Protein AF-0000000078801294 (afdb_homodimer)

Structure (mmCIF, N/CA/C/O backbone):
data_AF-0000000078801294-model_v1
#
loop_
_entity.id
_entity.type
_entity.pdbx_description
1 polymer 'glutathione synthase'
#
loop_
_atom_site.group_PDB
_atom_site.id
_atom_site.type_symbol
_atom_site.label_atom_id
_atom_site.label_alt_id
_atom_site.label_comp_id
_atom_site.label_asym_id
_atom_site.label_entity_id
_atom_site.label_seq_id
_atom_site.pdbx_PDB_ins_code
_atom_site.Cartn_x
_atom_site.Cartn_y
_atom_site.Cartn_z
_atom_site.occupancy
_atom_site.B_iso_or_equiv
_atom_site.auth_seq_id
_atom_site.auth_comp_id
_atom_site.auth_asym_id
_atom_site.auth_atom_id
_atom_site.pdbx_PDB_model_num
ATOM 1 N N . MET A 1 1 ? -29.953 -10.711 14.594 1 30 1 MET A N 1
ATOM 2 C CA . MET A 1 1 ? -28.641 -11.023 15.164 1 30 1 MET A CA 1
ATOM 3 C C . MET A 1 1 ? -27.594 -11.141 14.07 1 30 1 MET A C 1
ATOM 5 O O . MET A 1 1 ? -27.688 -12.016 13.203 1 30 1 MET A O 1
ATOM 9 N N . HIS A 1 2 ? -27.125 -10.156 13.336 1 40.5 2 HIS A N 1
ATOM 10 C CA . HIS A 1 2 ? -26.219 -9.992 12.211 1 40.5 2 HIS A CA 1
ATOM 11 C C . HIS A 1 2 ? -25.031 -10.945 12.312 1 40.5 2 HIS A C 1
ATOM 13 O O . HIS A 1 2 ? -24.422 -11.07 13.375 1 40.5 2 HIS A O 1
ATOM 19 N N . ASN A 1 3 ? -25.016 -12 11.586 1 50.31 3 ASN A N 1
ATOM 20 C CA . ASN A 1 3 ? -24.141 -13.156 11.484 1 50.31 3 ASN A CA 1
ATOM 21 C C . ASN A 1 3 ? -22.672 -12.758 11.57 1 50.31 3 ASN A C 1
ATOM 23 O O . ASN A 1 3 ? -22.156 -12.055 10.703 1 50.31 3 ASN A O 1
ATOM 27 N N . ASP A 1 4 ? -22.047 -12.984 12.781 1 72.75 4 ASP A N 1
ATOM 28 C CA . ASP A 1 4 ? -20.781 -12.703 13.445 1 72.75 4 ASP A CA 1
ATOM 29 C C . ASP A 1 4 ? -19.594 -13.047 12.547 1 72.75 4 ASP A C 1
ATOM 31 O O . ASP A 1 4 ? -18.672 -12.25 12.398 1 72.75 4 ASP A O 1
ATOM 35 N N . LYS A 1 5 ? -19.938 -14.109 11.703 1 74.38 5 LYS A N 1
ATOM 36 C CA . LYS A 1 5 ? -18.766 -14.539 10.945 1 74.38 5 LYS A CA 1
ATOM 37 C C . LYS A 1 5 ? -18.516 -13.641 9.742 1 74.38 5 LYS A C 1
ATOM 39 O O . LYS A 1 5 ? -17.375 -13.312 9.422 1 74.38 5 LYS A O 1
ATOM 44 N N . PHE A 1 6 ? -19.641 -13.133 9.148 1 78.81 6 PHE A N 1
ATOM 45 C CA . PHE A 1 6 ? -19.516 -12.297 7.965 1 78.81 6 PHE A CA 1
ATOM 46 C C . PHE A 1 6 ? -19 -10.906 8.336 1 78.81 6 PHE A C 1
ATOM 48 O O . PHE A 1 6 ? -18.25 -10.297 7.574 1 78.81 6 PHE A O 1
ATOM 55 N N . THR A 1 7 ? -19.406 -10.492 9.508 1 87.62 7 THR A N 1
ATOM 56 C CA . THR A 1 7 ? -18.906 -9.203 9.961 1 87.62 7 THR A CA 1
ATOM 57 C C . THR A 1 7 ? -17.406 -9.258 10.195 1 87.62 7 THR A C 1
ATOM 59 O O . THR A 1 7 ? -16.688 -8.328 9.836 1 87.62 7 THR A O 1
ATOM 62 N N . VAL A 1 8 ? -17.047 -10.398 10.742 1 91.44 8 VAL A N 1
ATOM 63 C CA . VAL A 1 8 ? -15.617 -10.562 11.008 1 91.44 8 VAL A CA 1
ATOM 64 C C . VAL A 1 8 ? -14.844 -10.57 9.688 1 91.44 8 VAL A C 1
ATOM 66 O O . VAL A 1 8 ? -13.797 -9.938 9.57 1 91.44 8 VAL A O 1
ATOM 69 N N . LYS A 1 9 ? -15.375 -11.266 8.711 1 92.38 9 LYS A N 1
ATOM 70 C CA . LYS A 1 9 ? -14.742 -11.336 7.398 1 92.38 9 LYS A CA 1
ATOM 71 C C . LYS A 1 9 ? -14.688 -9.953 6.746 1 92.38 9 LYS A C 1
ATOM 73 O O . LYS A 1 9 ? -13.68 -9.594 6.133 1 92.38 9 LYS A O 1
ATOM 78 N N . ALA A 1 10 ? -15.805 -9.234 6.844 1 94.88 10 ALA A N 1
ATOM 79 C CA . ALA A 1 10 ? -15.867 -7.898 6.266 1 94.88 10 ALA A CA 1
ATOM 80 C C . ALA A 1 10 ? -14.859 -6.965 6.93 1 94.88 10 ALA A C 1
ATOM 82 O O . ALA A 1 10 ? -14.211 -6.164 6.254 1 94.88 10 ALA A O 1
ATOM 83 N N . VAL A 1 11 ? -14.719 -7.09 8.227 1 96.44 11 VAL A N 1
ATOM 84 C CA . VAL A 1 11 ? -13.773 -6.27 8.984 1 96.44 11 VAL A CA 1
ATOM 85 C C . VAL A 1 11 ? -12.344 -6.621 8.586 1 96.44 11 VAL A C 1
ATOM 87 O O . VAL A 1 11 ? -11.516 -5.734 8.383 1 96.44 11 VAL A O 1
ATOM 90 N N . ASN A 1 12 ? -12.086 -7.902 8.461 1 95.38 12 ASN A N 1
ATOM 91 C CA . ASN A 1 12 ? -10.766 -8.32 8 1 95.38 12 ASN A CA 1
ATOM 92 C C . ASN A 1 12 ? -10.445 -7.758 6.621 1 95.38 12 ASN A C 1
ATOM 94 O O . ASN A 1 12 ? -9.32 -7.312 6.379 1 95.38 12 ASN A O 1
ATOM 98 N N . ASP A 1 13 ? -11.414 -7.82 5.773 1 95.94 13 ASP A N 1
ATOM 99 C CA . ASP A 1 13 ? -11.242 -7.285 4.426 1 95.94 13 ASP A CA 1
ATOM 100 C C . ASP A 1 13 ? -10.961 -5.785 4.469 1 95.94 13 ASP A C 1
ATOM 102 O O . ASP A 1 13 ? -10.086 -5.297 3.744 1 95.94 13 ASP A O 1
ATOM 106 N N . ALA A 1 14 ? -11.656 -5.055 5.289 1 97.81 14 ALA A N 1
ATOM 107 C CA . ALA A 1 14 ? -11.461 -3.615 5.438 1 97.81 14 ALA A CA 1
ATOM 108 C C . ALA A 1 14 ? -10.062 -3.303 5.949 1 97.81 14 ALA A C 1
ATOM 110 O O . ALA A 1 14 ? -9.406 -2.381 5.457 1 97.81 14 ALA A O 1
ATOM 111 N N . VAL A 1 15 ? -9.609 -4.043 6.93 1 97.88 15 VAL A N 1
ATOM 112 C CA . VAL A 1 15 ? -8.289 -3.869 7.52 1 97.88 15 VAL A CA 1
ATOM 113 C C . VAL A 1 15 ? -7.215 -4.137 6.465 1 97.88 15 VAL A C 1
ATOM 115 O O . VAL A 1 15 ? -6.27 -3.359 6.324 1 97.88 15 VAL A O 1
ATOM 118 N N . GLU A 1 16 ? -7.375 -5.203 5.742 1 97.69 16 GLU A N 1
ATOM 119 C CA . GLU A 1 16 ? -6.41 -5.547 4.699 1 97.69 16 GLU A CA 1
ATOM 120 C C . GLU A 1 16 ? -6.406 -4.508 3.586 1 97.69 16 GLU A C 1
ATOM 122 O O . GLU A 1 16 ? -5.359 -4.215 3.006 1 97.69 16 GLU A O 1
ATOM 127 N N . TRP A 1 17 ? -7.578 -3.99 3.268 1 98.19 17 TRP A N 1
ATOM 128 C CA . TRP A 1 17 ? -7.652 -2.91 2.291 1 98.19 17 TRP A CA 1
ATOM 129 C C . TRP A 1 17 ? -6.852 -1.699 2.756 1 98.19 17 TRP A C 1
ATOM 131 O O . TRP A 1 17 ? -6.074 -1.13 1.986 1 98.19 17 TRP A O 1
ATOM 141 N N . ALA A 1 18 ? -7.074 -1.311 4.008 1 98.56 18 ALA A N 1
ATOM 142 C CA . ALA A 1 18 ? -6.371 -0.16 4.57 1 98.56 18 ALA A CA 1
ATOM 143 C C . ALA A 1 18 ? -4.859 -0.342 4.473 1 98.56 18 ALA A C 1
ATOM 145 O O . ALA A 1 18 ? -4.145 0.566 4.039 1 98.56 18 ALA A O 1
ATOM 146 N N . MET A 1 19 ? -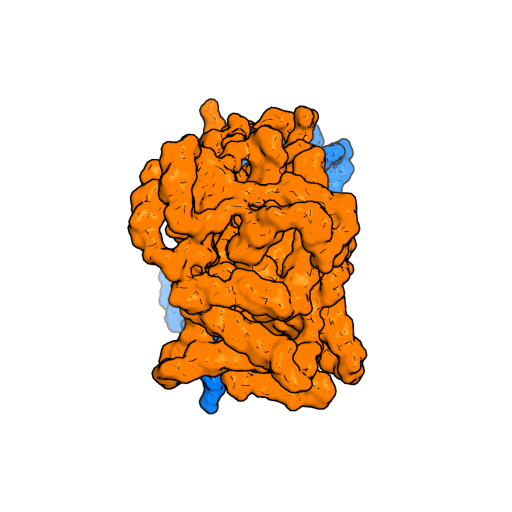4.406 -1.474 4.777 1 98.31 19 MET A N 1
ATOM 147 C CA . MET A 1 19 ? -2.973 -1.743 4.777 1 98.31 19 MET A CA 1
ATOM 148 C C . MET A 1 19 ? -2.436 -1.822 3.354 1 98.31 19 MET A C 1
ATOM 150 O O . MET A 1 19 ? -1.342 -1.329 3.068 1 98.31 19 MET A O 1
ATOM 154 N N . THR A 1 20 ? -3.217 -2.418 2.455 1 98.38 20 THR A N 1
ATOM 155 C CA . THR A 1 20 ? -2.826 -2.498 1.052 1 98.38 20 THR A CA 1
ATOM 156 C C . THR A 1 20 ? -2.637 -1.104 0.462 1 98.38 20 THR A C 1
ATOM 158 O O . THR A 1 20 ? -1.811 -0.908 -0.431 1 98.38 20 THR A O 1
ATOM 161 N N . HIS A 1 21 ? -3.332 -0.123 1.012 1 98.5 21 HIS A N 1
ATOM 162 C CA . HIS A 1 21 ? -3.309 1.232 0.474 1 98.5 21 HIS A CA 1
ATOM 163 C C . HIS A 1 21 ? -2.488 2.164 1.362 1 98.5 21 HIS A C 1
ATOM 165 O O . HIS A 1 21 ? -2.666 3.383 1.32 1 98.5 21 HIS A O 1
ATOM 171 N N . ALA A 1 22 ? -1.707 1.639 2.248 1 98.19 22 ALA A N 1
ATOM 172 C CA . ALA A 1 22 ? -0.732 2.338 3.082 1 98.19 22 ALA A CA 1
ATOM 173 C C . ALA A 1 22 ? -1.427 3.246 4.094 1 98.19 22 ALA A C 1
ATOM 175 O O . ALA A 1 22 ? -0.875 4.273 4.496 1 98.19 22 ALA A O 1
ATOM 176 N N . MET A 1 23 ? -2.709 3.014 4.371 1 98.06 23 MET A N 1
ATOM 177 C CA . MET A 1 23 ? -3.371 3.658 5.504 1 98.06 23 MET A CA 1
ATOM 178 C C . MET A 1 23 ? -2.973 2.994 6.816 1 98.06 23 MET A C 1
ATOM 180 O O . MET A 1 23 ? -3.787 2.314 7.445 1 98.06 23 MET A O 1
ATOM 184 N N . MET A 1 24 ? -1.66 3.264 7.18 1 96.88 24 MET A N 1
ATOM 185 C CA . MET A 1 24 ? -1.006 2.521 8.25 1 96.88 24 MET A CA 1
ATOM 186 C C . MET A 1 24 ? -0.087 3.434 9.062 1 96.88 24 MET A C 1
ATOM 188 O O . MET A 1 24 ? 0.239 4.539 8.625 1 96.88 24 MET A O 1
ATOM 192 N N . LEU A 1 25 ? 0.269 2.92 10.188 1 96.5 25 LEU A N 1
ATOM 193 C CA . LEU A 1 25 ? 1.293 3.518 11.039 1 96.5 25 LEU A CA 1
ATOM 194 C C . LEU A 1 25 ? 2.393 2.51 11.359 1 96.5 25 LEU A C 1
ATOM 196 O O . LEU A 1 25 ? 2.117 1.321 11.539 1 96.5 25 LEU A O 1
ATOM 200 N N . LYS A 1 26 ? 3.582 2.984 11.398 1 95.5 26 LYS A N 1
ATOM 201 C CA . LYS A 1 26 ? 4.727 2.131 11.695 1 95.5 26 LYS A CA 1
ATOM 202 C C . LYS A 1 26 ? 4.684 1.633 13.133 1 95.5 26 LYS A C 1
ATOM 204 O O . LYS A 1 26 ? 4.414 2.404 14.055 1 95.5 26 LYS A O 1
ATOM 209 N N . ASP A 1 27 ? 4.887 0.278 13.32 1 94.62 27 ASP A N 1
ATOM 210 C CA . ASP A 1 27 ? 4.992 -0.327 14.648 1 94.62 27 ASP A CA 1
ATOM 211 C C . ASP A 1 27 ? 6.453 -0.532 15.039 1 94.62 27 ASP A C 1
ATOM 213 O O . ASP A 1 27 ? 6.797 -0.475 16.219 1 94.62 27 ASP A O 1
ATOM 217 N N . SER A 1 28 ? 7.246 -0.891 14.109 1 94.38 28 SER A N 1
ATOM 218 C CA . SER A 1 28 ? 8.68 -1.135 14.219 1 94.38 28 SER A CA 1
ATOM 219 C C . SER A 1 28 ? 9.414 -0.708 12.953 1 94.38 28 SER A C 1
ATOM 221 O O . SER A 1 28 ? 8.789 -0.244 11.992 1 94.38 28 SER A O 1
ATOM 223 N N . PRO A 1 29 ? 10.703 -0.841 12.938 1 93.44 29 PRO A N 1
ATOM 224 C CA . PRO A 1 29 ? 11.43 -0.473 11.719 1 93.44 29 PRO A CA 1
ATOM 225 C C . PRO A 1 29 ? 11.016 -1.303 10.508 1 93.44 29 PRO A C 1
ATOM 227 O O . PRO A 1 29 ? 11.352 -0.958 9.375 1 93.44 29 PRO A O 1
ATOM 230 N N . PHE A 1 30 ? 10.266 -2.414 10.75 1 95.5 30 PHE A N 1
ATOM 231 C CA . PHE A 1 30 ? 10.008 -3.279 9.602 1 95.5 30 PHE A CA 1
ATOM 232 C C . PHE A 1 30 ? 8.555 -3.732 9.586 1 95.5 30 PHE A C 1
ATOM 234 O O . PHE A 1 30 ? 8.18 -4.621 8.812 1 95.5 30 PHE A O 1
ATOM 241 N N . SER A 1 31 ? 7.699 -3.162 10.438 1 97 31 SER A N 1
ATOM 242 C CA . SER A 1 31 ? 6.305 -3.594 10.508 1 97 31 SER A CA 1
ATOM 243 C C . SER A 1 31 ? 5.367 -2.406 10.695 1 97 31 SER A C 1
ATOM 245 O O . SER A 1 31 ? 5.801 -1.321 11.086 1 97 31 SER A O 1
ATOM 247 N N . ALA A 1 32 ? 4.133 -2.574 10.359 1 97.62 32 ALA A N 1
ATOM 248 C CA . ALA A 1 32 ? 3.111 -1.533 10.453 1 97.62 32 ALA A CA 1
ATOM 249 C C . ALA A 1 32 ? 1.744 -2.133 10.766 1 97.62 32 ALA A C 1
ATOM 251 O O . ALA A 1 32 ? 1.537 -3.34 10.617 1 97.62 32 ALA A O 1
ATOM 252 N N . SER A 1 33 ? 0.862 -1.364 11.305 1 97.38 33 SER A N 1
ATOM 253 C CA . SER A 1 33 ? -0.536 -1.701 11.555 1 97.38 33 SER A CA 1
ATOM 254 C C . SER A 1 33 ? -1.474 -0.7 10.891 1 97.38 33 SER A C 1
ATOM 256 O O . SER A 1 33 ? -1.103 0.455 10.672 1 97.38 33 SER A O 1
ATOM 258 N N . HIS A 1 34 ? -2.67 -1.177 10.586 1 97.19 34 HIS A N 1
ATOM 259 C CA . HIS A 1 34 ? -3.627 -0.266 9.969 1 97.19 34 HIS A CA 1
ATOM 260 C C . HIS A 1 34 ? -3.984 0.879 10.914 1 97.19 34 HIS A C 1
ATOM 262 O O . HIS A 1 34 ? -3.99 0.704 12.133 1 97.19 34 HIS A O 1
ATOM 268 N N . ALA A 1 35 ? -4.234 2.07 10.391 1 96.94 35 ALA A N 1
ATOM 269 C CA . ALA A 1 35 ? -4.809 3.158 11.18 1 96.94 35 ALA A CA 1
ATOM 270 C C . ALA A 1 35 ? -6.246 2.842 11.594 1 96.94 35 ALA A C 1
ATOM 272 O O . ALA A 1 35 ? -6.969 2.154 10.867 1 96.94 35 ALA A O 1
ATOM 273 N N . ALA A 1 36 ? -6.637 3.299 12.75 1 97 36 ALA A N 1
ATOM 274 C CA . ALA A 1 36 ? -8.023 3.107 13.18 1 97 36 ALA A CA 1
ATOM 275 C C . ALA A 1 36 ? -8.984 3.879 12.289 1 97 36 ALA A C 1
ATOM 277 O O . ALA A 1 36 ? -8.68 4.992 11.852 1 97 36 ALA A O 1
ATOM 278 N N . PHE A 1 37 ? -10.172 3.311 11.969 1 97.81 37 PHE A N 1
ATOM 279 C CA . PHE A 1 37 ? -11.148 3.957 11.109 1 97.81 37 PHE A CA 1
ATOM 280 C C . PHE A 1 37 ? -12.57 3.549 11.5 1 97.81 37 PHE A C 1
ATOM 282 O O . PHE A 1 37 ? -12.758 2.594 12.258 1 97.81 37 PHE A O 1
ATOM 289 N N . VAL A 1 38 ? -13.539 4.324 11.094 1 96.94 38 VAL A N 1
ATOM 290 C CA . VAL A 1 38 ? -14.938 3.912 11.18 1 96.94 38 VAL A CA 1
ATOM 291 C C . VAL A 1 38 ? -15.383 3.311 9.852 1 96.94 38 VAL A C 1
ATOM 293 O O . VAL A 1 38 ? -14.867 3.672 8.789 1 96.94 38 VAL A O 1
ATOM 296 N N . ALA A 1 39 ? -16.406 2.467 9.938 1 96.25 39 ALA A N 1
ATOM 297 C CA . ALA A 1 39 ? -16.781 1.672 8.773 1 96.25 39 ALA A CA 1
ATOM 298 C C . ALA A 1 39 ? -17.672 2.473 7.832 1 96.25 39 ALA A C 1
ATOM 300 O O . ALA A 1 39 ? -17.875 2.094 6.676 1 96.25 39 ALA A O 1
ATOM 301 N N . THR A 1 40 ? -18.297 3.51 8.297 1 95.94 40 THR A N 1
ATOM 302 C CA . THR A 1 40 ? -19.203 4.316 7.488 1 95.94 40 THR A CA 1
ATOM 303 C C . THR A 1 40 ? -18.922 5.805 7.684 1 95.94 40 THR A C 1
ATOM 305 O O . THR A 1 40 ? -18.422 6.215 8.734 1 95.94 40 THR A O 1
ATOM 308 N N . PRO A 1 41 ? -19.203 6.664 6.695 1 95.81 41 PRO A N 1
ATOM 309 C CA . PRO A 1 41 ? -18.859 8.086 6.75 1 95.81 41 PRO A CA 1
ATOM 310 C C . PRO A 1 41 ? -19.797 8.883 7.664 1 95.81 41 PRO A C 1
ATOM 312 O O . PRO A 1 41 ? -20.906 8.445 7.953 1 95.81 41 PRO A O 1
ATOM 315 N N . THR A 1 42 ? -19.312 9.969 8.141 1 93.75 42 THR A N 1
ATOM 316 C CA . THR A 1 42 ? -20.125 10.961 8.844 1 93.75 42 THR A CA 1
ATOM 317 C C . THR A 1 42 ? -20.906 11.82 7.848 1 93.75 42 THR A C 1
ATOM 319 O O . THR A 1 42 ? -20.375 12.211 6.805 1 93.75 42 THR A O 1
ATOM 322 N N . GLN A 1 43 ? -22.156 12.055 8.203 1 92.88 43 GLN A N 1
ATOM 323 C CA . GLN A 1 43 ? -23 12.828 7.312 1 92.88 43 GLN A CA 1
ATOM 324 C C . GLN A 1 43 ? -22.938 14.32 7.641 1 92.88 43 GLN A C 1
ATOM 326 O O . GLN A 1 43 ? -22.812 14.695 8.805 1 92.88 43 GLN A O 1
ATOM 331 N N . ILE A 1 44 ? -23 15.141 6.652 1 92.94 44 ILE A N 1
ATOM 332 C CA . ILE A 1 44 ? -23.031 16.594 6.777 1 92.94 44 ILE A CA 1
ATOM 333 C C . ILE A 1 44 ? -23.969 17.188 5.727 1 92.94 44 ILE A C 1
ATOM 335 O O . ILE A 1 44 ? -24.078 16.656 4.621 1 92.94 44 ILE A O 1
ATOM 339 N N . SER A 1 45 ? -24.672 18.25 6.062 1 92.25 45 SER A N 1
ATOM 340 C CA . SER A 1 45 ? -25.547 18.891 5.078 1 92.25 45 SER A CA 1
ATOM 341 C C . SER A 1 45 ? -24.734 19.594 4 1 92.25 45 SER A C 1
ATOM 343 O O . SER A 1 45 ? -23.609 20.031 4.25 1 92.25 45 SER A O 1
ATOM 345 N N . ALA A 1 46 ? -25.297 19.734 2.832 1 94 46 ALA A N 1
ATOM 346 C CA . ALA A 1 46 ? -24.625 20.406 1.722 1 94 46 ALA A CA 1
ATOM 347 C C . ALA A 1 46 ? -24.266 21.844 2.096 1 94 46 ALA A C 1
ATOM 349 O O . ALA A 1 46 ? -23.203 22.344 1.741 1 94 46 ALA A O 1
ATOM 350 N N . GLN A 1 47 ? -25.188 22.484 2.811 1 94.88 47 GLN A N 1
ATOM 351 C CA . GLN A 1 47 ? -24.984 23.875 3.197 1 94.88 47 GLN A CA 1
ATOM 352 C C . GLN A 1 47 ? -23.797 24.016 4.156 1 94.88 47 GLN A C 1
ATOM 354 O O . GLN A 1 47 ? -22.953 24.891 3.984 1 94.88 47 GLN A O 1
ATOM 359 N N . ARG A 1 48 ? -23.766 23.203 5.152 1 94.94 48 ARG A N 1
ATOM 360 C CA . ARG A 1 48 ? -22.703 23.266 6.148 1 94.94 48 ARG A CA 1
ATOM 361 C C . ARG A 1 48 ? -21.359 22.891 5.543 1 94.94 48 ARG A C 1
ATOM 363 O O . ARG A 1 48 ? -20.328 23.484 5.859 1 94.94 48 ARG A O 1
ATOM 370 N N . TYR A 1 49 ? -21.359 21.922 4.633 1 95.62 49 TYR A N 1
ATOM 371 C CA . TYR A 1 49 ? -20.125 21.562 3.936 1 95.62 49 TYR A CA 1
ATOM 372 C C . TYR A 1 49 ? -19.641 22.719 3.066 1 95.62 49 TYR A C 1
ATOM 374 O O . TYR A 1 49 ? -18.453 23.016 3.027 1 95.62 49 TYR A O 1
ATOM 382 N N . GLN A 1 50 ? -20.594 23.312 2.379 1 95.69 50 GLN A N 1
ATOM 383 C CA . GLN A 1 50 ? -20.234 24.438 1.519 1 95.69 50 GLN A CA 1
ATOM 384 C C . GLN A 1 50 ? -19.609 25.578 2.324 1 95.69 50 GLN A C 1
ATOM 386 O O . GLN A 1 50 ? -18.688 26.25 1.857 1 95.69 50 GLN A O 1
ATOM 391 N N . THR A 1 51 ? -20.109 25.812 3.521 1 96.31 51 THR A N 1
ATOM 392 C CA . THR A 1 51 ? -19.531 26.828 4.398 1 96.31 51 THR A CA 1
ATOM 393 C C . THR A 1 51 ? -18.047 26.531 4.672 1 96.31 51 THR A C 1
ATOM 395 O O . THR A 1 51 ? -17.219 27.438 4.641 1 96.31 51 THR A O 1
ATOM 398 N N . LEU A 1 52 ? -17.734 25.297 4.914 1 97.19 52 LEU A N 1
ATOM 399 C CA . LEU A 1 52 ? -16.375 24.875 5.203 1 97.19 52 LEU A CA 1
ATOM 400 C C . LEU A 1 52 ? -15.461 25.141 4.004 1 97.19 52 LEU A C 1
ATOM 402 O O . LEU A 1 52 ? -14.391 25.734 4.156 1 97.19 52 LEU A O 1
ATOM 406 N N . ILE A 1 53 ? -15.891 24.75 2.797 1 96 53 ILE A N 1
ATOM 407 C CA . ILE A 1 53 ? -15.039 24.812 1.614 1 96 53 ILE A CA 1
ATOM 408 C C . ILE A 1 53 ? -14.906 26.25 1.143 1 96 53 ILE A C 1
ATOM 410 O O . ILE A 1 53 ? -13.914 26.625 0.52 1 96 53 ILE A O 1
ATOM 414 N N . ASP A 1 54 ? -15.891 27.062 1.493 1 95.75 54 ASP A N 1
ATOM 415 C CA . ASP A 1 54 ? -15.844 28.469 1.109 1 95.75 54 ASP A CA 1
ATOM 416 C C . ASP A 1 54 ? -14.945 29.266 2.055 1 95.75 54 ASP A C 1
ATOM 418 O O . ASP A 1 54 ? -14.266 30.203 1.632 1 95.75 54 ASP A O 1
ATOM 422 N N . THR A 1 55 ? -14.953 28.938 3.273 1 97.38 55 THR A N 1
ATOM 423 C CA . THR A 1 55 ? -14.305 29.781 4.273 1 97.38 55 THR A CA 1
ATOM 424 C C . THR A 1 55 ? -12.844 29.375 4.457 1 97.38 55 THR A C 1
ATOM 426 O O . THR A 1 55 ? -11.992 30.219 4.758 1 97.38 55 THR A O 1
ATOM 429 N N . ALA A 1 56 ? -12.531 28.078 4.301 1 97.69 56 ALA A N 1
ATOM 430 C CA . ALA A 1 56 ? -11.188 27.594 4.582 1 97.69 56 ALA A CA 1
ATOM 431 C C . ALA A 1 56 ? -10.148 28.312 3.717 1 97.69 56 ALA A C 1
ATOM 433 O O . ALA A 1 56 ? -9.117 28.75 4.215 1 97.69 56 ALA A O 1
ATOM 434 N N . PRO A 1 57 ? -10.414 28.469 2.404 1 97.38 57 PRO A N 1
ATOM 435 C CA . PRO A 1 57 ? -9.461 29.219 1.582 1 97.38 57 PRO A CA 1
ATOM 436 C C . PRO A 1 57 ? -9.273 30.656 2.047 1 97.38 57 PRO A C 1
ATOM 438 O O . PRO A 1 57 ? -8.172 31.203 1.958 1 97.38 57 PRO A O 1
ATOM 441 N N . LEU A 1 58 ? -10.344 31.281 2.523 1 97.81 58 LEU A N 1
ATOM 442 C CA . LEU A 1 58 ? -10.258 32.625 3.037 1 97.81 58 LEU A CA 1
ATOM 443 C C . LEU A 1 58 ? -9.414 32.688 4.305 1 97.81 58 LEU A C 1
ATOM 445 O O . LEU A 1 58 ? -8.656 33.625 4.516 1 97.81 58 LEU A O 1
ATOM 449 N N . LEU A 1 59 ? -9.594 31.703 5.117 1 98.19 59 LEU A N 1
ATOM 450 C CA . LEU A 1 59 ? -8.742 31.594 6.297 1 98.19 59 LEU A CA 1
ATOM 451 C C . LEU A 1 59 ? -7.273 31.484 5.902 1 98.19 59 LEU A C 1
ATOM 453 O O . LEU A 1 59 ? -6.406 32.094 6.531 1 98.19 59 LEU A O 1
ATOM 457 N N . GLY A 1 60 ? -7.016 30.641 4.871 1 97.31 60 GLY A N 1
ATOM 458 C CA . GLY A 1 60 ? -5.656 30.531 4.371 1 97.31 60 GLY A CA 1
ATOM 459 C C . GLY A 1 60 ? -5.086 31.859 3.891 1 97.31 60 GLY A C 1
ATOM 460 O O . GLY A 1 60 ? -3.945 32.188 4.211 1 97.31 60 GLY A O 1
ATOM 461 N N . LYS A 1 61 ? -5.883 32.562 3.172 1 97.06 61 LYS A N 1
ATOM 462 C CA . LYS A 1 61 ? -5.496 33.875 2.691 1 97.06 61 LYS A CA 1
ATOM 463 C C . LYS A 1 61 ? -5.172 34.812 3.855 1 97.06 61 LYS A C 1
ATOM 465 O O . LYS A 1 61 ? -4.148 35.5 3.84 1 97.06 61 LYS A O 1
ATOM 470 N N . MET A 1 62 ? -6.008 34.781 4.84 1 98.06 62 MET A N 1
ATOM 471 C CA . MET A 1 62 ? -5.852 35.625 6.008 1 98.06 62 MET A CA 1
ATOM 472 C C . MET A 1 62 ? -4.594 35.281 6.789 1 98.06 62 MET A C 1
ATOM 474 O O . MET A 1 62 ? -3.797 36.156 7.137 1 98.06 62 MET A O 1
ATOM 478 N N . VAL A 1 63 ? -4.387 34.031 7.035 1 98 63 VAL A N 1
ATOM 479 C CA . VAL A 1 63 ? -3.256 33.562 7.84 1 98 63 VAL A CA 1
ATOM 480 C C . VAL A 1 63 ? -1.951 33.844 7.098 1 98 63 VAL A C 1
ATOM 482 O O . VAL A 1 63 ? -0.939 34.188 7.719 1 98 63 VAL A O 1
ATOM 485 N N . ASP A 1 64 ? -1.98 33.656 5.793 1 97.81 64 ASP A N 1
ATOM 486 C CA . ASP A 1 64 ? -0.797 34 5.016 1 97.81 64 ASP A CA 1
ATOM 487 C C . ASP A 1 64 ? -0.455 35.5 5.172 1 97.81 64 ASP A C 1
ATOM 489 O O . ASP A 1 64 ? 0.705 35.844 5.398 1 97.81 64 ASP A O 1
ATOM 493 N N . ALA A 1 65 ? -1.455 36.344 5.07 1 98.06 65 ALA A N 1
ATOM 494 C CA . ALA A 1 65 ? -1.249 37.781 5.223 1 98.06 65 ALA A CA 1
ATOM 495 C C . ALA A 1 65 ? -0.729 38.125 6.617 1 98.06 65 ALA A C 1
ATOM 497 O O . ALA A 1 65 ? 0.189 38.938 6.77 1 98.06 65 ALA A O 1
ATOM 498 N N . VAL A 1 66 ? -1.311 37.5 7.602 1 98.31 66 VAL A N 1
ATOM 499 C CA . VAL A 1 66 ? -0.887 37.719 8.984 1 98.31 66 VAL A CA 1
ATOM 500 C C . VAL A 1 66 ? 0.573 37.281 9.141 1 98.31 66 VAL A C 1
ATOM 502 O O . VAL A 1 66 ? 1.363 38 9.766 1 98.31 66 VAL A O 1
ATOM 505 N N . SER A 1 67 ? 0.958 36.156 8.555 1 98.06 67 SER A N 1
ATOM 506 C CA . SER A 1 67 ? 2.297 35.594 8.703 1 98.06 67 SER A CA 1
ATOM 507 C C . SER A 1 67 ? 3.352 36.531 8.094 1 98.06 67 SER A C 1
ATOM 509 O O . SER A 1 67 ? 4.516 36.5 8.5 1 98.06 67 SER A O 1
ATOM 511 N N . GLU A 1 68 ? 2.934 37.344 7.18 1 96.81 68 GLU A N 1
ATOM 512 C CA . GLU A 1 68 ? 3.873 38.219 6.488 1 96.81 68 GLU A CA 1
ATOM 513 C C . GLU A 1 68 ? 3.85 39.656 7.07 1 96.81 68 GLU A C 1
ATOM 515 O O . GLU A 1 68 ? 4.598 40.5 6.625 1 96.81 68 GLU A O 1
ATOM 520 N N . ASP A 1 69 ? 2.949 39.906 8.016 1 97.69 69 ASP A N 1
ATOM 521 C CA . ASP A 1 69 ? 2.955 41.156 8.781 1 97.69 69 ASP A CA 1
ATOM 522 C C . ASP A 1 69 ? 3.865 41.031 10 1 97.69 69 ASP A C 1
ATOM 524 O O . ASP A 1 69 ? 3.395 40.781 11.109 1 97.69 69 ASP A O 1
ATOM 528 N N . ALA A 1 70 ? 5.129 41.344 9.773 1 97.12 70 ALA A N 1
ATOM 529 C CA . ALA A 1 70 ? 6.164 41.094 10.773 1 97.12 70 ALA A CA 1
ATOM 530 C C . ALA A 1 70 ? 5.879 41.875 12.062 1 97.12 70 ALA A C 1
ATOM 532 O O . ALA A 1 70 ? 6.062 41.344 13.164 1 97.12 70 ALA A O 1
ATOM 533 N N . LEU A 1 71 ? 5.434 43.062 11.922 1 97.44 71 LEU A N 1
ATOM 534 C CA . LEU A 1 71 ? 5.164 43.875 13.102 1 97.44 71 LEU A CA 1
ATOM 535 C C . LEU A 1 71 ? 4.004 43.312 13.906 1 97.44 71 LEU A C 1
ATOM 537 O O . LEU A 1 71 ? 4.066 43.25 15.141 1 97.44 71 LEU A O 1
ATOM 541 N N . PHE A 1 72 ? 2.994 42.969 13.258 1 97.62 72 PHE A N 1
ATOM 542 C CA . PHE A 1 72 ? 1.854 42.375 13.938 1 97.62 72 PHE A CA 1
ATOM 543 C C . PHE A 1 72 ? 2.277 41.125 14.711 1 97.62 72 PHE A C 1
ATOM 545 O O . PHE A 1 72 ? 1.893 40.969 15.867 1 97.62 72 PHE A O 1
ATOM 552 N N . ILE A 1 73 ? 3.039 40.219 14.055 1 97.81 73 ILE A N 1
ATOM 553 C CA . ILE A 1 73 ? 3.467 38.969 14.672 1 97.81 73 ILE A CA 1
ATOM 554 C C . ILE A 1 73 ? 4.289 39.25 15.922 1 97.81 73 ILE A C 1
ATOM 556 O O . ILE A 1 73 ? 4.07 38.656 16.969 1 97.81 73 ILE A O 1
ATOM 560 N N . GLN A 1 74 ? 5.219 40.188 15.797 1 97.19 74 GLN A N 1
ATOM 561 C CA . GLN A 1 74 ? 6.062 40.531 16.938 1 97.19 74 GLN A CA 1
ATOM 562 C C . GLN A 1 74 ? 5.227 41 18.125 1 97.19 74 GLN A C 1
ATOM 564 O O . GLN A 1 74 ? 5.43 40.562 19.25 1 97.19 74 GLN A O 1
ATOM 569 N N . GLN A 1 75 ? 4.27 41.812 17.812 1 96.44 75 GLN A N 1
ATOM 570 C CA . GLN A 1 75 ? 3.424 42.375 18.859 1 96.44 75 GLN A CA 1
ATOM 571 C C . GLN A 1 75 ? 2.496 41.312 19.453 1 96.44 75 GLN A C 1
ATOM 573 O O . GLN A 1 75 ? 2.285 41.281 20.672 1 96.44 75 GLN A O 1
ATOM 578 N N . ALA A 1 76 ? 1.963 40.531 18.625 1 94.88 76 ALA A N 1
ATOM 579 C CA . ALA A 1 76 ? 0.99 39.531 19.031 1 94.88 76 ALA A CA 1
ATOM 580 C C . ALA A 1 76 ? 1.632 38.469 19.922 1 94.88 76 ALA A C 1
ATOM 582 O O . ALA A 1 76 ? 0.997 37.969 20.859 1 94.88 76 ALA A O 1
ATOM 583 N N . ILE A 1 77 ? 2.92 38.156 19.688 1 95.38 77 ILE A N 1
ATOM 584 C CA . ILE A 1 77 ? 3.523 36.969 20.312 1 95.38 77 ILE A CA 1
ATOM 585 C C . ILE A 1 77 ? 4.371 37.406 21.516 1 95.38 77 ILE A C 1
ATOM 587 O O . ILE A 1 77 ? 4.633 36.594 22.406 1 95.38 77 ILE A O 1
ATOM 591 N N . LYS A 1 78 ? 4.766 38.562 21.594 1 94.75 78 LYS A N 1
ATOM 592 C CA . LYS A 1 78 ? 5.672 39.094 22.609 1 94.75 78 LYS A CA 1
ATOM 593 C C . LYS A 1 78 ? 5.191 38.719 24.016 1 94.75 78 LYS A C 1
ATOM 595 O O . LYS A 1 78 ? 5.988 38.312 24.859 1 94.75 78 LYS A O 1
ATOM 600 N N . PRO A 1 79 ? 3.91 38.812 24.266 1 91.06 79 PRO A N 1
ATOM 601 C CA . PRO A 1 79 ? 3.445 38.5 25.625 1 91.06 79 PRO A CA 1
ATOM 602 C C . PRO A 1 79 ? 3.67 37.031 26.016 1 91.06 79 PRO A C 1
ATOM 604 O O . PRO A 1 79 ? 3.633 36.688 27.203 1 91.06 79 PRO A O 1
ATOM 607 N N . LEU A 1 80 ? 3.867 36.156 25.078 1 88.75 80 LEU A N 1
ATOM 608 C CA . LEU A 1 80 ? 4.043 34.719 25.359 1 88.75 80 LEU A CA 1
ATOM 609 C C . LEU A 1 80 ? 5.477 34.438 25.781 1 88.75 80 LEU A C 1
ATOM 611 O O . LEU A 1 80 ? 5.758 33.375 26.344 1 88.75 80 LEU A O 1
ATOM 615 N N . VAL A 1 81 ? 6.379 35.219 25.453 1 88.12 81 VAL A N 1
ATOM 616 C CA . VAL A 1 81 ? 7.812 34.969 25.531 1 88.12 81 VAL A CA 1
ATOM 617 C C . VAL A 1 81 ? 8.203 34.688 26.984 1 88.12 81 VAL A C 1
ATOM 619 O O . VAL A 1 81 ? 9.078 33.875 27.266 1 88.12 81 VAL A O 1
ATOM 622 N N . SER A 1 82 ? 7.594 35.375 27.875 1 82.81 82 SER A N 1
ATOM 623 C CA . SER A 1 82 ? 7.98 35.25 29.266 1 82.81 82 SER A CA 1
ATOM 624 C C . SER A 1 82 ? 7.594 33.875 29.812 1 82.81 82 SER A C 1
ATOM 626 O O . SER A 1 82 ? 8.25 33.344 30.719 1 82.81 82 SER A O 1
ATOM 628 N N . GLY A 1 83 ? 6.707 33.219 29.234 1 77.56 83 GLY A N 1
ATOM 629 C CA . GLY A 1 83 ? 6.207 31.984 29.812 1 77.56 83 GLY A CA 1
ATOM 630 C C . GLY A 1 83 ? 6.391 30.781 28.906 1 77.56 83 GLY A C 1
ATOM 631 O O . GLY A 1 83 ? 6.121 29.656 29.312 1 77.56 83 GLY A O 1
ATOM 632 N N . ASP A 1 84 ? 6.934 30.953 27.781 1 85.88 84 ASP A N 1
ATOM 633 C CA . ASP A 1 84 ? 7.027 29.859 26.828 1 85.88 84 ASP A CA 1
ATOM 634 C C . ASP A 1 84 ? 8.359 29.891 26.078 1 85.88 84 ASP A C 1
ATOM 636 O O . ASP A 1 84 ? 8.539 30.703 25.172 1 85.88 84 ASP A O 1
ATOM 640 N N . THR A 1 85 ? 9.242 28.953 26.375 1 85.94 85 THR A N 1
ATOM 641 C CA . THR A 1 85 ? 10.602 28.922 25.828 1 85.94 85 THR A CA 1
ATOM 642 C C . THR A 1 85 ? 10.578 28.719 24.312 1 85.94 85 THR A C 1
ATOM 644 O O . THR A 1 85 ? 11.422 29.266 23.594 1 85.94 85 THR A O 1
ATOM 647 N N . PHE A 1 86 ? 9.719 27.969 23.906 1 90.69 86 PHE A N 1
ATOM 648 C CA . PHE A 1 86 ? 9.656 27.672 22.484 1 90.69 86 PHE A CA 1
ATOM 649 C C . PHE A 1 86 ? 9.227 28.922 21.703 1 90.69 86 PHE A C 1
ATOM 651 O O . PHE A 1 86 ? 9.836 29.266 20.688 1 90.69 86 PHE A O 1
ATOM 658 N N . PHE A 1 87 ? 8.172 29.547 22.141 1 91.94 87 PHE A N 1
ATOM 659 C CA . PHE A 1 87 ? 7.688 30.734 21.469 1 91.94 87 PHE A CA 1
ATOM 660 C C . PHE A 1 87 ? 8.711 31.859 21.547 1 91.94 87 PHE A C 1
ATOM 662 O O . PHE A 1 87 ? 8.836 32.656 20.625 1 91.94 87 PHE A O 1
ATOM 669 N N . SER A 1 88 ? 9.422 31.828 22.641 1 92.75 88 SER A N 1
ATOM 670 C CA . SER A 1 88 ? 10.516 32.781 22.734 1 92.75 88 SER A CA 1
ATOM 671 C C . SER A 1 88 ? 11.539 32.562 21.625 1 92.75 88 SER A C 1
ATOM 673 O O . SER A 1 88 ? 11.984 33.531 20.984 1 92.75 88 SER A O 1
ATOM 675 N N . ALA A 1 89 ? 11.875 31.359 21.453 1 93.06 89 ALA A N 1
ATOM 676 C CA . ALA A 1 89 ? 12.844 31.016 20.406 1 93.06 89 ALA A CA 1
ATOM 677 C C . ALA A 1 89 ? 12.305 31.328 19.016 1 93.06 89 ALA A C 1
ATOM 679 O O . ALA A 1 89 ? 13.023 31.859 18.172 1 93.06 89 ALA A O 1
ATOM 680 N N . LEU A 1 90 ? 11.062 31.016 18.797 1 95.19 90 LEU A N 1
ATOM 681 C CA . LEU A 1 90 ? 10.438 31.266 17.516 1 95.19 90 LEU A CA 1
ATOM 682 C C . LEU A 1 90 ? 10.398 32.781 17.219 1 95.19 90 LEU A C 1
ATOM 684 O O . LEU A 1 90 ? 10.672 33.188 16.094 1 95.19 90 LEU A O 1
ATOM 688 N N . LEU A 1 91 ? 10.055 33.5 18.219 1 96.06 91 LEU A N 1
ATOM 689 C CA . LEU A 1 91 ? 9.961 34.969 18.031 1 96.06 91 LEU A CA 1
ATOM 690 C C . LEU A 1 91 ? 11.336 35.562 17.734 1 96.06 91 LEU A C 1
ATOM 692 O O . LEU A 1 91 ? 11.461 36.469 16.922 1 96.06 91 LEU A O 1
ATOM 696 N N . THR A 1 92 ? 12.305 35.031 18.406 1 95.06 92 THR A N 1
ATOM 697 C CA . THR A 1 92 ? 13.672 35.469 18.156 1 95.06 92 THR A CA 1
ATOM 698 C C . THR A 1 92 ? 14.078 35.188 16.719 1 95.06 92 THR A C 1
ATOM 700 O O . THR A 1 92 ? 14.672 36.031 16.047 1 95.06 92 THR A O 1
ATOM 703 N N . MET A 1 93 ? 13.828 34 16.25 1 95.56 93 MET A N 1
ATOM 704 C CA . MET A 1 93 ? 14.109 33.656 14.859 1 95.56 93 MET A CA 1
ATOM 705 C C . MET A 1 93 ? 13.375 34.594 13.906 1 95.56 93 MET A C 1
ATOM 707 O O . MET A 1 93 ? 13.961 35.062 12.93 1 95.56 93 MET A O 1
ATOM 711 N N . HIS A 1 94 ? 12.125 34.812 14.242 1 96.94 94 HIS A N 1
ATOM 712 C CA . HIS A 1 94 ? 11.305 35.688 13.414 1 96.94 94 HIS A CA 1
ATOM 713 C C . HIS A 1 94 ? 11.922 37.094 13.312 1 96.94 94 HIS A C 1
ATOM 715 O O . HIS A 1 94 ? 11.953 37.688 12.227 1 96.94 94 HIS A O 1
ATOM 721 N N . GLN A 1 95 ? 12.375 37.562 14.383 1 95.94 95 GLN A N 1
ATOM 722 C CA . GLN A 1 95 ? 13.016 38.875 14.43 1 95.94 95 GLN A CA 1
ATOM 723 C C . GLN A 1 95 ? 14.266 38.906 13.555 1 95.94 95 GLN A C 1
ATOM 725 O O . GLN A 1 95 ? 14.469 39.844 12.781 1 95.94 95 GLN A O 1
ATOM 730 N N . LYS A 1 96 ? 15.008 37.906 13.688 1 94.69 96 LYS A N 1
ATOM 731 C CA . LYS A 1 96 ? 16.25 37.812 12.938 1 94.69 96 LYS A CA 1
ATOM 732 C C . LYS A 1 96 ? 15.984 37.719 11.438 1 94.69 96 LYS A C 1
ATOM 734 O O . LYS A 1 96 ? 16.75 38.219 10.625 1 94.69 96 LYS A O 1
ATOM 739 N N . ILE A 1 97 ? 14.938 37.094 11.086 1 95.38 97 ILE A N 1
ATOM 740 C CA . ILE A 1 97 ? 14.617 36.875 9.68 1 95.38 97 ILE A CA 1
ATOM 741 C C . ILE A 1 97 ? 14.047 38.156 9.062 1 95.38 97 ILE A C 1
ATOM 743 O O . ILE A 1 97 ? 14.414 38.531 7.949 1 95.38 97 ILE A O 1
ATOM 747 N N . HIS A 1 98 ? 13.211 38.875 9.805 1 95.38 98 HIS A N 1
ATOM 748 C CA . HIS A 1 98 ? 12.383 39.906 9.172 1 95.38 98 HIS A CA 1
ATOM 749 C C . HIS A 1 98 ? 12.914 41.312 9.461 1 95.38 98 HIS A C 1
ATOM 751 O O . HIS A 1 98 ? 12.531 42.281 8.797 1 95.38 98 HIS A O 1
ATOM 757 N N . PHE A 1 99 ? 13.727 41.469 10.375 1 93.5 99 PHE A N 1
ATOM 758 C CA . PHE A 1 99 ? 14.18 42.781 10.742 1 93.5 99 PHE A CA 1
ATOM 759 C C . PHE A 1 99 ? 15.688 42.906 10.594 1 93.5 99 PHE A C 1
ATOM 761 O O . PHE A 1 99 ? 16.297 43.875 11.102 1 93.5 99 PHE A O 1
ATOM 768 N N . SER A 1 100 ? 16.219 42 9.969 1 89.12 100 SER A N 1
ATOM 769 C CA . SER A 1 100 ? 17.625 42.094 9.602 1 89.12 100 SER A CA 1
ATOM 770 C C . SER A 1 100 ? 17.797 42.875 8.289 1 89.12 100 SER A C 1
ATOM 772 O O . SER A 1 100 ? 16.812 43.188 7.617 1 89.12 100 SER A O 1
ATOM 774 N N . GLU A 1 101 ? 19.047 43.156 7.941 1 88.06 101 GLU A N 1
ATOM 775 C CA . GLU A 1 101 ? 19.359 43.938 6.734 1 88.06 101 GLU A CA 1
ATOM 776 C C . GLU A 1 101 ? 19.172 43.062 5.484 1 88.06 101 GLU A C 1
ATOM 778 O O . GLU A 1 101 ? 18.953 43.594 4.391 1 88.06 101 GLU A O 1
ATOM 783 N N . SER A 1 102 ? 19.234 41.906 5.68 1 87.44 102 SER A N 1
ATOM 784 C CA . SER A 1 102 ? 19.094 41 4.547 1 87.44 102 SER A CA 1
ATOM 785 C C . SER A 1 102 ? 17.609 40.75 4.211 1 87.44 102 SER A C 1
ATOM 787 O O . SER A 1 102 ? 16.797 40.562 5.105 1 87.44 102 SER A O 1
ATOM 789 N N . PRO A 1 103 ? 17.312 40.875 2.975 1 90.25 103 PRO A N 1
ATOM 790 C CA . PRO A 1 103 ? 15.922 40.625 2.592 1 90.25 103 PRO A CA 1
ATOM 791 C C . PRO A 1 103 ? 15.5 39.188 2.807 1 90.25 103 PRO A C 1
ATOM 793 O O . PRO A 1 103 ? 16.328 38.281 2.74 1 90.25 103 PRO A O 1
ATOM 796 N N . VAL A 1 104 ? 14.242 39 3.094 1 92.25 104 VAL A N 1
ATOM 797 C CA . VAL A 1 104 ? 13.656 37.656 3.154 1 92.25 104 VAL A CA 1
ATOM 798 C C . VAL A 1 104 ? 13.555 37.094 1.747 1 92.25 104 VAL A C 1
ATOM 800 O O . VAL A 1 104 ? 12.977 37.719 0.853 1 92.25 104 VAL A O 1
ATOM 803 N N . ARG A 1 105 ? 14.031 35.906 1.475 1 95.31 105 ARG A N 1
ATOM 804 C CA . ARG A 1 105 ? 14.195 35.438 0.108 1 95.31 105 ARG A CA 1
ATOM 805 C C . ARG A 1 105 ? 13.227 34.281 -0.186 1 95.31 105 ARG A C 1
ATOM 807 O O . ARG A 1 105 ? 12.883 34.031 -1.344 1 95.31 105 ARG A O 1
ATOM 814 N N . ARG A 1 106 ? 12.828 33.594 0.869 1 97.19 106 ARG A N 1
ATOM 815 C CA . ARG A 1 106 ? 11.945 32.469 0.655 1 97.19 106 ARG A CA 1
ATOM 816 C C . ARG A 1 106 ? 10.594 32.906 0.105 1 97.19 106 ARG A C 1
ATOM 818 O O . ARG A 1 106 ? 10.172 34.031 0.329 1 97.19 106 ARG A O 1
ATOM 825 N N . VAL A 1 107 ? 9.953 32.062 -0.693 1 98.12 107 VAL A N 1
ATOM 826 C CA . VAL A 1 107 ? 8.547 32.188 -1.074 1 98.12 107 VAL A CA 1
ATOM 827 C C . VAL A 1 107 ? 7.664 31.391 -0.121 1 98.12 107 VAL A C 1
ATOM 829 O O . VAL A 1 107 ? 7.766 30.172 -0.054 1 98.12 107 VAL A O 1
ATOM 832 N N . PRO A 1 108 ? 6.848 32.125 0.652 1 98.31 108 PRO A N 1
ATOM 833 C CA . PRO A 1 108 ? 6.035 31.375 1.623 1 98.31 108 PRO A CA 1
ATOM 834 C C . PRO A 1 108 ? 4.984 30.484 0.96 1 98.31 108 PRO A C 1
ATOM 836 O O . PRO A 1 108 ? 4.133 30.984 0.215 1 98.31 108 PRO A O 1
ATOM 839 N N . MET A 1 109 ? 5.105 29.266 1.095 1 98.62 109 MET A N 1
ATOM 840 C CA . MET A 1 109 ? 4.09 28.297 0.716 1 98.62 109 MET A CA 1
ATOM 841 C C . MET A 1 109 ? 3.293 27.828 1.935 1 98.62 109 MET A C 1
ATOM 843 O O . MET A 1 109 ? 3.803 27.078 2.771 1 98.62 109 MET A O 1
ATOM 847 N N . LEU A 1 110 ? 2.07 28.281 2.051 1 98.44 110 LEU A N 1
ATOM 848 C CA . LEU A 1 110 ? 1.243 27.922 3.201 1 98.44 110 LEU A CA 1
ATOM 849 C C . LEU A 1 110 ? 0.414 26.688 2.914 1 98.44 110 LEU A C 1
ATOM 851 O O . LEU A 1 110 ? -0.479 26.703 2.064 1 98.44 110 LEU A O 1
ATOM 855 N N . ILE A 1 111 ? 0.771 25.594 3.488 1 98.12 111 ILE A N 1
ATOM 856 C CA . ILE A 1 111 ? -0.077 24.422 3.6 1 98.12 111 ILE A CA 1
ATOM 857 C C . ILE A 1 111 ? -0.766 24.406 4.961 1 98.12 111 ILE A C 1
ATOM 859 O O . ILE A 1 111 ? -0.112 24.234 5.992 1 98.12 111 ILE A O 1
ATOM 863 N N . MET A 1 112 ? -2.01 24.562 4.922 1 97.69 112 MET A N 1
ATOM 864 C CA . MET A 1 112 ? -2.695 24.719 6.203 1 97.69 112 MET A CA 1
ATOM 865 C C . MET A 1 112 ? -3.891 23.781 6.305 1 97.69 112 MET A C 1
ATOM 867 O O . MET A 1 112 ? -4.617 23.578 5.328 1 97.69 112 MET A O 1
ATOM 871 N N . ARG A 1 113 ? -3.975 23.156 7.398 1 97.75 113 ARG A N 1
ATOM 872 C CA . ARG A 1 113 ? -5.188 22.422 7.77 1 97.75 113 ARG A CA 1
ATOM 873 C C . ARG A 1 113 ? -6.008 23.219 8.781 1 97.75 113 ARG A C 1
ATOM 875 O O . ARG A 1 113 ? -5.535 23.5 9.883 1 97.75 113 ARG A O 1
ATOM 882 N N . SER A 1 114 ? -7.168 23.609 8.438 1 97.75 114 SER A N 1
ATOM 883 C CA . SER A 1 114 ? -8.109 24.25 9.344 1 97.75 114 SER A CA 1
ATOM 884 C C . SER A 1 114 ? -9.086 23.234 9.93 1 97.75 114 SER A C 1
ATOM 886 O O . SER A 1 114 ? -9.891 22.656 9.203 1 97.75 114 SER A O 1
ATOM 888 N N . ASP A 1 115 ? -8.977 23.109 11.195 1 95.38 115 ASP A N 1
ATOM 889 C CA . ASP A 1 115 ? -9.836 22.125 11.859 1 95.38 115 ASP A CA 1
ATOM 890 C C . ASP A 1 115 ? -11.117 22.781 12.375 1 95.38 115 ASP A C 1
ATOM 892 O O . ASP A 1 115 ? -11.07 23.797 13.078 1 95.38 115 ASP A O 1
ATOM 896 N N . PHE A 1 116 ? -12.219 22.156 12.016 1 96.38 116 PHE A N 1
ATOM 897 C CA . PHE A 1 116 ? -13.531 22.656 12.406 1 96.38 116 PHE A CA 1
ATOM 898 C C . PHE A 1 116 ? -14.289 21.594 13.203 1 96.38 116 PHE A C 1
ATOM 900 O O . PHE A 1 116 ? -14.008 20.406 13.086 1 96.38 116 PHE A O 1
ATOM 907 N N . MET A 1 117 ? -15.156 22.062 13.961 1 93.31 117 MET A N 1
ATOM 908 C CA . MET A 1 117 ? -16.219 21.234 14.5 1 93.31 117 MET A CA 1
ATOM 909 C C . MET A 1 117 ? -17.594 21.797 14.148 1 93.31 117 MET A C 1
ATOM 911 O O . MET A 1 117 ? -17.766 23.016 14.078 1 93.31 117 MET A O 1
ATOM 915 N N . ASP A 1 118 ? -18.453 20.922 13.922 1 92.44 118 ASP A N 1
ATOM 916 C CA . ASP A 1 118 ? -19.781 21.328 13.469 1 92.44 118 ASP A CA 1
ATOM 917 C C . ASP A 1 118 ? -20.734 21.484 14.648 1 92.44 118 ASP A C 1
ATOM 919 O O . ASP A 1 118 ? -21.406 20.547 15.055 1 92.44 118 ASP A O 1
ATOM 923 N N . ASP A 1 119 ? -20.891 22.703 15.125 1 91.62 119 ASP A N 1
ATOM 924 C CA . ASP A 1 119 ? -21.797 23 16.219 1 91.62 119 ASP A CA 1
ATOM 925 C C . ASP A 1 119 ? -23.266 22.844 15.789 1 91.62 119 ASP A C 1
ATOM 927 O O . ASP A 1 119 ? -23.641 23.312 14.711 1 91.62 119 ASP A O 1
ATOM 931 N N . ALA A 1 120 ? -24.047 22.281 16.641 1 89.12 120 ALA A N 1
ATOM 932 C CA . ALA A 1 120 ? -25.422 21.953 16.312 1 89.12 120 ALA A CA 1
ATOM 933 C C . ALA A 1 120 ? -26.234 23.219 16.016 1 89.12 120 ALA A C 1
ATOM 935 O O . ALA A 1 120 ? -27.125 23.219 15.172 1 89.12 120 ALA A O 1
ATOM 936 N N . VAL A 1 121 ? -25.938 24.25 16.656 1 88.25 121 VAL A N 1
ATOM 937 C CA . VAL A 1 121 ? -26.734 25.469 16.562 1 88.25 121 VAL A CA 1
ATOM 938 C C . VAL A 1 121 ? -26.016 26.5 15.703 1 88.25 121 VAL A C 1
ATOM 940 O O . VAL A 1 121 ? -26.578 27.031 14.75 1 88.25 121 VAL A O 1
ATOM 943 N N . LEU A 1 122 ? -24.75 26.688 15.938 1 89.44 122 LEU A N 1
ATOM 944 C CA . LEU A 1 122 ? -24 27.797 15.336 1 89.44 122 LEU A CA 1
ATOM 945 C C . LEU A 1 122 ? -23.406 27.375 14 1 89.44 122 LEU A C 1
ATOM 947 O O . LEU A 1 122 ? -22.969 28.234 13.211 1 89.44 122 LEU A O 1
ATOM 951 N N . GLY A 1 123 ? -23.391 26.062 13.703 1 92.5 123 GLY A N 1
ATOM 952 C CA . GLY A 1 123 ? -22.719 25.578 12.508 1 92.5 123 GLY A CA 1
ATOM 953 C C . GLY A 1 123 ? -21.219 25.375 12.719 1 92.5 123 GLY A C 1
ATOM 954 O O . GLY A 1 123 ? -20.75 25.312 13.852 1 92.5 123 GLY A O 1
ATOM 955 N N . PRO A 1 124 ? -20.516 25.219 11.609 1 95.69 124 PRO A N 1
ATOM 956 C CA . PRO A 1 124 ? -19.078 24.953 11.719 1 95.69 124 PRO A CA 1
ATOM 957 C C . PRO A 1 124 ? -18.312 26.094 12.375 1 95.69 124 PRO A C 1
ATOM 959 O O . PRO A 1 124 ? -18.531 27.266 12.047 1 95.69 124 PRO A O 1
ATOM 962 N N . LYS A 1 125 ? -17.469 25.734 13.289 1 96.06 125 LYS A N 1
ATOM 963 C CA . LYS A 1 125 ? -16.594 26.703 13.961 1 96.06 125 LYS A CA 1
ATOM 964 C C . LYS A 1 125 ? -15.148 26.203 13.953 1 96.06 125 LYS A C 1
ATOM 966 O O . LYS A 1 125 ? -14.891 25.016 14.148 1 96.06 125 LYS A O 1
ATOM 971 N N . LEU A 1 126 ? -14.258 27.109 13.727 1 96 126 LEU A N 1
ATOM 972 C CA . LEU A 1 126 ? -12.828 26.828 13.711 1 96 126 LEU A CA 1
ATOM 973 C C . LEU A 1 126 ? -12.32 26.516 15.117 1 96 126 LEU A C 1
ATOM 975 O O . LEU A 1 126 ? -12.562 27.297 16.047 1 96 126 LEU A O 1
ATOM 979 N N . ILE A 1 127 ? -11.648 25.453 15.227 1 90.5 127 ILE A N 1
ATOM 980 C CA . ILE A 1 127 ? -11.094 25.109 16.531 1 90.5 127 ILE A CA 1
ATOM 981 C C . ILE A 1 127 ? -9.602 25.422 16.547 1 90.5 127 ILE A C 1
ATOM 983 O O . ILE A 1 127 ? -9.047 25.797 17.594 1 90.5 127 ILE A O 1
ATOM 987 N N . GLU A 1 128 ? -8.945 25.219 15.383 1 91.44 128 GLU A N 1
ATOM 988 C CA . GLU A 1 128 ? -7.516 25.516 15.359 1 91.44 128 GLU A CA 1
ATOM 989 C C . GLU A 1 128 ? -6.977 25.531 13.93 1 91.44 128 GLU A C 1
ATOM 991 O O . GLU A 1 128 ? -7.535 24.891 13.039 1 91.44 128 GLU A O 1
ATOM 996 N N . PHE A 1 129 ? -5.875 26.281 13.805 1 94.62 129 PHE A N 1
ATOM 997 C CA . PHE A 1 129 ? -5.062 26.266 12.594 1 94.62 129 PHE A CA 1
ATOM 998 C C . PHE A 1 129 ? -3.863 25.344 12.758 1 94.62 129 PHE A C 1
ATOM 1000 O O . PHE A 1 129 ? -3.273 25.266 13.836 1 94.62 129 PHE A O 1
ATOM 1007 N N . ASN A 1 130 ? -3.553 24.656 11.68 1 94.69 130 ASN A N 1
ATOM 1008 C CA . ASN A 1 130 ? -2.291 23.922 11.617 1 94.69 130 ASN A CA 1
ATOM 1009 C C . ASN A 1 130 ? -1.498 24.281 10.367 1 94.69 130 ASN A C 1
ATOM 1011 O O . ASN A 1 130 ? -1.831 23.844 9.266 1 94.69 130 ASN A O 1
ATOM 1015 N N . ALA A 1 131 ? -0.42 25.031 10.562 1 96.75 131 ALA A N 1
ATOM 1016 C CA . ALA A 1 131 ? 0.347 25.484 9.406 1 96.75 131 ALA A CA 1
ATOM 1017 C C . ALA A 1 131 ? 1.726 24.828 9.375 1 96.75 131 ALA A C 1
ATOM 1019 O O . ALA A 1 131 ? 2.523 25.094 8.469 1 96.75 131 ALA A O 1
ATOM 1020 N N . ILE A 1 132 ? 2.055 24.047 10.312 1 96.81 132 ILE A N 1
ATOM 1021 C CA . ILE A 1 132 ? 3.295 23.281 10.336 1 96.81 132 ILE A CA 1
ATOM 1022 C C . ILE A 1 132 ? 2.986 21.812 10.609 1 96.81 132 ILE A C 1
ATOM 1024 O O . ILE A 1 132 ? 2.123 21.5 11.43 1 96.81 132 ILE A O 1
ATOM 1028 N N . ALA A 1 133 ? 3.648 20.969 9.891 1 94.06 133 ALA A N 1
ATOM 1029 C CA . ALA A 1 133 ? 3.482 19.516 10.008 1 94.06 133 ALA A CA 1
ATOM 1030 C C . ALA A 1 133 ? 2.027 19.109 9.789 1 94.06 133 ALA A C 1
ATOM 1032 O O . ALA A 1 133 ? 1.521 18.203 10.461 1 94.06 133 ALA A O 1
ATOM 1033 N N . ALA A 1 134 ? 1.333 19.953 9 1 92.19 134 ALA A N 1
ATOM 1034 C CA . ALA A 1 134 ? -0.032 19.578 8.633 1 92.19 134 ALA A CA 1
ATOM 1035 C C . ALA A 1 134 ? -0.047 18.328 7.758 1 92.19 134 ALA A C 1
ATOM 1037 O O . ALA A 1 134 ? 0.076 18.422 6.535 1 92.19 134 ALA A O 1
ATOM 1038 N N . GLY A 1 135 ? -0.187 17.219 8.398 1 92.69 135 GLY A N 1
ATOM 1039 C CA . GLY A 1 135 ? -0.059 15.953 7.688 1 92.69 135 GLY A CA 1
ATOM 1040 C C . GLY A 1 135 ? -1.348 15.148 7.66 1 92.69 135 GLY A C 1
ATOM 1041 O O . GLY A 1 135 ? -2.434 15.703 7.84 1 92.69 135 GLY A O 1
ATOM 1042 N N . MET A 1 136 ? -1.28 13.984 7.207 1 94.62 136 MET A N 1
ATOM 1043 C CA . MET A 1 136 ? -2.291 12.93 7.219 1 94.62 136 MET A CA 1
ATOM 1044 C C . MET A 1 136 ? -3.363 13.195 6.164 1 94.62 136 MET A C 1
ATOM 1046 O O . MET A 1 136 ? -4.398 12.523 6.145 1 94.62 136 MET A O 1
ATOM 1050 N N . TRP A 1 137 ? -3.121 14.18 5.332 1 95.88 137 TRP A N 1
ATOM 1051 C CA . TRP A 1 137 ? -4.121 14.438 4.301 1 95.88 137 TRP A CA 1
ATOM 1052 C C . TRP A 1 137 ? -4.285 13.227 3.389 1 95.88 137 TRP A C 1
ATOM 1054 O O . TRP A 1 137 ? -5.402 12.906 2.963 1 95.88 137 TRP A O 1
ATOM 1064 N N . PRO A 1 138 ? -3.18 12.406 3.104 1 98.06 138 PRO A N 1
ATOM 1065 C CA . PRO A 1 138 ? -3.404 11.188 2.318 1 98.06 138 PRO A CA 1
ATOM 1066 C C . PRO A 1 138 ? -4.371 10.219 2.994 1 98.06 138 PRO A C 1
ATOM 1068 O O . PRO A 1 138 ? -5.141 9.531 2.316 1 98.06 138 PRO A O 1
ATOM 1071 N N . PHE A 1 139 ? -4.363 10.18 4.297 1 98.06 139 PHE A N 1
ATOM 1072 C CA . PHE A 1 139 ? -5.254 9.289 5.02 1 98.06 139 PHE A CA 1
ATOM 1073 C C . PHE A 1 139 ? -6.699 9.75 4.906 1 98.06 139 PHE A C 1
ATOM 1075 O O . PHE A 1 139 ? -7.629 8.945 4.992 1 98.06 139 PHE A O 1
ATOM 1082 N N . GLY A 1 140 ? -6.902 11.086 4.754 1 98.31 140 GLY A N 1
ATOM 1083 C CA . GLY A 1 140 ? -8.25 11.547 4.457 1 98.31 140 GLY A CA 1
ATOM 1084 C C . GLY A 1 140 ? -8.812 10.969 3.176 1 98.31 140 GLY A C 1
ATOM 1085 O O . GLY A 1 140 ? -9.945 10.477 3.154 1 98.31 140 GLY A O 1
ATOM 1086 N N . GLN A 1 141 ? -8.008 11.039 2.146 1 98.62 141 GLN A N 1
ATOM 1087 C CA . GLN A 1 141 ? -8.422 10.453 0.874 1 98.62 141 GLN A CA 1
ATOM 1088 C C . GLN A 1 141 ? -8.617 8.945 1.001 1 98.62 141 GLN A C 1
ATOM 1090 O O . GLN A 1 141 ? -9.57 8.391 0.451 1 98.62 141 GLN A O 1
ATOM 1095 N N . ARG A 1 142 ? -7.73 8.266 1.687 1 98.69 142 ARG A N 1
ATOM 1096 C CA . ARG A 1 142 ? -7.824 6.82 1.824 1 98.69 142 ARG A CA 1
ATOM 1097 C C . ARG A 1 142 ? -9.086 6.418 2.582 1 98.69 142 ARG A C 1
ATOM 1099 O O . ARG A 1 142 ? -9.719 5.414 2.256 1 98.69 142 ARG A O 1
ATOM 1106 N N . ALA A 1 143 ? -9.414 7.188 3.617 1 98.56 143 ALA A N 1
ATOM 1107 C CA . ALA A 1 143 ? -10.656 6.91 4.34 1 98.56 143 ALA A CA 1
ATOM 1108 C C . ALA A 1 143 ? -11.867 7.012 3.418 1 98.56 143 ALA A C 1
ATOM 1110 O O . ALA A 1 143 ? -12.758 6.164 3.463 1 98.56 143 ALA A O 1
ATOM 1111 N N . HIS A 1 144 ? -11.883 8.055 2.604 1 98.44 144 HIS A N 1
ATOM 1112 C CA . HIS A 1 144 ? -12.945 8.219 1.613 1 98.44 144 HIS A CA 1
ATOM 1113 C C . HIS A 1 144 ? -13 7.023 0.667 1 98.44 144 HIS A C 1
ATOM 1115 O O . HIS A 1 144 ? -14.078 6.48 0.415 1 98.44 144 HIS A O 1
ATOM 1121 N N . GLU A 1 145 ? -11.859 6.602 0.192 1 98.19 145 GLU A N 1
ATOM 1122 C CA . GLU A 1 145 ? -11.773 5.48 -0.742 1 98.19 145 GLU A CA 1
ATOM 1123 C C . GLU A 1 145 ? -12.18 4.172 -0.07 1 98.19 145 GLU A C 1
ATOM 1125 O O . GLU A 1 145 ? -12.797 3.312 -0.696 1 98.19 145 GLU A O 1
ATOM 1130 N N . LEU A 1 146 ? -11.773 4.004 1.15 1 98.38 146 LEU A N 1
ATOM 1131 C CA . LEU A 1 146 ? -12.172 2.82 1.9 1 98.38 146 LEU A CA 1
ATOM 1132 C C . LEU A 1 146 ? -13.695 2.74 2.021 1 98.38 146 LEU A C 1
ATOM 1134 O O . LEU A 1 146 ? -14.281 1.676 1.818 1 98.38 146 LEU A O 1
ATOM 1138 N N . HIS A 1 147 ? -14.312 3.846 2.396 1 97.31 147 HIS A N 1
ATOM 1139 C CA . HIS A 1 147 ? -15.766 3.85 2.525 1 97.31 147 HIS A CA 1
ATOM 1140 C C . HIS A 1 147 ? -16.438 3.523 1.195 1 97.31 147 HIS A C 1
ATOM 1142 O O . HIS A 1 147 ? -17.438 2.799 1.16 1 97.31 147 HIS A O 1
ATOM 1148 N N . HIS A 1 148 ? -15.898 4.098 0.148 1 95.81 148 HIS A N 1
ATOM 1149 C CA . HIS A 1 148 ? -16.406 3.75 -1.175 1 95.81 148 HIS A CA 1
ATOM 1150 C C . HIS A 1 148 ? -16.281 2.252 -1.433 1 95.81 148 HIS A C 1
ATOM 1152 O O . HIS A 1 148 ? -17.234 1.623 -1.913 1 95.81 148 HIS A O 1
ATOM 1158 N N . TYR A 1 149 ? -15.195 1.688 -1.069 1 96.5 149 TYR A N 1
ATOM 1159 C CA . TYR A 1 149 ? -14.945 0.261 -1.242 1 96.5 149 TYR A CA 1
ATOM 1160 C C . TYR A 1 149 ? -15.93 -0.567 -0.43 1 96.5 149 TYR A C 1
ATOM 1162 O O . TYR A 1 149 ? -16.516 -1.528 -0.94 1 96.5 149 TYR A O 1
ATOM 1170 N N . LEU A 1 150 ? -16.109 -0.226 0.779 1 95.31 150 LEU A N 1
ATOM 1171 C CA . LEU A 1 150 ? -16.969 -0.998 1.676 1 95.31 150 LEU A CA 1
ATOM 1172 C C . LEU A 1 150 ? -18.422 -0.92 1.237 1 95.31 150 LEU A C 1
ATOM 1174 O O . LEU A 1 150 ? -19.156 -1.897 1.362 1 95.31 150 LEU A O 1
ATOM 1178 N N . GLN A 1 151 ? -18.828 0.263 0.713 1 92.88 151 GLN A N 1
ATOM 1179 C CA . GLN A 1 151 ? -20.188 0.412 0.208 1 92.88 151 GLN A CA 1
ATOM 1180 C C . GLN A 1 151 ? -20.438 -0.527 -0.967 1 92.88 151 GLN A C 1
ATOM 1182 O O . GLN A 1 151 ? -21.547 -1.025 -1.14 1 92.88 151 GLN A O 1
ATOM 1187 N N . ASN A 1 152 ? -19.406 -0.743 -1.722 1 90.38 152 ASN A N 1
ATOM 1188 C CA . ASN A 1 152 ? -19.547 -1.568 -2.916 1 90.38 152 ASN A CA 1
ATOM 1189 C C . ASN A 1 152 ? -19.359 -3.049 -2.6 1 90.38 152 ASN A C 1
ATOM 1191 O O . ASN A 1 152 ? -20.078 -3.898 -3.135 1 90.38 152 ASN A O 1
ATOM 1195 N N . GLN A 1 153 ? -18.438 -3.377 -1.747 1 91.44 153 GLN A N 1
ATOM 1196 C CA . GLN A 1 153 ? -18.016 -4.758 -1.525 1 91.44 153 GLN A CA 1
ATOM 1197 C C . GLN A 1 153 ? -18.844 -5.414 -0.428 1 91.44 153 GLN A C 1
ATOM 1199 O O . GLN A 1 153 ? -19.078 -6.625 -0.458 1 91.44 153 GLN A O 1
ATOM 1204 N N . TRP A 1 154 ? -19.25 -4.543 0.573 1 92.31 154 TRP A N 1
ATOM 1205 C CA . TRP A 1 154 ? -19.922 -5.098 1.745 1 92.31 154 TRP A CA 1
ATOM 1206 C C . TRP A 1 154 ? -21.141 -4.27 2.119 1 92.31 154 TRP A C 1
ATOM 1208 O O . TRP A 1 154 ? -21.312 -3.896 3.283 1 92.31 154 TRP A O 1
ATOM 1218 N N . PRO A 1 155 ? -22.062 -4.094 1.182 1 88.38 155 PRO A N 1
ATOM 1219 C CA . PRO A 1 155 ? -23.203 -3.227 1.472 1 88.38 155 PRO A CA 1
ATOM 1220 C C . PRO A 1 155 ? -24.094 -3.773 2.586 1 88.38 155 PRO A C 1
ATOM 1222 O O . PRO A 1 155 ? -24.531 -3.016 3.453 1 88.38 155 PRO A O 1
ATOM 1225 N N . THR A 1 156 ? -24.328 -5.066 2.654 1 88.5 156 THR A N 1
ATOM 1226 C CA . THR A 1 156 ? -25.234 -5.66 3.633 1 88.5 156 THR A CA 1
ATOM 1227 C C . THR A 1 156 ? -24.656 -5.555 5.039 1 88.5 156 THR A C 1
ATOM 1229 O O . THR A 1 156 ? -25.391 -5.402 6.012 1 88.5 156 THR A O 1
ATOM 1232 N N . THR A 1 157 ? -23.344 -5.562 5.086 1 90.75 157 THR A N 1
ATOM 1233 C CA . THR A 1 157 ? -22.688 -5.57 6.391 1 90.75 157 THR A CA 1
ATOM 1234 C C . THR A 1 157 ? -22.656 -4.168 6.984 1 90.75 157 THR A C 1
ATOM 1236 O O . THR A 1 157 ? -22.891 -3.986 8.18 1 90.75 157 THR A O 1
ATOM 1239 N N . PHE A 1 158 ? -22.375 -3.182 6.117 1 91 158 PHE A N 1
ATOM 1240 C CA . PHE A 1 158 ? -22.016 -1.897 6.703 1 91 158 PHE A CA 1
ATOM 1241 C C . PHE A 1 158 ? -23.141 -0.884 6.527 1 91 158 PHE A C 1
ATOM 1243 O O . PHE A 1 158 ? -23.172 0.138 7.219 1 91 158 PHE A O 1
ATOM 1250 N N . THR A 1 159 ? -24.188 -1.127 5.746 1 86.88 159 THR A N 1
ATOM 1251 C CA . THR A 1 159 ? -25.297 -0.206 5.516 1 86.88 159 THR A CA 1
ATOM 1252 C C . THR A 1 159 ? -26.047 0.07 6.812 1 86.88 159 THR A C 1
ATOM 1254 O O . THR A 1 159 ? -26.469 1.202 7.066 1 86.88 159 THR A O 1
ATOM 1257 N N . PRO A 1 160 ? -26.203 -0.953 7.676 1 87.69 160 PRO A N 1
ATOM 1258 C CA . PRO A 1 160 ? -26.922 -0.688 8.93 1 87.69 160 PRO A CA 1
ATOM 1259 C C . PRO A 1 160 ? -26.203 0.327 9.812 1 87.69 160 PRO A C 1
ATOM 1261 O O . PRO A 1 160 ? -26.812 0.892 10.727 1 87.69 160 PRO A O 1
ATOM 1264 N N . TRP A 1 161 ? -24.984 0.512 9.508 1 89.12 161 TRP A N 1
ATOM 1265 C CA . TRP A 1 161 ? -24.203 1.431 10.32 1 89.12 161 TRP A CA 1
ATOM 1266 C C . TRP A 1 161 ? -24.203 2.832 9.719 1 89.12 161 TRP A C 1
ATOM 1268 O O . TRP A 1 161 ? -23.594 3.75 10.266 1 89.12 161 TRP A O 1
ATOM 1278 N N . GLN A 1 162 ? -24.938 2.805 8.578 1 84.56 162 GLN A N 1
ATOM 1279 C CA . GLN A 1 162 ? -25.031 4.09 7.895 1 84.56 162 GLN A CA 1
ATOM 1280 C C . GLN A 1 162 ? -26.297 4.84 8.32 1 84.56 162 GLN A C 1
ATOM 1282 O O . GLN A 1 162 ? -27.328 4.227 8.57 1 84.56 162 GLN A O 1
ATOM 1287 N N . GLY A 1 163 ? -26.297 6.055 8.812 1 74.19 163 GLY A N 1
ATOM 1288 C CA . GLY A 1 163 ? -27.453 6.871 9.117 1 74.19 163 GLY A CA 1
ATOM 1289 C C . GLY A 1 163 ? -28.547 6.77 8.07 1 74.19 163 GLY A C 1
ATOM 1290 O O . GLY A 1 163 ? -28.391 6.059 7.07 1 74.19 163 GLY A O 1
ATOM 1291 N N . GLU A 1 164 ? -29.703 7.23 8.305 1 67.88 164 GLU A N 1
ATOM 1292 C CA . GLU A 1 164 ? -30.875 7.195 7.426 1 67.88 164 GLU A CA 1
ATOM 1293 C C . GLU A 1 164 ? -30.547 7.816 6.07 1 67.88 164 GLU A C 1
ATOM 1295 O O . GLU A 1 164 ? -29.922 8.875 5.996 1 67.88 164 GLU A O 1
ATOM 1300 N N . GLY A 1 165 ? -30.844 7.086 5.016 1 64.69 165 GLY A N 1
ATOM 1301 C CA . GLY A 1 165 ? -30.734 7.559 3.646 1 64.69 165 GLY A CA 1
ATOM 1302 C C . GLY A 1 165 ? -29.438 7.148 2.98 1 64.69 165 GLY A C 1
ATOM 1303 O O . GLY A 1 165 ? -28.484 6.758 3.656 1 64.69 165 GLY A O 1
ATOM 1304 N N . ALA A 1 166 ? -29.5 7.066 1.725 1 61.75 166 ALA A N 1
ATOM 1305 C CA . ALA A 1 166 ? -28.297 6.762 0.951 1 61.75 166 ALA A CA 1
ATOM 1306 C C . ALA A 1 166 ? -27.281 7.891 1.057 1 61.75 166 ALA A C 1
ATOM 1308 O O . ALA A 1 166 ? -27.609 9.062 0.85 1 61.75 166 ALA A O 1
ATOM 1309 N N . ALA A 1 167 ? -26.125 7.641 1.633 1 77.56 167 ALA A N 1
ATOM 1310 C CA . ALA A 1 167 ? -25.109 8.664 1.842 1 77.56 167 ALA A CA 1
ATOM 1311 C C . ALA A 1 167 ? -24.172 8.758 0.636 1 77.56 167 ALA A C 1
ATOM 1313 O O . ALA A 1 167 ? -23.516 7.789 0.279 1 77.56 167 ALA A O 1
ATOM 1314 N N . THR A 1 168 ? -24.375 9.875 -0.21 1 91 168 THR A N 1
ATOM 1315 C CA . THR A 1 168 ? -23.422 10.141 -1.271 1 91 168 THR A CA 1
ATOM 1316 C C . THR A 1 168 ? -22.094 10.641 -0.687 1 91 168 THR A C 1
ATOM 1318 O O . THR A 1 168 ? -22.047 11.703 -0.064 1 91 168 THR A O 1
ATOM 1321 N N . LEU A 1 169 ? -21.062 9.898 -0.896 1 96.19 169 LEU A N 1
ATOM 1322 C CA . LEU A 1 169 ? -19.75 10.258 -0.354 1 96.19 169 LEU A CA 1
ATOM 1323 C C . LEU A 1 169 ? -19.25 11.562 -0.969 1 96.19 169 LEU A C 1
ATOM 1325 O O . LEU A 1 169 ? -19.422 11.797 -2.168 1 96.19 169 LEU A O 1
ATOM 1329 N N . ILE A 1 170 ? -18.719 12.422 -0.206 1 97.19 170 ILE A N 1
ATOM 1330 C CA . ILE A 1 170 ? -18.047 13.633 -0.693 1 97.19 170 ILE A CA 1
ATOM 1331 C C . ILE A 1 170 ? -16.641 13.289 -1.137 1 97.19 170 ILE A C 1
ATOM 1333 O O . ILE A 1 170 ? -15.82 12.812 -0.339 1 97.19 170 ILE A O 1
ATOM 1337 N N . GLU A 1 171 ? -16.375 13.562 -2.365 1 97.19 171 GLU A N 1
ATOM 1338 C CA . GLU A 1 171 ? -15.102 13.18 -2.965 1 97.19 171 GLU A CA 1
ATOM 1339 C C . GLU A 1 171 ? -13.93 13.836 -2.238 1 97.19 171 GLU A C 1
ATOM 1341 O O . GLU A 1 171 ? -14.031 14.992 -1.816 1 97.19 171 GLU A O 1
ATOM 1346 N N . ASN A 1 172 ? -12.859 13.148 -2.094 1 98.06 172 ASN A N 1
ATOM 1347 C CA . ASN A 1 172 ? -11.625 13.633 -1.483 1 98.06 172 ASN A CA 1
ATOM 1348 C C . ASN A 1 172 ? -10.398 13.234 -2.305 1 98.06 172 ASN A C 1
ATOM 1350 O O . ASN A 1 172 ? -9.938 12.094 -2.227 1 98.06 172 ASN A O 1
ATOM 1354 N N . LYS A 1 173 ? -9.82 14.125 -3.039 1 97.31 173 LYS A N 1
ATOM 1355 C CA . LYS A 1 173 ? -8.625 13.914 -3.85 1 97.31 173 LYS A CA 1
ATOM 1356 C C . LYS A 1 173 ? -7.434 14.68 -3.279 1 97.31 173 LYS A C 1
ATOM 1358 O O . LYS A 1 173 ? -6.75 15.406 -4.004 1 97.31 173 LYS A O 1
ATOM 1363 N N . ALA A 1 174 ? -7.27 14.484 -2 1 97.69 174 ALA A N 1
ATOM 1364 C CA . ALA A 1 174 ? -6.305 15.289 -1.251 1 97.69 174 ALA A CA 1
ATOM 1365 C C . ALA A 1 174 ? -4.883 15.047 -1.75 1 97.69 174 ALA A C 1
ATOM 1367 O O . ALA A 1 174 ? -4.09 15.984 -1.865 1 97.69 174 ALA A O 1
ATOM 1368 N N . ILE A 1 175 ? -4.473 13.797 -2.049 1 97.88 175 ILE A N 1
ATOM 1369 C CA . ILE A 1 175 ? -3.117 13.453 -2.461 1 97.88 175 ILE A CA 1
ATOM 1370 C C . ILE A 1 175 ? -2.779 14.172 -3.768 1 97.88 175 ILE A C 1
ATOM 1372 O O . ILE A 1 175 ? -1.743 14.828 -3.871 1 97.88 175 ILE A O 1
ATOM 1376 N N . GLU A 1 176 ? -3.65 14.133 -4.711 1 96.81 176 GLU A N 1
ATOM 1377 C CA . GLU A 1 176 ? -3.436 14.758 -6.012 1 96.81 176 GLU A CA 1
ATOM 1378 C C . GLU A 1 176 ? -3.426 16.281 -5.902 1 96.81 176 GLU A C 1
ATOM 1380 O O . GLU A 1 176 ? -2.58 16.938 -6.508 1 96.81 176 GLU A O 1
ATOM 1385 N N . GLN A 1 177 ? -4.383 16.812 -5.133 1 96.62 177 GLN A N 1
ATOM 1386 C CA . GLN A 1 177 ? -4.523 18.266 -5.047 1 96.62 177 GLN A CA 1
ATOM 1387 C C . GLN A 1 177 ? -3.348 18.891 -4.305 1 96.62 177 GLN A C 1
ATOM 1389 O O . GLN A 1 177 ? -2.789 19.906 -4.75 1 96.62 177 GLN A O 1
ATOM 1394 N N . LEU A 1 178 ? -3.037 18.328 -3.213 1 95.62 178 LEU A N 1
ATOM 1395 C CA . LEU A 1 178 ? -1.895 18.859 -2.475 1 95.62 178 LEU A CA 1
ATOM 1396 C C . LEU A 1 178 ? -0.6 18.641 -3.254 1 95.62 178 LEU A C 1
ATOM 1398 O O . LEU A 1 178 ? 0.267 19.516 -3.279 1 95.62 178 LEU A O 1
ATOM 1402 N N . GLY A 1 179 ? -0.431 17.422 -3.861 1 96.62 179 GLY A N 1
ATOM 1403 C CA . GLY A 1 179 ? 0.715 17.172 -4.723 1 96.62 179 GLY A CA 1
ATOM 1404 C C . GLY A 1 179 ? 0.853 18.188 -5.84 1 96.62 179 GLY A C 1
ATOM 1405 O O . GLY A 1 179 ? 1.96 18.641 -6.145 1 96.62 179 GLY A O 1
ATOM 1406 N N . GLU A 1 180 ? -0.261 18.562 -6.395 1 96.69 180 GLU A N 1
ATOM 1407 C CA . GLU A 1 180 ? -0.265 19.562 -7.461 1 96.69 180 GLU A CA 1
ATOM 1408 C C . GLU A 1 180 ? 0.221 20.906 -6.949 1 96.69 180 GLU A C 1
ATOM 1410 O O . GLU A 1 180 ? 1.036 21.562 -7.602 1 96.69 180 GLU A O 1
ATOM 1415 N N . GLY A 1 181 ? -0.319 21.312 -5.816 1 97.56 181 GLY A N 1
ATOM 1416 C CA . GLY A 1 181 ? 0.093 22.578 -5.238 1 97.56 181 GLY A CA 1
ATOM 1417 C C . GLY A 1 181 ? 1.579 22.641 -4.941 1 97.56 181 GLY A C 1
ATOM 1418 O O . GLY A 1 181 ? 2.258 23.594 -5.344 1 97.56 181 GLY A O 1
ATOM 1419 N N . ILE A 1 182 ? 2.119 21.625 -4.355 1 98.19 182 ILE A N 1
ATOM 1420 C CA . ILE A 1 182 ? 3.533 21.578 -3.994 1 98.19 182 ILE A CA 1
ATOM 1421 C C . ILE A 1 182 ? 4.387 21.531 -5.258 1 98.19 182 ILE A C 1
ATOM 1423 O O . ILE A 1 182 ? 5.434 22.172 -5.34 1 98.19 182 ILE A O 1
ATOM 1427 N N . ALA A 1 183 ? 3.934 20.719 -6.234 1 98.44 183 ALA A N 1
ATOM 1428 C CA . ALA A 1 183 ? 4.672 20.594 -7.488 1 98.44 183 ALA A CA 1
ATOM 1429 C C . ALA A 1 183 ? 4.77 21.938 -8.203 1 98.44 183 ALA A C 1
ATOM 1431 O O . ALA A 1 183 ? 5.84 22.312 -8.695 1 98.44 183 ALA A O 1
ATOM 1432 N N . LYS A 1 184 ? 3.648 22.672 -8.266 1 98.06 184 LYS A N 1
ATOM 1433 C CA . LYS A 1 184 ? 3.646 23.984 -8.906 1 98.06 184 LYS A CA 1
ATOM 1434 C C . LYS A 1 184 ? 4.637 24.922 -8.234 1 98.06 184 LYS A C 1
ATOM 1436 O O . LYS A 1 184 ? 5.391 25.625 -8.906 1 98.06 184 LYS A O 1
ATOM 1441 N N . ALA A 1 185 ? 4.602 24.906 -6.914 1 98.5 185 ALA A N 1
ATOM 1442 C CA . ALA A 1 185 ? 5.543 25.734 -6.168 1 98.5 185 ALA A CA 1
ATOM 1443 C C . ALA A 1 185 ? 6.984 25.328 -6.457 1 98.5 185 ALA A C 1
ATOM 1445 O O . ALA A 1 185 ? 7.848 26.188 -6.664 1 98.5 185 ALA A O 1
ATOM 1446 N N . THR A 1 186 ? 7.242 24.047 -6.492 1 98.62 186 THR A N 1
ATOM 1447 C CA . THR A 1 186 ? 8.578 23.5 -6.699 1 98.62 186 THR A CA 1
ATOM 1448 C C . THR A 1 186 ? 9.094 23.859 -8.094 1 98.62 186 THR A C 1
ATOM 1450 O O . THR A 1 186 ? 10.234 24.312 -8.234 1 98.62 186 THR A O 1
ATOM 1453 N N . PHE A 1 187 ? 8.305 23.719 -9.094 1 97.88 187 PHE A N 1
ATOM 1454 C CA . PHE A 1 187 ? 8.695 24 -10.469 1 97.88 187 PHE A CA 1
ATOM 1455 C C . PHE A 1 187 ? 8.891 25.5 -10.688 1 97.88 187 PHE A C 1
ATOM 1457 O O . PHE A 1 187 ? 9.758 25.906 -11.453 1 97.88 187 PHE A O 1
ATOM 1464 N N . GLN A 1 188 ? 8.07 26.297 -10.055 1 96.94 188 GLN A N 1
ATOM 1465 C CA . GLN A 1 188 ? 8.234 27.75 -10.172 1 96.94 188 GLN A CA 1
ATOM 1466 C C . GLN A 1 188 ? 9.617 28.188 -9.703 1 96.94 188 GLN A C 1
ATOM 1468 O O . GLN A 1 188 ? 10.281 28.984 -10.375 1 96.94 188 GLN A O 1
ATOM 1473 N N . ILE A 1 189 ? 9.984 27.656 -8.547 1 97.62 189 ILE A N 1
ATOM 1474 C CA . ILE A 1 189 ? 11.297 28.016 -8.016 1 97.62 189 ILE A CA 1
ATOM 1475 C C . ILE A 1 189 ? 12.391 27.484 -8.945 1 97.62 189 ILE A C 1
ATOM 1477 O O . ILE A 1 189 ? 13.344 28.188 -9.266 1 97.62 189 ILE A O 1
ATOM 1481 N N . LYS A 1 190 ? 12.234 26.234 -9.352 1 97.69 190 LYS A N 1
ATOM 1482 C CA . LYS A 1 190 ? 13.219 25.609 -10.227 1 97.69 190 LYS A CA 1
ATOM 1483 C C . LYS A 1 190 ? 13.43 26.438 -11.492 1 97.69 190 LYS A C 1
ATOM 1485 O O . LYS A 1 190 ? 14.562 26.625 -11.938 1 97.69 190 LYS A O 1
ATOM 1490 N N . GLN A 1 191 ? 12.438 26.938 -12.078 1 96.19 191 GLN A N 1
ATOM 1491 C CA . GLN A 1 191 ? 12.469 27.656 -13.352 1 96.19 191 GLN A CA 1
ATOM 1492 C C . GLN A 1 191 ? 13.188 29 -13.203 1 96.19 191 GLN A C 1
ATOM 1494 O O . GLN A 1 191 ? 13.758 29.516 -14.172 1 96.19 191 GLN A O 1
ATOM 1499 N N . GLU A 1 192 ? 13.219 29.484 -12.016 1 96.38 192 GLU A N 1
ATOM 1500 C CA . GLU A 1 192 ? 13.883 30.766 -11.766 1 96.38 192 GLU A CA 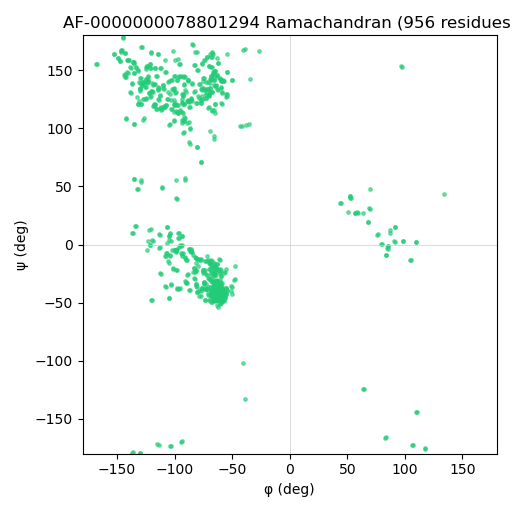1
ATOM 1501 C C . GLU A 1 192 ? 15.398 30.641 -11.945 1 96.38 192 GLU A C 1
ATOM 1503 O O . GLU A 1 192 ? 16.078 31.625 -12.242 1 96.38 192 GLU A O 1
ATOM 1508 N N . PHE A 1 193 ? 15.969 29.484 -11.758 1 95.38 193 PHE A N 1
ATOM 1509 C CA . PHE A 1 193 ? 17.422 29.312 -11.742 1 95.38 193 PHE A CA 1
ATOM 1510 C C . PHE A 1 193 ? 17.906 28.656 -13.031 1 95.38 193 PHE A C 1
ATOM 1512 O O . PHE A 1 193 ? 19.109 28.516 -13.25 1 95.38 193 PHE A O 1
ATOM 1519 N N . ASN A 1 194 ? 17.219 28.406 -14.062 1 87.06 194 ASN A N 1
ATOM 1520 C CA . ASN A 1 194 ? 17.609 27.766 -15.312 1 87.06 194 ASN A CA 1
ATOM 1521 C C . ASN A 1 194 ? 18.484 26.531 -15.062 1 87.06 194 ASN A C 1
ATOM 1523 O O . ASN A 1 194 ? 19.562 26.406 -15.656 1 87.06 194 ASN A O 1
ATOM 1527 N N . ASP A 1 195 ? 18.297 25.781 -14.094 1 85.81 195 ASP A N 1
ATOM 1528 C CA . ASP A 1 195 ? 18.938 24.547 -13.68 1 85.81 195 ASP A CA 1
ATOM 1529 C C . ASP A 1 195 ? 18.281 23.328 -14.32 1 85.81 195 ASP A C 1
ATOM 1531 O O . ASP A 1 195 ? 17.047 23.188 -14.281 1 85.81 195 ASP A O 1
ATOM 1535 N N . SER A 1 196 ? 19.094 22.484 -15.07 1 88.12 196 SER A N 1
ATOM 1536 C CA . SER A 1 196 ? 18.578 21.359 -15.844 1 88.12 196 SER A CA 1
ATOM 1537 C C . SER A 1 196 ? 18.438 20.109 -14.984 1 88.12 196 SER A C 1
ATOM 1539 O O . SER A 1 196 ? 17.922 19.094 -15.438 1 88.12 196 SER A O 1
ATOM 1541 N N . THR A 1 197 ? 18.891 20.203 -13.75 1 90.62 197 THR A N 1
ATOM 1542 C CA . THR A 1 197 ? 18.734 19.078 -12.852 1 90.62 197 THR A CA 1
ATOM 1543 C C . THR A 1 197 ? 17.281 18.938 -12.391 1 90.62 197 THR A C 1
ATOM 1545 O O . THR A 1 197 ? 16.5 19.875 -12.547 1 90.62 197 THR A O 1
ATOM 1548 N N . PRO A 1 198 ? 16.859 17.812 -11.945 1 93.12 198 PRO A N 1
ATOM 1549 C CA . PRO A 1 198 ? 15.484 17.641 -11.5 1 93.12 198 PRO A CA 1
ATOM 1550 C C . PRO A 1 198 ? 15.109 18.578 -10.352 1 93.12 198 PRO A C 1
ATOM 1552 O O . PRO A 1 198 ? 15.945 18.859 -9.484 1 93.12 198 PRO A O 1
ATOM 1555 N N . ALA A 1 199 ? 13.844 19.094 -10.398 1 97.94 199 ALA A N 1
ATOM 1556 C CA . ALA A 1 199 ? 13.328 19.828 -9.242 1 97.94 199 ALA A CA 1
ATOM 1557 C C . ALA A 1 199 ? 13.359 18.969 -7.984 1 97.94 199 ALA A C 1
ATOM 1559 O O . ALA A 1 199 ? 13.094 17.766 -8.047 1 97.94 199 ALA A O 1
ATOM 1560 N N . THR A 1 200 ? 13.711 19.578 -6.863 1 98.31 200 THR A N 1
ATOM 1561 C CA . THR A 1 200 ? 13.938 18.781 -5.664 1 98.31 200 THR A CA 1
ATOM 1562 C C . THR A 1 200 ? 13.078 19.281 -4.508 1 98.31 200 THR A C 1
ATOM 1564 O O . THR A 1 200 ? 13.055 20.484 -4.215 1 98.31 200 THR A O 1
ATOM 1567 N N . PHE A 1 201 ? 12.32 18.406 -3.936 1 98.69 201 PHE A N 1
ATOM 1568 C CA . PHE A 1 201 ? 11.5 18.594 -2.752 1 98.69 201 PHE A CA 1
ATOM 1569 C C . PHE A 1 201 ? 12.164 18.016 -1.518 1 98.69 201 PHE A C 1
ATOM 1571 O O . PHE A 1 201 ? 12.5 16.828 -1.494 1 98.69 201 PHE A O 1
ATOM 1578 N N . LEU A 1 202 ? 12.367 18.812 -0.457 1 98.69 202 LEU A N 1
ATOM 1579 C CA . LEU A 1 202 ? 12.953 18.359 0.802 1 98.69 202 LEU A CA 1
ATOM 1580 C C . LEU A 1 202 ? 11.906 18.328 1.911 1 98.69 202 LEU A C 1
ATOM 1582 O O . LEU A 1 202 ? 11.297 19.359 2.227 1 98.69 202 LEU A O 1
ATOM 1586 N N . MET A 1 203 ? 11.695 17.188 2.436 1 98.38 203 MET A N 1
ATOM 1587 C CA . MET A 1 203 ? 10.859 17.062 3.631 1 98.38 203 MET A CA 1
ATOM 1588 C C . MET A 1 203 ? 11.727 16.922 4.879 1 98.38 203 MET A C 1
ATOM 1590 O O . MET A 1 203 ? 12.523 15.992 4.992 1 98.38 203 MET A O 1
ATOM 1594 N N . VAL A 1 204 ? 11.578 17.844 5.805 1 98.19 204 VAL A N 1
ATOM 1595 C CA . VAL A 1 204 ? 12.273 17.75 7.086 1 98.19 204 VAL A CA 1
ATOM 1596 C C . VAL A 1 204 ? 11.438 16.922 8.07 1 98.19 204 VAL A C 1
ATOM 1598 O O . VAL A 1 204 ? 10.32 17.312 8.414 1 98.19 204 VAL A O 1
ATOM 1601 N N . VAL A 1 205 ? 12.023 15.828 8.492 1 96.88 205 VAL A N 1
ATOM 1602 C CA . VAL A 1 205 ? 11.234 14.859 9.234 1 96.88 205 VAL A CA 1
ATOM 1603 C C . VAL A 1 205 ? 11.836 14.656 10.625 1 96.88 205 VAL A C 1
ATOM 1605 O O . VAL A 1 205 ? 12.961 15.094 10.883 1 96.88 205 VAL A O 1
ATOM 1608 N N . GLN A 1 206 ? 11.062 14.055 11.5 1 94.25 206 GLN A N 1
ATOM 1609 C CA . GLN A 1 206 ? 11.578 13.633 12.797 1 94.25 206 GLN A CA 1
ATOM 1610 C C . GLN A 1 206 ? 12.352 12.328 12.688 1 94.25 206 GLN A C 1
ATOM 1612 O O . GLN A 1 206 ? 12.102 11.531 11.773 1 94.25 206 GLN A O 1
ATOM 1617 N N . ALA A 1 207 ? 13.383 11.922 13.461 1 86.06 207 ALA A N 1
ATOM 1618 C CA . ALA A 1 207 ? 14.211 10.719 13.414 1 86.06 207 ALA A CA 1
ATOM 1619 C C . ALA A 1 207 ? 13.375 9.461 13.656 1 86.06 207 ALA A C 1
ATOM 1621 O O . ALA A 1 207 ? 13.609 8.43 13.031 1 86.06 207 ALA A O 1
ATOM 1622 N N . ASN A 1 208 ? 12.352 9.359 14.398 1 84.38 208 ASN A N 1
ATOM 1623 C CA . ASN A 1 208 ? 11.578 8.164 14.734 1 84.38 208 ASN A CA 1
ATOM 1624 C C . ASN A 1 208 ? 10.086 8.383 14.5 1 84.38 208 ASN A C 1
ATOM 1626 O O . ASN A 1 208 ? 9.266 8.07 15.359 1 84.38 208 ASN A O 1
ATOM 1630 N N . GLU A 1 209 ? 10 8.742 13.273 1 88.19 209 GLU A N 1
ATOM 1631 C CA . GLU A 1 209 ? 8.617 9.023 12.898 1 88.19 209 GLU A CA 1
ATOM 1632 C C . GLU A 1 209 ? 7.832 7.738 12.664 1 88.19 209 GLU A C 1
ATOM 1634 O O . GLU A 1 209 ? 8.336 6.801 12.039 1 88.19 209 GLU A O 1
ATOM 1639 N N . ASP A 1 210 ? 6.664 7.66 13.195 1 90.31 210 ASP A N 1
ATOM 1640 C CA . ASP A 1 210 ? 5.832 6.48 12.977 1 90.31 210 ASP A CA 1
ATOM 1641 C C . ASP A 1 210 ? 4.812 6.727 11.867 1 90.31 210 ASP A C 1
ATOM 1643 O O . ASP A 1 210 ? 4.266 5.777 11.305 1 90.31 210 ASP A O 1
ATOM 1647 N N . ASN A 1 211 ? 4.508 7.973 11.602 1 92.44 211 ASN A N 1
ATOM 1648 C CA . ASN A 1 211 ? 3.566 8.305 10.539 1 92.44 211 ASN A CA 1
ATOM 1649 C C . ASN A 1 211 ? 4.281 8.516 9.211 1 92.44 211 ASN A C 1
ATOM 1651 O O . ASN A 1 211 ? 4.09 9.547 8.555 1 92.44 211 ASN A O 1
ATOM 1655 N N . VAL A 1 212 ? 5.012 7.551 8.797 1 96.69 212 VAL A N 1
ATOM 1656 C CA . VAL A 1 212 ? 5.855 7.703 7.613 1 96.69 212 VAL A CA 1
ATOM 1657 C C . VAL A 1 212 ? 5.023 7.469 6.355 1 96.69 212 VAL A C 1
ATOM 1659 O O . VAL A 1 212 ? 5.363 7.969 5.277 1 96.69 212 VAL A O 1
ATOM 1662 N N . PHE A 1 213 ? 3.936 6.75 6.43 1 97.62 213 PHE A N 1
ATOM 1663 C CA . PHE A 1 213 ? 3.238 6.293 5.234 1 97.62 213 PHE A CA 1
ATOM 1664 C C . PHE A 1 213 ? 2.453 7.43 4.594 1 97.62 213 PHE A C 1
ATOM 1666 O O . PHE A 1 213 ? 2.363 7.52 3.367 1 97.62 213 PHE A O 1
ATOM 1673 N N . ASP A 1 214 ? 1.829 8.336 5.422 1 96.88 214 ASP A N 1
ATOM 1674 C CA . ASP A 1 214 ? 1.206 9.492 4.789 1 96.88 214 ASP A CA 1
ATOM 1675 C C . ASP A 1 214 ? 2.246 10.352 4.078 1 96.88 214 ASP A C 1
ATOM 1677 O O . ASP A 1 214 ? 1.96 10.945 3.031 1 96.88 214 ASP A O 1
ATOM 1681 N N . GLN A 1 215 ? 3.455 10.398 4.617 1 97.56 215 GLN A N 1
ATOM 1682 C CA . GLN A 1 215 ? 4.551 11.141 4 1 97.56 215 GLN A CA 1
ATOM 1683 C C . GLN A 1 215 ? 4.977 10.5 2.682 1 97.56 215 GLN A C 1
ATOM 1685 O O . GLN A 1 215 ? 5.16 11.188 1.679 1 97.56 215 GLN A O 1
ATOM 1690 N N . HIS A 1 216 ? 5.07 9.188 2.693 1 97.94 216 HIS A N 1
ATOM 1691 C CA . HIS A 1 216 ? 5.488 8.477 1.487 1 97.94 216 HIS A CA 1
ATOM 1692 C C . HIS A 1 216 ? 4.441 8.602 0.385 1 97.94 216 HIS A C 1
ATOM 1694 O O . HIS A 1 216 ? 4.785 8.672 -0.797 1 97.94 216 HIS A O 1
ATOM 1700 N N . LEU A 1 217 ? 3.188 8.562 0.744 1 98.31 217 LEU A N 1
ATOM 1701 C CA . LEU A 1 217 ? 2.135 8.742 -0.25 1 98.31 217 LEU A CA 1
ATOM 1702 C C . LEU A 1 217 ? 2.26 10.094 -0.937 1 98.31 217 LEU A C 1
ATOM 1704 O O . LEU A 1 217 ? 2.041 10.211 -2.146 1 98.31 217 LEU A O 1
ATOM 1708 N N . LEU A 1 218 ? 2.619 11.117 -0.172 1 97.88 218 LEU A N 1
ATOM 1709 C CA . LEU A 1 218 ? 2.877 12.422 -0.763 1 97.88 218 LEU A CA 1
ATOM 1710 C C . LEU A 1 218 ? 4.082 12.367 -1.699 1 97.88 218 LEU A C 1
ATOM 1712 O O . LEU A 1 218 ? 4.02 12.875 -2.822 1 97.88 218 LEU A O 1
ATOM 1716 N N . GLU A 1 219 ? 5.141 11.789 -1.254 1 97.94 219 GLU A N 1
ATOM 1717 C CA . GLU A 1 219 ? 6.363 11.703 -2.049 1 97.94 219 GLU A CA 1
ATOM 1718 C C . GLU A 1 219 ? 6.113 10.984 -3.371 1 97.94 219 GLU A C 1
ATOM 1720 O O . GLU A 1 219 ? 6.633 11.391 -4.41 1 97.94 219 GLU A O 1
ATOM 1725 N N . LEU A 1 220 ? 5.34 9.922 -3.262 1 97 220 LEU A N 1
ATOM 1726 C CA . LEU A 1 220 ? 5.031 9.172 -4.473 1 97 220 LEU A CA 1
ATOM 1727 C C . LEU A 1 220 ? 4.32 10.055 -5.492 1 97 220 LEU A C 1
ATOM 1729 O O . LEU A 1 220 ? 4.602 9.977 -6.691 1 97 220 LEU A O 1
ATOM 1733 N N . GLU A 1 221 ? 3.393 10.844 -5.039 1 97.94 221 GLU A N 1
ATOM 1734 C CA . GLU A 1 221 ? 2.668 11.742 -5.926 1 97.94 221 GLU A CA 1
ATOM 1735 C C . GLU A 1 221 ? 3.609 12.766 -6.566 1 97.94 221 GLU A C 1
ATOM 1737 O O . GLU A 1 221 ? 3.492 13.062 -7.754 1 97.94 221 GLU A O 1
ATOM 1742 N N . LEU A 1 222 ? 4.535 13.281 -5.789 1 98.19 222 LEU A N 1
ATOM 1743 C CA . LEU A 1 222 ? 5.492 14.25 -6.305 1 98.19 222 LEU A CA 1
ATOM 1744 C C . LEU A 1 222 ? 6.449 13.602 -7.297 1 98.19 222 LEU A C 1
ATOM 1746 O O . LEU A 1 222 ? 6.777 14.188 -8.328 1 98.19 222 LEU A O 1
ATOM 1750 N N . GLN A 1 223 ? 6.887 12.406 -6.988 1 96.75 223 GLN A N 1
ATOM 1751 C CA . GLN A 1 223 ? 7.777 11.672 -7.883 1 96.75 223 GLN A CA 1
ATOM 1752 C C . GLN A 1 223 ? 7.094 11.375 -9.219 1 96.75 223 GLN A C 1
ATOM 1754 O O . GLN A 1 223 ? 7.723 11.461 -10.273 1 96.75 223 GLN A O 1
ATOM 1759 N N . ARG A 1 224 ? 5.848 11.016 -9.148 1 95.56 224 ARG A N 1
ATOM 1760 C CA . ARG A 1 224 ? 5.07 10.797 -10.359 1 95.56 224 ARG A CA 1
ATOM 1761 C C . ARG A 1 224 ? 5.07 12.039 -11.242 1 95.56 224 ARG A C 1
ATOM 1763 O O . ARG A 1 224 ? 4.953 11.938 -12.469 1 95.56 224 ARG A O 1
ATOM 1770 N N . ARG A 1 225 ? 5.285 13.133 -10.617 1 96.62 225 ARG A N 1
ATOM 1771 C CA . ARG A 1 225 ? 5.266 14.406 -11.344 1 96.62 225 ARG A CA 1
ATOM 1772 C C . ARG A 1 225 ? 6.68 14.836 -11.734 1 96.62 225 ARG A C 1
ATOM 1774 O O . ARG A 1 225 ? 6.879 15.938 -12.242 1 96.62 225 ARG A O 1
ATOM 1781 N N . GLY A 1 226 ? 7.625 14 -11.477 1 95.31 226 GLY A N 1
ATOM 1782 C CA . GLY A 1 226 ? 8.984 14.227 -11.93 1 95.31 226 GLY A CA 1
ATOM 1783 C C . GLY A 1 226 ? 9.836 14.977 -10.922 1 95.31 226 GLY A C 1
ATOM 1784 O O . GLY A 1 226 ? 10.906 15.492 -11.258 1 95.31 226 GLY A O 1
ATOM 1785 N N . ILE A 1 227 ? 9.398 15.062 -9.68 1 97.81 227 ILE A N 1
ATOM 1786 C CA . ILE A 1 227 ? 10.125 15.789 -8.648 1 97.81 227 ILE A CA 1
ATOM 1787 C C . ILE A 1 227 ? 10.93 14.812 -7.793 1 97.81 227 ILE A C 1
ATOM 1789 O O . ILE A 1 227 ? 10.406 13.781 -7.367 1 97.81 227 ILE A O 1
ATOM 1793 N N . ARG A 1 228 ? 12.188 15.094 -7.59 1 96.56 228 ARG A N 1
ATOM 1794 C CA . ARG A 1 228 ? 12.992 14.32 -6.656 1 96.56 228 ARG A CA 1
ATOM 1795 C C . ARG A 1 228 ? 12.617 14.641 -5.211 1 96.56 228 ARG A C 1
ATOM 1797 O O . ARG A 1 228 ? 12.477 15.805 -4.844 1 96.56 228 ARG A O 1
ATOM 1804 N N . THR A 1 229 ? 12.445 13.664 -4.402 1 97.75 229 THR A N 1
ATOM 1805 C CA . THR A 1 229 ? 12.086 13.875 -3.006 1 97.75 229 THR A CA 1
ATOM 1806 C C . THR A 1 229 ? 13.203 13.422 -2.08 1 97.75 229 THR A C 1
ATOM 1808 O O . THR A 1 229 ? 13.82 12.375 -2.311 1 97.75 229 THR A O 1
ATOM 1811 N N . ILE A 1 230 ? 13.523 14.32 -1.086 1 96.88 230 ILE A N 1
ATOM 1812 C CA . ILE A 1 230 ? 14.57 14.055 -0.103 1 96.88 230 ILE A CA 1
ATOM 1813 C C . ILE A 1 230 ? 14 14.188 1.307 1 96.88 230 ILE A C 1
ATOM 1815 O O . ILE A 1 230 ? 13.227 15.109 1.585 1 96.88 230 ILE A O 1
ATOM 1819 N N . ARG A 1 231 ? 14.32 13.258 2.184 1 96.31 231 ARG A N 1
ATOM 1820 C CA . ARG A 1 231 ? 13.945 13.312 3.592 1 96.31 231 ARG A CA 1
ATOM 1821 C C . ARG A 1 231 ? 15.172 13.469 4.484 1 96.31 231 ARG A C 1
ATOM 1823 O O . ARG A 1 231 ? 16.109 12.68 4.398 1 96.31 231 ARG A O 1
ATOM 1830 N N . ARG A 1 232 ? 15.188 14.508 5.316 1 96.25 232 ARG A N 1
ATOM 1831 C CA . ARG A 1 232 ? 16.281 14.734 6.254 1 96.25 232 ARG A CA 1
ATOM 1832 C C . ARG A 1 232 ? 15.766 15.234 7.598 1 96.25 232 ARG A C 1
ATOM 1834 O O . ARG A 1 232 ? 14.727 15.898 7.656 1 96.25 232 ARG A O 1
ATOM 1841 N N . THR A 1 233 ? 16.422 14.883 8.68 1 94.94 233 THR A N 1
ATOM 1842 C CA . THR A 1 233 ? 16.203 15.523 9.969 1 94.94 233 THR A CA 1
ATOM 1843 C C . THR A 1 233 ? 16.953 16.844 10.062 1 94.94 233 THR A C 1
ATOM 1845 O O . THR A 1 233 ? 17.844 17.109 9.25 1 94.94 233 THR A O 1
ATOM 1848 N N . PHE A 1 234 ? 16.594 17.641 11.062 1 96 234 PHE A N 1
ATOM 1849 C CA . PHE A 1 234 ? 17.344 18.875 11.289 1 96 234 PHE A CA 1
ATOM 1850 C C . PHE A 1 234 ? 18.812 18.562 11.555 1 96 234 PHE A C 1
ATOM 1852 O O . PHE A 1 234 ? 19.703 19.266 11.07 1 96 234 PHE A O 1
ATOM 1859 N N . SER A 1 235 ? 19.031 17.531 12.266 1 93 235 SER A N 1
ATOM 1860 C CA . SER A 1 235 ? 20.406 17.125 12.594 1 93 235 SER A CA 1
ATOM 1861 C C . SER A 1 235 ? 21.188 16.781 11.336 1 93 235 SER A C 1
ATOM 1863 O O . SER A 1 235 ? 22.375 17.094 11.234 1 93 235 SER A O 1
ATOM 1865 N N . GLU A 1 236 ? 20.594 16.141 10.406 1 92.69 236 GLU A N 1
ATOM 1866 C CA . GLU A 1 236 ? 21.25 15.742 9.164 1 92.69 236 GLU A CA 1
ATOM 1867 C C . GLU A 1 236 ? 21.5 16.938 8.266 1 92.69 236 GLU A C 1
ATOM 1869 O O . GLU A 1 236 ? 22.391 16.906 7.41 1 92.69 236 GLU A O 1
ATOM 1874 N N . LEU A 1 237 ? 20.688 17.953 8.414 1 96.12 237 LEU A N 1
ATOM 1875 C CA . LEU A 1 237 ? 20.828 19.156 7.598 1 96.12 237 LEU A CA 1
ATOM 1876 C C . LEU A 1 237 ? 21.891 20.078 8.172 1 96.12 237 LEU A C 1
ATOM 1878 O O . LEU A 1 237 ? 22.547 20.828 7.426 1 96.12 237 LEU A O 1
ATOM 1882 N N . TYR A 1 238 ? 22.016 19.984 9.461 1 95.12 238 TYR A N 1
ATOM 1883 C CA . TYR A 1 238 ? 22.984 20.859 10.133 1 95.12 238 TYR A CA 1
ATOM 1884 C C . TYR A 1 238 ? 24.391 20.625 9.594 1 95.12 238 TYR A C 1
ATOM 1886 O O . TYR A 1 238 ? 24.891 19.484 9.602 1 95.12 238 TYR A O 1
ATOM 1894 N N . GLY A 1 239 ? 24.984 21.625 9.102 1 94.31 239 GLY A N 1
ATOM 1895 C CA . GLY A 1 239 ? 26.359 21.547 8.602 1 94.31 239 GLY A CA 1
ATOM 1896 C C . GLY A 1 239 ? 26.422 21.062 7.164 1 94.31 239 GLY A C 1
ATOM 1897 O O . GLY A 1 239 ? 27.516 21.016 6.574 1 94.31 239 GLY A O 1
ATOM 1898 N N . ASN A 1 240 ? 25.328 20.75 6.562 1 96.38 240 ASN A N 1
ATOM 1899 C CA . ASN A 1 240 ? 25.359 20.172 5.23 1 96.38 240 ASN A CA 1
ATOM 1900 C C . ASN A 1 240 ? 24.625 21.047 4.211 1 96.38 240 ASN A C 1
ATOM 1902 O O . ASN A 1 240 ? 24.484 20.656 3.051 1 96.38 240 ASN A O 1
ATOM 1906 N N . LEU A 1 241 ? 24.156 22.188 4.645 1 98.06 241 LEU A N 1
ATOM 1907 C CA . LEU A 1 241 ? 23.531 23.156 3.758 1 98.06 241 LEU A CA 1
ATOM 1908 C C . LEU A 1 241 ? 24.484 24.281 3.402 1 98.06 241 LEU A C 1
ATOM 1910 O O . LEU A 1 241 ? 25.344 24.656 4.215 1 98.06 241 LEU A O 1
ATOM 1914 N N . SER A 1 242 ? 24.359 24.75 2.197 1 98.31 242 SER A N 1
ATOM 1915 C CA . SER A 1 242 ? 25.203 25.859 1.78 1 98.31 242 SER A CA 1
ATOM 1916 C C . SER A 1 242 ? 24.484 26.781 0.802 1 98.31 242 SER A C 1
ATOM 1918 O O . SER A 1 242 ? 23.406 26.438 0.311 1 98.31 242 SER A O 1
ATOM 1920 N N . THR A 1 243 ? 25.016 27.969 0.573 1 97.94 243 THR A N 1
ATOM 1921 C CA . THR A 1 243 ? 24.438 28.984 -0.306 1 97.94 243 THR A CA 1
ATOM 1922 C C . THR A 1 243 ? 25.078 28.922 -1.688 1 97.94 243 THR A C 1
ATOM 1924 O O . THR A 1 243 ? 26.297 29.047 -1.813 1 97.94 243 THR A O 1
ATOM 1927 N N . GLY A 1 244 ? 24.266 28.688 -2.684 1 96.56 244 GLY A N 1
ATOM 1928 C CA . GLY A 1 244 ? 24.734 28.75 -4.059 1 96.56 244 GLY A CA 1
ATOM 1929 C C . GLY A 1 244 ? 24.5 30.109 -4.699 1 96.56 244 GLY A C 1
ATOM 1930 O O . GLY A 1 244 ? 24.203 31.094 -4.008 1 96.56 244 GLY A O 1
ATOM 1931 N N . ASP A 1 245 ? 24.719 30.188 -6.027 1 95.38 245 ASP A N 1
ATOM 1932 C CA . ASP A 1 245 ? 24.484 31.422 -6.773 1 95.38 245 ASP A CA 1
ATOM 1933 C C . ASP A 1 245 ? 23.031 31.891 -6.621 1 95.38 245 ASP A C 1
ATOM 1935 O O . ASP A 1 245 ? 22.109 31.062 -6.617 1 95.38 245 ASP A O 1
ATOM 1939 N N . ASN A 1 246 ? 22.891 33.281 -6.492 1 95.5 246 ASN A N 1
ATOM 1940 C CA . ASN A 1 246 ? 21.562 33.875 -6.395 1 95.5 246 ASN A CA 1
ATOM 1941 C C . ASN A 1 246 ? 20.781 33.344 -5.203 1 95.5 246 ASN A C 1
ATOM 1943 O O . ASN A 1 246 ? 19.562 33.125 -5.297 1 95.5 246 ASN A O 1
ATOM 1947 N N . HIS A 1 247 ? 21.5 32.906 -4.129 1 96.94 247 HIS A N 1
ATOM 1948 C CA . HIS A 1 247 ? 20.953 32.469 -2.85 1 96.94 247 HIS A CA 1
ATOM 1949 C C . HIS A 1 247 ? 20.219 31.141 -2.994 1 96.94 247 HIS A C 1
ATOM 1951 O O . HIS A 1 247 ? 19.172 30.938 -2.355 1 96.94 247 HIS A O 1
ATOM 1957 N N . ARG A 1 248 ? 20.734 30.391 -3.947 1 97.19 248 ARG A N 1
ATOM 1958 C CA . ARG A 1 248 ? 20.219 29.031 -4.082 1 97.19 248 ARG A CA 1
ATOM 1959 C C . ARG A 1 248 ? 20.562 28.188 -2.857 1 97.19 248 ARG A C 1
ATOM 1961 O O . ARG A 1 248 ? 21.672 28.297 -2.316 1 97.19 248 ARG A O 1
ATOM 1968 N N . LEU A 1 249 ? 19.578 27.391 -2.383 1 98.12 249 LEU A N 1
ATOM 1969 C CA . LEU A 1 249 ? 19.875 26.469 -1.288 1 98.12 249 LEU A CA 1
ATOM 1970 C C . LEU A 1 249 ? 20.453 25.156 -1.814 1 98.12 249 LEU A C 1
ATOM 1972 O O . LEU A 1 249 ? 19.859 24.516 -2.672 1 98.12 249 LEU A O 1
ATOM 1976 N N . LEU A 1 250 ? 21.578 24.797 -1.326 1 98.25 250 LEU A N 1
ATOM 1977 C CA . LEU A 1 250 ? 22.25 23.578 -1.764 1 98.25 250 LEU A CA 1
ATOM 1978 C C . LEU A 1 250 ? 22.391 22.594 -0.61 1 98.25 250 LEU A C 1
ATOM 1980 O O . LEU A 1 250 ? 22.656 22.984 0.527 1 98.25 250 LEU A O 1
ATOM 1984 N N . LEU A 1 251 ? 22.172 21.391 -0.864 1 97.69 251 LEU A N 1
ATOM 1985 C CA . LEU A 1 251 ? 22.391 20.312 0.082 1 97.69 251 LEU A CA 1
ATOM 1986 C C . LEU A 1 251 ? 23.531 19.406 -0.379 1 97.69 251 LEU A C 1
ATOM 1988 O O . LEU A 1 251 ? 23.531 18.938 -1.52 1 97.69 251 LEU A O 1
ATOM 1992 N N . GLU A 1 252 ? 24.438 19.203 0.5 1 96 252 GLU A N 1
ATOM 1993 C CA . GLU A 1 252 ? 25.609 18.391 0.176 1 96 252 GLU A CA 1
ATOM 1994 C C . GLU A 1 252 ? 25.203 17.016 -0.357 1 96 252 GLU A C 1
ATOM 1996 O O . GLU A 1 252 ? 24.359 16.344 0.228 1 96 252 GLU A O 1
ATOM 2001 N N . GLY A 1 253 ? 25.781 16.656 -1.491 1 90.44 253 GLY A N 1
ATOM 2002 C CA . GLY A 1 253 ? 25.547 15.344 -2.062 1 90.44 253 GLY A CA 1
ATOM 2003 C C . GLY A 1 253 ? 24.281 15.281 -2.893 1 90.44 253 GLY A C 1
ATOM 2004 O O . GLY A 1 253 ? 24.047 14.297 -3.598 1 90.44 253 GLY A O 1
ATOM 2005 N N . ILE A 1 254 ? 23.453 16.266 -2.883 1 93 254 ILE A N 1
ATOM 2006 C CA . ILE A 1 254 ? 22.172 16.266 -3.58 1 93 254 ILE A CA 1
ATOM 2007 C C . ILE A 1 254 ? 22.141 17.406 -4.609 1 93 254 ILE A C 1
ATOM 2009 O O . ILE A 1 254 ? 21.844 17.172 -5.781 1 93 254 ILE A O 1
ATOM 2013 N N . GLY A 1 255 ? 22.531 18.547 -4.191 1 95.5 255 GLY A N 1
ATOM 2014 C CA . GLY A 1 255 ? 22.453 19.719 -5.055 1 95.5 255 GLY A CA 1
ATOM 2015 C C . GLY A 1 255 ? 21.391 20.719 -4.605 1 95.5 255 GLY A C 1
ATOM 2016 O O . GLY A 1 255 ? 21.219 20.953 -3.41 1 95.5 255 GLY A O 1
ATOM 2017 N N . SER A 1 256 ? 20.75 21.344 -5.543 1 97.44 256 SER A N 1
ATOM 2018 C CA . SER A 1 256 ? 19.828 22.438 -5.25 1 97.44 256 SER A CA 1
ATOM 2019 C C . SER A 1 256 ? 18.531 21.906 -4.664 1 97.44 256 SER A C 1
ATOM 2021 O O . SER A 1 256 ? 18.062 20.844 -5.051 1 97.44 256 SER A O 1
ATOM 2023 N N . ILE A 1 257 ? 17.984 22.609 -3.76 1 98.31 257 ILE A N 1
ATOM 2024 C CA . ILE A 1 257 ? 16.672 22.375 -3.168 1 98.31 257 ILE A CA 1
ATOM 2025 C C . ILE A 1 257 ? 15.688 23.453 -3.623 1 98.31 257 ILE A C 1
ATOM 2027 O O . ILE A 1 257 ? 16 24.641 -3.58 1 98.31 257 ILE A O 1
ATOM 2031 N N . ASP A 1 258 ? 14.484 23.031 -4.039 1 98.69 258 ASP A N 1
ATOM 2032 C CA . ASP A 1 258 ? 13.531 23.984 -4.582 1 98.69 258 ASP A CA 1
ATOM 2033 C C . ASP A 1 258 ? 12.383 24.234 -3.604 1 98.69 258 ASP A C 1
ATOM 2035 O O . ASP A 1 258 ? 11.805 25.312 -3.572 1 98.69 258 ASP A O 1
ATOM 2039 N N . THR A 1 259 ? 11.992 23.25 -2.93 1 98.81 259 THR A N 1
ATOM 2040 C CA . THR A 1 259 ? 10.898 23.344 -1.974 1 98.81 259 THR A CA 1
ATOM 2041 C C . THR A 1 259 ? 11.227 22.609 -0.687 1 98.81 259 THR A C 1
ATOM 2043 O O . THR A 1 259 ? 11.844 21.531 -0.725 1 98.81 259 THR A O 1
ATOM 2046 N N . VAL A 1 260 ? 10.883 23.203 0.457 1 98.81 260 VAL A N 1
ATOM 2047 C CA . VAL A 1 260 ? 11.062 22.594 1.771 1 98.81 260 VAL A CA 1
ATOM 2048 C C . VAL A 1 260 ? 9.719 22.469 2.477 1 98.81 260 VAL A C 1
ATOM 2050 O O . VAL A 1 260 ? 8.93 23.422 2.498 1 98.81 260 VAL A O 1
ATOM 2053 N N . TYR A 1 261 ? 9.398 21.344 2.932 1 98.56 261 TYR A N 1
ATOM 2054 C CA . TYR A 1 261 ? 8.211 21.047 3.723 1 98.56 261 TYR A CA 1
ATOM 2055 C C . TYR A 1 261 ? 8.586 20.562 5.113 1 98.56 261 TYR A C 1
ATOM 2057 O O . TYR A 1 261 ? 9.258 19.531 5.258 1 98.56 261 TYR A O 1
ATOM 2065 N N . LEU A 1 262 ? 8.156 21.266 6.18 1 97.94 262 LEU A N 1
ATOM 2066 C CA . LEU A 1 262 ? 8.516 20.906 7.543 1 97.94 262 LEU A CA 1
ATOM 2067 C C . LEU A 1 262 ? 7.48 19.953 8.148 1 97.94 262 LEU A C 1
ATOM 2069 O O . LEU A 1 262 ? 6.379 20.391 8.5 1 97.94 262 LEU A O 1
ATOM 2073 N N . ARG A 1 263 ? 7.84 18.703 8.32 1 96.62 263 ARG A N 1
ATOM 2074 C CA . ARG A 1 263 ? 7.082 17.75 9.117 1 96.62 263 ARG A CA 1
ATOM 2075 C C . ARG A 1 263 ? 7.625 17.656 10.539 1 96.62 263 ARG A C 1
ATOM 2077 O O . ARG A 1 263 ? 7.102 16.906 11.359 1 96.62 263 ARG A O 1
ATOM 2084 N N . ALA A 1 264 ? 8.625 18.391 10.789 1 95.38 264 ALA A N 1
ATOM 2085 C CA . ALA A 1 264 ? 9.242 18.578 12.094 1 95.38 264 ALA A CA 1
ATOM 2086 C C . ALA A 1 264 ? 9.414 20.062 12.422 1 95.38 264 ALA A C 1
ATOM 2088 O O . ALA A 1 264 ? 9.094 20.922 11.602 1 95.38 264 ALA A O 1
ATOM 2089 N N . GLY A 1 265 ? 9.766 20.359 13.617 1 94 265 GLY A N 1
ATOM 2090 C CA . GLY A 1 265 ? 10.023 21.734 14.016 1 94 265 GLY A CA 1
ATOM 2091 C C . GLY A 1 265 ? 8.852 22.391 14.719 1 94 265 GLY A C 1
ATOM 2092 O O . GLY A 1 265 ? 8.914 23.562 15.094 1 94 265 GLY A O 1
ATOM 2093 N N . TYR A 1 266 ? 7.793 21.609 14.922 1 92.69 266 TYR A N 1
ATOM 2094 C CA . TYR A 1 266 ? 6.602 22.172 15.547 1 92.69 266 TYR A CA 1
ATOM 2095 C C . TYR A 1 266 ? 6.688 22.078 17.062 1 92.69 266 TYR A C 1
ATOM 2097 O O . TYR A 1 266 ? 5.84 22.625 17.781 1 92.69 266 TYR A O 1
ATOM 2105 N N . GLN A 1 267 ? 7.738 21.453 17.578 1 89.81 267 GLN A N 1
ATOM 2106 C CA . GLN A 1 267 ? 7.996 21.406 19.016 1 89.81 267 GLN A CA 1
ATOM 2107 C C . GLN A 1 267 ? 9.469 21.656 19.312 1 89.81 267 GLN A C 1
ATOM 2109 O O . GLN A 1 267 ? 10.336 21.406 18.469 1 89.81 267 GLN A O 1
ATOM 2114 N N . PHE A 1 268 ? 9.688 22.078 20.484 1 88.81 268 PHE A N 1
ATOM 2115 C CA . PHE A 1 268 ? 11.031 22.484 20.875 1 88.81 268 PHE A CA 1
ATOM 2116 C C . PHE A 1 268 ? 12 21.312 20.812 1 88.81 268 PHE A C 1
ATOM 2118 O O . PHE A 1 268 ? 13.164 21.484 20.453 1 88.81 268 PHE A O 1
ATOM 2125 N N . SER A 1 269 ? 11.516 20.141 21.109 1 88.19 269 SER A N 1
ATOM 2126 C CA . SER A 1 269 ? 12.367 18.953 21.172 1 88.19 269 SER A CA 1
ATOM 2127 C C . SER A 1 269 ? 12.906 18.578 19.797 1 88.19 269 SER A C 1
ATOM 2129 O O . SER A 1 269 ? 13.906 17.859 19.688 1 88.19 269 SER A O 1
ATOM 2131 N N . ASP A 1 270 ? 12.312 19.031 18.766 1 91 270 ASP A N 1
ATOM 2132 C CA . ASP A 1 270 ? 12.773 18.75 17.406 1 91 270 ASP A CA 1
ATOM 2133 C C . ASP A 1 270 ? 14.102 19.453 17.125 1 91 270 ASP A C 1
ATOM 2135 O O . ASP A 1 270 ? 14.797 19.125 16.172 1 91 270 ASP A O 1
ATOM 2139 N N . TYR A 1 271 ? 14.383 20.422 17.969 1 91.19 271 TYR A N 1
ATOM 2140 C CA . TYR A 1 271 ? 15.609 21.188 17.781 1 91.19 271 TYR A CA 1
ATOM 2141 C C . TYR A 1 271 ? 16.688 20.766 18.781 1 91.19 271 TYR A C 1
ATOM 2143 O O . TYR A 1 271 ? 17.766 21.359 18.828 1 91.19 271 TYR A O 1
ATOM 2151 N N . CYS A 1 272 ? 16.375 19.812 19.547 1 83.12 272 CYS A N 1
ATOM 2152 C CA . CYS A 1 272 ? 17.328 19.312 20.531 1 83.12 272 CYS A CA 1
ATOM 2153 C C . CYS A 1 272 ? 18 18.047 20.047 1 83.12 272 CYS A C 1
ATOM 2155 O O . CYS A 1 272 ? 17.359 17.188 19.422 1 83.12 272 CYS A O 1
ATOM 2157 N N . SER A 1 273 ? 19.266 18.078 19.953 1 73.81 273 SER A N 1
ATOM 2158 C CA . SER A 1 273 ? 19.984 16.859 19.562 1 73.81 273 SER A CA 1
ATOM 2159 C C . SER A 1 273 ? 20.953 16.406 20.641 1 73.81 273 SER A C 1
ATOM 2161 O O . SER A 1 273 ? 21.625 17.234 21.266 1 73.81 273 SER A O 1
ATOM 2163 N N . ASP A 1 274 ? 20.859 15.164 20.938 1 61.19 274 ASP A N 1
ATOM 2164 C CA . ASP A 1 274 ? 21.812 14.609 21.891 1 61.19 274 ASP A CA 1
ATOM 2165 C C . ASP A 1 274 ? 23.234 14.625 21.312 1 61.19 274 ASP A C 1
ATOM 2167 O O . ASP A 1 274 ? 24.203 14.539 22.047 1 61.19 274 ASP A O 1
ATOM 2171 N N . ASN A 1 275 ? 23.328 14.5 20.094 1 57.34 275 ASN A N 1
ATOM 2172 C CA . ASN A 1 275 ? 24.625 14.32 19.453 1 57.34 275 ASN A CA 1
ATOM 2173 C C . ASN A 1 275 ? 25.344 15.648 19.266 1 57.34 275 ASN A C 1
ATOM 2175 O O . ASN A 1 275 ? 26.5 15.68 18.844 1 57.34 275 ASN A O 1
ATOM 2179 N N . ILE A 1 276 ? 24.609 16.719 19.391 1 55.84 276 ILE A N 1
ATOM 2180 C CA . ILE A 1 276 ? 25.234 18.031 19.297 1 55.84 276 ILE A CA 1
ATOM 2181 C C . ILE A 1 276 ? 25.516 18.578 20.688 1 55.84 276 ILE A C 1
ATOM 2183 O O . ILE A 1 276 ? 24.641 18.547 21.562 1 55.84 276 ILE A O 1
ATOM 2187 N N . VAL A 1 277 ? 26.688 18.781 21.172 1 47.72 277 VAL A N 1
ATOM 2188 C CA . VAL A 1 277 ? 27.094 19.266 22.484 1 47.72 277 VAL A CA 1
ATOM 2189 C C . VAL A 1 277 ? 26.078 20.297 22.984 1 47.72 277 VAL A C 1
ATOM 2191 O O . VAL A 1 277 ? 25.562 21.094 22.219 1 47.72 277 VAL A O 1
ATOM 2194 N N . GLU A 1 278 ? 25.672 20.391 24.406 1 48.5 278 GLU A N 1
ATOM 2195 C CA . GLU A 1 278 ? 24.578 20.781 25.281 1 48.5 278 GLU A CA 1
ATOM 2196 C C . GLU A 1 278 ? 23.906 22.062 24.812 1 48.5 278 GLU A C 1
ATOM 2198 O O . GLU A 1 278 ? 22.703 22.094 24.578 1 48.5 278 GLU A O 1
ATOM 2203 N N . GLU A 1 279 ? 24.203 23.281 25.453 1 46.78 279 GLU A N 1
ATOM 2204 C CA . GLU A 1 279 ? 23.531 24.594 25.438 1 46.78 279 GLU A CA 1
ATOM 2205 C C . GLU A 1 279 ? 23.375 25.109 24 1 46.78 279 GLU A C 1
ATOM 2207 O O . GLU A 1 279 ? 22.359 25.734 23.672 1 46.78 279 GLU A O 1
ATOM 2212 N N . VAL A 1 280 ? 24.25 24.547 23.031 1 54.56 280 VAL A N 1
ATOM 2213 C CA . VAL A 1 280 ? 24.469 25.109 21.719 1 54.56 280 VAL A CA 1
ATOM 2214 C C . VAL A 1 280 ? 23.688 24.312 20.672 1 54.56 280 VAL A C 1
ATOM 2216 O O . VAL A 1 280 ? 23.547 24.75 19.531 1 54.56 280 VAL A O 1
ATOM 2219 N N . CYS A 1 281 ? 23.047 23.234 21.094 1 63.31 281 CYS A N 1
ATOM 2220 C CA . CYS A 1 281 ? 22.453 22.328 20.125 1 63.31 281 CYS A CA 1
ATOM 2221 C C . CYS A 1 281 ? 21.125 22.875 19.609 1 63.31 281 CYS A C 1
ATOM 2223 O O . CYS A 1 281 ? 20.891 22.906 18.391 1 63.31 281 CYS A O 1
ATOM 2225 N N . CYS A 1 282 ? 20.328 23.375 20.516 1 76.5 282 CYS A N 1
ATOM 2226 C CA . CYS A 1 282 ? 19.016 23.859 20.109 1 76.5 282 CYS A CA 1
ATOM 2227 C C . CYS A 1 282 ? 19.156 25.078 19.188 1 76.5 282 CYS A C 1
ATOM 2229 O O . CYS A 1 282 ? 18.484 25.156 18.156 1 76.5 282 CYS A O 1
ATOM 2231 N N . GLU A 1 283 ? 20.125 25.766 19.516 1 84.88 283 GLU A N 1
ATOM 2232 C CA . GLU A 1 283 ? 20.344 26.969 18.719 1 84.88 283 GLU A CA 1
ATOM 2233 C C . GLU A 1 283 ? 20.859 26.609 17.328 1 84.88 283 GLU A C 1
ATOM 2235 O O . GLU A 1 283 ? 20.469 27.234 16.328 1 84.88 283 GLU A O 1
ATOM 2240 N N . ALA A 1 284 ? 21.688 25.625 17.297 1 89.44 284 ALA A N 1
ATOM 2241 C CA . ALA A 1 284 ? 22.266 25.219 16.016 1 89.44 284 ALA A CA 1
ATOM 2242 C C . ALA A 1 284 ? 21.188 24.719 15.055 1 89.44 284 ALA A C 1
ATOM 2244 O O . ALA A 1 284 ? 21.172 25.078 13.875 1 89.44 284 ALA A O 1
ATOM 2245 N N . LEU A 1 285 ? 20.312 23.953 15.57 1 93.19 285 LEU A N 1
ATOM 2246 C CA . LEU A 1 285 ? 19.266 23.406 14.711 1 93.19 285 LEU A CA 1
ATOM 2247 C C . LEU A 1 285 ? 18.234 24.469 14.367 1 93.19 285 LEU A C 1
ATOM 2249 O O . LEU A 1 285 ? 17.672 24.453 13.266 1 93.19 285 LEU A O 1
ATOM 2253 N N . MET A 1 286 ? 18 25.359 15.219 1 94.25 286 MET A N 1
ATOM 2254 C CA . MET A 1 286 ? 17.125 26.484 14.914 1 94.25 286 MET A CA 1
ATOM 2255 C C . MET A 1 286 ? 17.75 27.375 13.836 1 94.25 286 MET A C 1
ATOM 2257 O O . MET A 1 286 ? 17.031 27.875 12.961 1 94.25 286 MET A O 1
ATOM 2261 N N . ASN A 1 287 ? 19.062 27.5 13.977 1 93.94 287 ASN A N 1
ATOM 2262 C CA . ASN A 1 287 ? 19.766 28.25 12.953 1 93.94 287 ASN A CA 1
ATOM 2263 C C . ASN A 1 287 ? 19.688 27.578 11.586 1 93.94 287 ASN A C 1
ATOM 2265 O O . ASN A 1 287 ? 19.641 28.25 10.555 1 93.94 287 ASN A O 1
ATOM 2269 N N . THR A 1 288 ? 19.672 26.266 11.641 1 96.25 288 THR A N 1
ATOM 2270 C CA . THR A 1 288 ? 19.5 25.516 10.398 1 96.25 288 THR A CA 1
ATOM 2271 C C . THR A 1 288 ? 18.156 25.844 9.742 1 96.25 288 THR A C 1
ATOM 2273 O O . THR A 1 288 ? 18.094 26.047 8.531 1 96.25 288 THR A O 1
ATOM 2276 N N . ARG A 1 289 ? 17.125 25.875 10.523 1 96.81 289 ARG A N 1
ATOM 2277 C CA . ARG A 1 289 ? 15.812 26.266 10.016 1 96.81 289 ARG A CA 1
ATOM 2278 C C . ARG A 1 289 ? 15.852 27.672 9.438 1 96.81 289 ARG A C 1
ATOM 2280 O O . ARG A 1 289 ? 15.352 27.922 8.336 1 96.81 289 ARG A O 1
ATOM 2287 N N . MET A 1 290 ? 16.438 28.625 10.164 1 95.31 290 MET A N 1
ATOM 2288 C CA . MET A 1 290 ? 16.531 30.016 9.727 1 95.31 290 MET A CA 1
ATOM 2289 C C . MET A 1 290 ? 17.328 30.125 8.43 1 95.31 290 MET A C 1
ATOM 2291 O O . MET A 1 290 ? 16.984 30.906 7.555 1 95.31 290 MET A O 1
ATOM 2295 N N . PHE A 1 291 ? 18.375 29.312 8.422 1 95.94 291 PHE A N 1
ATOM 2296 C CA . PHE A 1 291 ? 19.219 29.297 7.227 1 95.94 291 PHE A CA 1
ATOM 2297 C C . PHE A 1 291 ? 18.391 28.953 5.988 1 95.94 291 PHE A C 1
ATOM 2299 O O . PHE A 1 291 ? 18.516 29.625 4.957 1 95.94 291 PHE A O 1
ATOM 2306 N N . MET A 1 292 ? 17.578 28 6.074 1 97.56 292 MET A N 1
ATOM 2307 C CA . MET A 1 292 ? 16.734 27.609 4.945 1 97.56 292 MET A CA 1
ATOM 2308 C C . MET A 1 292 ? 15.797 28.734 4.547 1 97.56 292 MET A C 1
ATOM 2310 O O . MET A 1 292 ? 15.633 29.031 3.361 1 97.56 292 MET A O 1
ATOM 2314 N N . GLU A 1 293 ? 15.203 29.375 5.527 1 96.5 293 GLU A N 1
ATOM 2315 C CA . GLU A 1 293 ? 14.227 30.438 5.266 1 96.5 293 GLU A CA 1
ATOM 2316 C C . GLU A 1 293 ? 14.898 31.656 4.641 1 96.5 293 GLU A C 1
ATOM 2318 O O . GLU A 1 293 ? 14.219 32.531 4.098 1 96.5 293 GLU A O 1
ATOM 2323 N N . GLN A 1 294 ? 16.203 31.766 4.66 1 95.62 294 GLN A N 1
ATOM 2324 C CA . GLN A 1 294 ? 16.938 32.906 4.105 1 95.62 294 GLN A CA 1
ATOM 2325 C C . GLN A 1 294 ? 17.359 32.625 2.666 1 95.62 294 GLN A C 1
ATOM 2327 O O . GLN A 1 294 ? 18.078 33.406 2.057 1 95.62 294 GLN A O 1
ATOM 2332 N N . HIS A 1 295 ? 16.953 31.578 2.062 1 97.62 295 HIS A N 1
ATOM 2333 C CA . HIS A 1 295 ? 17.297 31.203 0.694 1 97.62 295 HIS A CA 1
ATOM 2334 C C . HIS A 1 295 ? 16.062 31.234 -0.205 1 97.62 295 HIS A C 1
ATOM 2336 O O . HIS A 1 295 ? 14.938 31.391 0.279 1 97.62 295 HIS A O 1
ATOM 2342 N N . ARG A 1 296 ? 16.312 31.234 -1.554 1 98 296 ARG A N 1
ATOM 2343 C CA . ARG A 1 296 ? 15.242 31.281 -2.537 1 98 296 ARG A CA 1
ATOM 2344 C C . ARG A 1 296 ? 14.625 29.906 -2.744 1 98 296 ARG A C 1
ATOM 2346 O O . ARG A 1 296 ? 14.953 29.203 -3.707 1 98 296 ARG A O 1
ATOM 2353 N N . ILE A 1 297 ? 13.734 29.562 -1.926 1 98.69 297 ILE A N 1
ATOM 2354 C CA . ILE A 1 297 ? 12.992 28.297 -1.951 1 98.69 297 ILE A CA 1
ATOM 2355 C C . ILE A 1 297 ? 11.516 28.562 -1.641 1 98.69 297 ILE A C 1
ATOM 2357 O O . ILE A 1 297 ? 11.18 29.578 -1.029 1 98.69 297 ILE A O 1
ATOM 2361 N N . ALA A 1 298 ? 10.609 27.688 -2.162 1 98.75 298 ALA A N 1
ATOM 2362 C CA . ALA A 1 298 ? 9.273 27.625 -1.584 1 98.75 298 ALA A CA 1
ATOM 2363 C C . ALA A 1 298 ? 9.281 26.875 -0.257 1 98.75 298 ALA A C 1
ATOM 2365 O O . ALA A 1 298 ? 9.781 25.75 -0.18 1 98.75 298 ALA A O 1
ATOM 2366 N N . MET A 1 299 ? 8.734 27.484 0.784 1 98.5 299 MET A N 1
ATOM 2367 C CA . MET A 1 299 ? 8.922 26.859 2.09 1 98.5 299 MET A CA 1
ATOM 2368 C C . MET A 1 299 ? 7.605 26.781 2.854 1 98.5 299 MET A C 1
ATOM 2370 O O . MET A 1 299 ? 6.91 27.797 2.996 1 98.5 299 MET A O 1
ATOM 2374 N N . ASN A 1 300 ? 7.242 25.625 3.312 1 97.62 300 ASN A N 1
ATOM 2375 C CA . ASN A 1 300 ? 6.234 25.375 4.34 1 97.62 300 ASN A CA 1
ATOM 2376 C C . ASN A 1 300 ? 6.84 24.703 5.57 1 97.62 300 ASN A C 1
ATOM 2378 O O . ASN A 1 300 ? 7.414 23.625 5.473 1 97.62 300 ASN A O 1
ATOM 2382 N N . ALA A 1 301 ? 6.73 25.281 6.57 1 95.81 301 ALA A N 1
ATOM 2383 C CA . ALA A 1 301 ? 6.168 26.406 7.312 1 95.81 301 ALA A CA 1
ATOM 2384 C C . ALA A 1 301 ? 7.246 27.438 7.652 1 95.81 301 ALA A C 1
ATOM 2386 O O . ALA A 1 301 ? 8.211 27.125 8.359 1 95.81 301 ALA A O 1
ATOM 2387 N N . THR A 1 302 ? 7.098 28.5 7.199 1 98 302 THR A N 1
ATOM 2388 C CA . THR A 1 302 ? 7.969 29.562 7.664 1 98 302 THR A CA 1
ATOM 2389 C C . THR A 1 302 ? 7.754 29.828 9.156 1 98 302 THR A C 1
ATOM 2391 O O . THR A 1 302 ? 6.738 29.422 9.719 1 98 302 THR A O 1
ATOM 2394 N N . VAL A 1 303 ? 8.727 30.453 9.773 1 97.56 303 VAL A N 1
ATOM 2395 C CA . VAL A 1 303 ? 8.562 30.844 11.18 1 97.56 303 VAL A CA 1
ATOM 2396 C C . VAL A 1 303 ? 7.34 31.734 11.336 1 97.56 303 VAL A C 1
ATOM 2398 O O . VAL A 1 303 ? 6.562 31.578 12.281 1 97.56 303 VAL A O 1
ATOM 2401 N N . GLY A 1 304 ? 7.141 32.625 10.391 1 97.88 304 GLY A N 1
ATOM 2402 C CA . GLY A 1 304 ? 5.965 33.469 10.391 1 97.88 304 GLY A CA 1
ATOM 2403 C C . GLY A 1 304 ? 4.664 32.719 10.336 1 97.88 304 GLY A C 1
ATOM 2404 O O . GLY A 1 304 ? 3.723 33 11.078 1 97.88 304 GLY A O 1
ATOM 2405 N N . GLN A 1 305 ? 4.605 31.75 9.445 1 98.12 305 GLN A N 1
ATOM 2406 C CA . GLN A 1 305 ? 3.402 30.938 9.305 1 98.12 305 GLN A CA 1
ATOM 2407 C C . GLN A 1 305 ? 3.102 30.172 10.586 1 98.12 305 GLN A C 1
ATOM 2409 O O . GLN A 1 305 ? 1.941 30.047 10.984 1 98.12 305 GLN A O 1
ATOM 2414 N N . GLN A 1 306 ? 4.125 29.594 11.211 1 97.12 306 GLN A N 1
ATOM 2415 C CA . GLN A 1 306 ? 3.943 28.859 12.453 1 97.12 306 GLN A CA 1
ATOM 2416 C C . GLN A 1 306 ? 3.412 29.766 13.562 1 97.12 306 GLN A C 1
ATOM 2418 O O . GLN A 1 306 ? 2.502 29.391 14.297 1 97.12 306 GLN A O 1
ATOM 2423 N N . LEU A 1 307 ? 3.936 30.938 13.68 1 97 307 LEU A N 1
ATOM 2424 C CA . LEU A 1 307 ? 3.482 31.891 14.688 1 97 307 LEU A CA 1
ATOM 2425 C C . LEU A 1 307 ? 2.076 32.375 14.367 1 97 307 LEU A C 1
ATOM 2427 O O . LEU A 1 307 ? 1.247 32.531 15.273 1 97 307 LEU A O 1
ATOM 2431 N N . ALA A 1 308 ? 1.793 32.594 13.109 1 97.62 308 ALA A N 1
ATOM 2432 C CA . ALA A 1 308 ? 0.505 33.125 12.672 1 97.62 308 ALA A CA 1
ATOM 2433 C C . ALA A 1 308 ? -0.62 32.156 12.938 1 97.62 308 ALA A C 1
ATOM 2435 O O . ALA A 1 308 ? -1.785 32.531 13.055 1 97.62 308 ALA A O 1
ATOM 2436 N N . SER A 1 309 ? -0.272 30.891 12.984 1 95.75 309 SER A N 1
ATOM 2437 C CA . SER A 1 309 ? -1.291 29.859 13.164 1 95.75 309 SER A CA 1
ATOM 2438 C C . SER A 1 309 ? -1.407 29.453 14.625 1 95.75 309 SER A C 1
ATOM 2440 O O . SER A 1 309 ? -2.055 28.453 14.945 1 95.75 309 SER A O 1
ATOM 2442 N N . SER A 1 310 ? -0.788 30.141 15.562 1 93.38 310 SER A N 1
ATOM 2443 C CA . SER A 1 310 ? -0.845 29.828 16.984 1 93.38 310 SER A CA 1
ATOM 2444 C C . SER A 1 310 ? -2.219 30.156 17.562 1 93.38 310 SER A C 1
ATOM 2446 O O . SER A 1 310 ? -2.977 30.938 16.984 1 93.38 310 SER A O 1
ATOM 2448 N N . LYS A 1 311 ? -2.488 29.578 18.688 1 91.25 311 LYS A N 1
ATOM 2449 C CA . LYS A 1 311 ? -3.75 29.812 19.375 1 91.25 311 LYS A CA 1
ATOM 2450 C C . LYS A 1 311 ? -3.867 31.281 19.797 1 91.25 311 LYS A C 1
ATOM 2452 O O . LYS A 1 311 ? -4.965 31.844 19.812 1 91.25 311 LYS A O 1
ATOM 2457 N N . ARG A 1 312 ? -2.768 31.859 20.172 1 92.19 312 ARG A N 1
ATOM 2458 C CA . ARG A 1 312 ? -2.76 33.25 20.562 1 92.19 312 ARG A CA 1
ATOM 2459 C C . ARG A 1 312 ? -3.217 34.156 19.406 1 92.19 312 ARG A C 1
ATOM 2461 O O . ARG A 1 312 ? -4.066 35.031 19.578 1 92.19 312 ARG A O 1
ATOM 2468 N N . VAL A 1 313 ? -2.633 33.938 18.281 1 95.19 313 VAL A N 1
ATOM 2469 C CA . VAL A 1 313 ? -3.004 34.75 17.109 1 95.19 313 VAL A CA 1
ATOM 2470 C C . VAL A 1 313 ? -4.457 34.469 16.734 1 95.19 313 VAL A C 1
ATOM 2472 O O . VAL A 1 313 ? -5.199 35.375 16.391 1 95.19 313 VAL A O 1
ATOM 2475 N N . GLN A 1 314 ? -4.832 33.219 16.812 1 95.38 314 GLN A N 1
ATOM 2476 C CA . GLN A 1 314 ? -6.227 32.875 16.547 1 95.38 314 GLN A CA 1
ATOM 2477 C C . GLN A 1 314 ? -7.164 33.656 17.469 1 95.38 314 GLN A C 1
ATOM 2479 O O . GLN A 1 314 ? -8.195 34.156 17.031 1 95.38 314 GLN A O 1
ATOM 2484 N N . MET A 1 315 ? -6.836 33.719 18.734 1 94.19 315 MET A N 1
ATOM 2485 C CA . MET A 1 315 ? -7.637 34.438 19.703 1 94.19 315 MET A CA 1
ATOM 2486 C C . MET A 1 315 ? -7.73 35.906 19.328 1 94.19 315 MET A C 1
ATOM 2488 O O . MET A 1 315 ? -8.812 36.5 19.359 1 94.19 315 MET A O 1
ATOM 2492 N N . LEU A 1 316 ? -6.609 36.469 18.938 1 95.19 316 LEU A N 1
ATOM 2493 C CA . LEU A 1 316 ? -6.594 37.875 18.562 1 95.19 316 LEU A CA 1
ATOM 2494 C C . LEU A 1 316 ? -7.457 38.125 17.328 1 95.19 316 LEU A C 1
ATOM 2496 O O . LEU A 1 316 ? -8.258 39.062 17.297 1 95.19 316 LEU A O 1
ATOM 2500 N N . LEU A 1 317 ? -7.328 37.281 16.328 1 96.56 317 LEU A N 1
ATOM 2501 C CA . LEU A 1 317 ? -8.102 37.406 15.102 1 96.56 317 LEU A CA 1
ATOM 2502 C C . LEU A 1 317 ? -9.594 37.25 15.375 1 96.56 317 LEU A C 1
ATOM 2504 O O . LEU A 1 317 ? -10.414 37.969 14.789 1 96.56 317 LEU A O 1
ATOM 2508 N N . SER A 1 318 ? -9.93 36.312 16.219 1 94.62 318 SER A N 1
ATOM 2509 C CA . SER A 1 318 ? -11.328 36.062 16.531 1 94.62 318 SER A CA 1
ATOM 2510 C C . SER A 1 318 ? -11.984 37.25 17.219 1 94.62 318 SER A C 1
ATOM 2512 O O . SER A 1 318 ? -13.195 37.438 17.109 1 94.62 318 SER A O 1
ATOM 2514 N N . SER A 1 319 ? -11.195 38.031 17.875 1 92.81 319 SER A N 1
ATOM 2515 C CA . SER A 1 319 ? -11.719 39.188 18.625 1 92.81 319 SER A CA 1
ATOM 2516 C C . SER A 1 319 ? -11.742 40.438 17.781 1 92.81 319 SER A C 1
ATOM 2518 O O . SER A 1 319 ? -12.352 41.438 18.156 1 92.81 319 SER A O 1
ATOM 2520 N N . MET A 1 320 ? -11.156 40.406 16.688 1 95.81 320 MET A N 1
ATOM 2521 C CA . MET A 1 320 ? -11.078 41.594 15.82 1 95.81 320 MET A CA 1
ATOM 2522 C C . MET A 1 320 ? -12.414 41.844 15.125 1 95.81 320 MET A C 1
ATOM 2524 O O . MET A 1 320 ? -13.102 40.906 14.734 1 95.81 320 MET A O 1
ATOM 2528 N N . PRO A 1 321 ? -12.766 43.125 15.023 1 96.06 321 PRO A N 1
ATOM 2529 C CA . PRO A 1 321 ? -13.922 43.438 14.172 1 96.06 321 PRO A CA 1
ATOM 2530 C C . PRO A 1 321 ? -13.648 43.156 12.695 1 96.06 321 PRO A C 1
ATOM 2532 O O . PRO A 1 321 ? -12.484 43.062 12.289 1 96.06 321 PRO A O 1
ATOM 2535 N N . VAL A 1 322 ? -14.68 43.094 11.938 1 97 322 VAL A N 1
ATOM 2536 C CA . VAL A 1 322 ? -14.625 42.781 10.516 1 97 322 VAL A CA 1
ATOM 2537 C C . VAL A 1 322 ? -13.688 43.75 9.805 1 97 322 VAL A C 1
ATOM 2539 O O . VAL A 1 322 ? -12.93 43.344 8.922 1 97 322 VAL A O 1
ATOM 2542 N N . SER A 1 323 ? -13.711 45 10.234 1 96.06 323 SER A N 1
ATOM 2543 C CA . SER A 1 323 ? -12.898 46.031 9.594 1 96.06 323 SER A CA 1
ATOM 2544 C C . SER A 1 323 ? -11.414 45.75 9.789 1 96.06 323 SER A C 1
ATOM 2546 O O . SER A 1 323 ? -10.609 45.969 8.875 1 96.06 323 SER A O 1
ATOM 2548 N N . GLU A 1 324 ? -11.062 45.281 10.914 1 96 324 GLU A N 1
ATOM 2549 C CA . GLU A 1 324 ? -9.664 44.969 11.195 1 96 324 GLU A CA 1
ATOM 2550 C C . GLU A 1 324 ? -9.219 43.688 10.492 1 96 324 GLU A C 1
ATOM 2552 O O . GLU A 1 324 ? -8.094 43.594 10.008 1 96 324 GLU A O 1
ATOM 2557 N N . LEU A 1 325 ? -10.102 42.75 10.461 1 96.5 325 LEU A N 1
ATOM 2558 C CA . LEU A 1 325 ? -9.797 41.531 9.758 1 96.5 325 LEU A CA 1
ATOM 2559 C C . LEU A 1 325 ? -9.523 41.781 8.281 1 96.5 325 LEU A C 1
ATOM 2561 O O . LEU A 1 325 ? -8.688 41.125 7.668 1 96.5 325 LEU A O 1
ATOM 2565 N N . SER A 1 326 ? -10.219 42.719 7.723 1 96.62 326 SER A N 1
ATOM 2566 C CA . SER A 1 326 ? -10.086 43.062 6.305 1 96.62 326 SER A CA 1
ATOM 2567 C C . SER A 1 326 ? -8.695 43.594 5.988 1 96.62 326 SER A C 1
ATOM 2569 O O . SER A 1 326 ? -8.266 43.594 4.836 1 96.62 326 SER A O 1
ATOM 2571 N N . SER A 1 327 ? -7.98 44.062 7 1 95.31 327 SER A N 1
ATOM 2572 C CA . SER A 1 327 ? -6.629 44.594 6.801 1 95.31 327 SER A CA 1
ATOM 2573 C C . SER A 1 327 ? -5.656 43.469 6.434 1 95.31 327 SER A C 1
ATOM 2575 O O . SER A 1 327 ? -4.559 43.75 5.945 1 95.31 327 SER A O 1
ATOM 2577 N N . PHE A 1 328 ? -6.109 42.281 6.66 1 96.94 328 PHE A N 1
ATOM 2578 C CA . PHE A 1 328 ? -5.258 41.125 6.344 1 96.94 328 PHE A CA 1
ATOM 2579 C C . PHE A 1 328 ? -5.629 40.531 4.988 1 96.94 328 PHE A C 1
ATOM 2581 O O . PHE A 1 328 ? -5.723 39.312 4.844 1 96.94 328 PHE A O 1
ATOM 2588 N N . GLY A 1 329 ? -5.934 41.312 4.031 1 93.75 329 GLY A N 1
ATOM 2589 C CA . GLY A 1 329 ? -6.078 40.938 2.641 1 93.75 329 GLY A CA 1
ATOM 2590 C C . GLY A 1 329 ? -7.48 40.438 2.299 1 93.75 329 GLY A C 1
ATOM 2591 O O . GLY A 1 329 ? -7.711 39.906 1.219 1 93.75 329 GLY A O 1
ATOM 2592 N N . LEU A 1 330 ? -8.445 40.625 3.17 1 96.88 330 LEU A N 1
ATOM 2593 C CA . LEU A 1 330 ? -9.82 40.188 2.93 1 96.88 330 LEU A CA 1
ATOM 2594 C C . LEU A 1 330 ? -10.695 41.375 2.549 1 96.88 330 LEU A C 1
ATOM 2596 O O . LEU A 1 330 ? -10.492 42.5 3.045 1 96.88 330 LEU A O 1
ATOM 2600 N N . THR A 1 331 ? -11.617 41.125 1.604 1 97.56 331 THR A N 1
ATOM 2601 C CA . THR A 1 331 ? -12.695 42.094 1.452 1 97.56 331 THR A CA 1
ATOM 2602 C C . THR A 1 331 ? -13.602 42.094 2.678 1 97.56 331 THR A C 1
ATOM 2604 O O . THR A 1 331 ? -13.531 41.188 3.504 1 97.56 331 THR A O 1
ATOM 2607 N N . ILE A 1 332 ? -14.398 43.094 2.773 1 97.69 332 ILE A N 1
ATOM 2608 C CA . ILE A 1 332 ? -15.32 43.156 3.898 1 97.69 332 ILE A CA 1
ATOM 2609 C C . ILE A 1 332 ? -16.234 41.938 3.908 1 97.69 332 ILE A C 1
ATOM 2611 O O . ILE A 1 332 ? -16.453 41.344 4.961 1 97.69 332 ILE A O 1
ATOM 2615 N N . THR A 1 333 ? -16.688 41.562 2.756 1 97.81 333 THR A N 1
ATOM 2616 C CA . THR A 1 333 ? -17.562 40.406 2.635 1 97.81 333 THR A CA 1
ATOM 2617 C C . THR A 1 333 ? -16.828 39.125 3.039 1 97.81 333 THR A C 1
ATOM 2619 O O . THR A 1 333 ? -17.391 38.281 3.736 1 97.81 333 THR A O 1
ATOM 2622 N N . GLU A 1 334 ? -15.633 39 2.598 1 97.62 334 GLU A N 1
ATOM 2623 C CA . GLU A 1 334 ? -14.812 37.844 2.965 1 97.62 334 GLU A CA 1
ATOM 2624 C C . GLU A 1 334 ? -14.555 37.812 4.469 1 97.62 334 GLU A C 1
ATOM 2626 O O . GLU A 1 334 ? -14.594 36.75 5.086 1 97.62 334 GLU A O 1
ATOM 2631 N N . ALA A 1 335 ? -14.258 38.969 5.027 1 98.06 335 ALA A N 1
ATOM 2632 C CA . ALA A 1 335 ? -14 39.062 6.461 1 98.06 335 ALA A CA 1
ATOM 2633 C C . ALA A 1 335 ? -15.219 38.656 7.273 1 98.06 335 ALA A C 1
ATOM 2635 O O . ALA A 1 335 ? -15.086 38.031 8.344 1 98.06 335 ALA A O 1
ATOM 2636 N N . GLU A 1 336 ? -16.344 39 6.766 1 97.56 336 GLU A N 1
ATOM 2637 C CA . GLU A 1 336 ? -17.578 38.594 7.422 1 97.56 336 GLU A CA 1
ATOM 2638 C C . GLU A 1 336 ? -17.719 37.062 7.41 1 97.56 336 GLU A C 1
ATOM 2640 O O . GLU A 1 336 ? -18.141 36.469 8.406 1 97.56 336 GLU A O 1
ATOM 2645 N N . GLN A 1 337 ? -17.438 36.531 6.285 1 96.94 337 GLN A N 1
ATOM 2646 C CA . GLN A 1 337 ? -17.5 35.062 6.168 1 96.94 337 GLN A CA 1
ATOM 2647 C C . GLN A 1 337 ? -16.516 34.406 7.133 1 96.94 337 GLN A C 1
ATOM 2649 O O . GLN A 1 337 ? -16.859 33.438 7.805 1 96.94 337 GLN A O 1
ATOM 2654 N N . VAL A 1 338 ? -15.305 34.906 7.195 1 97.75 338 VAL A N 1
ATOM 2655 C CA . VAL A 1 338 ? -14.273 34.406 8.086 1 97.75 338 VAL A CA 1
ATOM 2656 C C . VAL A 1 338 ? -14.727 34.531 9.539 1 97.75 338 VAL A C 1
ATOM 2658 O O . VAL A 1 338 ? -14.609 33.594 10.32 1 97.75 338 VAL A O 1
ATOM 2661 N N . LYS A 1 339 ? -15.266 35.656 9.883 1 96.38 339 LYS A N 1
ATOM 2662 C CA . LYS A 1 339 ? -15.719 35.938 11.242 1 96.38 339 LYS A CA 1
ATOM 2663 C C . LYS A 1 339 ? -16.797 34.938 11.672 1 96.38 339 LYS A C 1
ATOM 2665 O O . LYS A 1 339 ? -16.844 34.531 12.828 1 96.38 339 LYS A O 1
ATOM 2670 N N . SER A 1 340 ? -17.578 34.562 10.75 1 95.25 340 SER A N 1
ATOM 2671 C CA . SER A 1 340 ? -18.719 33.688 11.039 1 95.25 340 SER A CA 1
ATOM 2672 C C . SER A 1 340 ? -18.25 32.312 11.508 1 95.25 340 SER A C 1
ATOM 2674 O O . SER A 1 340 ? -19 31.609 12.172 1 95.25 340 SER A O 1
ATOM 2676 N N . VAL A 1 341 ? -17.031 31.906 11.18 1 97.12 341 VAL A N 1
ATOM 2677 C CA . VAL A 1 341 ? -16.594 30.562 11.539 1 97.12 341 VAL A CA 1
ATOM 2678 C C . VAL A 1 341 ? -15.578 30.625 12.68 1 97.12 341 VAL A C 1
ATOM 2680 O O . VAL A 1 341 ? -15.156 29.609 13.211 1 97.12 341 VAL A O 1
ATOM 2683 N N . LEU A 1 342 ? -15.18 31.828 13.016 1 96.19 342 LEU A N 1
ATOM 2684 C CA . LEU A 1 342 ? -14.273 31.969 14.148 1 96.19 342 LEU A CA 1
ATOM 2685 C C . LEU A 1 342 ? -15.023 31.828 15.469 1 96.19 342 LEU A C 1
ATOM 2687 O O . LEU A 1 342 ? -16.078 32.438 15.656 1 96.19 342 LEU A O 1
ATOM 2691 N N . GLY A 1 343 ? -14.633 30.969 16.266 1 90.56 343 GLY A N 1
ATOM 2692 C CA . GLY A 1 343 ? -15.227 30.812 17.578 1 90.56 343 GLY A CA 1
ATOM 2693 C C . GLY A 1 343 ? -14.938 31.984 18.5 1 90.56 343 GLY A C 1
ATOM 2694 O O . GLY A 1 343 ? -13.992 32.75 18.266 1 90.56 343 GLY A O 1
ATOM 2695 N N . GLU A 1 344 ? -15.734 32.031 19.469 1 91 344 GLU A N 1
ATOM 2696 C CA . GLU A 1 344 ? -15.508 33.062 20.484 1 91 344 GLU A CA 1
ATOM 2697 C C . GLU A 1 344 ? -14.367 32.688 21.422 1 91 344 GLU A C 1
ATOM 2699 O O . GLU A 1 344 ? -14.406 31.609 22.047 1 91 344 GLU A O 1
ATOM 2704 N N . MET A 1 345 ? -13.391 33.531 21.469 1 93.25 345 MET A N 1
ATOM 2705 C CA . MET A 1 345 ? -12.25 33.312 22.359 1 93.25 345 MET A CA 1
ATOM 2706 C C . MET A 1 345 ? -11.969 34.562 23.188 1 93.25 345 MET A C 1
ATOM 2708 O O . MET A 1 345 ? -12.117 35.688 22.703 1 93.25 345 MET A O 1
ATOM 2712 N N . LEU A 1 346 ? -11.578 34.312 24.422 1 92.69 346 LEU A N 1
ATOM 2713 C CA . LEU A 1 346 ? -11.258 35.406 25.344 1 92.69 346 LEU A CA 1
ATOM 2714 C C . LEU A 1 346 ? -9.875 35.219 25.953 1 92.69 346 LEU A C 1
ATOM 2716 O O . LEU A 1 346 ? -9.484 34.094 26.266 1 92.69 346 LEU A O 1
ATOM 2720 N N . PRO A 1 347 ? -9.172 36.281 26.047 1 92.69 347 PRO A N 1
ATOM 2721 C CA . PRO A 1 347 ? -7.898 36.188 26.766 1 92.69 347 PRO A CA 1
ATOM 2722 C C . PRO A 1 347 ? -8.086 35.938 28.266 1 92.69 347 PRO A C 1
ATOM 2724 O O . PRO A 1 347 ? -9.125 36.312 28.828 1 92.69 347 PRO A O 1
ATOM 2727 N N . VAL A 1 348 ? -7.152 35.344 28.812 1 92.94 348 VAL A N 1
ATOM 2728 C CA . VAL A 1 348 ? -7.137 35.219 30.266 1 92.94 348 VAL A CA 1
ATOM 2729 C C . VAL A 1 348 ? -6.5 36.469 30.891 1 92.94 348 VAL A C 1
ATOM 2731 O O . VAL A 1 348 ? -5.41 36.875 30.484 1 92.94 348 VAL A O 1
ATOM 2734 N N . THR A 1 349 ? -7.23 37.062 31.734 1 92.81 349 THR A N 1
ATOM 2735 C CA . THR A 1 349 ? -6.773 38.25 32.438 1 92.81 349 THR A CA 1
ATOM 2736 C C . THR A 1 349 ? -7.008 38.094 33.969 1 92.81 349 THR A C 1
ATOM 2738 O O . THR A 1 349 ? -7.496 37.062 34.406 1 92.81 349 THR A O 1
ATOM 2741 N N . ASP A 1 350 ? -6.625 39.125 34.625 1 92.25 350 ASP A N 1
ATOM 2742 C CA . ASP A 1 350 ? -6.824 39.125 36.094 1 92.25 350 ASP A CA 1
ATOM 2743 C C . ASP A 1 350 ? -8.312 39.125 36.438 1 92.25 350 ASP A C 1
ATOM 2745 O O . ASP A 1 350 ? -8.695 38.75 37.562 1 92.25 350 ASP A O 1
ATOM 2749 N N . GLN A 1 351 ? -9.117 39.438 35.531 1 93.62 351 GLN A N 1
ATOM 2750 C CA . GLN A 1 351 ? -10.555 39.5 35.781 1 93.62 351 GLN A CA 1
ATOM 2751 C C . GLN A 1 351 ? -11.234 38.188 35.406 1 93.62 351 GLN A C 1
ATOM 2753 O O . GLN A 1 351 ? -12.422 38 35.688 1 93.62 351 GLN A O 1
ATOM 2758 N N . SER A 1 352 ? -10.492 37.312 34.812 1 94.56 352 SER A N 1
ATOM 2759 C CA . SER A 1 352 ? -11.078 36.094 34.25 1 94.56 352 SER A CA 1
ATOM 2760 C C . SER A 1 352 ? -11.688 35.219 35.312 1 94.56 352 SER A C 1
ATOM 2762 O O . SER A 1 352 ? -12.695 34.531 35.094 1 94.56 352 SER A O 1
ATOM 2764 N N . VAL A 1 353 ? -11.086 35.188 36.5 1 92.81 353 VAL A N 1
ATOM 2765 C CA . VAL A 1 353 ? -11.617 34.375 37.594 1 92.81 353 VAL A CA 1
ATOM 2766 C C . VAL A 1 353 ? -13.008 34.875 37.969 1 92.81 353 VAL A C 1
ATOM 2768 O O . VAL A 1 353 ? -13.953 34.094 38.062 1 92.81 353 VAL A O 1
ATOM 2771 N N . SER A 1 354 ? -13.094 36.156 38.25 1 94.31 354 SER A N 1
ATOM 2772 C CA . SER A 1 354 ? -14.367 36.75 38.625 1 94.31 354 SER A CA 1
ATOM 2773 C C . SER A 1 354 ? -15.383 36.656 37.5 1 94.31 354 SER A C 1
ATOM 2775 O O . SER A 1 354 ? -16.562 36.406 37.719 1 94.31 354 SER A O 1
ATOM 2777 N N . TRP A 1 355 ? -14.945 36.906 36.344 1 94.44 355 TRP A N 1
ATOM 2778 C CA . TRP A 1 355 ? -15.805 36.812 35.156 1 94.44 355 TRP A CA 1
ATOM 2779 C C . TRP A 1 355 ? -16.359 35.406 35 1 94.44 355 TRP A C 1
ATOM 2781 O O . TRP A 1 355 ? -17.562 35.219 34.812 1 94.44 355 TRP A O 1
ATOM 2791 N N . PHE A 1 356 ? -15.5 34.438 35.062 1 94.5 356 PHE A N 1
ATOM 2792 C CA . PHE A 1 356 ? -15.875 33.062 34.844 1 94.5 356 PHE A CA 1
ATOM 2793 C C . PHE A 1 356 ? -16.859 32.594 35.938 1 94.5 356 PHE A C 1
ATOM 2795 O O . PHE A 1 356 ? -17.734 31.766 35.656 1 94.5 356 PHE A O 1
ATOM 2802 N N . ALA A 1 357 ? -16.719 33.125 37.094 1 93.12 357 ALA A N 1
ATOM 2803 C CA . ALA A 1 357 ? -17.625 32.781 38.188 1 93.12 357 ALA A CA 1
ATOM 2804 C C . ALA A 1 357 ? -19.062 33.125 37.875 1 93.12 357 ALA A C 1
ATOM 2806 O O . ALA A 1 357 ? -20 32.594 38.438 1 93.12 357 ALA A O 1
ATOM 2807 N N . THR A 1 358 ? -19.234 34.062 36.969 1 94.5 358 THR A N 1
ATOM 2808 C CA . THR A 1 358 ? -20.578 34.469 36.594 1 94.5 358 THR A CA 1
ATOM 2809 C C . THR A 1 358 ? -21.078 33.688 35.406 1 94.5 358 THR A C 1
ATOM 2811 O O . THR A 1 358 ? -22.219 33.844 34.969 1 94.5 358 THR A O 1
ATOM 2814 N N . GLN A 1 359 ? -20.281 32.906 34.781 1 92.75 359 GLN A N 1
ATOM 2815 C CA . GLN A 1 359 ? -20.625 32.156 33.594 1 92.75 359 GLN A CA 1
ATOM 2816 C C . GLN A 1 359 ? -20.969 30.703 33.938 1 92.75 359 GLN A C 1
ATOM 2818 O O . GLN A 1 359 ? -20.625 30.234 35.031 1 92.75 359 GLN A O 1
ATOM 2823 N N . SER A 1 360 ? -21.672 30.094 33.062 1 90.94 360 SER A N 1
ATOM 2824 C CA . SER A 1 360 ? -21.844 28.641 33.219 1 90.94 360 SER A CA 1
ATOM 2825 C C . SER A 1 360 ? -20.562 27.891 32.875 1 90.94 360 SER A C 1
ATOM 2827 O O . SER A 1 360 ? -20 28.078 31.797 1 90.94 360 SER A O 1
ATOM 2829 N N . GLU A 1 361 ? -20.141 27.062 33.719 1 87.19 361 GLU A N 1
ATOM 2830 C CA . GLU A 1 361 ? -18.875 26.328 33.562 1 87.19 361 GLU A CA 1
ATOM 2831 C C . GLU A 1 361 ? -18.906 25.438 32.344 1 87.19 361 GLU A C 1
ATOM 2833 O O . GLU A 1 361 ? -17.859 25.156 31.75 1 87.19 361 GLU A O 1
ATOM 2838 N N . GLN A 1 362 ? -20.078 25.109 31.875 1 86.69 362 GLN A N 1
ATOM 2839 C CA . GLN A 1 362 ? -20.219 24.172 30.766 1 86.69 362 GLN A CA 1
ATOM 2840 C C . GLN A 1 362 ? -20.094 24.875 29.422 1 86.69 362 GLN A C 1
ATOM 2842 O O . GLN A 1 362 ? -19.938 24.234 28.391 1 86.69 362 GLN A O 1
ATOM 2847 N N . ASP A 1 363 ? -19.984 26.156 29.5 1 89.44 363 ASP A N 1
ATOM 2848 C CA . ASP A 1 363 ? -20.047 26.906 28.25 1 89.44 363 ASP A CA 1
ATOM 2849 C C . ASP A 1 363 ? -18.656 27.25 27.75 1 89.44 363 ASP A C 1
ATOM 2851 O O . ASP A 1 363 ? -18.516 27.797 26.656 1 89.44 363 ASP A O 1
ATOM 2855 N N . TRP A 1 364 ? -17.688 26.906 28.531 1 90.56 364 TRP A N 1
ATOM 2856 C CA . TRP A 1 364 ? -16.359 27.375 28.172 1 90.56 364 TRP A CA 1
ATOM 2857 C C . TRP A 1 364 ? -15.328 26.25 28.297 1 90.56 364 TRP A C 1
ATOM 2859 O O . TRP A 1 364 ? -15.555 25.266 29 1 90.56 364 TRP A O 1
ATOM 2869 N N . VAL A 1 365 ? -14.289 26.406 27.562 1 89.44 365 VAL A N 1
ATOM 2870 C CA . VAL A 1 365 ? -13.109 25.547 27.656 1 89.44 365 VAL A CA 1
ATOM 2871 C C . VAL A 1 365 ? -11.852 26.406 27.781 1 89.44 365 VAL A C 1
ATOM 2873 O O . VAL A 1 365 ? -11.742 27.453 27.125 1 89.44 365 VAL A O 1
ATOM 2876 N N . LEU A 1 366 ? -10.992 26.047 28.75 1 90.94 366 LEU A N 1
ATOM 2877 C CA . LEU A 1 366 ? -9.703 26.719 28.906 1 90.94 366 LEU A CA 1
ATOM 2878 C C . LEU A 1 366 ? -8.609 25.984 28.141 1 90.94 366 LEU A C 1
ATOM 2880 O O . LEU A 1 366 ? -8.414 24.781 28.344 1 90.94 366 LEU A O 1
ATOM 2884 N N . LYS A 1 367 ? -7.934 26.672 27.172 1 87.31 367 LYS A N 1
ATOM 2885 C CA . LYS A 1 367 ? -6.938 26.047 26.312 1 87.31 367 LYS A CA 1
ATOM 2886 C C . LYS A 1 367 ? -5.594 26.75 26.406 1 87.31 367 LYS A C 1
ATOM 2888 O O . LYS A 1 367 ? -5.539 27.984 26.531 1 87.31 367 LYS A O 1
ATOM 2893 N N . ASN A 1 368 ? -4.523 26 26.422 1 83.81 368 ASN A N 1
ATOM 2894 C CA . ASN A 1 368 ? -3.203 26.609 26.328 1 83.81 368 ASN A CA 1
ATOM 2895 C C . ASN A 1 368 ? -2.6 26.422 24.938 1 83.81 368 ASN A C 1
ATOM 2897 O O . ASN A 1 368 ? -3.295 26.016 24 1 83.81 368 ASN A O 1
ATOM 2901 N N . GLN A 1 369 ? -1.326 26.797 24.688 1 72.5 369 GLN A N 1
ATOM 2902 C CA . GLN A 1 369 ? -0.716 26.859 23.359 1 72.5 369 GLN A CA 1
ATOM 2903 C C . GLN A 1 369 ? -0.302 25.484 22.875 1 72.5 369 GLN A C 1
ATOM 2905 O O . GLN A 1 369 ? -0.011 25.297 21.688 1 72.5 369 GLN A O 1
ATOM 2910 N N . GLY A 1 370 ? -0.29 24.562 23.75 1 66.88 370 GLY A N 1
ATOM 2911 C CA . GLY A 1 370 ? 0.195 23.234 23.391 1 66.88 370 GLY A CA 1
ATOM 2912 C C . GLY A 1 370 ? -0.709 22.5 22.422 1 66.88 370 GLY A C 1
ATOM 2913 O O . GLY A 1 370 ? -1.89 22.828 22.297 1 66.88 370 GLY A O 1
ATOM 2914 N N . GLU A 1 371 ? 0.08 21.75 21.5 1 58.44 371 GLU A N 1
ATOM 2915 C CA . GLU A 1 371 ? -0.639 20.891 20.562 1 58.44 371 GLU A CA 1
ATOM 2916 C C . GLU A 1 371 ? -0.888 19.5 21.141 1 58.44 371 GLU A C 1
ATOM 2918 O O . GLU A 1 371 ? -0.12 19.031 21.984 1 58.44 371 GLU A O 1
ATOM 2923 N N . GLY A 1 372 ? -2.053 18.859 20.922 1 55.41 372 GLY A N 1
ATOM 2924 C CA . GLY A 1 372 ? -2.309 17.484 21.344 1 55.41 372 GLY A CA 1
ATOM 2925 C C . GLY A 1 372 ? -3.25 17.406 22.531 1 55.41 372 GLY A C 1
ATOM 2926 O O . GLY A 1 372 ? -3.877 18.391 22.906 1 55.41 372 GLY A O 1
ATOM 2927 N N . GLY A 1 373 ? -3.422 16.141 23.094 1 55 373 GLY A N 1
ATOM 2928 C CA . GLY A 1 373 ? -4.262 15.836 24.25 1 55 373 GLY A CA 1
ATOM 2929 C C . GLY A 1 373 ? -3.719 16.406 25.547 1 55 373 GLY A C 1
ATOM 2930 O O . GLY A 1 373 ? -2.508 16.594 25.688 1 55 373 GLY A O 1
ATOM 2931 N N . GLY A 1 374 ? -4.488 17.031 26.391 1 58.47 374 GLY A N 1
ATOM 2932 C CA . GLY A 1 374 ? -4.121 17.469 27.734 1 58.47 374 GLY A CA 1
ATOM 2933 C C . GLY A 1 374 ? -3.992 18.969 27.875 1 58.47 374 GLY A C 1
ATOM 2934 O O . GLY A 1 374 ? -3.705 19.469 28.953 1 58.47 374 GLY A O 1
ATOM 2935 N N . HIS A 1 375 ? -4.285 19.578 26.766 1 71.12 375 HIS A N 1
ATOM 2936 C CA . HIS A 1 375 ? -4.086 21.016 26.797 1 71.12 375 HIS A CA 1
ATOM 2937 C C . HIS A 1 375 ? -5.414 21.766 26.922 1 71.12 375 HIS A C 1
ATOM 2939 O O . HIS A 1 375 ? -5.469 22.984 26.75 1 71.12 375 HIS A O 1
ATOM 2945 N N . CYS A 1 376 ? -6.426 21 27.156 1 79.75 376 CYS A N 1
ATOM 2946 C CA . CYS A 1 376 ? -7.746 21.578 27.344 1 79.75 376 CYS A CA 1
ATOM 2947 C C . CYS A 1 376 ? -8.305 21.25 28.719 1 79.75 376 CYS A C 1
ATOM 2949 O O . CYS A 1 376 ? -8.156 20.125 29.203 1 79.75 376 CYS A O 1
ATOM 2951 N N . ILE A 1 377 ? -8.805 22.219 29.391 1 85.06 377 ILE A N 1
ATOM 2952 C CA . ILE A 1 377 ? -9.453 22.062 30.688 1 85.06 377 ILE A CA 1
ATOM 2953 C C . ILE A 1 377 ? -10.938 22.406 30.562 1 85.06 377 ILE A C 1
ATOM 2955 O O . ILE A 1 377 ? -11.305 23.406 29.953 1 85.06 377 ILE A O 1
ATOM 2959 N N . PHE A 1 378 ? -11.758 21.547 31.172 1 85.62 378 PHE A N 1
ATOM 2960 C CA . PHE A 1 378 ? -13.195 21.688 30.969 1 85.62 378 PHE A CA 1
ATOM 2961 C C . PHE A 1 378 ? -13.922 21.812 32.312 1 85.62 378 PHE A C 1
ATOM 2963 O O . PHE A 1 378 ? -13.406 21.375 33.344 1 85.62 378 PHE A O 1
ATOM 2970 N N . GLY A 1 379 ? -15.094 22.5 32.281 1 85.69 379 GLY A N 1
ATOM 2971 C CA . GLY A 1 379 ? -16.062 22.469 33.375 1 85.69 379 GLY A CA 1
ATOM 2972 C C . GLY A 1 379 ? -15.523 23.047 34.656 1 85.69 379 GLY A C 1
ATOM 2973 O O . GLY A 1 379 ? -14.969 24.141 34.688 1 85.69 379 GLY A O 1
ATOM 2974 N N . GLN A 1 380 ? -15.633 22.141 35.688 1 87.62 380 GLN A N 1
ATOM 2975 C CA . GLN A 1 380 ? -15.352 22.562 37.031 1 87.62 380 GLN A CA 1
ATOM 2976 C C . GLN A 1 380 ? -13.852 22.766 37.25 1 87.62 380 GLN A C 1
ATOM 2978 O O . GLN A 1 380 ? -13.438 23.422 38.219 1 87.62 380 GLN A O 1
ATOM 2983 N N . ASP A 1 381 ? -13.148 22.281 36.375 1 90.69 381 ASP A N 1
ATOM 2984 C CA . ASP A 1 381 ? -11.703 22.328 36.531 1 90.69 381 ASP A CA 1
ATOM 2985 C C . ASP A 1 381 ? -11.141 23.656 36.062 1 90.69 381 ASP A C 1
ATOM 2987 O O . ASP A 1 381 ? -9.977 23.984 36.312 1 90.69 381 ASP A O 1
ATOM 2991 N N . ILE A 1 382 ? -11.961 24.453 35.438 1 93.12 382 ILE A N 1
ATOM 2992 C CA . ILE A 1 382 ? -11.484 25.703 34.844 1 93.12 382 ILE A CA 1
ATOM 2993 C C . ILE A 1 382 ? -11.203 26.719 35.938 1 93.12 382 ILE A C 1
ATOM 2995 O O . ILE A 1 382 ? -10.125 27.328 35.969 1 93.12 382 ILE A O 1
ATOM 2999 N N . ALA A 1 383 ? -12.102 26.891 36.844 1 92.69 383 ALA A N 1
ATOM 3000 C CA . ALA A 1 383 ? -11.992 27.938 37.875 1 92.69 383 ALA A CA 1
ATOM 3001 C C . ALA A 1 383 ? -10.758 27.719 38.75 1 92.69 383 ALA A C 1
ATOM 3003 O O . ALA A 1 383 ? -9.984 28.641 39 1 92.69 383 ALA A O 1
ATOM 3004 N N . PRO A 1 384 ? -10.562 26.484 39.219 1 93.81 384 PRO A N 1
ATOM 3005 C CA . PRO A 1 384 ? -9.344 26.25 40 1 93.81 384 PRO A CA 1
ATOM 3006 C C . PRO A 1 384 ? -8.07 26.562 39.188 1 93.81 384 PRO A C 1
ATOM 3008 O O . PRO A 1 384 ? -7.117 27.109 39.75 1 93.81 384 PRO A O 1
ATOM 3011 N N . LYS A 1 385 ? -8.062 26.234 37.969 1 93.25 385 LYS A N 1
ATOM 3012 C CA . LYS A 1 385 ? -6.883 26.516 37.156 1 93.25 385 LYS A CA 1
ATOM 3013 C C . LYS A 1 385 ? -6.664 28.016 36.969 1 93.25 385 LYS A C 1
ATOM 3015 O O . LYS A 1 385 ? -5.535 28.5 37.094 1 93.25 385 LYS A O 1
ATOM 3020 N N . LEU A 1 386 ? -7.734 28.703 36.688 1 94.19 386 LEU A N 1
ATOM 3021 C CA . LEU A 1 386 ? -7.641 30.156 36.531 1 94.19 386 LEU A CA 1
ATOM 3022 C C . LEU A 1 386 ? -7.113 30.812 37.781 1 94.19 386 LEU A C 1
ATOM 3024 O O . LEU A 1 386 ? -6.34 31.781 37.719 1 94.19 386 LEU A O 1
ATOM 3028 N N . SER A 1 387 ? -7.457 30.234 38.906 1 93.44 387 SER A N 1
ATOM 3029 C CA . SER A 1 387 ? -7.121 30.859 40.188 1 93.44 387 SER A CA 1
ATOM 3030 C C . SER A 1 387 ? -5.645 30.672 40.5 1 93.44 387 SER A C 1
ATOM 3032 O O . SER A 1 387 ? -5.074 31.438 41.281 1 93.44 387 SER A O 1
ATOM 3034 N N . VAL A 1 388 ? -5.074 29.688 39.906 1 93.12 388 VAL A N 1
ATOM 3035 C CA . VAL A 1 388 ? -3.697 29.375 40.281 1 93.12 388 VAL A CA 1
ATOM 3036 C C . VAL A 1 388 ? -2.746 29.875 39.188 1 93.12 388 VAL A C 1
ATOM 3038 O O . VAL A 1 388 ? -1.525 29.812 39.344 1 93.12 388 VAL A O 1
ATOM 3041 N N . LEU A 1 389 ? -3.314 30.297 38.062 1 90.94 389 LEU A N 1
ATOM 3042 C CA . LEU A 1 389 ? -2.455 30.766 37 1 90.94 389 LEU A CA 1
ATOM 3043 C C . LEU A 1 389 ? -1.697 32.031 37.406 1 90.94 389 LEU A C 1
ATOM 3045 O O . LEU A 1 389 ? -2.281 32.938 38 1 90.94 389 LEU A O 1
ATOM 3049 N N . ARG A 1 390 ? -0.239 31.969 37.375 1 83.31 390 ARG A N 1
ATOM 3050 C CA . ARG A 1 390 ? 0.567 33.156 37.625 1 83.31 390 ARG A CA 1
ATOM 3051 C C . ARG A 1 390 ? 0.344 34.188 36.5 1 83.31 390 ARG A C 1
ATOM 3053 O O . ARG A 1 390 ? 0.096 33.812 35.344 1 83.31 390 ARG A O 1
ATOM 3060 N N . THR A 1 391 ? 0.331 35.438 36.656 1 86.56 391 THR A N 1
ATOM 3061 C CA . THR A 1 391 ? 0.072 36.531 35.75 1 86.56 391 THR A CA 1
ATOM 3062 C C . THR A 1 391 ? 0.908 36.375 34.469 1 86.56 391 THR A C 1
ATOM 3064 O O . THR A 1 391 ? 0.438 36.656 33.375 1 86.56 391 THR A O 1
ATOM 3067 N N . GLU A 1 392 ? 2.025 35.938 34.531 1 84.62 392 GLU A N 1
ATOM 3068 C CA . GLU A 1 392 ? 2.93 35.781 33.406 1 84.62 392 GLU A CA 1
ATOM 3069 C C . GLU A 1 392 ? 2.455 34.656 32.469 1 84.62 392 GLU A C 1
ATOM 3071 O O . GLU A 1 392 ? 2.873 34.594 31.312 1 84.62 392 GLU A O 1
ATOM 3076 N N . ASP A 1 393 ? 1.568 33.875 33.031 1 87.38 393 ASP A N 1
ATOM 3077 C CA . ASP A 1 393 ? 1.108 32.719 32.25 1 87.38 393 ASP A CA 1
ATOM 3078 C C . ASP A 1 393 ? -0.238 33 31.594 1 87.38 393 ASP A C 1
ATOM 3080 O O . ASP A 1 393 ? -0.714 32.219 30.766 1 87.38 393 ASP A O 1
ATOM 3084 N N . PHE A 1 394 ? -0.79 34.156 31.906 1 88.38 394 PHE A N 1
ATOM 3085 C CA . PHE A 1 394 ? -2.131 34.469 31.422 1 88.38 394 PHE A CA 1
ATOM 3086 C C . PHE A 1 394 ? -2.184 34.406 29.906 1 88.38 394 PHE A C 1
ATOM 3088 O O . PHE A 1 394 ? -3.082 33.781 29.328 1 88.38 394 PHE A O 1
ATOM 3095 N N . HIS A 1 395 ? -1.159 34.844 29.297 1 86.5 395 HIS A N 1
ATOM 3096 C CA . HIS A 1 395 ? -1.184 35.031 27.844 1 86.5 395 HIS A CA 1
ATOM 3097 C C . HIS A 1 395 ? -1.042 33.688 27.125 1 86.5 395 HIS A C 1
ATOM 3099 O O . HIS A 1 395 ? -1.323 33.594 25.922 1 86.5 395 HIS A O 1
ATOM 3105 N N . ALA A 1 396 ? -0.672 32.719 27.875 1 86.06 396 ALA A N 1
ATOM 3106 C CA . ALA A 1 396 ? -0.522 31.391 27.281 1 86.06 396 ALA A CA 1
ATOM 3107 C C . ALA A 1 396 ? -1.852 30.641 27.281 1 86.06 396 ALA A C 1
ATOM 3109 O O . ALA A 1 396 ? -1.956 29.562 26.703 1 86.06 396 ALA A O 1
ATOM 3110 N N . TRP A 1 397 ? -2.834 31.25 27.891 1 88.69 397 TRP A N 1
ATOM 3111 C CA . TRP A 1 397 ? -4.129 30.594 28.016 1 88.69 397 TRP A CA 1
ATOM 3112 C C . TRP A 1 397 ? -5.23 31.438 27.359 1 88.69 397 TRP A C 1
ATOM 3114 O O . TRP A 1 397 ? -5.098 32.656 27.234 1 88.69 397 TRP A O 1
ATOM 3124 N N . SER A 1 398 ? -6.23 30.75 26.922 1 90.81 398 SER A N 1
ATOM 3125 C CA . SER A 1 398 ? -7.43 31.391 26.406 1 90.81 398 SER A CA 1
ATOM 3126 C C . SER A 1 398 ? -8.688 30.625 26.781 1 90.81 398 SER A C 1
ATOM 3128 O O . SER A 1 398 ? -8.641 29.406 26.969 1 90.81 398 SER A O 1
ATOM 3130 N N . LEU A 1 399 ? -9.703 31.375 26.984 1 91.5 399 LEU A N 1
ATOM 3131 C CA . LEU A 1 399 ? -11.023 30.781 27.109 1 91.5 399 LEU A CA 1
ATOM 3132 C C . LEU A 1 399 ? -11.734 30.734 25.766 1 91.5 399 LEU A C 1
ATOM 3134 O O . LEU A 1 399 ? -11.742 31.734 25.031 1 91.5 399 LEU A O 1
ATOM 3138 N N . MET A 1 400 ? -12.195 29.625 25.422 1 91.19 400 MET A N 1
ATOM 3139 C CA . MET A 1 400 ? -12.977 29.469 24.203 1 91.19 400 MET A CA 1
ATOM 3140 C C . MET A 1 400 ? -14.383 28.969 24.516 1 91.19 400 MET A C 1
ATOM 3142 O O . MET A 1 400 ? -14.562 28.125 25.391 1 91.19 400 MET A O 1
ATOM 3146 N N . ARG A 1 401 ? -15.328 29.578 23.828 1 90.5 401 ARG A N 1
ATOM 3147 C CA . ARG A 1 401 ? -16.703 29.094 23.984 1 90.5 401 ARG A CA 1
ATOM 3148 C C . ARG A 1 401 ? -16.812 27.625 23.594 1 90.5 401 ARG A C 1
ATOM 3150 O O . ARG A 1 401 ? -16.344 27.219 22.531 1 90.5 401 ARG A O 1
ATOM 3157 N N . ARG A 1 402 ? -17.422 26.938 24.484 1 88.94 402 ARG A N 1
ATOM 3158 C CA . ARG A 1 402 ? -17.578 25.516 24.219 1 88.94 402 ARG A CA 1
ATOM 3159 C C . ARG A 1 402 ? -18.594 25.266 23.109 1 88.94 402 ARG A C 1
ATOM 3161 O O . ARG A 1 402 ? -19.672 25.875 23.094 1 88.94 402 ARG A O 1
ATOM 3168 N N . LEU A 1 403 ? -18.266 24.422 22.188 1 88.69 403 LEU A N 1
ATOM 3169 C CA . LEU A 1 403 ? -19.141 24.078 21.062 1 88.69 403 LEU A CA 1
ATOM 3170 C C . LEU A 1 403 ? -20.125 22.969 21.453 1 88.69 403 LEU A C 1
ATOM 3172 O O . LEU A 1 403 ? -19.781 22.078 22.234 1 88.69 403 LEU A O 1
ATOM 3176 N N . GLN A 1 404 ? -21.312 23.188 21 1 88.44 404 GLN A N 1
ATOM 3177 C CA . GLN A 1 404 ? -22.312 22.141 21.188 1 88.44 404 GLN A CA 1
ATOM 3178 C C . GLN A 1 404 ? -22.25 21.125 20.047 1 88.44 404 GLN A C 1
ATOM 3180 O O . GLN A 1 404 ? -22.844 21.328 18.984 1 88.44 404 GLN A O 1
ATOM 3185 N N . LEU A 1 405 ? -21.609 20.109 20.391 1 87 405 LEU A N 1
ATOM 3186 C CA . LEU A 1 405 ? -21.406 19.109 19.359 1 87 405 LEU A CA 1
ATOM 3187 C C . LEU A 1 405 ? -22.531 18.078 19.359 1 87 405 LEU A C 1
ATOM 3189 O O . LEU A 1 405 ? -23.031 17.719 20.422 1 87 405 LEU A O 1
ATOM 3193 N N . GLN A 1 406 ? -23.031 17.812 18.234 1 82.94 406 GLN A N 1
ATOM 3194 C CA . GLN A 1 406 ? -24.047 16.781 18.109 1 82.94 406 GLN A CA 1
ATOM 3195 C C . GLN A 1 406 ? -23.438 15.477 17.594 1 82.94 406 GLN A C 1
ATOM 3197 O O . GLN A 1 406 ? -23 15.391 16.438 1 82.94 406 GLN A O 1
ATOM 3202 N N . PRO A 1 407 ? -23.484 14.539 18.453 1 88.75 407 PRO A N 1
ATOM 3203 C CA . PRO A 1 407 ? -22.984 13.242 17.984 1 88.75 407 PRO A CA 1
ATOM 3204 C C . PRO A 1 407 ? -23.812 12.688 16.828 1 88.75 407 PRO A C 1
ATOM 3206 O O . PRO A 1 407 ? -24.969 13.078 16.641 1 88.75 407 PRO A O 1
ATOM 3209 N N . ARG A 1 408 ? -23.125 11.82 16.078 1 87.75 408 ARG A N 1
ATOM 3210 C CA . ARG A 1 408 ? -23.844 11.07 15.047 1 87.75 408 ARG A CA 1
ATOM 3211 C C . ARG A 1 408 ? -25.094 10.422 15.609 1 87.75 408 ARG A C 1
ATOM 3213 O O . ARG A 1 408 ? -25.109 9.938 16.75 1 87.75 408 ARG A O 1
ATOM 3220 N N . THR A 1 409 ? -26.172 10.43 14.789 1 84.06 409 THR A N 1
ATOM 3221 C CA . THR A 1 409 ? -27.438 9.859 15.242 1 84.06 409 THR A CA 1
ATOM 3222 C C . THR A 1 409 ? -27.359 8.336 15.273 1 84.06 409 THR A C 1
ATOM 3224 O O . THR A 1 409 ? -28.031 7.695 16.094 1 84.06 409 THR A O 1
ATOM 3227 N N . THR A 1 410 ? -26.625 7.809 14.359 1 89.56 410 THR A N 1
ATOM 3228 C CA . THR A 1 410 ? -26.453 6.363 14.289 1 89.56 410 THR A CA 1
ATOM 3229 C C . THR A 1 410 ? -25.094 5.957 14.852 1 89.56 410 THR A C 1
ATOM 3231 O O . THR A 1 410 ? -24.078 6.59 14.562 1 89.56 410 THR A O 1
ATOM 3234 N N . PRO A 1 411 ? -25.188 4.895 15.703 1 93.25 411 PRO A N 1
ATOM 3235 C CA . PRO A 1 411 ? -23.891 4.43 16.203 1 93.25 411 PRO A CA 1
ATOM 3236 C C . PRO A 1 411 ? -22.906 4.098 15.094 1 93.25 411 PRO A C 1
ATOM 3238 O O . PRO A 1 411 ? -23.312 3.662 14.008 1 93.25 411 PRO A O 1
ATOM 3241 N N . ALA A 1 412 ? -21.656 4.316 15.406 1 94.25 412 ALA A N 1
ATOM 3242 C CA . ALA A 1 412 ? -20.609 4.031 14.438 1 94.25 412 ALA A CA 1
ATOM 3243 C C . ALA A 1 412 ? -19.844 2.758 14.797 1 94.25 412 ALA A C 1
ATOM 3245 O O . ALA A 1 412 ? -19.609 2.482 15.977 1 94.25 412 ALA A O 1
ATOM 3246 N N . LEU A 1 413 ? -19.516 1.969 13.805 1 96.06 413 LEU A N 1
ATOM 3247 C CA . LEU A 1 413 ? -18.625 0.822 13.984 1 96.06 413 LEU A CA 1
ATOM 3248 C C . LEU A 1 413 ? -17.188 1.211 13.727 1 96.06 413 LEU A C 1
ATOM 3250 O O . LEU A 1 413 ? -16.781 1.437 12.578 1 96.06 413 LEU A O 1
ATOM 3254 N N . ALA A 1 414 ? -16.422 1.303 14.797 1 95.94 414 ALA A N 1
ATOM 3255 C CA . ALA A 1 414 ? -15 1.625 14.688 1 95.94 414 ALA A CA 1
ATOM 3256 C C . ALA A 1 414 ? -14.156 0.357 14.648 1 95.94 414 ALA A C 1
ATOM 3258 O O . ALA A 1 414 ? -14.516 -0.66 15.242 1 95.94 414 ALA A O 1
ATOM 3259 N N . VAL A 1 415 ? -13.07 0.381 13.883 1 96.5 415 VAL A N 1
ATOM 3260 C CA . VAL A 1 415 ? -12.133 -0.73 13.789 1 96.5 415 VAL A CA 1
ATOM 3261 C C . VAL A 1 415 ? -10.75 -0.279 14.266 1 96.5 415 VAL A C 1
ATOM 3263 O O . VAL A 1 415 ? -10.18 0.664 13.719 1 96.5 415 VAL A O 1
ATOM 3266 N N . ARG A 1 416 ? -10.219 -0.903 15.312 1 95.19 416 ARG A N 1
ATOM 3267 C CA . ARG A 1 416 ? -8.906 -0.664 15.914 1 95.19 416 ARG A CA 1
ATOM 3268 C C . ARG A 1 416 ? -8.164 -1.976 16.141 1 95.19 416 ARG A C 1
ATOM 3270 O O . ARG A 1 416 ? -8.672 -2.869 16.828 1 95.19 416 ARG A O 1
ATOM 3277 N N . LYS A 1 417 ? -6.969 -2.119 15.539 1 93.69 417 LYS A N 1
ATOM 3278 C CA . LYS A 1 417 ? -6.168 -3.33 15.664 1 93.69 417 LYS A CA 1
ATOM 3279 C C . LYS A 1 417 ? -6.984 -4.57 15.32 1 93.69 417 LYS A C 1
ATOM 3281 O O . LYS A 1 417 ? -6.98 -5.551 16.062 1 93.69 417 LYS A O 1
ATOM 3286 N N . GLY A 1 418 ? -7.773 -4.406 14.312 1 93.69 418 GLY A N 1
ATOM 3287 C CA . GLY A 1 418 ? -8.539 -5.527 13.789 1 93.69 418 GLY A CA 1
ATOM 3288 C C . GLY A 1 418 ? -9.781 -5.828 14.602 1 93.69 418 GLY A C 1
ATOM 3289 O O . GLY A 1 418 ? -10.547 -6.734 14.266 1 93.69 418 GLY A O 1
ATOM 3290 N N . GLN A 1 419 ? -10.016 -5.062 15.633 1 95 419 GLN A N 1
ATOM 3291 C CA . GLN A 1 419 ? -11.172 -5.289 16.5 1 95 419 GLN A CA 1
ATOM 3292 C C . GLN A 1 419 ? -12.234 -4.211 16.297 1 95 419 GLN A C 1
ATOM 3294 O O . GLN A 1 419 ? -11.906 -3.057 16 1 95 419 GLN A O 1
ATOM 3299 N N . THR A 1 420 ? -13.477 -4.613 16.469 1 95.69 420 THR A N 1
ATOM 3300 C CA . THR A 1 420 ? -14.578 -3.672 16.281 1 95.69 420 THR A CA 1
ATOM 3301 C C . THR A 1 420 ? -15.016 -3.078 17.625 1 95.69 420 THR A C 1
ATOM 3303 O O . THR A 1 420 ? -14.922 -3.736 18.656 1 95.69 420 THR A O 1
ATOM 3306 N N . GLU A 1 421 ? -15.383 -1.85 17.562 1 94.19 421 GLU A N 1
ATOM 3307 C CA . GLU A 1 421 ? -15.945 -1.111 18.688 1 94.19 421 GLU A CA 1
ATOM 3308 C C . GLU A 1 421 ? -17.125 -0.253 18.266 1 94.19 421 GLU A C 1
ATOM 3310 O O . GLU A 1 421 ? -17.062 0.423 17.234 1 94.19 421 GLU A O 1
ATOM 3315 N N . ILE A 1 422 ? -18.172 -0.389 19.016 1 95.62 422 ILE A N 1
ATOM 3316 C CA . ILE A 1 422 ? -19.328 0.447 18.734 1 95.62 422 ILE A CA 1
ATOM 3317 C C . ILE A 1 422 ? -19.219 1.764 19.5 1 95.62 422 ILE A C 1
ATOM 3319 O O . ILE A 1 422 ? -19.047 1.768 20.719 1 95.62 422 ILE A O 1
ATOM 3323 N N . ILE A 1 423 ? -19.281 2.844 18.75 1 94.44 423 ILE A N 1
ATOM 3324 C CA . ILE A 1 423 ? -19.266 4.176 19.344 1 94.44 423 ILE A CA 1
ATOM 3325 C C . ILE A 1 423 ? -20.609 4.859 19.141 1 94.44 423 ILE A C 1
ATOM 3327 O O . ILE A 1 423 ? -20.984 5.164 18.016 1 94.44 423 ILE A O 1
ATOM 3331 N N . ASP A 1 424 ? -21.328 5.195 20.203 1 93.94 424 ASP A N 1
ATOM 3332 C CA . ASP A 1 424 ? -22.688 5.707 20.109 1 93.94 424 ASP A CA 1
ATOM 3333 C C . ASP A 1 424 ? -22.719 7.23 20.203 1 93.94 424 ASP A C 1
ATOM 3335 O O . ASP A 1 424 ? -23.766 7.852 20 1 93.94 424 ASP A O 1
ATOM 3339 N N . ASP A 1 425 ? -21.609 7.801 20.453 1 93.75 425 ASP A N 1
ATOM 3340 C CA . ASP A 1 425 ? -21.547 9.25 20.594 1 93.75 425 ASP A CA 1
ATOM 3341 C C . ASP A 1 425 ? -20.391 9.836 19.797 1 93.75 425 ASP A C 1
ATOM 3343 O O . ASP A 1 425 ? -19.625 10.641 20.312 1 93.75 425 ASP A O 1
ATOM 3347 N N . LEU A 1 426 ? -20.281 9.414 18.562 1 93.69 426 LEU A N 1
ATOM 3348 C CA . LEU A 1 426 ? -19.172 9.812 17.703 1 93.69 426 LEU A CA 1
ATOM 3349 C C . LEU A 1 426 ? -19.312 11.266 17.266 1 93.69 426 LEU A C 1
ATOM 3351 O O . LEU A 1 426 ? -20.375 11.664 16.781 1 93.69 426 LEU A O 1
ATOM 3355 N N . ILE A 1 427 ? -18.266 12.062 17.516 1 93.12 427 ILE A N 1
ATOM 3356 C CA . ILE A 1 427 ? -18.156 13.422 17 1 93.12 427 ILE A CA 1
ATOM 3357 C C . ILE A 1 427 ? -16.953 13.531 16.062 1 93.12 427 ILE A C 1
ATOM 3359 O O . ILE A 1 427 ? -15.969 12.797 16.234 1 93.12 427 ILE A O 1
ATOM 3363 N N . SER A 1 428 ? -17.031 14.438 15.109 1 94.31 428 SER A N 1
ATOM 3364 C CA . SER A 1 428 ? -15.992 14.5 14.086 1 94.31 428 SER A CA 1
ATOM 3365 C C . SER A 1 428 ? -15.336 15.875 14.055 1 94.31 428 SER A C 1
ATOM 3367 O O . SER A 1 428 ? -16.016 16.891 14.164 1 94.31 428 SER A O 1
ATOM 3369 N N . GLU A 1 429 ? -14.031 15.891 14.07 1 94.31 429 GLU A N 1
ATOM 3370 C CA . GLU A 1 429 ? -13.234 17.062 13.711 1 94.31 429 GLU A CA 1
ATOM 3371 C C . GLU A 1 429 ? -12.953 17.094 12.211 1 94.31 429 GLU A C 1
ATOM 3373 O O . GLU A 1 429 ? -12.383 16.156 11.656 1 94.31 429 GLU A O 1
ATOM 3378 N N . ILE A 1 430 ? -13.359 18.203 11.594 1 96.88 430 ILE A N 1
ATOM 3379 C CA . ILE A 1 430 ? -13.273 18.328 10.141 1 96.88 430 ILE A CA 1
ATOM 3380 C C . ILE A 1 430 ? -12.102 19.219 9.766 1 96.88 430 ILE A C 1
ATOM 3382 O O . ILE A 1 430 ? -12.18 20.453 9.906 1 96.88 430 ILE A O 1
ATOM 3386 N N . GLY A 1 431 ? -11.008 18.609 9.305 1 97.38 431 GLY A N 1
ATOM 3387 C CA . GLY A 1 431 ? -9.859 19.359 8.82 1 97.38 431 GLY A CA 1
ATOM 3388 C C . GLY A 1 431 ? -9.906 19.625 7.328 1 97.38 431 GLY A C 1
ATOM 3389 O O . GLY A 1 431 ? -9.984 18.703 6.527 1 97.38 431 GLY A O 1
ATOM 3390 N N . ILE A 1 432 ? -9.883 20.938 6.953 1 98.31 432 ILE A N 1
ATOM 3391 C CA . ILE A 1 432 ? -9.875 21.328 5.547 1 98.31 432 ILE A CA 1
ATOM 3392 C C . ILE A 1 432 ? -8.484 21.844 5.164 1 98.31 432 ILE A C 1
ATOM 3394 O O . ILE A 1 432 ? -7.957 22.75 5.793 1 98.31 432 ILE A O 1
ATOM 3398 N N . PHE A 1 433 ? -7.914 21.219 4.102 1 98.31 433 PHE A N 1
ATOM 3399 C CA . PHE A 1 433 ? -6.582 21.594 3.652 1 98.31 433 PHE A CA 1
ATOM 3400 C C . PHE A 1 433 ? -6.66 22.672 2.572 1 98.31 433 PHE A C 1
ATOM 3402 O O . PHE A 1 433 ? -7.512 22.594 1.685 1 98.31 433 PHE A O 1
ATOM 3409 N N . THR A 1 434 ? -5.781 23.641 2.688 1 98 434 THR A N 1
ATOM 3410 C CA . THR A 1 434 ? -5.609 24.672 1.658 1 98 434 THR A CA 1
ATOM 3411 C C . THR A 1 434 ? -4.129 24.906 1.374 1 98 434 THR A C 1
ATOM 3413 O O . THR A 1 434 ? -3.285 24.703 2.248 1 98 434 THR A O 1
ATOM 3416 N N . VAL A 1 435 ? -3.842 25.234 0.173 1 98 435 VAL A N 1
ATOM 3417 C CA . VAL A 1 435 ? -2.469 25.531 -0.221 1 98 435 VAL A CA 1
ATOM 3418 C C . VAL A 1 435 ? -2.41 26.906 -0.908 1 98 435 VAL A C 1
ATOM 3420 O O . VAL A 1 435 ? -3.16 27.156 -1.853 1 98 435 VAL A O 1
ATOM 3423 N N . HIS A 1 436 ? -1.581 27.781 -0.417 1 97.81 436 HIS A N 1
ATOM 3424 C CA . HIS A 1 436 ? -1.329 29.094 -0.974 1 97.81 436 HIS A CA 1
ATOM 3425 C C . HIS A 1 436 ? 0.161 29.328 -1.201 1 97.81 436 HIS A C 1
ATOM 3427 O O . HIS A 1 436 ? 0.991 28.875 -0.412 1 97.81 436 HIS A O 1
ATOM 3433 N N . LEU A 1 437 ? 0.512 29.938 -2.264 1 98.19 437 LEU A N 1
ATOM 3434 C CA . LEU A 1 437 ? 1.873 30.375 -2.553 1 98.19 437 LEU A CA 1
ATOM 3435 C C . LEU A 1 437 ? 1.943 31.891 -2.65 1 98.19 437 LEU A C 1
ATOM 3437 O O . LEU A 1 437 ? 1.305 32.5 -3.516 1 98.19 437 LEU A O 1
ATOM 3441 N N . ALA A 1 438 ? 2.689 32.469 -1.748 1 96.88 438 ALA A N 1
ATOM 3442 C CA . ALA A 1 438 ? 2.805 33.938 -1.69 1 96.88 438 ALA A CA 1
ATOM 3443 C C . ALA A 1 438 ? 1.43 34.594 -1.644 1 96.88 438 ALA A C 1
ATOM 3445 O O . ALA A 1 438 ? 1.147 35.5 -2.416 1 96.88 438 ALA A O 1
ATOM 3446 N N . GLY A 1 439 ? 0.599 33.969 -0.851 1 95.38 439 GLY A N 1
ATOM 3447 C CA . GLY A 1 439 ? -0.704 34.562 -0.572 1 95.38 439 GLY A CA 1
ATOM 3448 C C . GLY A 1 439 ? -1.745 34.219 -1.623 1 95.38 439 GLY A C 1
ATOM 3449 O O . GLY A 1 439 ? -2.924 34.562 -1.462 1 95.38 439 GLY A O 1
ATOM 3450 N N . LYS A 1 440 ? -1.414 33.562 -2.637 1 96.88 440 LYS A N 1
ATOM 3451 C CA . LYS A 1 440 ? -2.344 33.219 -3.709 1 96.88 440 LYS A CA 1
ATOM 3452 C C . LYS A 1 440 ? -2.648 31.734 -3.711 1 96.88 440 LYS A C 1
ATOM 3454 O O . LYS A 1 440 ? -1.753 30.906 -3.506 1 96.88 440 LYS A O 1
ATOM 3459 N N . PRO A 1 441 ? -3.928 31.438 -3.9 1 96.94 441 PRO A N 1
ATOM 3460 C CA . PRO A 1 441 ? -4.246 30.016 -4.016 1 96.94 441 PRO A CA 1
ATOM 3461 C C . PRO A 1 441 ? -3.527 29.344 -5.184 1 96.94 441 PRO A C 1
ATOM 3463 O O . PRO A 1 441 ? -3.408 29.938 -6.262 1 96.94 441 PRO A O 1
ATOM 3466 N N . ILE A 1 442 ? -3.043 28.125 -5.023 1 96.06 442 ILE A N 1
ATOM 3467 C CA . ILE A 1 442 ? -2.254 27.516 -6.094 1 96.06 442 ILE A CA 1
ATOM 3468 C C . ILE A 1 442 ? -2.883 26.203 -6.52 1 96.06 442 ILE A C 1
ATOM 3470 O O . ILE A 1 442 ? -2.357 25.516 -7.398 1 96.06 442 ILE A O 1
ATOM 3474 N N . THR A 1 443 ? -4.02 25.828 -5.949 1 93.69 443 THR A N 1
ATOM 3475 C CA . THR A 1 443 ? -4.816 24.703 -6.445 1 93.69 443 THR A CA 1
ATOM 3476 C C . THR A 1 443 ? -6.098 25.203 -7.102 1 93.69 443 THR A C 1
ATOM 3478 O O . THR A 1 443 ? -6.48 26.359 -6.93 1 93.69 443 THR A O 1
ATOM 3481 N N . GLN A 1 444 ? -6.855 24.469 -8.031 1 85.31 444 GLN A N 1
ATOM 3482 C CA . GLN A 1 444 ? -8 24.875 -8.844 1 85.31 444 GLN A CA 1
ATOM 3483 C C . GLN A 1 444 ? -9.172 25.312 -7.961 1 85.31 444 GLN A C 1
ATOM 3485 O O . GLN A 1 444 ? -9.938 26.203 -8.344 1 85.31 444 GLN A O 1
ATOM 3490 N N . ASN A 1 445 ? -9.453 24.891 -6.82 1 88 445 ASN A N 1
ATOM 3491 C CA . ASN A 1 445 ? -10.562 25.172 -5.922 1 88 445 ASN A CA 1
ATOM 3492 C C . ASN A 1 445 ? -10.18 26.203 -4.859 1 88 445 ASN A C 1
ATOM 3494 O O . ASN A 1 445 ? -10.375 25.969 -3.668 1 88 445 ASN A O 1
ATOM 3498 N N . LYS A 1 446 ? -9.68 27.438 -5.344 1 93.81 446 LYS A N 1
ATOM 3499 C CA . LYS A 1 446 ? -9.32 28.562 -4.496 1 93.81 446 LYS A CA 1
ATOM 3500 C C . LYS A 1 446 ? -8.391 28.141 -3.369 1 93.81 446 LYS A C 1
ATOM 3502 O O . LYS A 1 446 ? -8.492 28.641 -2.246 1 93.81 446 LYS A O 1
ATOM 3507 N N . GLY A 1 447 ? -7.656 27.141 -3.625 1 95.5 447 GLY A N 1
ATOM 3508 C CA . GLY A 1 447 ? -6.672 26.719 -2.643 1 95.5 447 GLY A CA 1
ATOM 3509 C C . GLY A 1 447 ? -7.082 25.469 -1.889 1 95.5 447 GLY A C 1
ATOM 3510 O O . GLY A 1 447 ? -6.254 24.828 -1.229 1 95.5 447 GLY A O 1
ATOM 3511 N N . TYR A 1 448 ? -8.414 25.094 -2.018 1 96.94 448 TYR A N 1
ATOM 3512 C CA . TYR A 1 448 ? -8.875 23.875 -1.377 1 96.94 448 TYR A CA 1
ATOM 3513 C C . TYR A 1 448 ? -8.109 22.656 -1.893 1 96.94 448 TYR A C 1
ATOM 3515 O O . TYR A 1 448 ? -7.895 22.531 -3.098 1 96.94 448 TYR A O 1
ATOM 3523 N N . ALA A 1 449 ? -7.684 21.781 -0.962 1 97.38 449 ALA A N 1
ATOM 3524 C CA . ALA A 1 449 ? -6.859 20.656 -1.386 1 97.38 449 ALA A CA 1
ATOM 3525 C C . ALA A 1 449 ? -7.348 19.344 -0.758 1 97.38 449 ALA A C 1
ATOM 3527 O O . ALA A 1 449 ? -6.625 18.344 -0.737 1 97.38 449 ALA A O 1
ATOM 3528 N N . GLY A 1 450 ? -8.539 19.297 -0.227 1 97.5 450 GLY A N 1
ATOM 3529 C CA . GLY A 1 450 ? -9.07 18.062 0.349 1 97.5 450 GLY A CA 1
ATOM 3530 C C . GLY A 1 450 ? -9.344 18.172 1.837 1 97.5 450 GLY A C 1
ATOM 3531 O O . GLY A 1 450 ? -9.242 19.266 2.414 1 97.5 450 GLY A O 1
ATOM 3532 N N . TYR A 1 451 ? -9.758 17.047 2.49 1 98.25 451 TYR A N 1
ATOM 3533 C CA . TYR A 1 451 ? -10.133 17.094 3.898 1 98.25 451 TYR A CA 1
ATOM 3534 C C . TYR A 1 451 ? -9.625 15.867 4.648 1 98.25 451 TYR A C 1
ATOM 3536 O O . TYR A 1 451 ? -9.25 14.867 4.031 1 98.25 451 TYR A O 1
ATOM 3544 N N . LEU A 1 452 ? -9.516 16 5.898 1 97.94 452 LEU A N 1
ATOM 3545 C CA . LEU A 1 452 ? -9.219 14.953 6.871 1 97.94 452 LEU A CA 1
ATOM 3546 C C . LEU A 1 452 ? -10.227 14.969 8.016 1 97.94 452 LEU A C 1
ATOM 3548 O O . LEU A 1 452 ? -10.422 16 8.656 1 97.94 452 LEU A O 1
ATOM 3552 N N . ILE A 1 453 ? -10.891 13.844 8.164 1 97.31 453 ILE A N 1
ATOM 3553 C CA . ILE A 1 453 ? -11.844 13.758 9.273 1 97.31 453 ILE A CA 1
ATOM 3554 C C . ILE A 1 453 ? -11.281 12.852 10.359 1 97.31 453 ILE A C 1
ATOM 3556 O O . ILE A 1 453 ? -10.945 11.688 10.102 1 97.31 453 ILE A O 1
ATOM 3560 N N . ARG A 1 454 ? -11.125 13.383 11.492 1 96 454 ARG A N 1
ATOM 3561 C CA . ARG A 1 454 ? -10.758 12.633 12.688 1 96 454 ARG A CA 1
ATOM 3562 C C . ARG A 1 454 ? -11.906 12.586 13.688 1 96 454 ARG A C 1
ATOM 3564 O O . ARG A 1 454 ? -12.328 13.625 14.211 1 96 454 ARG A O 1
ATOM 3571 N N . SER A 1 455 ? -12.391 11.414 13.953 1 95.25 455 SER A N 1
ATOM 3572 C CA . SER A 1 455 ? -13.555 11.266 14.82 1 95.25 455 SER A CA 1
ATOM 3573 C C . SER A 1 455 ? -13.18 10.578 16.125 1 95.25 455 SER A C 1
ATOM 3575 O O . SER A 1 455 ? -12.164 9.891 16.203 1 95.25 455 SER A O 1
ATOM 3577 N N . LYS A 1 456 ? -13.945 10.914 17.109 1 92 456 LYS A N 1
ATOM 3578 C CA . LYS A 1 456 ? -13.758 10.312 18.438 1 92 456 LYS A CA 1
ATOM 3579 C C . LYS A 1 456 ? -15.07 10.297 19.219 1 92 456 LYS A C 1
ATOM 3581 O O . LYS A 1 456 ? -16.047 10.938 18.828 1 92 456 LYS A O 1
ATOM 3586 N N . SER A 1 457 ? -15.023 9.484 20.25 1 91.5 457 SER A N 1
ATOM 3587 C CA . SER A 1 457 ? -16.125 9.539 21.219 1 91.5 457 SER A CA 1
ATOM 3588 C C . SER A 1 457 ? -16.109 10.859 21.984 1 91.5 457 SER A C 1
ATOM 3590 O O . SER A 1 457 ? -15.039 11.398 22.297 1 91.5 457 SER A O 1
ATOM 3592 N N . THR A 1 458 ? -17.266 11.359 22.312 1 85.25 458 THR A N 1
ATOM 3593 C CA . THR A 1 458 ? -17.359 12.555 23.141 1 85.25 458 THR A CA 1
ATOM 3594 C C . THR A 1 458 ? -16.719 12.328 24.5 1 85.25 458 THR A C 1
ATOM 3596 O O . THR A 1 458 ? -16.359 13.281 25.188 1 85.25 458 THR A O 1
ATOM 3599 N N . ARG A 1 459 ? -16.594 11.133 24.891 1 80.31 459 ARG A N 1
ATOM 3600 C CA . ARG A 1 459 ? -16.062 10.766 26.203 1 80.31 459 ARG A CA 1
ATOM 3601 C C . ARG A 1 459 ? -14.547 10.781 26.203 1 80.31 459 ARG A C 1
ATOM 3603 O O . ARG A 1 459 ? -13.914 10.688 27.266 1 80.31 459 ARG A O 1
ATOM 3610 N N . THR A 1 460 ? -14 10.898 24.906 1 74.31 460 THR A N 1
ATOM 3611 C CA . THR A 1 460 ? -12.547 10.922 24.781 1 74.31 460 THR A CA 1
ATOM 3612 C C . THR A 1 460 ? -12.047 12.352 24.594 1 74.31 460 THR A C 1
ATOM 3614 O O . THR A 1 460 ? -12.656 13.133 23.859 1 74.31 460 THR A O 1
ATOM 3617 N N . THR A 1 461 ? -11.016 12.633 25.328 1 64 461 THR A N 1
ATOM 3618 C CA . THR A 1 461 ? -10.508 14 25.25 1 64 461 THR A CA 1
ATOM 3619 C C . THR A 1 461 ? -9.477 14.133 24.141 1 64 461 THR A C 1
ATOM 3621 O O . THR A 1 461 ? -9.242 15.234 23.625 1 64 461 THR A O 1
ATOM 3624 N N . GLU A 1 462 ? -8.836 13.055 23.828 1 66.06 462 GLU A N 1
ATOM 3625 C CA . GLU A 1 462 ? -7.809 13.086 22.797 1 66.06 462 GLU A CA 1
ATOM 3626 C C . GLU A 1 462 ? -8.32 12.477 21.5 1 66.06 462 GLU A C 1
ATOM 3628 O O . GLU A 1 462 ? -9.047 11.477 21.516 1 66.06 462 GLU A O 1
ATOM 3633 N N . GLY A 1 463 ? -8.148 13.203 20.359 1 68.06 463 GLY A N 1
ATOM 3634 C CA . GLY A 1 463 ? -8.664 12.734 19.078 1 68.06 463 GLY A CA 1
ATOM 3635 C C . GLY A 1 463 ? -7.574 12.375 18.094 1 68.06 463 GLY A C 1
ATOM 3636 O O . GLY A 1 463 ? -7.852 12.156 16.906 1 68.06 463 GLY A O 1
ATOM 3637 N N . GLY A 1 464 ? -6.316 12.359 18.547 1 76.12 464 GLY A N 1
ATOM 3638 C CA . GLY A 1 464 ? -5.223 12.07 17.625 1 76.12 464 GLY A CA 1
ATOM 3639 C C . GLY A 1 464 ? -5.219 10.633 17.141 1 76.12 464 GLY A C 1
ATOM 3640 O O . GLY A 1 464 ? -5.383 9.703 17.922 1 76.12 464 GLY A O 1
ATOM 3641 N N . ILE A 1 465 ? -5.109 10.422 15.852 1 76.62 465 ILE A N 1
ATOM 3642 C CA . ILE A 1 465 ? -5.031 9.094 15.234 1 76.62 465 ILE A CA 1
ATOM 3643 C C . ILE A 1 465 ? -3.766 8.383 15.703 1 76.62 465 ILE A C 1
ATOM 3645 O O . ILE A 1 465 ? -3.795 7.191 16.016 1 76.62 465 ILE A O 1
ATOM 3649 N N . HIS A 1 466 ? -2.748 9.117 15.852 1 71.69 466 HIS A N 1
ATOM 3650 C CA . HIS A 1 466 ? -1.438 8.594 16.219 1 71.69 466 HIS A CA 1
ATOM 3651 C C . HIS A 1 466 ? -1.445 8.055 17.656 1 71.69 466 HIS A C 1
ATOM 3653 O O . HIS A 1 466 ? -0.767 7.07 17.953 1 71.69 466 HIS A O 1
ATOM 3659 N N . SER A 1 467 ? -2.287 8.711 18.453 1 67.5 467 SER A N 1
ATOM 3660 C CA . SER A 1 467 ? -2.369 8.297 19.859 1 67.5 467 SER A CA 1
ATOM 3661 C C . SER A 1 467 ? -3.275 7.082 20.016 1 67.5 467 SER A C 1
ATOM 3663 O O . SER A 1 467 ? -3.273 6.434 21.062 1 67.5 467 SER A O 1
ATOM 3665 N N . GLY A 1 468 ? -3.986 6.793 18.938 1 69.31 468 GLY A N 1
ATOM 3666 C CA . GLY A 1 468 ? -4.867 5.637 18.938 1 69.31 468 GLY A CA 1
ATOM 3667 C C . GLY A 1 468 ? -6.273 5.961 19.406 1 69.31 468 GLY A C 1
ATOM 3668 O O . GLY A 1 468 ? -7.152 5.098 19.391 1 69.31 468 GLY A O 1
ATOM 3669 N N . GLN A 1 469 ? -6.512 7.223 19.672 1 78.25 469 GLN A N 1
ATOM 3670 C CA . GLN A 1 469 ? -7.828 7.555 20.203 1 78.25 469 GLN A CA 1
ATOM 3671 C C . GLN A 1 469 ? -8.773 8 19.094 1 78.25 469 GLN A C 1
ATOM 3673 O O . GLN A 1 469 ? -9.969 7.684 19.125 1 78.25 469 GLN A O 1
ATOM 3678 N N . GLY A 1 470 ? -8.234 8.656 18.266 1 90.44 470 GLY A N 1
ATOM 3679 C CA . GLY A 1 470 ? -9.039 9.078 17.125 1 90.44 470 GLY A CA 1
ATOM 3680 C C . GLY A 1 470 ? -9.141 8.016 16.047 1 90.44 470 GLY A C 1
ATOM 3681 O O . GLY A 1 470 ? -8.328 7.09 16 1 90.44 470 GLY A O 1
ATOM 3682 N N . VAL A 1 471 ? -10.227 8.086 15.266 1 95.88 471 VAL A N 1
ATOM 3683 C CA . VAL A 1 471 ? -10.414 7.18 14.141 1 95.88 471 VAL A CA 1
ATOM 3684 C C . VAL A 1 471 ? -10.594 7.98 12.852 1 95.88 471 VAL A C 1
ATOM 3686 O O . VAL A 1 471 ? -11.203 9.055 12.867 1 95.88 471 VAL A O 1
ATOM 3689 N N . LEU A 1 472 ? -9.977 7.422 11.812 1 97.88 472 LEU A N 1
ATOM 3690 C CA . LEU A 1 472 ? -10.156 8.031 10.5 1 97.88 472 LEU A CA 1
ATOM 3691 C C . LEU A 1 472 ? -11.594 7.879 10.016 1 97.88 472 LEU A C 1
ATOM 3693 O O . LEU A 1 472 ? -12.219 6.84 10.242 1 97.88 472 LEU A O 1
ATOM 3697 N N . ASP A 1 473 ? -12.055 8.883 9.383 1 97.19 473 ASP A N 1
ATOM 3698 C CA . ASP A 1 473 ? -13.43 9.008 8.922 1 97.19 473 ASP A CA 1
ATOM 3699 C C . ASP A 1 473 ? -13.5 9.773 7.602 1 97.19 473 ASP A C 1
ATOM 3701 O O . ASP A 1 473 ? -12.477 10.219 7.086 1 97.19 473 ASP A O 1
ATOM 3705 N N . SER A 1 474 ? -14.633 9.758 6.93 1 97.62 474 SER A N 1
ATOM 3706 C CA . SER A 1 474 ? -14.883 10.578 5.75 1 97.62 474 SER A CA 1
ATOM 3707 C C . SER A 1 474 ? -16.281 11.188 5.793 1 97.62 474 SER A C 1
ATOM 3709 O O . SER A 1 474 ? -16.984 11.094 6.805 1 97.62 474 SER A O 1
ATOM 3711 N N . LEU A 1 475 ? -16.609 11.953 4.727 1 96.38 475 LEU A N 1
ATOM 3712 C CA . LEU A 1 475 ? -17.875 12.688 4.742 1 96.38 475 LEU A CA 1
ATOM 3713 C C . LEU A 1 475 ? -18.812 12.172 3.658 1 96.38 475 LEU A C 1
ATOM 3715 O O . LEU A 1 475 ? -18.375 11.781 2.576 1 96.38 475 LEU A O 1
ATOM 3719 N N . ALA A 1 476 ? -20.047 12.188 3.996 1 95.44 476 ALA A N 1
ATOM 3720 C CA . ALA A 1 476 ? -21.125 11.969 3.045 1 95.44 476 ALA A CA 1
ATOM 3721 C C . ALA A 1 476 ? -22.203 13.039 3.182 1 95.44 476 ALA A C 1
ATOM 3723 O O . ALA A 1 476 ? -22.391 13.609 4.258 1 95.44 476 ALA A O 1
ATOM 3724 N N . LEU A 1 477 ? -22.891 13.367 2.092 1 93.5 477 LEU A N 1
ATOM 3725 C CA . LEU A 1 477 ? -23.969 14.352 2.131 1 93.5 477 LEU A CA 1
ATOM 3726 C C . LEU A 1 477 ? -25.219 13.766 2.756 1 93.5 477 LEU A C 1
ATOM 3728 O O . LEU A 1 477 ? -25.594 12.625 2.471 1 93.5 477 LEU A O 1
ATOM 3732 N N . SER A 1 478 ? -25.797 14.57 3.65 1 86.44 478 SER A N 1
ATOM 3733 C CA . SER A 1 478 ? -27.078 14.18 4.219 1 86.44 478 SER A CA 1
ATOM 3734 C C . SER A 1 478 ? -28.234 14.469 3.256 1 86.44 478 SER A C 1
ATOM 3736 O O . SER A 1 478 ? -28.188 15.453 2.518 1 86.44 478 SER A O 1
ATOM 3738 N N . GLU A 1 479 ? -29.172 13.477 2.871 1 70.56 479 GLU A N 1
ATOM 3739 C CA . GLU A 1 479 ? -30.328 13.734 2.023 1 70.56 479 GLU A CA 1
ATOM 3740 C C . GLU A 1 479 ? -31.391 14.547 2.768 1 70.56 479 GLU A C 1
ATOM 3742 O O . GLU A 1 479 ? -32.312 15.109 2.15 1 70.56 479 GLU A O 1
ATOM 3747 N N . LEU A 1 480 ? -31.328 14.703 4.043 1 55.78 480 LEU A N 1
ATOM 3748 C CA . LEU A 1 480 ? -32.438 15.414 4.656 1 55.78 480 LEU A CA 1
ATOM 3749 C C . LEU A 1 480 ? -32.25 16.922 4.566 1 55.78 480 LEU A C 1
ATOM 3751 O O . LEU A 1 480 ? -31.109 17.406 4.641 1 55.78 480 LEU A O 1
ATOM 3755 N N . MET B 1 1 ? 35.156 2.455 4.086 1 30.19 1 MET B N 1
ATOM 3756 C CA . MET B 1 1 ? 34.25 2.014 5.152 1 30.19 1 MET B CA 1
ATOM 3757 C C . MET B 1 1 ? 32.875 2.676 5.02 1 30.19 1 MET B C 1
ATOM 3759 O O . MET B 1 1 ? 32.781 3.902 5.09 1 30.19 1 MET B O 1
ATOM 3763 N N . HIS B 1 2 ? 32 2.432 4.07 1 40.53 2 HIS B N 1
ATOM 3764 C CA . HIS B 1 2 ? 30.703 2.939 3.658 1 40.53 2 HIS B CA 1
ATOM 3765 C C . HIS B 1 2 ? 29.859 3.32 4.867 1 40.53 2 HIS B C 1
ATOM 3767 O O . HIS B 1 2 ? 29.75 2.553 5.824 1 40.53 2 HIS B O 1
ATOM 3773 N N . ASN B 1 3 ? 29.734 4.559 5.152 1 50.31 3 ASN B N 1
ATOM 3774 C CA . ASN B 1 3 ? 29.125 5.281 6.258 1 50.31 3 ASN B CA 1
ATOM 3775 C C . ASN B 1 3 ? 27.766 4.684 6.625 1 50.31 3 ASN B C 1
ATOM 3777 O O . ASN B 1 3 ? 26.828 4.703 5.816 1 50.31 3 ASN B O 1
ATOM 3781 N N . ASP B 1 4 ? 27.734 3.877 7.746 1 73.12 4 ASP B N 1
ATOM 3782 C CA . ASP B 1 4 ? 26.812 2.996 8.453 1 73.12 4 ASP B CA 1
ATOM 3783 C C . ASP B 1 4 ? 25.453 3.662 8.641 1 73.12 4 ASP B C 1
ATOM 3785 O O . ASP B 1 4 ? 24.406 3.053 8.359 1 73.12 4 ASP B O 1
ATOM 3789 N N . LYS B 1 5 ? 25.625 5.043 8.727 1 75.19 5 LYS B N 1
ATOM 3790 C CA . LYS B 1 5 ? 24.344 5.676 9.047 1 75.19 5 LYS B CA 1
ATOM 3791 C C . LYS B 1 5 ? 23.484 5.852 7.801 1 75.19 5 LYS B C 1
ATOM 3793 O O . LYS B 1 5 ? 22.266 5.648 7.844 1 75.19 5 LYS B O 1
ATOM 3798 N N . PHE B 1 6 ? 24.156 6.105 6.641 1 79.44 6 PHE B N 1
ATOM 3799 C CA . PHE B 1 6 ? 23.422 6.328 5.402 1 79.44 6 PHE B CA 1
ATOM 3800 C C . PHE B 1 6 ? 22.859 5.02 4.859 1 79.44 6 PHE B C 1
ATOM 3802 O O . PHE B 1 6 ? 21.781 4.996 4.277 1 79.44 6 PHE B O 1
ATOM 3809 N N . THR B 1 7 ? 23.625 3.984 5.109 1 87.62 7 THR B N 1
ATOM 3810 C CA . THR B 1 7 ? 23.125 2.682 4.68 1 87.62 7 THR B CA 1
ATOM 3811 C C . THR B 1 7 ? 21.875 2.295 5.461 1 87.62 7 THR B C 1
ATOM 3813 O O . THR B 1 7 ? 20.922 1.782 4.887 1 87.62 7 THR B O 1
ATOM 3816 N N . VAL B 1 8 ? 21.984 2.639 6.727 1 91.5 8 VAL B N 1
ATOM 3817 C CA . VAL B 1 8 ? 20.828 2.324 7.566 1 91.5 8 VAL B CA 1
ATOM 3818 C C . VAL B 1 8 ? 19.609 3.121 7.098 1 91.5 8 VAL B C 1
ATOM 3820 O O . VAL B 1 8 ? 18.516 2.582 7.008 1 91.5 8 VAL B O 1
ATOM 3823 N N . LYS B 1 9 ? 19.828 4.379 6.801 1 92.44 9 LYS B N 1
ATOM 3824 C CA . LYS B 1 9 ? 18.75 5.234 6.32 1 92.44 9 LYS B CA 1
ATOM 3825 C C . LYS B 1 9 ? 18.188 4.734 4.988 1 92.44 9 LYS B C 1
ATOM 3827 O O . LYS B 1 9 ? 16.984 4.734 4.77 1 92.44 9 LYS B O 1
ATOM 3832 N N . ALA B 1 10 ? 19.109 4.355 4.102 1 94.94 10 ALA B N 1
ATOM 3833 C CA . ALA B 1 10 ? 18.688 3.848 2.797 1 94.94 10 ALA B CA 1
ATOM 3834 C C . ALA B 1 10 ? 17.891 2.562 2.938 1 94.94 10 ALA B C 1
ATOM 3836 O O . ALA B 1 10 ? 16.891 2.371 2.238 1 94.94 10 ALA B O 1
ATOM 3837 N N . VAL B 1 11 ? 18.297 1.717 3.85 1 96.44 11 VAL B N 1
ATOM 3838 C CA . VAL B 1 11 ? 17.609 0.457 4.102 1 96.44 11 VAL B CA 1
ATOM 3839 C C . VAL B 1 11 ? 16.219 0.735 4.68 1 96.44 11 VAL B C 1
ATOM 3841 O O . VAL B 1 11 ? 15.234 0.119 4.27 1 96.44 11 VAL B O 1
ATOM 3844 N N . ASN B 1 12 ? 16.172 1.664 5.609 1 95.38 12 ASN B N 1
ATOM 3845 C CA . ASN B 1 12 ? 14.867 2.047 6.16 1 95.38 12 ASN B CA 1
ATOM 3846 C C . ASN B 1 12 ? 13.93 2.566 5.078 1 95.38 12 ASN B C 1
ATOM 3848 O O . ASN B 1 12 ? 12.742 2.232 5.066 1 95.38 12 ASN B O 1
ATOM 3852 N N . ASP B 1 13 ? 14.484 3.375 4.23 1 95.94 13 ASP B N 1
ATOM 3853 C CA . ASP B 1 13 ? 13.703 3.916 3.123 1 95.94 13 ASP B CA 1
ATOM 3854 C C . ASP B 1 13 ? 13.188 2.801 2.213 1 95.94 13 ASP B C 1
ATOM 3856 O O . ASP B 1 13 ? 12.031 2.818 1.791 1 95.94 13 ASP B O 1
ATOM 3860 N N . ALA B 1 14 ? 14.016 1.843 1.906 1 97.88 14 ALA B N 1
ATOM 3861 C CA . ALA B 1 14 ? 13.648 0.709 1.064 1 97.88 14 ALA B CA 1
ATOM 3862 C C . ALA B 1 14 ? 12.531 -0.109 1.709 1 97.88 14 ALA B C 1
ATOM 3864 O O . ALA B 1 14 ? 11.578 -0.515 1.035 1 97.88 14 ALA B O 1
ATOM 3865 N N . VAL B 1 15 ? 12.648 -0.363 2.986 1 97.88 15 VAL B N 1
ATOM 3866 C CA . VAL B 1 15 ? 11.656 -1.125 3.742 1 97.88 15 VAL B CA 1
ATOM 3867 C C . VAL B 1 15 ? 10.32 -0.389 3.732 1 97.88 15 VAL B C 1
ATOM 3869 O O . VAL B 1 15 ? 9.273 -0.991 3.479 1 97.88 15 VAL B O 1
ATOM 3872 N N . GLU B 1 16 ? 10.367 0.889 3.984 1 97.69 16 GLU B N 1
ATOM 3873 C CA . GLU B 1 16 ? 9.148 1.692 3.992 1 97.69 16 GLU B CA 1
ATOM 3874 C C . GLU B 1 16 ? 8.516 1.752 2.605 1 97.69 16 GLU B C 1
ATOM 3876 O O . GLU B 1 16 ? 7.289 1.77 2.477 1 97.69 16 GLU B O 1
ATOM 3881 N N . TRP B 1 17 ? 9.352 1.823 1.591 1 98.19 17 TRP B N 1
ATOM 3882 C CA . TRP B 1 17 ? 8.836 1.774 0.225 1 98.19 17 TRP B CA 1
ATOM 3883 C C . TRP B 1 17 ? 8.086 0.471 -0.029 1 98.19 17 TRP B C 1
ATOM 3885 O O . TRP B 1 17 ? 6.984 0.479 -0.576 1 98.19 17 TRP B O 1
ATOM 3895 N N . ALA B 1 18 ? 8.719 -0.635 0.356 1 98.56 18 ALA B N 1
ATOM 3896 C CA . ALA B 1 18 ? 8.109 -1.947 0.161 1 98.56 18 ALA B CA 1
ATOM 3897 C C . ALA B 1 18 ? 6.742 -2.02 0.832 1 98.56 18 ALA B C 1
ATOM 3899 O O . ALA B 1 18 ? 5.766 -2.469 0.222 1 98.56 18 ALA B O 1
ATOM 3900 N N . MET B 1 19 ? 6.652 -1.531 1.985 1 98.31 19 MET B N 1
ATOM 3901 C CA . MET B 1 19 ? 5.406 -1.596 2.744 1 98.31 19 MET B CA 1
ATOM 3902 C C . MET B 1 19 ? 4.367 -0.636 2.17 1 98.31 19 MET B C 1
ATOM 3904 O O . MET B 1 19 ? 3.184 -0.968 2.092 1 98.31 19 MET B O 1
ATOM 3908 N N . THR B 1 20 ? 4.824 0.545 1.745 1 98.38 20 THR B N 1
ATOM 3909 C CA . THR B 1 20 ? 3.93 1.516 1.126 1 98.38 20 THR B CA 1
ATOM 3910 C C . THR B 1 20 ? 3.277 0.93 -0.124 1 98.38 20 THR B C 1
ATOM 3912 O O . THR B 1 20 ? 2.145 1.276 -0.459 1 98.38 20 THR B O 1
ATOM 3915 N N . HIS B 1 21 ? 3.949 -0.016 -0.763 1 98.5 21 HIS B N 1
ATOM 3916 C CA . HIS B 1 21 ? 3.473 -0.581 -2.021 1 98.5 21 HIS B CA 1
ATOM 3917 C C . HIS B 1 21 ? 2.928 -1.99 -1.821 1 98.5 21 HIS B C 1
ATOM 3919 O O . HIS B 1 21 ? 2.852 -2.771 -2.771 1 98.5 21 HIS B O 1
ATOM 3925 N N . ALA B 1 22 ? 2.674 -2.383 -0.62 1 98.19 22 ALA B N 1
ATOM 3926 C CA . ALA B 1 22 ? 2.006 -3.619 -0.224 1 98.19 22 ALA B CA 1
ATOM 3927 C C . ALA B 1 22 ? 2.871 -4.836 -0.542 1 98.19 22 ALA B C 1
ATOM 3929 O O . ALA B 1 22 ? 2.352 -5.922 -0.806 1 98.19 22 ALA B O 1
ATOM 3930 N N . MET B 1 23 ? 4.18 -4.648 -0.724 1 98.06 23 MET B N 1
ATOM 3931 C CA . MET B 1 23 ? 5.109 -5.773 -0.771 1 98.06 23 MET B CA 1
ATOM 3932 C C . MET B 1 23 ? 5.391 -6.305 0.63 1 98.06 23 MET B C 1
ATOM 3934 O O . MET B 1 23 ? 6.492 -6.133 1.155 1 98.06 23 MET B O 1
ATOM 3938 N N . MET B 1 24 ? 4.309 -6.973 1.174 1 96.88 24 MET B N 1
ATOM 3939 C CA . MET B 1 24 ? 4.285 -7.328 2.59 1 96.88 24 MET B CA 1
ATOM 3940 C C . MET B 1 24 ? 3.611 -8.68 2.799 1 96.88 24 MET B C 1
ATOM 3942 O O . MET B 1 24 ? 2.943 -9.195 1.897 1 96.88 24 MET B O 1
ATOM 3946 N N . LEU B 1 25 ? 3.834 -9.18 3.967 1 96.5 25 LEU B N 1
ATOM 3947 C CA . LEU B 1 25 ? 3.145 -10.367 4.457 1 96.5 25 LEU B CA 1
ATOM 3948 C C . LEU B 1 25 ? 2.455 -10.086 5.789 1 96.5 25 LEU B C 1
ATOM 3950 O O . LEU B 1 25 ? 2.984 -9.344 6.621 1 96.5 25 LEU B O 1
ATOM 3954 N N . LYS B 1 26 ? 1.318 -10.656 5.949 1 95.56 26 LYS B N 1
ATOM 3955 C CA . LYS B 1 26 ? 0.546 -10.469 7.176 1 95.56 26 LYS B CA 1
ATOM 3956 C C . LYS B 1 26 ? 1.238 -11.125 8.367 1 95.56 26 LYS B C 1
ATOM 3958 O O . LYS B 1 26 ? 1.702 -12.266 8.266 1 95.56 26 LYS B O 1
ATOM 3963 N N . ASP B 1 27 ? 1.374 -10.352 9.5 1 94.69 27 ASP B N 1
ATOM 3964 C CA . ASP B 1 27 ? 1.912 -10.875 10.75 1 94.69 27 ASP B CA 1
ATOM 3965 C C . ASP B 1 27 ? 0.79 -11.266 11.711 1 94.69 27 ASP B C 1
ATOM 3967 O O . ASP B 1 27 ? 0.941 -12.195 12.5 1 94.69 27 ASP B O 1
ATOM 3971 N N . SER B 1 28 ? -0.225 -10.508 11.734 1 94.44 28 SER B N 1
ATOM 3972 C CA . SER B 1 28 ? -1.428 -10.664 12.547 1 94.44 28 SER B CA 1
ATOM 3973 C C . SER B 1 28 ? -2.668 -10.203 11.789 1 94.44 28 SER B C 1
ATOM 3975 O O . SER B 1 28 ? -2.57 -9.734 10.648 1 94.44 28 SER B O 1
ATOM 3977 N N . PRO B 1 29 ? -3.816 -10.336 12.391 1 93.56 29 PRO B N 1
ATOM 3978 C CA . PRO B 1 29 ? -5.023 -9.867 11.703 1 93.56 29 PRO B CA 1
ATOM 3979 C C . PRO B 1 29 ? -4.984 -8.375 11.398 1 93.56 29 PRO B C 1
ATOM 3981 O O . PRO B 1 29 ? -5.805 -7.875 10.625 1 93.56 29 PRO B O 1
ATOM 3984 N N . PHE B 1 30 ? -4.012 -7.629 12.023 1 95.56 30 PHE B N 1
ATOM 3985 C CA . PHE B 1 30 ? -4.082 -6.184 11.852 1 95.56 30 PHE B CA 1
ATOM 3986 C C . PHE B 1 30 ? -2.699 -5.605 11.578 1 95.56 30 PHE B C 1
ATOM 3988 O O . PHE B 1 30 ? -2.516 -4.387 11.602 1 95.56 30 PHE B O 1
ATOM 3995 N N . SER B 1 31 ? -1.692 -6.449 11.336 1 97.06 31 SER B N 1
ATOM 3996 C CA . SER B 1 31 ? -0.334 -5.957 11.125 1 97.06 31 SER B CA 1
ATOM 3997 C C . SER B 1 31 ? 0.377 -6.746 10.031 1 97.06 31 SER B C 1
ATOM 3999 O O . SER B 1 31 ? -0.052 -7.844 9.672 1 97.06 31 SER B O 1
ATOM 4001 N N . ALA B 1 32 ? 1.389 -6.176 9.461 1 97.62 32 ALA B N 1
ATOM 4002 C CA . ALA B 1 32 ? 2.162 -6.781 8.375 1 97.62 32 ALA B CA 1
ATOM 4003 C C . ALA B 1 32 ? 3.627 -6.355 8.445 1 97.62 32 ALA B C 1
ATOM 4005 O O . ALA B 1 32 ? 3.963 -5.375 9.117 1 97.62 32 ALA B O 1
ATOM 4006 N N . SER B 1 33 ? 4.496 -7.109 7.871 1 97.31 33 SER B N 1
ATOM 4007 C CA . SER B 1 33 ? 5.914 -6.805 7.699 1 97.31 33 SER B CA 1
ATOM 4008 C C . SER B 1 33 ? 6.316 -6.867 6.227 1 97.31 33 SER B C 1
ATOM 4010 O O . SER B 1 33 ? 5.691 -7.578 5.438 1 97.31 33 SER B O 1
ATOM 4012 N N . HIS B 1 34 ? 7.352 -6.113 5.91 1 97.12 34 HIS B N 1
ATOM 4013 C CA . HIS B 1 34 ? 7.809 -6.145 4.523 1 97.12 34 HIS B CA 1
ATOM 4014 C C . HIS B 1 34 ? 8.305 -7.535 4.137 1 97.12 34 HIS B C 1
ATOM 4016 O O . HIS B 1 34 ? 8.82 -8.273 4.98 1 97.12 34 HIS B O 1
ATOM 4022 N N . ALA B 1 35 ? 8.109 -7.949 2.895 1 96.88 35 ALA B N 1
ATOM 4023 C CA . ALA B 1 35 ? 8.742 -9.156 2.369 1 96.88 35 ALA B CA 1
ATOM 4024 C C . ALA B 1 35 ? 10.258 -8.977 2.262 1 96.88 35 ALA B C 1
ATOM 4026 O O . ALA B 1 35 ? 10.742 -7.863 2.025 1 96.88 35 ALA B O 1
ATOM 4027 N N . ALA B 1 36 ? 10.992 -10.039 2.465 1 97 36 ALA B N 1
ATOM 4028 C CA . ALA B 1 36 ? 12.445 -9.969 2.305 1 97 36 ALA B CA 1
ATOM 4029 C C . ALA B 1 36 ? 12.82 -9.703 0.851 1 97 36 ALA B C 1
ATOM 4031 O O . ALA B 1 36 ? 12.18 -10.219 -0.068 1 97 36 ALA B O 1
ATOM 4032 N N . PHE B 1 37 ? 13.867 -8.883 0.594 1 97.81 37 PHE B N 1
ATOM 4033 C CA . PHE B 1 37 ? 14.297 -8.555 -0.759 1 97.81 37 PHE B CA 1
ATOM 4034 C C . PHE B 1 37 ? 15.797 -8.297 -0.802 1 97.81 37 PHE B C 1
ATOM 4036 O O . PHE B 1 37 ? 16.438 -8.141 0.24 1 97.81 37 PHE B O 1
ATOM 4043 N N . VAL B 1 38 ? 16.375 -8.375 -1.971 1 96.94 38 VAL B N 1
ATOM 4044 C CA . VAL B 1 38 ? 17.75 -7.91 -2.182 1 96.94 38 VAL B CA 1
ATOM 4045 C C . VAL B 1 38 ? 17.719 -6.484 -2.727 1 96.94 38 VAL B C 1
ATOM 4047 O O . VAL B 1 38 ? 16.766 -6.078 -3.398 1 96.94 38 VAL B O 1
ATOM 4050 N N . ALA B 1 39 ? 18.812 -5.793 -2.49 1 96.25 39 ALA B N 1
ATOM 4051 C CA . ALA B 1 39 ? 18.844 -4.359 -2.775 1 96.25 39 ALA B CA 1
ATOM 4052 C C . ALA B 1 39 ? 19.141 -4.098 -4.25 1 96.25 39 ALA B C 1
ATOM 4054 O O . ALA B 1 39 ? 18.922 -2.988 -4.746 1 96.25 39 ALA B O 1
ATOM 4055 N N . THR B 1 40 ? 19.703 -5.031 -4.949 1 95.88 40 THR B N 1
ATOM 4056 C CA . THR B 1 40 ? 20.047 -4.867 -6.355 1 95.88 40 THR B CA 1
ATOM 4057 C C . THR B 1 40 ? 19.609 -6.078 -7.172 1 95.88 40 THR B C 1
ATOM 4059 O O . THR B 1 40 ? 19.5 -7.184 -6.641 1 95.88 40 THR B O 1
ATOM 4062 N N . PRO B 1 41 ? 19.328 -5.934 -8.477 1 95.75 41 PRO B N 1
ATOM 4063 C CA . PRO B 1 41 ? 18.781 -7.012 -9.305 1 95.75 41 PRO B CA 1
ATOM 4064 C C . PRO B 1 41 ? 19.844 -8.047 -9.695 1 95.75 41 PRO B C 1
ATOM 4066 O O . PRO B 1 41 ? 21.047 -7.746 -9.664 1 95.75 41 PRO B O 1
ATOM 4069 N N . THR B 1 42 ? 19.422 -9.211 -9.969 1 93.62 42 THR B N 1
ATOM 4070 C CA . THR B 1 42 ? 20.25 -10.242 -10.578 1 93.62 42 THR B CA 1
ATOM 4071 C C . THR B 1 42 ? 20.406 -10 -12.078 1 93.62 42 THR B C 1
ATOM 4073 O O . THR B 1 42 ? 19.453 -9.633 -12.758 1 93.62 42 THR B O 1
ATOM 4076 N N . GLN B 1 43 ? 21.641 -10.203 -12.516 1 92.75 43 GLN B N 1
ATOM 4077 C CA . GLN B 1 43 ? 21.906 -9.961 -13.93 1 92.75 43 GLN B CA 1
ATOM 4078 C C . GLN B 1 43 ? 21.719 -11.234 -14.75 1 92.75 43 GLN B C 1
ATOM 4080 O O . GLN B 1 43 ? 22.016 -12.336 -14.281 1 92.75 43 GLN B O 1
ATOM 4085 N N . ILE B 1 44 ? 21.234 -11.102 -15.953 1 92.75 44 ILE B N 1
ATOM 4086 C CA . ILE B 1 44 ? 21.062 -12.195 -16.906 1 92.75 44 ILE B CA 1
ATOM 4087 C C . ILE B 1 44 ? 21.375 -11.703 -18.312 1 92.75 44 ILE B C 1
ATOM 4089 O O . ILE B 1 44 ? 21.156 -10.539 -18.641 1 92.75 44 ILE B O 1
ATOM 4093 N N . SER B 1 45 ? 21.969 -12.547 -19.141 1 92.12 45 SER B N 1
ATOM 4094 C CA . SER B 1 45 ? 22.25 -12.148 -20.516 1 92.12 45 SER B CA 1
ATOM 4095 C C . SER B 1 45 ? 20.969 -12.023 -21.328 1 92.12 45 SER B C 1
ATOM 4097 O O . SER B 1 45 ? 19.969 -12.695 -21.031 1 92.12 45 SER B O 1
ATOM 4099 N N . ALA B 1 46 ? 20.984 -11.203 -22.344 1 93.88 46 ALA B N 1
ATOM 4100 C CA . ALA B 1 46 ? 19.828 -11.016 -23.219 1 93.88 46 ALA B CA 1
ATOM 4101 C C . ALA B 1 46 ? 19.391 -12.336 -23.844 1 93.88 46 ALA B C 1
ATOM 4103 O O . ALA B 1 46 ? 18.203 -12.617 -23.969 1 93.88 46 ALA B O 1
ATOM 4104 N N . GLN B 1 47 ? 20.391 -13.117 -24.234 1 94.75 47 GLN B N 1
ATOM 4105 C CA . GLN B 1 47 ? 20.109 -14.383 -24.906 1 94.75 47 GLN B CA 1
ATOM 4106 C C . GLN B 1 47 ? 19.406 -15.352 -23.969 1 94.75 47 GLN B C 1
ATOM 4108 O O . GLN B 1 47 ? 18.422 -15.992 -24.344 1 94.75 47 GLN B O 1
ATOM 4113 N N . ARG B 1 48 ? 19.906 -15.5 -22.797 1 94.81 48 ARG B N 1
ATOM 4114 C CA . ARG B 1 48 ? 19.328 -16.422 -21.812 1 94.81 48 ARG B CA 1
ATOM 4115 C C . ARG B 1 48 ? 17.953 -15.969 -21.375 1 94.81 48 ARG B C 1
ATOM 4117 O O . ARG B 1 48 ? 17.047 -16.781 -21.203 1 94.81 48 ARG B O 1
ATOM 4124 N N . TYR B 1 49 ? 17.766 -14.672 -21.234 1 95.5 49 TYR B N 1
ATOM 4125 C CA . TYR B 1 49 ? 16.453 -14.148 -20.922 1 95.5 49 TYR B CA 1
ATOM 4126 C C . TYR B 1 49 ? 15.461 -14.422 -22.047 1 95.5 49 TYR B C 1
ATOM 4128 O O . TYR B 1 49 ? 14.32 -14.805 -21.797 1 95.5 49 TYR B O 1
ATOM 4136 N N . GLN B 1 50 ? 15.93 -14.188 -23.25 1 95.62 50 GLN B N 1
ATOM 4137 C CA . GLN B 1 50 ? 15.07 -14.422 -24.406 1 95.62 50 GLN B CA 1
ATOM 4138 C C . GLN B 1 50 ? 14.633 -15.883 -24.469 1 95.62 50 GLN B C 1
ATOM 4140 O O . GLN B 1 50 ? 13.5 -16.172 -24.859 1 95.62 50 GLN B O 1
ATOM 4145 N N . THR B 1 51 ? 15.508 -16.797 -24.125 1 96.31 51 THR B N 1
ATOM 4146 C CA . THR B 1 51 ? 15.156 -18.219 -24.078 1 96.31 51 THR B CA 1
ATOM 4147 C C . THR B 1 51 ? 13.992 -18.453 -23.141 1 96.31 51 THR B C 1
ATOM 4149 O O . THR B 1 51 ? 13.062 -19.203 -23.453 1 96.31 51 THR B O 1
ATOM 4152 N N . LEU B 1 52 ? 14.023 -17.828 -22 1 97.19 52 LEU B N 1
ATOM 4153 C CA . LEU B 1 52 ? 12.969 -17.984 -21 1 97.19 52 LEU B CA 1
ATOM 4154 C C . LEU B 1 52 ? 11.633 -17.484 -21.531 1 97.19 52 LEU B C 1
ATOM 4156 O O . LEU B 1 52 ? 10.625 -18.188 -21.438 1 97.19 52 LEU B O 1
ATOM 4160 N N . ILE B 1 53 ? 11.609 -16.281 -22.141 1 96 53 ILE B N 1
ATOM 4161 C CA . ILE B 1 53 ? 10.359 -15.641 -22.547 1 96 53 ILE B CA 1
ATOM 4162 C C . ILE B 1 53 ? 9.805 -16.328 -23.781 1 96 53 ILE B C 1
ATOM 4164 O O . ILE B 1 53 ? 8.594 -16.328 -24.016 1 96 53 ILE B O 1
ATOM 4168 N N . ASP B 1 54 ? 10.688 -16.969 -24.531 1 95.69 54 ASP B N 1
ATOM 4169 C CA . ASP B 1 54 ? 10.242 -17.672 -25.719 1 95.69 54 ASP B CA 1
ATOM 4170 C C . ASP B 1 54 ? 9.672 -19.047 -25.375 1 95.69 54 ASP B C 1
ATOM 4172 O O . ASP B 1 54 ? 8.727 -19.516 -26 1 95.69 54 ASP B O 1
ATOM 4176 N N . THR B 1 55 ? 10.219 -19.672 -24.422 1 97.31 55 THR B N 1
ATOM 4177 C CA . THR B 1 55 ? 9.883 -21.078 -24.172 1 97.31 55 THR B CA 1
ATOM 4178 C C . THR B 1 55 ? 8.719 -21.188 -23.188 1 97.31 55 THR B C 1
ATOM 4180 O O . THR B 1 55 ? 7.926 -22.125 -23.266 1 97.31 55 THR B O 1
ATOM 4183 N N . ALA B 1 56 ? 8.602 -20.234 -22.25 1 97.69 56 ALA B N 1
ATOM 4184 C CA . ALA B 1 56 ? 7.586 -20.344 -21.203 1 97.69 56 ALA B CA 1
ATOM 4185 C C . ALA B 1 56 ? 6.188 -20.406 -21.812 1 97.69 56 ALA B C 1
ATOM 4187 O O . ALA B 1 56 ? 5.375 -21.25 -21.422 1 97.69 56 ALA B O 1
ATOM 4188 N N . PRO B 1 57 ? 5.875 -19.547 -22.797 1 97.38 57 PRO B N 1
ATOM 4189 C CA . PRO B 1 57 ? 4.551 -19.641 -23.422 1 97.38 57 PRO B CA 1
ATOM 4190 C C . PRO B 1 57 ? 4.316 -21 -24.078 1 97.38 57 PRO B C 1
ATOM 4192 O O . PRO B 1 57 ? 3.193 -21.516 -24.078 1 97.38 57 PRO B O 1
ATOM 4195 N N . LEU B 1 58 ? 5.367 -21.578 -24.672 1 97.88 58 LEU B N 1
ATOM 4196 C CA . LEU B 1 58 ? 5.254 -22.891 -25.297 1 97.88 58 LEU B CA 1
ATOM 4197 C C . LEU B 1 58 ? 4.988 -23.969 -24.234 1 97.88 58 LEU B C 1
ATOM 4199 O O . LEU B 1 58 ? 4.223 -24.906 -24.484 1 97.88 58 LEU B O 1
ATOM 4203 N N . LEU B 1 59 ? 5.645 -23.828 -23.141 1 98.19 59 LEU B N 1
ATOM 4204 C CA . LEU B 1 59 ? 5.367 -24.734 -22.031 1 98.19 59 LEU B CA 1
ATOM 4205 C C . LEU B 1 59 ? 3.908 -24.641 -21.594 1 98.19 59 LEU B C 1
ATOM 4207 O O . LEU B 1 59 ? 3.27 -25.656 -21.312 1 98.19 59 LEU B O 1
ATOM 4211 N N . GLY B 1 60 ? 3.41 -23.391 -21.516 1 97.31 60 GLY B N 1
ATOM 4212 C CA . GLY B 1 60 ? 2.006 -23.188 -21.188 1 97.31 60 GLY B CA 1
ATOM 4213 C C . GLY B 1 60 ? 1.069 -23.875 -22.172 1 97.31 60 GLY B C 1
ATOM 4214 O O . GLY B 1 60 ? 0.11 -24.531 -21.781 1 97.31 60 GLY B O 1
ATOM 4215 N N . LYS B 1 61 ? 1.383 -23.703 -23.422 1 97 61 LYS B N 1
ATOM 4216 C CA . LYS B 1 61 ? 0.61 -24.344 -24.469 1 97 61 LYS B CA 1
ATOM 4217 C C . LYS B 1 61 ? 0.616 -25.859 -24.312 1 97 61 LYS B C 1
ATOM 4219 O O . LYS B 1 61 ? -0.433 -26.5 -24.406 1 97 61 LYS B O 1
ATOM 4224 N N . MET B 1 62 ? 1.763 -26.375 -24.047 1 98.06 62 MET B N 1
ATOM 4225 C CA . MET B 1 62 ? 1.935 -27.828 -23.891 1 98.06 62 MET B CA 1
ATOM 4226 C C . MET B 1 62 ? 1.177 -28.344 -22.672 1 98.06 62 MET B C 1
ATOM 4228 O O . MET B 1 62 ? 0.44 -29.328 -22.766 1 98.06 62 MET B O 1
ATOM 4232 N N . VAL B 1 63 ? 1.301 -27.688 -21.562 1 98 63 VAL B N 1
ATOM 4233 C CA . VAL B 1 63 ? 0.678 -28.141 -20.328 1 98 63 VAL B CA 1
ATOM 4234 C C . VAL B 1 63 ? -0.841 -28.047 -20.453 1 98 63 VAL B C 1
ATOM 4236 O O . VAL B 1 63 ? -1.565 -28.891 -19.922 1 98 63 VAL B O 1
ATOM 4239 N N . ASP B 1 64 ? -1.297 -26.984 -21.094 1 97.81 64 ASP B N 1
ATOM 4240 C CA . ASP B 1 64 ? -2.734 -26.891 -21.328 1 97.81 64 ASP B CA 1
ATOM 4241 C C . ASP B 1 64 ? -3.24 -28.078 -22.141 1 97.81 64 ASP B C 1
ATOM 4243 O O . ASP B 1 64 ? -4.258 -28.688 -21.797 1 97.81 64 ASP B O 1
ATOM 4247 N N . ALA B 1 65 ? -2.523 -28.422 -23.188 1 98 65 ALA B N 1
ATOM 4248 C CA . ALA B 1 65 ? -2.902 -29.562 -24.031 1 98 65 ALA B CA 1
ATOM 4249 C C . ALA B 1 65 ? -2.879 -30.859 -23.234 1 98 65 ALA B C 1
ATOM 4251 O O . ALA B 1 65 ? -3.791 -31.672 -23.344 1 98 65 ALA B O 1
ATOM 4252 N N . VAL B 1 66 ? -1.863 -31.031 -22.453 1 98.31 66 VAL B N 1
ATOM 4253 C CA . VAL B 1 66 ? -1.734 -32.219 -21.609 1 98.31 66 VAL B CA 1
ATOM 4254 C C . VAL B 1 66 ? -2.912 -32.281 -20.641 1 98.31 66 VAL B C 1
ATOM 4256 O O . VAL B 1 66 ? -3.502 -33.344 -20.469 1 98.31 66 VAL B O 1
ATOM 4259 N N . SER B 1 67 ? -3.293 -31.172 -20.047 1 98.12 67 SER B N 1
ATOM 4260 C CA . SER B 1 67 ? -4.344 -31.125 -19.031 1 98.12 67 SER B CA 1
ATOM 4261 C C . SER B 1 67 ? -5.695 -31.516 -19.625 1 98.12 67 SER B C 1
ATOM 4263 O O . SER B 1 67 ? -6.578 -31.984 -18.906 1 98.12 67 SER B O 1
ATOM 4265 N N . GLU B 1 68 ? -5.828 -31.375 -20.922 1 96.81 68 GLU B N 1
ATOM 4266 C CA . GLU B 1 68 ? -7.105 -31.656 -21.562 1 96.81 68 GLU B CA 1
ATOM 4267 C C . GLU B 1 68 ? -7.102 -33.031 -22.219 1 96.81 68 GLU B C 1
ATOM 4269 O O . GLU B 1 68 ? -8.102 -33.438 -22.797 1 96.81 68 GLU B O 1
ATOM 4274 N N . ASP B 1 69 ? -5.957 -33.719 -22.203 1 97.62 69 ASP B N 1
ATOM 4275 C CA . ASP B 1 69 ? -5.879 -35.125 -22.625 1 97.62 69 ASP B CA 1
ATOM 4276 C C . ASP B 1 69 ? -6.195 -36.062 -21.453 1 97.62 69 ASP B C 1
ATOM 4278 O O . ASP B 1 69 ? -5.285 -36.562 -20.797 1 97.62 69 ASP B O 1
ATOM 4282 N N . ALA B 1 70 ? -7.473 -36.312 -21.297 1 97.12 70 ALA B N 1
ATOM 4283 C CA . ALA B 1 70 ? -7.957 -37.031 -20.125 1 97.12 70 ALA B CA 1
ATOM 4284 C C . ALA B 1 70 ? -7.328 -38.438 -20.016 1 97.12 70 ALA B C 1
ATOM 4286 O O . ALA B 1 70 ? -6.961 -38.875 -18.922 1 97.12 70 ALA B O 1
ATOM 4287 N N . LEU B 1 71 ? -7.199 -39.062 -21.109 1 97.44 71 LEU B N 1
ATOM 4288 C CA . LEU B 1 71 ? -6.633 -40.406 -21.109 1 97.44 71 LEU B CA 1
ATOM 4289 C C . LEU B 1 71 ? -5.168 -40.375 -20.688 1 97.44 71 LEU B C 1
ATOM 4291 O O . LEU B 1 71 ? -4.727 -41.219 -19.891 1 97.44 71 LEU B O 1
ATOM 4295 N N . PHE B 1 72 ? -4.465 -39.531 -21.234 1 97.62 72 PHE B N 1
ATOM 4296 C CA . PHE B 1 72 ? -3.061 -39.406 -20.875 1 97.62 72 PHE B CA 1
ATOM 4297 C C . PHE B 1 72 ? -2.916 -39.156 -19.375 1 97.62 72 PHE B C 1
ATOM 4299 O O . PHE B 1 72 ? -2.082 -39.781 -18.719 1 97.62 72 PHE B O 1
ATOM 4306 N N . ILE B 1 73 ? -3.693 -38.188 -18.812 1 97.81 73 ILE B N 1
ATOM 4307 C CA . ILE B 1 73 ? -3.615 -37.844 -17.391 1 97.81 73 ILE B CA 1
ATOM 4308 C C . ILE B 1 73 ? -3.91 -39.062 -16.531 1 97.81 73 ILE B C 1
ATOM 4310 O O . ILE B 1 73 ? -3.186 -39.344 -15.578 1 97.81 73 ILE B O 1
ATOM 4314 N N . GLN B 1 74 ? -4.953 -39.781 -16.891 1 97.19 74 GLN B N 1
ATOM 4315 C CA . GLN B 1 74 ? -5.32 -40.938 -16.125 1 97.19 74 GLN B CA 1
ATOM 4316 C C . GLN B 1 74 ? -4.184 -41.969 -16.094 1 97.19 74 GLN B C 1
ATOM 4318 O O . GLN B 1 74 ? -3.838 -42.5 -15.039 1 97.19 74 GLN B O 1
ATOM 4323 N N . GLN B 1 75 ? -3.586 -42.156 -17.219 1 96.5 75 GLN B N 1
ATOM 4324 C CA . GLN B 1 75 ? -2.504 -43.125 -17.344 1 96.5 75 GLN B CA 1
ATOM 4325 C C . GLN B 1 75 ? -1.251 -42.625 -16.609 1 96.5 75 GLN B C 1
ATOM 4327 O O . GLN B 1 75 ? -0.572 -43.438 -15.945 1 96.5 75 GLN B O 1
ATOM 4332 N N . ALA B 1 76 ? -0.958 -41.438 -16.766 1 94.88 76 ALA B N 1
ATOM 4333 C CA . ALA B 1 76 ? 0.256 -40.844 -16.219 1 94.88 76 ALA B CA 1
ATOM 4334 C C . ALA B 1 76 ? 0.219 -40.844 -14.688 1 94.88 76 ALA B C 1
ATOM 4336 O O . ALA B 1 76 ? 1.249 -41.031 -14.039 1 94.88 76 ALA B O 1
ATOM 4337 N N . ILE B 1 77 ? -0.973 -40.688 -14.07 1 95.38 77 ILE B N 1
ATOM 4338 C CA . ILE B 1 77 ? -1.063 -40.406 -12.641 1 95.38 77 ILE B CA 1
ATOM 4339 C C . ILE B 1 77 ? -1.424 -41.688 -11.898 1 95.38 77 ILE B C 1
ATOM 4341 O O . ILE B 1 77 ? -1.161 -41.812 -10.703 1 95.38 77 ILE B O 1
ATOM 4345 N N . LYS B 1 78 ? -1.95 -42.625 -12.516 1 94.75 78 LYS B N 1
ATOM 4346 C CA . LYS B 1 78 ? -2.453 -43.875 -11.914 1 94.75 78 LYS B CA 1
ATOM 4347 C C . LYS B 1 78 ? -1.399 -44.531 -11.023 1 94.75 78 LYS B C 1
ATOM 4349 O O . LYS B 1 78 ? -1.709 -44.969 -9.914 1 94.75 78 LYS B O 1
ATOM 4354 N N . PRO B 1 79 ? -0.158 -44.531 -11.43 1 90.94 79 PRO B N 1
ATOM 4355 C CA . PRO B 1 79 ? 0.853 -45.188 -10.602 1 90.94 79 PRO B CA 1
ATOM 4356 C C . PRO B 1 79 ? 1.06 -44.5 -9.258 1 90.94 79 PRO B C 1
ATOM 4358 O O . PRO B 1 79 ? 1.625 -45.062 -8.328 1 90.94 79 PRO B O 1
ATOM 4361 N N . LEU B 1 80 ? 0.664 -43.25 -9.109 1 88.69 80 LEU B N 1
ATOM 4362 C CA . LEU B 1 80 ? 0.866 -42.469 -7.875 1 88.69 80 LEU B CA 1
ATOM 4363 C C . LEU B 1 80 ? -0.21 -42.812 -6.852 1 88.69 80 LEU B C 1
ATOM 4365 O O . LEU B 1 80 ? -0.054 -42.531 -5.66 1 88.69 80 LEU B O 1
ATOM 4369 N N . VAL B 1 81 ? -1.283 -43.312 -7.234 1 88.06 81 VAL B N 1
ATOM 4370 C CA . VAL B 1 81 ? -2.494 -43.438 -6.434 1 88.06 81 VAL B CA 1
ATOM 4371 C C . VAL B 1 81 ? -2.223 -44.344 -5.23 1 88.06 81 VAL B C 1
ATOM 4373 O O . VAL B 1 81 ? -2.76 -44.125 -4.145 1 88.06 81 VAL B O 1
ATOM 4376 N N . SER B 1 82 ? -1.431 -45.312 -5.438 1 82.75 82 SER B N 1
ATOM 4377 C CA . SER B 1 82 ? -1.19 -46.25 -4.355 1 82.75 82 SER B CA 1
ATOM 4378 C C . SER B 1 82 ? -0.384 -45.625 -3.23 1 82.75 82 SER B C 1
ATOM 4380 O O . SER B 1 82 ? -0.519 -46 -2.068 1 82.75 82 SER B O 1
ATOM 4382 N N . GLY B 1 83 ? 0.283 -44.625 -3.482 1 77.5 83 GLY B N 1
ATOM 4383 C CA . GLY B 1 83 ? 1.186 -44.094 -2.473 1 77.5 83 GLY B CA 1
ATOM 4384 C C . GLY B 1 83 ? 0.875 -42.656 -2.09 1 77.5 83 GLY B C 1
ATOM 4385 O O . GLY B 1 83 ? 1.488 -42.094 -1.174 1 77.5 83 GLY B O 1
ATOM 4386 N N . ASP B 1 84 ? -0.091 -42.062 -2.654 1 85.69 84 ASP B N 1
ATOM 4387 C CA . ASP B 1 84 ? -0.367 -40.656 -2.414 1 85.69 84 ASP B CA 1
ATOM 4388 C C . ASP B 1 84 ? -1.87 -40.375 -2.352 1 85.69 84 ASP B C 1
ATOM 4390 O O . ASP B 1 84 ? -2.543 -40.344 -3.385 1 85.69 84 ASP B O 1
ATOM 4394 N N . THR B 1 85 ? -2.385 -40.094 -1.163 1 85.81 85 THR B N 1
ATOM 4395 C CA . THR B 1 85 ? -3.816 -39.938 -0.921 1 85.81 85 THR B CA 1
ATOM 4396 C C . THR B 1 85 ? -4.367 -38.75 -1.684 1 85.81 85 THR B C 1
ATOM 4398 O O . THR B 1 85 ? -5.504 -38.781 -2.162 1 85.81 85 THR B O 1
ATOM 4401 N N . PHE B 1 86 ? -3.627 -37.781 -1.737 1 90.62 86 PHE B N 1
ATOM 4402 C CA . PHE B 1 86 ? -4.094 -36.562 -2.41 1 90.62 86 PHE B CA 1
ATOM 4403 C C . PHE B 1 86 ? -4.234 -36.812 -3.908 1 90.62 86 PHE B C 1
ATOM 4405 O O . PHE B 1 86 ? -5.25 -36.469 -4.508 1 90.62 86 PHE B O 1
ATOM 4412 N N . PHE B 1 87 ? -3.215 -37.375 -4.512 1 91.81 87 PHE B N 1
ATOM 4413 C CA . PHE B 1 87 ? -3.264 -37.625 -5.945 1 91.81 87 PHE B CA 1
ATOM 4414 C C . PHE B 1 87 ? -4.348 -38.656 -6.273 1 91.81 87 PHE B C 1
ATOM 4416 O O . PHE B 1 87 ? -4.969 -38.594 -7.336 1 91.81 87 PHE B O 1
ATOM 4423 N N . SER B 1 88 ? -4.539 -39.531 -5.32 1 92.62 88 SER B N 1
ATOM 4424 C CA . SER B 1 88 ? -5.652 -40.438 -5.5 1 92.62 88 SER B CA 1
ATOM 4425 C C . SER B 1 88 ? -6.98 -39.688 -5.586 1 92.62 88 SER B C 1
ATOM 4427 O O . SER B 1 88 ? -7.805 -39.969 -6.457 1 92.62 88 SER B O 1
ATOM 4429 N N . ALA B 1 89 ? -7.141 -38.812 -4.719 1 93 89 ALA B N 1
ATOM 4430 C CA . ALA B 1 89 ? -8.367 -38 -4.695 1 93 89 ALA B CA 1
ATOM 4431 C C . ALA B 1 89 ? -8.492 -37.156 -5.953 1 93 89 ALA B C 1
ATOM 4433 O O . ALA B 1 89 ? -9.57 -37.062 -6.543 1 93 89 ALA B O 1
ATOM 4434 N N . LEU B 1 90 ? -7.418 -36.562 -6.355 1 95.12 90 LEU B N 1
ATOM 4435 C CA . LEU B 1 90 ? -7.414 -35.719 -7.551 1 95.12 90 LEU B CA 1
ATOM 4436 C C . LEU B 1 90 ? -7.758 -36.562 -8.789 1 95.12 90 LEU B C 1
ATOM 4438 O O . LEU B 1 90 ? -8.531 -36.094 -9.641 1 95.12 90 LEU B O 1
ATOM 4442 N N . LEU B 1 91 ? -7.176 -37.719 -8.859 1 96 91 LEU B N 1
ATOM 4443 C CA . LEU B 1 91 ? -7.422 -38.562 -10.023 1 96 91 LEU B CA 1
ATOM 4444 C C . LEU B 1 91 ? -8.883 -39 -10.062 1 96 91 LEU B C 1
ATOM 4446 O O . LEU B 1 91 ? -9.477 -39.094 -11.141 1 96 91 LEU B O 1
ATOM 4450 N N . THR B 1 92 ? -9.383 -39.281 -8.914 1 94.94 92 THR B N 1
ATOM 4451 C CA . THR B 1 92 ? -10.797 -39.656 -8.828 1 94.94 92 THR B CA 1
ATOM 4452 C C . THR B 1 92 ? -11.68 -38.5 -9.305 1 94.94 92 THR B C 1
ATOM 4454 O O . THR B 1 92 ? -12.633 -38.719 -10.055 1 94.94 92 THR B O 1
ATOM 4457 N N . MET B 1 93 ? -11.438 -37.344 -8.852 1 95.5 93 MET B N 1
ATOM 4458 C CA . MET B 1 93 ? -12.18 -36.156 -9.312 1 95.5 93 MET B CA 1
ATOM 4459 C C . MET B 1 93 ? -12.062 -36 -10.828 1 95.5 93 MET B C 1
ATOM 4461 O O . MET B 1 93 ? -13.062 -35.75 -11.508 1 95.5 93 MET B O 1
ATOM 4465 N N . HIS B 1 94 ? -10.844 -36.188 -11.297 1 96.94 94 HIS B N 1
ATOM 4466 C CA . HIS B 1 94 ? -10.594 -36.062 -12.727 1 96.94 94 HIS B CA 1
ATOM 4467 C C . HIS B 1 94 ? -11.438 -37.062 -13.523 1 96.94 94 HIS B C 1
ATOM 4469 O O . HIS B 1 94 ? -12 -36.719 -14.562 1 96.94 94 HIS B O 1
ATOM 4475 N N . GLN B 1 95 ? -11.5 -38.25 -13.047 1 95.94 95 GLN B N 1
ATOM 4476 C CA . GLN B 1 95 ? -12.289 -39.281 -13.688 1 95.94 95 GLN B CA 1
ATOM 4477 C C . GLN B 1 95 ? -13.766 -38.906 -13.727 1 95.94 95 GLN B C 1
ATOM 4479 O O . GLN B 1 95 ? -14.422 -39.062 -14.766 1 95.94 95 GLN B O 1
ATOM 4484 N N . LYS B 1 96 ? -14.203 -38.438 -12.641 1 94.69 96 LYS B N 1
ATOM 4485 C CA . LYS B 1 96 ? -15.609 -38.062 -12.531 1 94.69 96 LYS B CA 1
ATOM 4486 C C . LYS B 1 96 ? -15.945 -36.875 -13.453 1 94.69 96 LYS B C 1
ATOM 4488 O O . LYS B 1 96 ? -17.047 -36.812 -13.992 1 94.69 96 LYS B O 1
ATOM 4493 N N . ILE B 1 97 ? -15.031 -36.031 -13.648 1 95.38 97 ILE B N 1
ATOM 4494 C CA . ILE B 1 97 ? -15.266 -34.812 -14.438 1 95.38 97 ILE B CA 1
ATOM 4495 C C . ILE B 1 97 ? -15.219 -35.188 -15.93 1 95.38 97 ILE B C 1
ATOM 4497 O O . ILE B 1 97 ? -16.062 -34.719 -16.703 1 95.38 97 ILE B O 1
ATOM 4501 N N . HIS B 1 98 ? -14.297 -36.062 -16.344 1 95.31 98 HIS B N 1
ATOM 4502 C CA . HIS B 1 98 ? -13.984 -36.156 -17.75 1 95.31 98 HIS B CA 1
ATOM 4503 C C . HIS B 1 98 ? -14.586 -37.438 -18.359 1 95.31 98 HIS B C 1
ATOM 4505 O O . HIS B 1 98 ? -14.672 -37.562 -19.578 1 95.31 98 HIS B O 1
ATOM 4511 N N . PHE B 1 99 ? -14.992 -38.312 -17.609 1 93.5 99 PHE B N 1
ATOM 4512 C CA . PHE B 1 99 ? -15.484 -39.594 -18.156 1 93.5 99 PHE B CA 1
ATOM 4513 C C . PHE B 1 99 ? -16.922 -39.844 -17.719 1 93.5 99 PHE B C 1
ATOM 4515 O O . PHE B 1 99 ? -17.422 -40.969 -17.844 1 93.5 99 PHE B O 1
ATOM 4522 N N . SER B 1 100 ? -17.484 -38.844 -17.219 1 89.06 100 SER B N 1
ATOM 4523 C CA . SER B 1 100 ? -18.906 -38.906 -16.953 1 89.06 100 SER B CA 1
ATOM 4524 C C . SER B 1 100 ? -19.719 -38.562 -18.188 1 89.06 100 SER B C 1
ATOM 4526 O O . SER B 1 100 ? -19.172 -38.125 -19.203 1 89.06 100 SER B O 1
ATOM 4528 N N . GLU B 1 101 ? -21.047 -38.75 -18.109 1 88.06 101 GLU B N 1
ATOM 4529 C CA . GLU B 1 101 ? -21.938 -38.469 -19.234 1 88.06 101 GLU B CA 1
ATOM 4530 C C . GLU B 1 101 ? -22.125 -36.969 -19.438 1 88.06 101 GLU B C 1
ATOM 4532 O O . GLU B 1 101 ? -22.453 -36.531 -20.547 1 88.06 101 GLU B O 1
ATOM 4537 N N . SER B 1 102 ? -21.891 -36.312 -18.484 1 87.19 102 SER B N 1
ATOM 4538 C CA . SER B 1 102 ? -22.047 -34.875 -18.562 1 87.19 102 SER B CA 1
ATOM 4539 C C . SER B 1 102 ? -20.812 -34.219 -19.188 1 87.19 102 SER B C 1
ATOM 4541 O O . SER B 1 102 ? -19.672 -34.562 -18.828 1 87.19 102 SER B O 1
ATOM 4543 N N . PRO B 1 103 ? -21.062 -33.375 -20.109 1 90 103 PRO B N 1
ATOM 4544 C CA . PRO B 1 103 ? -19.906 -32.688 -20.719 1 90 103 PRO B CA 1
ATOM 4545 C C . PRO B 1 103 ? -19.188 -31.75 -19.75 1 90 103 PRO B C 1
ATOM 4547 O O . PRO B 1 103 ? -19.812 -31.234 -18.812 1 90 103 PRO B O 1
ATOM 4550 N N . VAL B 1 104 ? -17.906 -31.625 -19.953 1 92.31 104 VAL B N 1
ATOM 4551 C CA . VAL B 1 104 ? -17.125 -30.641 -19.219 1 92.31 104 VAL B CA 1
ATOM 4552 C C . VAL B 1 104 ? -17.484 -29.219 -19.688 1 92.31 104 VAL B C 1
ATOM 4554 O O . VAL B 1 104 ? -17.422 -28.922 -20.875 1 92.31 104 VAL B O 1
ATOM 4557 N N . ARG B 1 105 ? -17.812 -28.312 -18.844 1 95.31 105 ARG B N 1
ATOM 4558 C CA . ARG B 1 105 ? -18.422 -27.047 -19.25 1 95.31 105 ARG B CA 1
ATOM 4559 C C . ARG B 1 105 ? -17.469 -25.875 -19 1 95.31 105 ARG B C 1
ATOM 4561 O O . ARG B 1 105 ? -17.578 -24.828 -19.641 1 95.31 105 ARG B O 1
ATOM 4568 N N . ARG B 1 106 ? -16.578 -26.078 -18.062 1 97.19 106 ARG B N 1
ATOM 4569 C CA . ARG B 1 106 ? -15.664 -24.984 -17.734 1 97.19 106 ARG B CA 1
ATOM 4570 C C . ARG B 1 106 ? -14.742 -24.672 -18.906 1 97.19 106 ARG B C 1
ATOM 4572 O O . ARG B 1 106 ? -14.461 -25.547 -19.734 1 97.19 106 ARG B O 1
ATOM 4579 N N . VAL B 1 107 ? -14.328 -23.406 -19.047 1 98.12 107 VAL B N 1
ATOM 4580 C CA . VAL B 1 107 ? -13.25 -22.984 -19.938 1 98.12 107 VAL B CA 1
ATOM 4581 C C . VAL B 1 107 ? -11.938 -22.938 -19.156 1 98.12 107 VAL B C 1
ATOM 4583 O O . VAL B 1 107 ? -11.781 -22.156 -18.219 1 98.12 107 VAL B O 1
ATOM 4586 N N . PRO B 1 108 ? -11.016 -23.828 -19.531 1 98.31 108 PRO B N 1
ATOM 4587 C CA . PRO B 1 108 ? -9.766 -23.859 -18.766 1 98.31 108 PRO B CA 1
ATOM 4588 C C . PRO B 1 108 ? -8.93 -22.594 -18.969 1 98.31 108 PRO B C 1
ATOM 4590 O O . PRO B 1 108 ? -8.562 -22.266 -20.094 1 98.31 108 PRO B O 1
ATOM 4593 N N . MET B 1 109 ? -8.75 -21.875 -17.984 1 98.62 109 MET B N 1
ATOM 4594 C CA . MET B 1 109 ? -7.816 -20.75 -17.922 1 98.62 109 MET B CA 1
ATOM 4595 C C . MET B 1 109 ? -6.535 -21.156 -17.203 1 98.62 109 MET B C 1
ATOM 4597 O O . MET B 1 109 ? -6.535 -21.297 -15.977 1 98.62 109 MET B O 1
ATOM 4601 N N . LEU B 1 110 ? -5.465 -21.312 -17.922 1 98.44 110 LEU B N 1
ATOM 4602 C CA . LEU B 1 110 ? -4.207 -21.734 -17.312 1 98.44 110 LEU B CA 1
ATOM 4603 C C . LEU B 1 110 ? -3.354 -20.531 -16.938 1 98.44 110 LEU B C 1
ATOM 4605 O O . LEU B 1 110 ? -2.885 -19.797 -17.828 1 98.44 110 LEU B O 1
ATOM 4609 N N . ILE B 1 111 ? -3.26 -20.25 -15.711 1 98.06 111 ILE B N 1
ATOM 4610 C CA . ILE B 1 111 ? -2.246 -19.359 -15.156 1 98.06 111 ILE B CA 1
ATOM 4611 C C . ILE B 1 111 ? -1.086 -20.188 -14.602 1 98.06 111 ILE B C 1
ATOM 4613 O O . ILE B 1 111 ? -1.241 -20.891 -13.609 1 98.06 111 ILE B O 1
ATOM 4617 N N . MET B 1 112 ? -0.005 -20.047 -15.227 1 97.69 112 MET B N 1
ATOM 4618 C CA . MET B 1 112 ? 1.09 -20.938 -14.844 1 97.69 112 MET B CA 1
ATOM 4619 C C . MET B 1 112 ? 2.371 -20.141 -14.602 1 97.69 112 MET B C 1
ATOM 4621 O O . MET B 1 112 ? 2.676 -19.203 -15.336 1 97.69 112 MET B O 1
ATOM 4625 N N . ARG B 1 113 ? 2.99 -20.469 -13.547 1 97.75 113 ARG B N 1
ATOM 4626 C CA . ARG B 1 113 ? 4.355 -20.016 -13.312 1 97.75 113 ARG B CA 1
ATOM 4627 C C . ARG B 1 113 ? 5.359 -21.141 -13.586 1 97.75 113 ARG B C 1
ATOM 4629 O O . ARG B 1 113 ? 5.32 -22.188 -12.938 1 97.75 113 ARG B O 1
ATOM 4636 N N . SER B 1 114 ? 6.191 -20.969 -14.531 1 97.75 114 SER B N 1
ATOM 4637 C CA . SER B 1 114 ? 7.289 -21.875 -14.82 1 97.75 114 SER B CA 1
ATOM 4638 C C . SER B 1 114 ? 8.586 -21.422 -14.156 1 97.75 114 SER B C 1
ATOM 4640 O O . SER B 1 114 ? 9.117 -20.359 -14.492 1 97.75 114 SER B O 1
ATOM 4642 N N . ASP B 1 115 ? 9.008 -22.234 -13.266 1 95.38 115 ASP B N 1
ATOM 4643 C CA . ASP B 1 115 ? 10.211 -21.875 -12.531 1 95.38 115 ASP B CA 1
ATOM 4644 C C . ASP B 1 115 ? 11.461 -22.469 -13.195 1 95.38 115 ASP B C 1
ATOM 4646 O O . ASP B 1 115 ? 11.516 -23.672 -13.461 1 95.38 115 ASP B O 1
ATOM 4650 N N . PHE B 1 116 ? 12.414 -21.594 -13.406 1 96.31 116 PHE B N 1
ATOM 4651 C CA . PHE B 1 116 ? 13.672 -21.984 -14.039 1 96.31 116 PHE B CA 1
ATOM 4652 C C . PHE B 1 116 ? 14.852 -21.672 -13.125 1 96.31 116 PHE B C 1
ATOM 4654 O O . PHE B 1 116 ? 14.766 -20.812 -12.25 1 96.31 116 PHE B O 1
ATOM 4661 N N . MET B 1 117 ? 15.859 -22.391 -13.352 1 93.19 117 MET B N 1
ATOM 4662 C CA . MET B 1 117 ? 17.172 -22 -12.867 1 93.19 117 MET B CA 1
ATOM 4663 C C . MET B 1 117 ? 18.172 -21.906 -14.016 1 93.19 117 MET B C 1
ATOM 4665 O O . MET B 1 117 ? 18.078 -22.672 -14.984 1 93.19 117 MET B O 1
ATOM 4669 N N . ASP B 1 118 ? 19 -21 -13.867 1 92.12 118 ASP B N 1
ATOM 4670 C CA . ASP B 1 118 ? 19.953 -20.734 -14.945 1 92.12 118 ASP B CA 1
ATOM 4671 C C . ASP B 1 118 ? 21.234 -21.516 -14.742 1 92.12 118 ASP B C 1
ATOM 4673 O O . ASP B 1 118 ? 22.172 -21.031 -14.102 1 92.12 118 ASP B O 1
ATOM 4677 N N . ASP B 1 119 ? 21.359 -22.656 -15.383 1 91.44 119 ASP B N 1
ATOM 4678 C CA . ASP B 1 119 ? 22.562 -23.469 -15.297 1 91.44 119 ASP B CA 1
ATOM 4679 C C . ASP B 1 119 ? 23.734 -22.812 -16.031 1 91.44 119 ASP B C 1
ATOM 4681 O O . ASP B 1 119 ? 23.578 -22.312 -17.141 1 91.44 119 ASP B O 1
ATOM 4685 N N . ALA B 1 120 ? 24.875 -22.891 -15.445 1 89 120 ALA B N 1
ATOM 4686 C CA . ALA B 1 120 ? 26.047 -22.203 -15.961 1 89 120 ALA B CA 1
ATOM 4687 C C . ALA B 1 120 ? 26.438 -22.734 -17.344 1 89 120 ALA B C 1
ATOM 4689 O O . ALA B 1 120 ? 26.906 -21.969 -18.188 1 89 120 ALA B O 1
ATOM 4690 N N . VAL B 1 121 ? 26.234 -23.953 -17.562 1 88.19 121 VAL B N 1
ATOM 4691 C CA . VAL B 1 121 ? 26.719 -24.594 -18.781 1 88.19 121 VAL B CA 1
ATOM 4692 C C . VAL B 1 121 ? 25.531 -24.812 -19.734 1 88.19 121 VAL B C 1
ATOM 4694 O O . VAL B 1 121 ? 25.594 -24.406 -20.906 1 88.19 121 VAL B O 1
ATOM 4697 N N . LEU B 1 122 ? 24.453 -25.312 -19.234 1 89.31 122 LEU B N 1
ATOM 4698 C CA . LEU B 1 122 ? 23.359 -25.781 -20.062 1 89.31 122 LEU B CA 1
ATOM 4699 C C . LEU B 1 122 ? 22.359 -24.656 -20.328 1 89.31 122 LEU B C 1
ATOM 4701 O O . LEU B 1 122 ? 21.516 -24.766 -21.234 1 89.31 122 LEU B O 1
ATOM 4705 N N . GLY B 1 123 ? 22.469 -23.547 -19.578 1 92.31 123 GLY B N 1
ATOM 4706 C CA . GLY B 1 123 ? 21.469 -22.484 -19.672 1 92.31 123 GLY B CA 1
ATOM 4707 C C . GLY B 1 123 ? 20.234 -22.75 -18.828 1 92.31 123 GLY B C 1
ATOM 4708 O O . GLY B 1 123 ? 20.266 -23.594 -17.922 1 92.31 123 GLY B O 1
ATOM 4709 N N . PRO B 1 124 ? 19.203 -21.984 -19.078 1 95.56 124 PRO B N 1
ATOM 4710 C CA . PRO B 1 124 ? 18 -22.109 -18.266 1 95.56 124 PRO B CA 1
ATOM 4711 C C . PRO B 1 124 ? 17.359 -23.5 -18.375 1 95.56 124 PRO B C 1
ATOM 4713 O O . PRO B 1 124 ? 17.234 -24.031 -19.469 1 95.56 124 PRO B O 1
ATOM 4716 N N . LYS B 1 125 ? 17.031 -24.047 -17.234 1 95.94 125 LYS B N 1
ATOM 4717 C CA . LYS B 1 125 ? 16.344 -25.328 -17.172 1 95.94 125 LYS B CA 1
ATOM 4718 C C . LYS B 1 125 ? 15.117 -25.234 -16.25 1 95.94 125 LYS B C 1
ATOM 4720 O O . LYS B 1 125 ? 15.164 -24.594 -15.203 1 95.94 125 LYS B O 1
ATOM 4725 N N . LEU B 1 126 ? 14.062 -25.859 -16.688 1 96 126 LEU B N 1
ATOM 4726 C CA . LEU B 1 126 ? 12.82 -25.891 -15.922 1 96 126 LEU B CA 1
ATOM 4727 C C . LEU B 1 126 ? 12.977 -26.766 -14.672 1 96 126 LEU B C 1
ATOM 4729 O O . LEU B 1 126 ? 13.422 -27.906 -14.758 1 96 126 LEU B O 1
ATOM 4733 N N . ILE B 1 127 ? 12.609 -26.219 -13.594 1 90.44 127 ILE B N 1
ATOM 4734 C CA . ILE B 1 127 ? 12.688 -27 -12.359 1 90.44 127 ILE B CA 1
ATOM 4735 C C . ILE B 1 127 ? 11.297 -27.484 -11.961 1 90.44 127 ILE B C 1
ATOM 4737 O O . ILE B 1 127 ? 11.148 -28.562 -11.391 1 90.44 127 ILE B O 1
ATOM 4741 N N . GLU B 1 128 ? 10.273 -26.641 -12.258 1 91.5 128 GLU B N 1
ATOM 4742 C CA . GLU B 1 128 ? 8.922 -27.078 -11.906 1 91.5 128 GLU B CA 1
ATOM 4743 C C . GLU B 1 128 ? 7.871 -26.188 -12.555 1 91.5 128 GLU B C 1
ATOM 4745 O O . GLU B 1 128 ? 8.133 -25.016 -12.859 1 91.5 128 GLU B O 1
ATOM 4750 N N . PHE B 1 129 ? 6.688 -26.797 -12.711 1 94.69 129 PHE B N 1
ATOM 4751 C CA . PHE B 1 129 ? 5.477 -26.078 -13.086 1 94.69 129 PHE B CA 1
ATOM 4752 C C . PHE B 1 129 ? 4.629 -25.766 -11.859 1 94.69 129 PHE B C 1
ATOM 4754 O O . PHE B 1 129 ? 4.535 -26.562 -10.938 1 94.69 129 PHE B O 1
ATOM 4761 N N . ASN B 1 130 ? 4.059 -24.578 -11.891 1 94.69 130 ASN B N 1
ATOM 4762 C CA . ASN B 1 130 ? 3.029 -24.25 -10.906 1 94.69 130 ASN B CA 1
ATOM 4763 C C . ASN B 1 130 ? 1.751 -23.766 -11.586 1 94.69 130 ASN B C 1
ATOM 4765 O O . ASN B 1 130 ? 1.696 -22.625 -12.07 1 94.69 130 ASN B O 1
ATOM 4769 N N . ALA B 1 131 ? 0.726 -24.578 -11.555 1 96.69 131 ALA B N 1
ATOM 4770 C CA . ALA B 1 131 ? -0.511 -24.219 -12.234 1 96.69 131 ALA B CA 1
ATOM 4771 C C . ALA B 1 131 ? -1.642 -23.984 -11.242 1 96.69 131 ALA B C 1
ATOM 4773 O O . ALA B 1 131 ? -2.768 -23.672 -11.633 1 96.69 131 ALA B O 1
ATOM 4774 N N . ILE B 1 132 ? -1.409 -24.172 -10 1 96.81 132 ILE B N 1
ATOM 4775 C CA . ILE B 1 132 ? -2.375 -23.875 -8.945 1 96.81 132 ILE B CA 1
ATOM 4776 C C . ILE B 1 132 ? -1.722 -23 -7.875 1 96.81 132 ILE B C 1
ATOM 4778 O O . ILE B 1 132 ? -0.563 -23.219 -7.512 1 96.81 132 ILE B O 1
ATOM 4782 N N . ALA B 1 133 ? -2.453 -22.031 -7.445 1 93.81 133 ALA B N 1
ATOM 4783 C CA . ALA B 1 133 ? -1.995 -21.078 -6.434 1 93.81 133 ALA B CA 1
ATOM 4784 C C . ALA B 1 133 ? -0.702 -20.391 -6.871 1 93.81 133 ALA B C 1
ATOM 4786 O O . ALA B 1 133 ? 0.185 -20.156 -6.047 1 93.81 133 ALA B O 1
ATOM 4787 N N . ALA B 1 134 ? -0.544 -20.312 -8.203 1 92 134 ALA B N 1
ATOM 4788 C CA . ALA B 1 134 ? 0.598 -19.562 -8.719 1 92 134 ALA B CA 1
ATOM 4789 C C . ALA B 1 134 ? 0.479 -18.078 -8.383 1 92 134 ALA B C 1
ATOM 4791 O O . ALA B 1 134 ? -0.117 -17.312 -9.133 1 92 134 ALA B O 1
ATOM 4792 N N . GLY B 1 135 ? 1.03 -17.734 -7.258 1 92.62 135 GLY B N 1
ATOM 4793 C CA . GLY B 1 135 ? 0.85 -16.375 -6.746 1 92.62 135 GLY B CA 1
ATOM 4794 C C . GLY B 1 135 ? 2.137 -15.578 -6.715 1 92.62 135 GLY B C 1
ATOM 4795 O O . GLY B 1 135 ? 3.096 -15.906 -7.418 1 92.62 135 GLY B O 1
ATOM 4796 N N . MET B 1 136 ? 2.094 -14.461 -6.156 1 94.62 136 MET B N 1
ATOM 4797 C CA . MET B 1 136 ? 3.188 -13.555 -5.816 1 94.62 136 MET B CA 1
ATOM 4798 C C . MET B 1 136 ? 3.691 -12.82 -7.051 1 94.62 136 MET B C 1
ATOM 4800 O O . MET B 1 136 ? 4.73 -12.156 -7.004 1 94.62 136 MET B O 1
ATOM 4804 N N . TRP B 1 137 ? 2.98 -12.961 -8.141 1 95.81 137 TRP B N 1
ATOM 4805 C CA . TRP B 1 137 ? 3.43 -12.242 -9.328 1 95.81 137 TRP B CA 1
ATOM 4806 C C . TRP B 1 137 ? 3.424 -10.734 -9.086 1 95.81 137 TRP B C 1
ATOM 4808 O O . TRP B 1 137 ? 4.309 -10.023 -9.57 1 95.81 137 TRP B O 1
ATOM 4818 N N . PRO B 1 138 ? 2.453 -10.172 -8.234 1 98.06 138 PRO B N 1
ATOM 4819 C CA . PRO B 1 138 ? 2.555 -8.742 -7.938 1 98.06 138 PRO B CA 1
ATOM 4820 C C . PRO B 1 138 ? 3.863 -8.375 -7.242 1 98.06 138 PRO B C 1
ATOM 4822 O O . PRO B 1 138 ? 4.406 -7.293 -7.473 1 98.06 138 PRO B O 1
ATOM 4825 N N . PHE B 1 139 ? 4.379 -9.266 -6.449 1 98.06 139 PHE B N 1
ATOM 4826 C CA . PHE B 1 139 ? 5.629 -8.992 -5.746 1 98.06 139 PHE B CA 1
ATOM 4827 C C . PHE B 1 139 ? 6.805 -8.984 -6.715 1 98.06 139 PHE B C 1
ATOM 4829 O O . PHE B 1 139 ? 7.816 -8.32 -6.469 1 98.06 139 PHE B O 1
ATOM 4836 N N . GLY B 1 140 ? 6.695 -9.766 -7.82 1 98.31 140 GLY B N 1
ATOM 4837 C CA . GLY B 1 140 ? 7.707 -9.641 -8.859 1 98.31 140 GLY B CA 1
ATOM 4838 C C . GLY B 1 140 ? 7.809 -8.242 -9.43 1 98.31 140 GLY B C 1
ATOM 4839 O O . GLY B 1 140 ? 8.906 -7.695 -9.562 1 98.31 140 GLY B O 1
ATOM 4840 N N . GLN B 1 141 ? 6.664 -7.711 -9.773 1 98.62 141 GLN B N 1
ATOM 4841 C CA . GLN B 1 141 ? 6.625 -6.344 -10.281 1 98.62 141 GLN B CA 1
ATOM 4842 C C . GLN B 1 141 ? 7.121 -5.355 -9.234 1 98.62 141 GLN B C 1
ATOM 4844 O O . GLN B 1 141 ? 7.855 -4.418 -9.555 1 98.62 141 GLN B O 1
ATOM 4849 N N . ARG B 1 142 ? 6.715 -5.527 -8 1 98.69 142 ARG B N 1
ATOM 4850 C CA . ARG B 1 142 ? 7.105 -4.605 -6.938 1 98.69 142 ARG B CA 1
ATOM 4851 C C . ARG B 1 142 ? 8.609 -4.641 -6.711 1 98.69 142 ARG B C 1
ATOM 4853 O O . ARG B 1 142 ? 9.234 -3.605 -6.449 1 98.69 142 ARG B O 1
ATOM 4860 N N . ALA B 1 143 ? 9.195 -5.828 -6.77 1 98.56 143 ALA B N 1
ATOM 4861 C CA . ALA B 1 143 ? 10.641 -5.934 -6.641 1 98.56 143 ALA B CA 1
ATOM 4862 C C . ALA B 1 143 ? 11.352 -5.145 -7.738 1 98.56 143 ALA B C 1
ATOM 4864 O O . ALA B 1 143 ? 12.32 -4.434 -7.473 1 98.56 143 ALA B O 1
ATOM 4865 N N . HIS B 1 144 ? 10.859 -5.293 -8.961 1 98.44 144 HIS B N 1
ATOM 4866 C CA . HIS B 1 144 ? 11.383 -4.527 -10.086 1 98.44 144 HIS B CA 1
ATOM 4867 C C . HIS B 1 144 ? 11.273 -3.027 -9.828 1 98.44 144 HIS B C 1
ATOM 4869 O O . HIS B 1 144 ? 12.242 -2.285 -10.023 1 98.44 144 HIS B O 1
ATOM 4875 N N . GLU B 1 145 ? 10.133 -2.602 -9.359 1 98.25 145 GLU B N 1
ATOM 4876 C CA . GLU B 1 145 ? 9.883 -1.188 -9.094 1 98.25 145 GLU B CA 1
ATOM 4877 C C . GLU B 1 145 ? 10.734 -0.684 -7.934 1 98.25 145 GLU B C 1
ATOM 4879 O O . GLU B 1 145 ? 11.203 0.458 -7.949 1 98.25 145 GLU B O 1
ATOM 4884 N N . LEU B 1 146 ? 10.891 -1.503 -6.941 1 98.38 146 LEU B N 1
ATOM 4885 C CA . LEU B 1 146 ? 11.758 -1.142 -5.824 1 98.38 146 LEU B CA 1
ATOM 4886 C C . LEU B 1 146 ? 13.188 -0.906 -6.297 1 98.38 146 LEU B C 1
ATOM 4888 O O . LEU B 1 146 ? 13.828 0.074 -5.902 1 98.38 146 LEU B O 1
ATOM 4892 N N . HIS B 1 147 ? 13.703 -1.817 -7.098 1 97.25 147 HIS B N 1
ATOM 4893 C CA . HIS B 1 147 ? 15.062 -1.657 -7.602 1 97.25 147 HIS B CA 1
ATOM 4894 C C . HIS B 1 147 ? 15.203 -0.383 -8.43 1 97.25 147 HIS B C 1
ATOM 4896 O O . HIS B 1 147 ? 16.203 0.317 -8.336 1 97.25 147 HIS B O 1
ATOM 4902 N N . HIS B 1 148 ? 14.195 -0.135 -9.234 1 95.75 148 HIS B N 1
ATOM 4903 C CA . HIS B 1 148 ? 14.188 1.122 -9.977 1 95.75 148 HIS B CA 1
ATOM 4904 C C . HIS B 1 148 ? 14.242 2.316 -9.031 1 95.75 148 HIS B C 1
ATOM 4906 O O . HIS B 1 148 ? 15.008 3.254 -9.25 1 9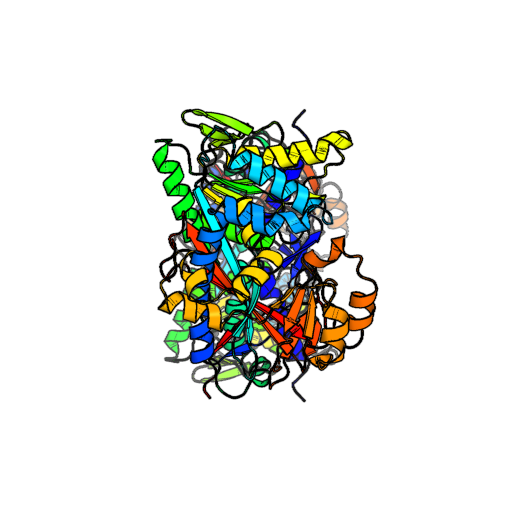5.75 148 HIS B O 1
ATOM 4912 N N . TYR B 1 149 ? 13.5 2.252 -7.992 1 96.5 149 TYR B N 1
ATOM 4913 C CA . TYR B 1 149 ? 13.453 3.316 -6.996 1 96.5 149 TYR B CA 1
ATOM 4914 C C . TYR B 1 149 ? 14.812 3.494 -6.328 1 96.5 149 TYR B C 1
ATOM 4916 O O . TYR B 1 149 ? 15.297 4.617 -6.184 1 96.5 149 TYR B O 1
ATOM 4924 N N . LEU B 1 150 ? 15.391 2.449 -5.914 1 95.31 150 LEU B N 1
ATOM 4925 C CA . LEU B 1 150 ? 16.656 2.504 -5.184 1 95.31 150 LEU B CA 1
ATOM 4926 C C . LEU B 1 150 ? 17.781 3.014 -6.078 1 95.31 150 LEU B C 1
ATOM 4928 O O . LEU B 1 150 ? 18.672 3.734 -5.617 1 95.31 150 LEU B O 1
ATOM 4932 N N . GLN B 1 151 ? 17.719 2.629 -7.371 1 92.81 151 GLN B N 1
ATOM 4933 C CA . GLN B 1 151 ? 18.719 3.119 -8.32 1 92.81 151 GLN B CA 1
ATOM 4934 C C . GLN B 1 151 ? 18.641 4.637 -8.461 1 92.81 151 GLN B C 1
ATOM 4936 O O . GLN B 1 151 ? 19.672 5.297 -8.656 1 92.81 151 GLN B O 1
ATOM 4941 N N . ASN B 1 152 ? 17.453 5.129 -8.336 1 90.44 152 ASN B N 1
ATOM 4942 C CA . ASN B 1 152 ? 17.25 6.562 -8.523 1 90.44 152 ASN B CA 1
ATOM 4943 C C . ASN B 1 152 ? 17.469 7.332 -7.223 1 90.44 152 ASN B C 1
ATOM 4945 O O . ASN B 1 152 ? 18.047 8.422 -7.227 1 90.44 152 ASN B O 1
ATOM 4949 N N . GLN B 1 153 ? 17.031 6.797 -6.121 1 91.62 153 GLN B N 1
ATOM 4950 C CA . GLN B 1 153 ? 16.984 7.52 -4.855 1 91.62 153 GLN B CA 1
ATOM 4951 C C . GLN B 1 153 ? 18.281 7.355 -4.074 1 91.62 153 GLN B C 1
ATOM 4953 O O . GLN B 1 153 ? 18.688 8.25 -3.334 1 91.62 153 GLN B O 1
ATOM 4958 N N . TRP B 1 154 ? 18.891 6.125 -4.25 1 92.44 154 TRP B N 1
ATOM 4959 C CA . TRP B 1 154 ? 20.062 5.805 -3.434 1 92.44 154 TRP B CA 1
ATOM 4960 C C . TRP B 1 154 ? 21.156 5.184 -4.281 1 92.44 154 TRP B C 1
ATOM 4962 O O . TRP B 1 154 ? 21.719 4.141 -3.928 1 92.44 154 TRP B O 1
ATOM 4972 N N . PRO B 1 155 ? 21.578 5.887 -5.328 1 88.44 155 PRO B N 1
ATOM 4973 C CA . PRO B 1 155 ? 22.578 5.281 -6.227 1 88.44 155 PRO B CA 1
ATOM 4974 C C . PRO B 1 155 ? 23.906 5.027 -5.539 1 88.44 155 PRO B C 1
ATOM 4976 O O . PRO B 1 155 ? 24.516 3.973 -5.734 1 88.44 155 PRO B O 1
ATOM 4979 N N . THR B 1 156 ? 24.391 5.918 -4.695 1 88.44 156 THR B N 1
ATOM 4980 C CA . THR B 1 156 ? 25.688 5.801 -4.062 1 88.44 156 THR B CA 1
ATOM 4981 C C . THR B 1 156 ? 25.719 4.637 -3.076 1 88.44 156 THR B C 1
ATOM 4983 O O . THR B 1 156 ? 26.734 3.975 -2.908 1 88.44 156 THR B O 1
ATOM 4986 N N . THR B 1 157 ? 24.562 4.371 -2.516 1 90.75 157 THR B N 1
ATOM 4987 C CA . THR B 1 157 ? 24.484 3.346 -1.478 1 90.75 157 THR B CA 1
ATOM 4988 C C . THR B 1 157 ? 24.438 1.952 -2.096 1 90.75 157 THR B C 1
ATOM 4990 O O . THR B 1 157 ? 25.109 1.031 -1.621 1 90.75 157 THR B O 1
ATOM 4993 N N . PHE B 1 158 ? 23.672 1.836 -3.189 1 90.75 158 PHE B N 1
ATOM 4994 C CA . PHE B 1 158 ? 23.359 0.475 -3.602 1 90.75 158 PHE B CA 1
ATOM 4995 C C . PHE B 1 158 ? 24.109 0.096 -4.863 1 90.75 158 PHE B C 1
ATOM 4997 O O . PHE B 1 158 ? 24.234 -1.086 -5.191 1 90.75 158 PHE B O 1
ATOM 5004 N N . THR B 1 159 ? 24.781 0.989 -5.574 1 86.75 159 THR B N 1
ATOM 5005 C CA . THR B 1 159 ? 25.531 0.709 -6.797 1 86.75 159 THR B CA 1
ATOM 5006 C C . THR B 1 159 ? 26.672 -0.26 -6.527 1 86.75 159 THR B C 1
ATOM 5008 O O . THR B 1 159 ? 26.953 -1.145 -7.34 1 86.75 159 THR B O 1
ATOM 5011 N N . PRO B 1 160 ? 27.344 -0.132 -5.355 1 87.44 160 PRO B N 1
ATOM 5012 C CA . PRO B 1 160 ? 28.438 -1.068 -5.09 1 87.44 160 PRO B CA 1
ATOM 5013 C C . PRO B 1 160 ? 27.969 -2.518 -4.992 1 87.44 160 PRO B C 1
ATOM 5015 O O . PRO B 1 160 ? 28.781 -3.443 -5.094 1 87.44 160 PRO B O 1
ATOM 5018 N N . TRP B 1 161 ? 26.719 -2.637 -4.82 1 88.94 161 TRP B N 1
ATOM 5019 C CA . TRP B 1 161 ? 26.172 -3.982 -4.668 1 88.94 161 TRP B CA 1
ATOM 5020 C C . TRP B 1 161 ? 25.688 -4.527 -6.008 1 88.94 161 TRP B C 1
ATOM 5022 O O . TRP B 1 161 ? 25.188 -5.652 -6.082 1 88.94 161 TRP B O 1
ATOM 5032 N N . GLN B 1 162 ? 25.891 -3.568 -6.934 1 84.19 162 GLN B N 1
ATOM 5033 C CA . GLN B 1 162 ? 25.469 -3.955 -8.281 1 84.19 162 GLN B CA 1
ATOM 5034 C C . GLN B 1 162 ? 26.641 -4.543 -9.062 1 84.19 162 GLN B C 1
ATOM 5036 O O . GLN B 1 162 ? 27.797 -4.113 -8.898 1 84.19 162 GLN B O 1
ATOM 5041 N N . GLY B 1 163 ? 26.672 -5.738 -9.602 1 73.88 163 GLY B N 1
ATOM 5042 C CA . GLY B 1 163 ? 27.703 -6.316 -10.453 1 73.88 163 GLY B CA 1
ATOM 5043 C C . GLY B 1 163 ? 28.281 -5.328 -11.445 1 73.88 163 GLY B C 1
ATOM 5044 O O . GLY B 1 163 ? 27.891 -4.16 -11.469 1 73.88 163 GLY B O 1
ATOM 5045 N N . GLU B 1 164 ? 29.328 -5.609 -12.094 1 67.19 164 GLU B N 1
ATOM 5046 C CA . GLU B 1 164 ? 30.031 -4.773 -13.062 1 67.19 164 GLU B CA 1
ATOM 5047 C C . GLU B 1 164 ? 29.094 -4.316 -14.18 1 67.19 164 GLU B C 1
ATOM 5049 O O . GLU B 1 164 ? 28.312 -5.109 -14.711 1 67.19 164 GLU B O 1
ATOM 5054 N N . GLY B 1 165 ? 29.047 -3.016 -14.406 1 64.12 165 GLY B N 1
ATOM 5055 C CA . GLY B 1 165 ? 28.328 -2.4 -15.508 1 64.12 165 GLY B CA 1
ATOM 5056 C C . GLY B 1 165 ? 26.953 -1.88 -15.102 1 64.12 165 GLY B C 1
ATOM 5057 O O . GLY B 1 165 ? 26.422 -2.248 -14.055 1 64.12 165 GLY B O 1
ATOM 5058 N N . ALA B 1 166 ? 26.547 -0.919 -15.812 1 61.53 166 ALA B N 1
ATOM 5059 C CA . ALA B 1 166 ? 25.203 -0.375 -15.594 1 61.53 166 ALA B CA 1
ATOM 5060 C C . ALA B 1 166 ? 24.141 -1.406 -15.93 1 61.53 166 ALA B C 1
ATOM 5062 O O . ALA B 1 166 ? 24.156 -1.998 -17.016 1 61.53 166 ALA B O 1
ATOM 5063 N N . ALA B 1 167 ? 23.391 -1.893 -14.961 1 77.06 167 ALA B N 1
ATOM 5064 C CA . ALA B 1 167 ? 22.391 -2.926 -15.164 1 77.06 167 ALA B CA 1
ATOM 5065 C C . ALA B 1 167 ? 21.047 -2.309 -15.547 1 77.06 167 ALA B C 1
ATOM 5067 O O . ALA B 1 167 ? 20.484 -1.511 -14.797 1 77.06 167 ALA B O 1
ATOM 5068 N N . THR B 1 168 ? 20.672 -2.428 -16.922 1 90.81 168 THR B N 1
ATOM 5069 C CA . THR B 1 168 ? 19.328 -2.031 -17.328 1 90.81 168 THR B CA 1
ATOM 5070 C C . THR B 1 168 ? 18.281 -3.01 -16.797 1 90.81 168 THR B C 1
ATOM 5072 O O . THR B 1 168 ? 18.297 -4.191 -17.156 1 90.81 168 THR B O 1
ATOM 5075 N N . LEU B 1 169 ? 17.406 -2.531 -15.984 1 96.06 169 LEU B N 1
ATOM 5076 C CA . LEU B 1 169 ? 16.391 -3.385 -15.398 1 96.06 169 LEU B CA 1
ATOM 5077 C C . LEU B 1 169 ? 15.461 -3.941 -16.469 1 96.06 169 LEU B C 1
ATOM 5079 O O . LEU B 1 169 ? 15.094 -3.232 -17.406 1 96.06 169 LEU B O 1
ATOM 5083 N N . ILE B 1 170 ? 15.125 -5.164 -16.406 1 97.12 170 ILE B N 1
ATOM 5084 C CA . ILE B 1 170 ? 14.125 -5.773 -17.281 1 97.12 170 ILE B CA 1
ATOM 5085 C C . ILE B 1 170 ? 12.727 -5.473 -16.734 1 97.12 170 ILE B C 1
ATOM 5087 O O . ILE B 1 170 ? 12.398 -5.848 -15.609 1 97.12 170 ILE B O 1
ATOM 5091 N N . GLU B 1 171 ? 11.961 -4.844 -17.547 1 97.19 171 GLU B N 1
ATOM 5092 C CA . GLU B 1 171 ? 10.641 -4.383 -17.125 1 97.19 171 GLU B CA 1
ATOM 5093 C C . GLU B 1 171 ? 9.758 -5.551 -16.703 1 97.19 171 GLU B C 1
ATOM 5095 O O . GLU B 1 171 ? 9.812 -6.629 -17.297 1 97.19 171 GLU B O 1
ATOM 5100 N N . ASN B 1 172 ? 8.961 -5.363 -15.703 1 98.06 172 ASN B N 1
ATOM 5101 C CA . ASN B 1 172 ? 8.008 -6.34 -15.188 1 98.06 172 ASN B CA 1
ATOM 5102 C C . ASN B 1 172 ? 6.652 -5.703 -14.906 1 98.06 172 ASN B C 1
ATOM 5104 O O . ASN B 1 172 ? 6.465 -5.043 -13.883 1 98.06 172 ASN B O 1
ATOM 5108 N N . LYS B 1 173 ? 5.676 -5.91 -15.734 1 97.31 173 LYS B N 1
ATOM 5109 C CA . LYS B 1 173 ? 4.316 -5.402 -15.594 1 97.31 173 LYS B CA 1
ATOM 5110 C C . LYS B 1 173 ? 3.334 -6.535 -15.312 1 97.31 173 LYS B C 1
ATOM 5112 O O . LYS B 1 173 ? 2.301 -6.648 -15.977 1 97.31 173 LYS B O 1
ATOM 5117 N N . ALA B 1 174 ? 3.736 -7.332 -14.352 1 97.69 174 ALA B N 1
ATOM 5118 C CA . ALA B 1 174 ? 3.021 -8.578 -14.086 1 97.69 174 ALA B CA 1
ATOM 5119 C C . ALA B 1 174 ? 1.588 -8.305 -13.641 1 97.69 174 ALA B C 1
ATOM 5121 O O . ALA B 1 174 ? 0.661 -9.008 -14.055 1 97.69 174 ALA B O 1
ATOM 5122 N N . ILE B 1 175 ? 1.32 -7.301 -12.789 1 97.88 175 ILE B N 1
ATOM 5123 C CA . ILE B 1 175 ? -0.006 -7.008 -12.25 1 97.88 175 ILE B CA 1
ATOM 5124 C C . ILE B 1 175 ? -0.954 -6.648 -13.391 1 97.88 175 ILE B C 1
ATOM 5126 O O . ILE B 1 175 ? -2.043 -7.215 -13.508 1 97.88 175 ILE B O 1
ATOM 5130 N N . GLU B 1 176 ? -0.534 -5.809 -14.273 1 96.81 176 GLU B N 1
ATOM 5131 C CA . GLU B 1 176 ? -1.354 -5.363 -15.391 1 96.81 176 GLU B CA 1
ATOM 5132 C C . GLU B 1 176 ? -1.589 -6.496 -16.391 1 96.81 176 GLU B C 1
ATOM 5134 O O . GLU B 1 176 ? -2.707 -6.68 -16.875 1 96.81 176 GLU B O 1
ATOM 5139 N N . GLN B 1 177 ? -0.517 -7.246 -16.688 1 96.62 177 GLN B N 1
ATOM 5140 C CA . GLN B 1 177 ? -0.612 -8.281 -17.719 1 96.62 177 GLN B CA 1
ATOM 5141 C C . GLN B 1 177 ? -1.485 -9.445 -17.234 1 96.62 177 GLN B C 1
ATOM 5143 O O . GLN B 1 177 ? -2.346 -9.922 -17.984 1 96.62 177 GLN B O 1
ATOM 5148 N N . LEU B 1 178 ? -1.236 -9.891 -16.078 1 95.69 178 LEU B N 1
ATOM 5149 C CA . LEU B 1 178 ? -2.066 -10.969 -15.555 1 95.69 178 LEU B CA 1
ATOM 5150 C C . LEU B 1 178 ? -3.504 -10.5 -15.352 1 95.69 178 LEU B C 1
ATOM 5152 O O . LEU B 1 178 ? -4.449 -11.234 -15.641 1 95.69 178 LEU B O 1
ATOM 5156 N N . GLY B 1 179 ? -3.682 -9.242 -14.781 1 96.62 179 GLY B N 1
ATOM 5157 C CA . GLY B 1 179 ? -5.012 -8.672 -14.664 1 96.62 179 GLY B CA 1
ATOM 5158 C C . GLY B 1 179 ? -5.758 -8.617 -15.984 1 96.62 179 GLY B C 1
ATOM 5159 O O . GLY B 1 179 ? -6.953 -8.906 -16.031 1 96.62 179 GLY B O 1
ATOM 5160 N N . GLU B 1 180 ? -5.035 -8.289 -17.016 1 96.69 180 GLU B N 1
ATOM 5161 C CA . GLU B 1 180 ? -5.633 -8.227 -18.344 1 96.69 180 GLU B CA 1
ATOM 5162 C C . GLU B 1 180 ? -6.105 -9.602 -18.797 1 96.69 180 GLU B C 1
ATOM 5164 O O . GLU B 1 180 ? -7.211 -9.75 -19.328 1 96.69 180 GLU B O 1
ATOM 5169 N N . GLY B 1 181 ? -5.242 -10.586 -18.641 1 97.5 181 GLY B N 1
ATOM 5170 C CA . GLY B 1 181 ? -5.605 -11.938 -19.016 1 97.5 181 GLY B CA 1
ATOM 5171 C C . GLY B 1 181 ? -6.84 -12.453 -18.297 1 97.5 181 GLY B C 1
ATOM 5172 O O . GLY B 1 181 ? -7.773 -12.945 -18.922 1 97.5 181 GLY B O 1
ATOM 5173 N N . ILE B 1 182 ? -6.906 -12.258 -17.016 1 98.25 182 ILE B N 1
ATOM 5174 C CA . ILE B 1 182 ? -8.023 -12.727 -16.219 1 98.25 182 ILE B CA 1
ATOM 5175 C C . ILE B 1 182 ? -9.289 -11.953 -16.578 1 98.25 182 ILE B C 1
ATOM 5177 O O . ILE B 1 182 ? -10.375 -12.531 -16.672 1 98.25 182 ILE B O 1
ATOM 5181 N N . ALA B 1 183 ? -9.133 -10.633 -16.766 1 98.44 183 ALA B N 1
ATOM 5182 C CA . ALA B 1 183 ? -10.273 -9.797 -17.125 1 98.44 183 ALA B CA 1
ATOM 5183 C C . ALA B 1 183 ? -10.883 -10.242 -18.453 1 98.44 183 ALA B C 1
ATOM 5185 O O . ALA B 1 183 ? -12.109 -10.352 -18.578 1 98.44 183 ALA B O 1
ATOM 5186 N N . LYS B 1 184 ? -10.031 -10.5 -19.469 1 98.06 184 LYS B N 1
ATOM 5187 C CA . LYS B 1 184 ? -10.516 -10.953 -20.766 1 98.06 184 LYS B CA 1
ATOM 5188 C C . LYS B 1 184 ? -11.305 -12.258 -20.641 1 98.06 184 LYS B C 1
ATOM 5190 O O . LYS B 1 184 ? -12.375 -12.398 -21.234 1 98.06 184 LYS B O 1
ATOM 5195 N N . ALA B 1 185 ? -10.742 -13.156 -19.859 1 98.5 185 ALA B N 1
ATOM 5196 C CA . ALA B 1 185 ? -11.438 -14.422 -19.625 1 98.5 185 ALA B CA 1
ATOM 5197 C C . ALA B 1 185 ? -12.781 -14.195 -18.938 1 98.5 185 ALA B C 1
ATOM 5199 O O . ALA B 1 185 ? -13.789 -14.789 -19.312 1 98.5 185 ALA B O 1
ATOM 5200 N N . THR B 1 186 ? -12.797 -13.328 -17.938 1 98.62 186 THR B N 1
ATOM 5201 C CA . THR B 1 186 ? -13.992 -13.039 -17.156 1 98.62 186 THR B CA 1
ATOM 5202 C C . THR B 1 186 ? -15.07 -12.398 -18.016 1 98.62 186 THR B C 1
ATOM 5204 O O . THR B 1 186 ? -16.234 -12.812 -17.969 1 98.62 186 THR B O 1
ATOM 5207 N N . PHE B 1 187 ? -14.734 -11.461 -18.828 1 97.88 187 PHE B N 1
ATOM 5208 C CA . PHE B 1 187 ? -15.688 -10.758 -19.688 1 97.88 187 PHE B CA 1
ATOM 5209 C C . PHE B 1 187 ? -16.203 -11.672 -20.781 1 97.88 187 PHE B C 1
ATOM 5211 O O . PHE B 1 187 ? -17.375 -11.57 -21.172 1 97.88 187 PHE B O 1
ATOM 5218 N N . GLN B 1 188 ? -15.367 -12.531 -21.297 1 96.94 188 GLN B N 1
ATOM 5219 C CA . GLN B 1 188 ? -15.805 -13.469 -22.312 1 96.94 188 GLN B CA 1
ATOM 5220 C C . GLN B 1 188 ? -16.938 -14.352 -21.797 1 96.94 188 GLN B C 1
ATOM 5222 O O . GLN B 1 188 ? -17.953 -14.539 -22.484 1 96.94 188 GLN B O 1
ATOM 5227 N N . ILE B 1 189 ? -16.734 -14.859 -20.609 1 97.62 189 ILE B N 1
ATOM 5228 C CA . ILE B 1 189 ? -17.766 -15.703 -20.016 1 97.62 189 ILE B CA 1
ATOM 5229 C C . ILE B 1 189 ? -19.016 -14.875 -19.766 1 97.62 189 ILE B C 1
ATOM 5231 O O . ILE B 1 189 ? -20.141 -15.312 -20.078 1 97.62 189 ILE B O 1
ATOM 5235 N N . LYS B 1 190 ? -18.828 -13.711 -19.188 1 97.69 190 LYS B N 1
ATOM 5236 C CA . LYS B 1 190 ? -19.953 -12.836 -18.875 1 97.69 190 LYS B CA 1
ATOM 5237 C C . LYS B 1 190 ? -20.781 -12.555 -20.125 1 97.69 190 LYS B C 1
ATOM 5239 O O . LYS B 1 190 ? -22.016 -12.57 -20.062 1 97.69 190 LYS B O 1
ATOM 5244 N N . GLN B 1 191 ? -20.219 -12.312 -21.219 1 96.19 191 GLN B N 1
ATOM 5245 C CA . GLN B 1 191 ? -20.875 -11.93 -22.453 1 96.19 191 GLN B CA 1
ATOM 5246 C C . GLN B 1 191 ? -21.688 -13.078 -23.031 1 96.19 191 GLN B C 1
ATOM 5248 O O . GLN B 1 191 ? -22.688 -12.859 -23.719 1 96.19 191 GLN B O 1
ATOM 5253 N N . GLU B 1 192 ? -21.312 -14.266 -22.688 1 96.38 192 GLU B N 1
ATOM 5254 C CA . GLU B 1 192 ? -22.047 -15.438 -23.156 1 96.38 192 GLU B CA 1
ATOM 5255 C C . GLU B 1 192 ? -23.453 -15.492 -22.578 1 96.38 192 GLU B C 1
ATOM 5257 O O . GLU B 1 192 ? -24.359 -16.078 -23.172 1 96.38 192 GLU B O 1
ATOM 5262 N N . PHE B 1 193 ? -23.688 -14.922 -21.422 1 95.44 193 PHE B N 1
ATOM 5263 C CA . PHE B 1 193 ? -24.953 -15.07 -20.719 1 95.44 193 PHE B CA 1
ATOM 5264 C C . PHE B 1 193 ? -25.781 -13.797 -20.828 1 95.44 193 PHE B C 1
ATOM 5266 O O . PHE B 1 193 ? -26.922 -13.758 -20.375 1 95.44 193 PHE B O 1
ATOM 5273 N N . ASN B 1 194 ? -25.531 -12.766 -21.531 1 87.38 194 ASN B N 1
ATOM 5274 C CA . ASN B 1 194 ? -26.266 -11.516 -21.672 1 87.38 194 ASN B CA 1
ATOM 5275 C C . ASN B 1 194 ? -26.734 -10.992 -20.328 1 87.38 194 ASN B C 1
ATOM 5277 O O . ASN B 1 194 ? -27.906 -10.656 -20.156 1 87.38 194 ASN B O 1
ATOM 5281 N N . ASP B 1 195 ? -26.031 -11.133 -19.297 1 85.88 195 ASP B N 1
ATOM 5282 C CA . ASP B 1 195 ? -26.234 -10.688 -17.922 1 85.88 195 ASP B CA 1
ATOM 5283 C C . ASP B 1 195 ? -25.688 -9.273 -17.703 1 85.88 195 ASP B C 1
ATOM 5285 O O . ASP B 1 195 ? -24.547 -8.992 -18.062 1 85.88 195 ASP B O 1
ATOM 5289 N N . SER B 1 196 ? -26.562 -8.32 -17.25 1 88.19 196 SER B N 1
ATOM 5290 C CA . SER B 1 196 ? -26.219 -6.906 -17.125 1 88.19 196 SER B CA 1
ATOM 5291 C C . SER B 1 196 ? -25.547 -6.613 -15.789 1 88.19 196 SER B C 1
ATOM 5293 O O . SER B 1 196 ? -25.078 -5.496 -15.555 1 88.19 196 SER B O 1
ATOM 5295 N N . THR B 1 197 ? -25.484 -7.621 -14.945 1 90.69 197 THR B N 1
ATOM 5296 C CA . THR B 1 197 ? -24.781 -7.434 -13.672 1 90.69 197 THR B CA 1
ATOM 5297 C C . THR B 1 197 ? -23.281 -7.418 -13.883 1 90.69 197 THR B C 1
ATOM 5299 O O . THR B 1 197 ? -22.781 -7.828 -14.938 1 90.69 197 THR B O 1
ATOM 5302 N N . PRO B 1 198 ? -22.516 -6.879 -13 1 93.12 198 PRO B N 1
ATOM 5303 C CA . PRO B 1 198 ? -21.062 -6.836 -13.156 1 93.12 198 PRO B CA 1
ATOM 5304 C C . PRO B 1 198 ? -20.438 -8.227 -13.266 1 93.12 198 PRO B C 1
ATOM 5306 O O . PRO B 1 198 ? -20.906 -9.172 -12.617 1 93.12 198 PRO B O 1
ATOM 5309 N N . ALA B 1 199 ? -19.406 -8.336 -14.164 1 97.94 199 ALA B N 1
ATOM 5310 C CA . ALA B 1 199 ? -18.625 -9.562 -14.195 1 97.94 199 ALA B CA 1
ATOM 5311 C C . ALA B 1 199 ? -18 -9.859 -12.836 1 97.94 199 ALA B C 1
ATOM 5313 O O . ALA B 1 199 ? -17.578 -8.945 -12.133 1 97.94 199 ALA B O 1
ATOM 5314 N N . THR B 1 200 ? -17.969 -11.117 -12.469 1 98.31 200 THR B N 1
ATOM 5315 C CA . THR B 1 200 ? -17.562 -11.453 -11.109 1 98.31 200 THR B CA 1
ATOM 5316 C C . THR B 1 200 ? -16.406 -12.453 -11.125 1 98.31 200 THR B C 1
ATOM 5318 O O . THR B 1 200 ? -16.484 -13.484 -11.805 1 98.31 200 THR B O 1
ATOM 5321 N N . PHE B 1 201 ? -15.352 -12.125 -10.453 1 98.69 201 PHE B N 1
ATOM 5322 C CA . PHE B 1 201 ? -14.172 -12.945 -10.227 1 98.69 201 PHE B CA 1
ATOM 5323 C C . PHE B 1 201 ? -14.18 -13.523 -8.812 1 98.69 201 PHE B C 1
ATOM 5325 O O . PHE B 1 201 ? -14.25 -12.781 -7.832 1 98.69 201 PHE B O 1
ATOM 5332 N N . LEU B 1 202 ? -14.078 -14.852 -8.672 1 98.69 202 LEU B N 1
ATOM 5333 C CA . LEU B 1 202 ? -14.031 -15.531 -7.383 1 98.69 202 LEU B CA 1
ATOM 5334 C C . LEU B 1 202 ? -12.641 -16.094 -7.117 1 98.69 202 LEU B C 1
ATOM 5336 O O . LEU B 1 202 ? -12.141 -16.922 -7.895 1 98.69 202 LEU B O 1
ATOM 5340 N N . MET B 1 203 ? -12.039 -15.641 -6.102 1 98.31 203 MET B N 1
ATOM 5341 C CA . MET B 1 203 ? -10.789 -16.25 -5.629 1 98.31 203 MET B CA 1
ATOM 5342 C C . MET B 1 203 ? -11.055 -17.172 -4.449 1 98.31 203 MET B C 1
ATOM 5344 O O . MET B 1 203 ? -11.562 -16.75 -3.414 1 98.31 203 MET B O 1
ATOM 5348 N N . VAL B 1 204 ? -10.711 -18.438 -4.605 1 98.19 204 VAL B N 1
ATOM 5349 C CA . VAL B 1 204 ? -10.812 -19.391 -3.506 1 98.19 204 VAL B CA 1
ATOM 5350 C C . VAL B 1 204 ? -9.531 -19.359 -2.676 1 98.19 204 VAL B C 1
ATOM 5352 O O . VAL B 1 204 ? -8.453 -19.672 -3.182 1 98.19 204 VAL B O 1
ATOM 5355 N N . VAL B 1 205 ? -9.703 -19 -1.431 1 96.94 205 VAL B N 1
ATOM 5356 C CA . VAL B 1 205 ? -8.523 -18.703 -0.615 1 96.94 205 VAL B CA 1
ATOM 5357 C C . VAL B 1 205 ? -8.492 -19.656 0.587 1 96.94 205 VAL B C 1
ATOM 5359 O O . VAL B 1 205 ? -9.469 -20.328 0.877 1 96.94 205 VAL B O 1
ATOM 5362 N N . GLN B 1 206 ? -7.34 -19.703 1.231 1 94.31 206 GLN B N 1
ATOM 5363 C CA . GLN B 1 206 ? -7.219 -20.406 2.502 1 94.31 206 GLN B CA 1
ATOM 5364 C C . GLN B 1 206 ? -7.734 -19.562 3.658 1 94.31 206 GLN B C 1
ATOM 5366 O O . GLN B 1 206 ? -7.719 -18.328 3.586 1 94.31 206 GLN B O 1
ATOM 5371 N N . ALA B 1 207 ? -8.297 -20 4.805 1 85.94 207 ALA B N 1
ATOM 5372 C CA . ALA B 1 207 ? -8.852 -19.281 5.949 1 85.94 207 ALA B CA 1
ATOM 5373 C C . ALA B 1 207 ? -7.785 -18.453 6.648 1 85.94 207 ALA B C 1
ATOM 5375 O O . ALA B 1 207 ? -8.055 -17.328 7.098 1 85.94 207 ALA B O 1
ATOM 5376 N N . ASN B 1 208 ? -6.539 -18.703 6.75 1 84.56 208 ASN B N 1
ATOM 5377 C CA . ASN B 1 208 ? -5.5 -18 7.477 1 84.56 208 ASN B CA 1
ATOM 5378 C C . ASN B 1 208 ? -4.293 -17.703 6.586 1 84.56 208 ASN B C 1
ATOM 5380 O O . ASN B 1 208 ? -3.15 -17.953 6.988 1 84.56 208 ASN B O 1
ATOM 5384 N N . GLU B 1 209 ? -4.773 -17.094 5.582 1 88.38 209 GLU B N 1
ATOM 5385 C CA . GLU B 1 209 ? -3.736 -16.766 4.605 1 88.38 209 GLU B CA 1
ATOM 5386 C C . GLU B 1 209 ? -2.896 -15.586 5.066 1 88.38 209 GLU B C 1
ATOM 5388 O O . GLU B 1 209 ? -3.434 -14.594 5.559 1 88.38 209 GLU B O 1
ATOM 5393 N N . ASP B 1 210 ? -1.609 -15.703 4.973 1 90.5 210 ASP B N 1
ATOM 5394 C CA . ASP B 1 210 ? -0.74 -14.594 5.348 1 90.5 210 ASP B CA 1
ATOM 5395 C C . ASP B 1 210 ? -0.292 -13.812 4.117 1 90.5 210 ASP B C 1
ATOM 5397 O O . ASP B 1 210 ? 0.151 -12.664 4.234 1 90.5 210 ASP B O 1
ATOM 5401 N N . ASN B 1 211 ? -0.33 -14.43 2.963 1 92.56 211 ASN B N 1
ATOM 5402 C CA . ASN B 1 211 ? 0.039 -13.75 1.728 1 92.56 211 ASN B CA 1
ATOM 5403 C C . ASN B 1 211 ? -1.17 -13.094 1.068 1 92.56 211 ASN B C 1
ATOM 5405 O O . ASN B 1 211 ? -1.438 -13.32 -0.113 1 92.56 211 ASN B O 1
ATOM 5409 N N . VAL B 1 212 ? -1.815 -12.242 1.791 1 96.69 212 VAL B N 1
ATOM 5410 C CA . VAL B 1 212 ? -3.072 -11.672 1.32 1 96.69 212 VAL B CA 1
ATOM 5411 C C . VAL B 1 212 ? -2.787 -10.484 0.406 1 96.69 212 VAL B C 1
ATOM 5413 O O . VAL B 1 212 ? -3.607 -10.141 -0.449 1 96.69 212 VAL B O 1
ATOM 5416 N N . PHE B 1 213 ? -1.653 -9.844 0.524 1 97.69 213 PHE B N 1
ATOM 5417 C CA . PHE B 1 213 ? -1.428 -8.562 -0.139 1 97.69 213 PHE B CA 1
ATOM 5418 C C . PHE B 1 213 ? -1.171 -8.758 -1.628 1 97.69 213 PHE B C 1
ATOM 5420 O O . PHE B 1 213 ? -1.6 -7.949 -2.451 1 97.69 213 PHE B O 1
ATOM 5427 N N . ASP B 1 214 ? -0.43 -9.852 -2.02 1 96.94 214 ASP B N 1
ATOM 5428 C CA . ASP B 1 214 ? -0.32 -10.102 -3.453 1 96.94 214 ASP B CA 1
ATOM 5429 C C . ASP B 1 214 ? -1.688 -10.383 -4.07 1 96.94 214 ASP B C 1
ATOM 5431 O O . ASP B 1 214 ? -1.95 -10.016 -5.215 1 96.94 214 ASP B O 1
ATOM 5435 N N . GLN B 1 215 ? -2.566 -11.008 -3.299 1 97.56 215 GLN B N 1
ATOM 5436 C CA . GLN B 1 215 ? -3.926 -11.281 -3.75 1 97.56 215 GLN B CA 1
ATOM 5437 C C . GLN B 1 215 ? -4.727 -9.992 -3.912 1 97.56 215 GLN B C 1
ATOM 5439 O O . GLN B 1 215 ? -5.41 -9.805 -4.918 1 97.56 215 GLN B O 1
ATOM 5444 N N . HIS B 1 216 ? -4.578 -9.117 -2.947 1 97.94 216 HIS B N 1
ATOM 5445 C CA . HIS B 1 216 ? -5.316 -7.855 -3 1 97.94 216 HIS B CA 1
ATOM 5446 C C . HIS B 1 216 ? -4.836 -6.984 -4.156 1 97.94 216 HIS B C 1
ATOM 5448 O O . HIS B 1 216 ? -5.629 -6.27 -4.77 1 97.94 216 HIS B O 1
ATOM 5454 N N . LEU B 1 217 ? -3.559 -6.984 -4.41 1 98.31 217 LEU B N 1
ATOM 5455 C CA . LEU B 1 217 ? -3.037 -6.227 -5.543 1 98.31 217 LEU B CA 1
ATOM 5456 C C . LEU B 1 217 ? -3.658 -6.707 -6.852 1 98.31 217 LEU B C 1
ATOM 5458 O O . LEU B 1 217 ? -3.967 -5.898 -7.73 1 98.31 217 LEU B O 1
ATOM 5462 N N . LEU B 1 218 ? -3.859 -8.008 -6.969 1 97.88 218 LEU B N 1
ATOM 5463 C CA . LEU B 1 218 ? -4.555 -8.547 -8.133 1 97.88 218 LEU B CA 1
ATOM 5464 C C . LEU B 1 218 ? -6.004 -8.07 -8.172 1 97.88 218 LEU B C 1
ATOM 5466 O O . LEU B 1 218 ? -6.484 -7.621 -9.211 1 97.88 218 LEU B O 1
ATOM 5470 N N . GLU B 1 219 ? -6.676 -8.172 -7.082 1 97.88 219 GLU B N 1
ATOM 5471 C CA . GLU B 1 219 ? -8.078 -7.77 -7.004 1 97.88 219 GLU B CA 1
ATOM 5472 C C . GLU B 1 219 ? -8.25 -6.301 -7.383 1 97.88 219 GLU B C 1
ATOM 5474 O O . GLU B 1 219 ? -9.203 -5.945 -8.086 1 97.88 219 GLU B O 1
ATOM 5479 N N . LEU B 1 220 ? -7.328 -5.508 -6.875 1 96.94 220 LEU B N 1
ATOM 5480 C CA . LEU B 1 220 ? -7.406 -4.086 -7.188 1 96.94 220 LEU B CA 1
ATOM 5481 C C . LEU B 1 220 ? -7.32 -3.852 -8.688 1 96.94 220 LEU B C 1
ATOM 5483 O O . LEU B 1 220 ? -8.039 -3.012 -9.234 1 96.94 220 LEU B O 1
ATOM 5487 N N . GLU B 1 221 ? -6.438 -4.555 -9.344 1 97.94 221 GLU B N 1
ATOM 5488 C CA . GLU B 1 221 ? -6.293 -4.43 -10.789 1 97.94 221 GLU B CA 1
ATOM 5489 C C . GLU B 1 221 ? -7.57 -4.848 -11.508 1 97.94 221 GLU B C 1
ATOM 5491 O O . GLU B 1 221 ? -7.992 -4.199 -12.469 1 97.94 221 GLU B O 1
ATOM 5496 N N . LEU B 1 222 ? -8.188 -5.91 -11.047 1 98.19 222 LEU B N 1
ATOM 5497 C CA . LEU B 1 222 ? -9.43 -6.387 -11.656 1 98.19 222 LEU B CA 1
ATOM 5498 C C . LEU B 1 222 ? -10.57 -5.41 -11.406 1 98.19 222 LEU B C 1
ATOM 5500 O O . LEU B 1 222 ? -11.375 -5.148 -12.305 1 98.19 222 LEU B O 1
ATOM 5504 N N . GLN B 1 223 ? -10.633 -4.883 -10.211 1 96.69 223 GLN B N 1
ATOM 5505 C CA . GLN B 1 223 ? -11.664 -3.906 -9.875 1 96.69 223 GLN B CA 1
ATOM 5506 C C . GLN B 1 223 ? -11.523 -2.646 -10.727 1 96.69 223 GLN B C 1
ATOM 5508 O O . GLN B 1 223 ? -12.523 -2.068 -11.156 1 96.69 223 GLN B O 1
ATOM 5513 N N . ARG B 1 224 ? -10.312 -2.225 -10.922 1 95.5 224 ARG B N 1
ATOM 5514 C CA . ARG B 1 224 ? -10.055 -1.08 -11.789 1 95.5 224 ARG B CA 1
ATOM 5515 C C . ARG B 1 224 ? -10.625 -1.314 -13.188 1 95.5 224 ARG B C 1
ATOM 5517 O O . ARG B 1 224 ? -10.984 -0.363 -13.883 1 95.5 224 ARG B O 1
ATOM 5524 N N . ARG B 1 225 ? -10.766 -2.553 -13.5 1 96.56 225 ARG B N 1
ATOM 5525 C CA . ARG B 1 225 ? -11.258 -2.912 -14.828 1 96.56 225 ARG B CA 1
ATOM 5526 C C . ARG B 1 225 ? -12.758 -3.182 -14.797 1 96.56 225 ARG B C 1
ATOM 5528 O O . ARG B 1 225 ? -13.336 -3.623 -15.789 1 96.56 225 ARG B O 1
ATOM 5535 N N . GLY B 1 226 ? -13.367 -2.953 -13.68 1 95.25 226 GLY B N 1
ATOM 5536 C CA . GLY B 1 226 ? -14.812 -3.033 -13.57 1 95.25 226 GLY B CA 1
ATOM 5537 C C . GLY B 1 226 ? -15.305 -4.41 -13.164 1 95.25 226 GLY B C 1
ATOM 5538 O O . GLY B 1 226 ? -16.5 -4.715 -13.289 1 95.25 226 GLY B O 1
ATOM 5539 N N . ILE B 1 227 ? -14.438 -5.266 -12.672 1 97.75 227 ILE B N 1
ATOM 5540 C CA . ILE B 1 227 ? -14.805 -6.621 -12.281 1 97.75 227 ILE B CA 1
ATOM 5541 C C . ILE B 1 227 ? -15.023 -6.684 -10.766 1 97.75 227 ILE B C 1
ATOM 5543 O O . ILE B 1 227 ? -14.203 -6.172 -10 1 97.75 227 ILE B O 1
ATOM 5547 N N . ARG B 1 228 ? -16.109 -7.25 -10.352 1 96.5 228 ARG B N 1
ATOM 5548 C CA . ARG B 1 228 ? -16.328 -7.516 -8.938 1 96.5 228 ARG B CA 1
ATOM 5549 C C . ARG B 1 228 ? -15.477 -8.68 -8.453 1 96.5 228 ARG B C 1
ATOM 5551 O O . ARG B 1 228 ? -15.406 -9.719 -9.109 1 96.5 228 ARG B O 1
ATOM 5558 N N . THR B 1 229 ? -14.828 -8.539 -7.363 1 97.69 229 THR B N 1
ATOM 5559 C CA . THR B 1 229 ? -13.977 -9.609 -6.832 1 97.69 229 THR B CA 1
ATOM 5560 C C . THR B 1 229 ? -14.539 -10.141 -5.516 1 97.69 229 THR B C 1
ATOM 5562 O O . THR B 1 229 ? -15 -9.367 -4.676 1 97.69 229 THR B O 1
ATOM 5565 N N . ILE B 1 230 ? -14.578 -11.5 -5.43 1 96.81 230 ILE B N 1
ATOM 5566 C CA . ILE B 1 230 ? -15.086 -12.188 -4.25 1 96.81 230 ILE B CA 1
ATOM 5567 C C . ILE B 1 230 ? -14.031 -13.172 -3.738 1 96.81 230 ILE B C 1
ATOM 5569 O O . ILE B 1 230 ? -13.391 -13.867 -4.527 1 96.81 230 ILE B O 1
ATOM 5573 N N . ARG B 1 231 ? -13.82 -13.203 -2.441 1 96.31 231 ARG B N 1
ATOM 5574 C CA . ARG B 1 231 ? -12.93 -14.164 -1.801 1 96.31 231 ARG B CA 1
ATOM 5575 C C . ARG B 1 231 ? -13.711 -15.109 -0.894 1 96.31 231 ARG B C 1
ATOM 5577 O O . ARG B 1 231 ? -14.453 -14.664 -0.016 1 96.31 231 ARG B O 1
ATOM 5584 N N . ARG B 1 232 ? -13.57 -16.406 -1.115 1 96.31 232 ARG B N 1
ATOM 5585 C CA . ARG B 1 232 ? -14.227 -17.406 -0.287 1 96.31 232 ARG B CA 1
ATOM 5586 C C . ARG B 1 232 ? -13.312 -18.609 -0.048 1 96.31 232 ARG B C 1
ATOM 5588 O O . ARG B 1 232 ? -12.469 -18.922 -0.887 1 96.31 232 ARG B O 1
ATOM 5595 N N . THR B 1 233 ? -13.43 -19.25 1.104 1 95 233 THR B N 1
ATOM 5596 C CA . THR B 1 233 ? -12.82 -20.547 1.334 1 95 233 THR B CA 1
ATOM 5597 C C . THR B 1 233 ? -13.703 -21.656 0.761 1 95 233 THR B C 1
ATOM 5599 O O . THR B 1 233 ? -14.875 -21.438 0.451 1 95 233 THR B O 1
ATOM 5602 N N . PHE B 1 234 ? -13.117 -22.844 0.641 1 96 234 PHE B N 1
ATOM 5603 C CA . PHE B 1 234 ? -13.922 -24 0.222 1 96 234 PHE B CA 1
ATOM 5604 C C . PHE B 1 234 ? -15.086 -24.219 1.181 1 96 234 PHE B C 1
ATOM 5606 O O . PHE B 1 234 ? -16.203 -24.531 0.753 1 96 234 PHE B O 1
ATOM 5613 N N . SER B 1 235 ? -14.812 -24.031 2.414 1 92.94 235 SER B N 1
ATOM 5614 C CA . SER B 1 235 ? -15.836 -24.219 3.43 1 92.94 235 SER B CA 1
ATOM 5615 C C . SER B 1 235 ? -16.984 -23.25 3.24 1 92.94 235 SER B C 1
ATOM 5617 O O . SER B 1 235 ? -18.156 -23.609 3.426 1 92.94 235 SER B O 1
ATOM 5619 N N . GLU B 1 236 ? -16.703 -22.047 2.891 1 92.69 236 GLU B N 1
ATOM 5620 C CA . GLU B 1 236 ? -17.734 -21.016 2.701 1 92.69 236 GLU B CA 1
ATOM 5621 C C . GLU B 1 236 ? -18.516 -21.266 1.422 1 92.69 236 GLU B C 1
ATOM 5623 O O . GLU B 1 236 ? -19.656 -20.781 1.29 1 92.69 236 GLU B O 1
ATOM 5628 N N . LEU B 1 237 ? -17.906 -21.938 0.482 1 96.12 237 LEU B N 1
ATOM 5629 C CA . LEU B 1 237 ? -18.562 -22.203 -0.787 1 96.12 237 LEU B CA 1
ATOM 5630 C C . LEU B 1 237 ? -19.469 -23.438 -0.672 1 96.12 237 LEU B C 1
ATOM 5632 O O . LEU B 1 237 ? -20.469 -23.547 -1.372 1 96.12 237 LEU B O 1
ATOM 5636 N N . TYR B 1 238 ? -19.047 -24.297 0.211 1 95.06 238 TYR B N 1
ATOM 5637 C CA . TYR B 1 238 ? -19.797 -25.531 0.388 1 95.06 238 TYR B CA 1
ATOM 5638 C C . TYR B 1 238 ? -21.25 -25.25 0.791 1 95.06 238 TYR B C 1
ATOM 5640 O O . TYR B 1 238 ? -21.484 -24.562 1.788 1 95.06 238 TYR B O 1
ATOM 5648 N N . GLY B 1 239 ? -22.156 -25.703 0.021 1 94.31 239 GLY B N 1
ATOM 5649 C CA . GLY B 1 239 ? -23.562 -25.531 0.321 1 94.31 239 GLY B CA 1
ATOM 5650 C C . GLY B 1 239 ? -24.109 -24.203 -0.158 1 94.31 239 GLY B C 1
ATOM 5651 O O . GLY B 1 239 ? -25.312 -23.953 -0.054 1 94.31 239 GLY B O 1
ATOM 5652 N N . ASN B 1 240 ? -23.312 -23.375 -0.732 1 96.38 240 ASN B N 1
ATOM 5653 C CA . ASN B 1 240 ? -23.766 -22.031 -1.096 1 96.38 240 ASN B CA 1
ATOM 5654 C C . ASN B 1 240 ? -23.672 -21.797 -2.602 1 96.38 240 ASN B C 1
ATOM 5656 O O . ASN B 1 240 ? -23.922 -20.703 -3.078 1 96.38 240 ASN B O 1
ATOM 5660 N N . LEU B 1 241 ? -23.266 -22.828 -3.332 1 98.06 241 LEU B N 1
ATOM 5661 C CA . LEU B 1 241 ? -23.219 -22.766 -4.789 1 98.06 241 LEU B CA 1
ATOM 5662 C C . LEU B 1 241 ? -24.438 -23.453 -5.402 1 98.06 241 LEU B C 1
ATOM 5664 O O . LEU B 1 241 ? -24.938 -24.438 -4.852 1 98.06 241 LEU B O 1
ATOM 5668 N N . SER B 1 242 ? -24.875 -22.906 -6.492 1 98.31 242 SER B N 1
ATOM 5669 C CA . SER B 1 242 ? -26 -23.531 -7.188 1 98.31 242 SER B CA 1
ATOM 5670 C C . SER B 1 242 ? -25.891 -23.359 -8.695 1 98.31 242 SER B C 1
ATOM 5672 O O . SER B 1 242 ? -25.062 -22.578 -9.172 1 98.31 242 SER B O 1
ATOM 5674 N N . THR B 1 243 ? -26.688 -24.109 -9.445 1 97.94 243 THR B N 1
ATOM 5675 C CA . THR B 1 243 ? -26.688 -24.094 -10.906 1 97.94 243 THR B CA 1
ATOM 5676 C C . THR B 1 243 ? -27.812 -23.203 -11.438 1 97.94 243 THR B C 1
ATOM 5678 O O . THR B 1 243 ? -28.984 -23.406 -11.109 1 97.94 243 THR B O 1
ATOM 5681 N N . GLY B 1 244 ? -27.438 -22.188 -12.188 1 96.62 244 GLY B N 1
ATOM 5682 C CA . GLY B 1 244 ? -28.422 -21.359 -12.867 1 96.62 244 GLY B CA 1
ATOM 5683 C C . GLY B 1 244 ? -28.703 -21.812 -14.289 1 96.62 244 GLY B C 1
ATOM 5684 O O . GLY B 1 244 ? -28.328 -22.922 -14.68 1 96.62 244 GLY B O 1
ATOM 5685 N N . ASP B 1 245 ? -29.422 -20.969 -15.047 1 95.38 245 ASP B N 1
ATOM 5686 C CA . ASP B 1 245 ? -29.719 -21.266 -16.438 1 95.38 245 ASP B CA 1
ATOM 5687 C C . ASP B 1 245 ? -28.438 -21.438 -17.25 1 95.38 245 ASP B C 1
ATOM 5689 O O . ASP B 1 245 ? -27.469 -20.719 -17.047 1 95.38 245 ASP B O 1
ATOM 5693 N N . ASN B 1 246 ? -28.5 -22.469 -18.203 1 95.56 246 ASN B N 1
ATOM 5694 C CA . ASN B 1 246 ? -27.375 -22.734 -19.094 1 95.56 246 ASN B CA 1
ATOM 5695 C C . ASN B 1 246 ? -26.094 -23.062 -18.312 1 95.56 246 ASN B C 1
ATOM 5697 O O . ASN B 1 246 ? -25.016 -22.641 -18.703 1 95.56 246 ASN B O 1
ATOM 5701 N N . HIS B 1 247 ? -26.25 -23.625 -17.094 1 97 247 HIS B N 1
ATOM 5702 C CA . HIS B 1 247 ? -25.172 -24.125 -16.234 1 97 247 HIS B CA 1
ATOM 5703 C C . HIS B 1 247 ? -24.328 -22.984 -15.695 1 97 247 HIS B C 1
ATOM 5705 O O . HIS B 1 247 ? -23.109 -23.094 -15.594 1 97 247 HIS B O 1
ATOM 5711 N N . ARG B 1 248 ? -25.047 -21.875 -15.531 1 97.25 248 ARG B N 1
ATOM 5712 C CA . ARG B 1 248 ? -24.406 -20.734 -14.859 1 97.25 248 ARG B CA 1
ATOM 5713 C C . ARG B 1 248 ? -24.078 -21.078 -13.414 1 97.25 248 ARG B C 1
ATOM 5715 O O . ARG B 1 248 ? -24.875 -21.719 -12.727 1 97.25 248 ARG B O 1
ATOM 5722 N N . LEU B 1 249 ? -22.859 -20.688 -12.953 1 98.12 249 LEU B N 1
ATOM 5723 C CA . LEU B 1 249 ? -22.531 -20.875 -11.547 1 98.12 249 LEU B CA 1
ATOM 5724 C C . LEU B 1 249 ? -23.031 -19.703 -10.711 1 98.12 249 LEU B C 1
ATOM 5726 O O . LEU B 1 249 ? -22.719 -18.547 -11.008 1 98.12 249 LEU B O 1
ATOM 5730 N N . LEU B 1 250 ? -23.781 -19.984 -9.719 1 98.25 250 LEU B N 1
ATOM 5731 C CA . LEU B 1 250 ? -24.344 -18.953 -8.859 1 98.25 250 LEU B CA 1
ATOM 5732 C C . LEU B 1 250 ? -23.844 -19.109 -7.426 1 98.25 250 LEU B C 1
ATOM 5734 O O . LEU B 1 250 ? -23.703 -20.219 -6.926 1 98.25 250 LEU B O 1
ATOM 5738 N N . LEU B 1 251 ? -23.531 -18.062 -6.82 1 97.69 251 LEU B N 1
ATOM 5739 C CA . LEU B 1 251 ? -23.172 -18.016 -5.41 1 97.69 251 LEU B CA 1
ATOM 5740 C C . LEU B 1 251 ? -24.219 -17.266 -4.598 1 97.69 251 LEU B C 1
ATOM 5742 O O . LEU B 1 251 ? -24.594 -16.141 -4.945 1 97.69 251 LEU B O 1
ATOM 5746 N N . GLU B 1 252 ? -24.641 -17.891 -3.576 1 96 252 GLU B N 1
ATOM 5747 C CA . GLU B 1 252 ? -25.688 -17.312 -2.734 1 96 252 GLU B CA 1
ATOM 5748 C C . GLU B 1 252 ? -25.297 -15.93 -2.246 1 96 252 GLU B C 1
ATOM 5750 O O . GLU B 1 252 ? -24.188 -15.727 -1.764 1 96 252 GLU B O 1
ATOM 5755 N N . GLY B 1 253 ? -26.203 -14.984 -2.43 1 90.44 253 GLY B N 1
ATOM 5756 C CA . GLY B 1 253 ? -25.984 -13.633 -1.94 1 90.44 253 GLY B CA 1
ATOM 5757 C C . GLY B 1 253 ? -25.156 -12.781 -2.891 1 90.44 253 GLY B C 1
ATOM 5758 O O . GLY B 1 253 ? -25.062 -11.57 -2.711 1 90.44 253 GLY B O 1
ATOM 5759 N N . ILE B 1 254 ? -24.594 -13.336 -3.912 1 93 254 ILE B N 1
ATOM 5760 C CA . ILE B 1 254 ? -23.719 -12.625 -4.836 1 93 254 ILE B CA 1
ATOM 5761 C C . ILE B 1 254 ? -24.297 -12.68 -6.246 1 93 254 ILE B C 1
ATOM 5763 O O . ILE B 1 254 ? -24.469 -11.648 -6.898 1 93 254 ILE B O 1
ATOM 5767 N N . GLY B 1 255 ? -24.672 -13.82 -6.652 1 95.44 255 GLY B N 1
ATOM 5768 C CA . GLY B 1 255 ? -25.156 -14.008 -8.016 1 95.44 255 GLY B CA 1
ATOM 5769 C C . GLY B 1 255 ? -24.203 -14.828 -8.867 1 95.44 255 GLY B C 1
ATOM 5770 O O . GLY B 1 255 ? -23.625 -15.812 -8.391 1 95.44 255 GLY B O 1
ATOM 5771 N N . SER B 1 256 ? -24.109 -14.492 -10.117 1 97.5 256 SER B N 1
ATOM 5772 C CA . SER B 1 256 ? -23.359 -15.297 -11.07 1 97.5 256 SER B CA 1
ATOM 5773 C C . SER B 1 256 ? -21.844 -15.117 -10.883 1 97.5 256 SER B C 1
ATOM 5775 O O . SER B 1 256 ? -21.391 -14.023 -10.547 1 97.5 256 SER B O 1
ATOM 5777 N N . ILE B 1 257 ? -21.125 -16.141 -11.062 1 98.31 257 ILE B N 1
ATOM 5778 C CA . ILE B 1 257 ? -19.656 -16.156 -11.062 1 98.31 257 ILE B CA 1
ATOM 5779 C C . ILE B 1 257 ? -19.156 -16.406 -12.477 1 98.31 257 ILE B C 1
ATOM 5781 O O . ILE B 1 257 ? -19.625 -17.312 -13.164 1 98.31 257 ILE B O 1
ATOM 5785 N N . ASP B 1 258 ? -18.156 -15.617 -12.898 1 98.69 258 ASP B N 1
ATOM 5786 C CA . ASP B 1 258 ? -17.688 -15.734 -14.273 1 98.69 258 ASP B CA 1
ATOM 5787 C C . ASP B 1 258 ? -16.297 -16.391 -14.328 1 98.69 258 ASP B C 1
ATOM 5789 O O . ASP B 1 258 ? -15.961 -17.062 -15.297 1 98.69 258 ASP B O 1
ATOM 5793 N N . THR B 1 259 ? -15.516 -16.109 -13.391 1 98.81 259 THR B N 1
ATOM 5794 C CA . THR B 1 259 ? -14.156 -16.656 -13.336 1 98.81 259 THR B CA 1
ATOM 5795 C C . THR B 1 259 ? -13.812 -17.109 -11.922 1 98.81 259 THR B C 1
ATOM 5797 O O . THR B 1 259 ? -14.188 -16.453 -10.945 1 98.81 259 THR B O 1
ATOM 5800 N N . VAL B 1 260 ? -13.141 -18.266 -11.805 1 98.81 260 VAL B N 1
ATOM 5801 C CA . VAL B 1 260 ? -12.68 -18.812 -10.531 1 98.81 260 VAL B CA 1
ATOM 5802 C C . VAL B 1 260 ? -11.164 -18.984 -10.57 1 98.81 260 VAL B C 1
ATOM 5804 O O . VAL B 1 260 ? -10.625 -19.547 -11.531 1 98.81 260 VAL B O 1
ATOM 5807 N N . TYR B 1 261 ? -10.492 -18.469 -9.648 1 98.5 261 TYR B N 1
ATOM 5808 C CA . TYR B 1 261 ? -9.055 -18.625 -9.438 1 98.5 261 TYR B CA 1
ATOM 5809 C C . TYR B 1 261 ? -8.758 -19.312 -8.117 1 98.5 261 TYR B C 1
ATOM 5811 O O . TYR B 1 261 ? -9.148 -18.828 -7.051 1 98.5 261 TYR B O 1
ATOM 5819 N N . LEU B 1 262 ? -8.07 -20.469 -8.156 1 98 262 LEU B N 1
ATOM 5820 C CA . LEU B 1 262 ? -7.797 -21.219 -6.941 1 98 262 LEU B CA 1
ATOM 5821 C C . LEU B 1 262 ? -6.453 -20.812 -6.336 1 98 262 LEU B C 1
ATOM 5823 O O . LEU B 1 262 ? -5.398 -21.156 -6.867 1 98 262 LEU B O 1
ATOM 5827 N N . ARG B 1 263 ? -6.496 -20.141 -5.211 1 96.69 263 ARG B N 1
ATOM 5828 C CA . ARG B 1 263 ? -5.332 -19.906 -4.371 1 96.69 263 ARG B CA 1
ATOM 5829 C C . ARG B 1 263 ? -5.238 -20.938 -3.25 1 96.69 263 ARG B C 1
ATOM 5831 O O . ARG B 1 263 ? -4.297 -20.922 -2.457 1 96.69 263 ARG B O 1
ATOM 5838 N N . ALA B 1 264 ? -6.172 -21.781 -3.203 1 95.38 264 ALA B N 1
ATOM 5839 C CA . ALA B 1 264 ? -6.238 -22.938 -2.305 1 95.38 264 ALA B CA 1
ATOM 5840 C C . ALA B 1 264 ? -6.527 -24.219 -3.078 1 95.38 264 ALA B C 1
ATOM 5842 O O . ALA B 1 264 ? -6.711 -24.188 -4.297 1 95.38 264 ALA B O 1
ATOM 5843 N N . GLY B 1 265 ? -6.414 -25.328 -2.438 1 94 265 GLY B N 1
ATOM 5844 C CA . GLY B 1 265 ? -6.73 -26.609 -3.059 1 94 265 GLY B CA 1
ATOM 5845 C C . GLY B 1 265 ? -5.504 -27.344 -3.561 1 94 265 GLY B C 1
ATOM 5846 O O . GLY B 1 265 ? -5.621 -28.438 -4.137 1 94 265 GLY B O 1
ATOM 5847 N N . TYR B 1 266 ? -4.34 -26.766 -3.322 1 92.56 266 TYR B N 1
ATOM 5848 C CA . TYR B 1 266 ? -3.115 -27.391 -3.822 1 92.56 266 TYR B CA 1
ATOM 5849 C C . TYR B 1 266 ? -2.576 -28.406 -2.83 1 92.56 266 TYR B C 1
ATOM 5851 O O . TYR B 1 266 ? -1.624 -29.141 -3.131 1 92.56 266 TYR B O 1
ATOM 5859 N N . GLN B 1 267 ? -3.215 -28.516 -1.667 1 89.56 267 GLN B N 1
ATOM 5860 C CA . GLN B 1 267 ? -2.871 -29.531 -0.679 1 89.56 267 GLN B CA 1
ATOM 5861 C C . GLN B 1 267 ? -4.125 -30.172 -0.098 1 89.56 267 GLN B C 1
ATOM 5863 O O . GLN B 1 267 ? -5.191 -29.562 -0.075 1 89.56 267 GLN B O 1
ATOM 5868 N N . PHE B 1 268 ? -3.934 -31.328 0.388 1 88.56 268 PHE B N 1
ATOM 5869 C CA . PHE B 1 268 ? -5.062 -32.125 0.86 1 88.56 268 PHE B CA 1
ATOM 5870 C C . PHE B 1 268 ? -5.754 -31.438 2.033 1 88.56 268 PHE B C 1
ATOM 5872 O O . PHE B 1 268 ? -6.977 -31.5 2.16 1 88.56 268 PHE B O 1
ATOM 5879 N N . SER B 1 269 ? -5.004 -30.75 2.836 1 88 269 SER B N 1
ATOM 5880 C CA . SER B 1 269 ? -5.535 -30.125 4.043 1 88 269 SER B CA 1
ATOM 5881 C C . SER B 1 269 ? -6.5 -28.984 3.703 1 88 269 SER B C 1
ATOM 5883 O O . SER B 1 269 ? -7.312 -28.594 4.539 1 88 269 SER B O 1
ATOM 5885 N N . ASP B 1 270 ? -6.441 -28.484 2.537 1 90.88 270 ASP B N 1
ATOM 5886 C CA . ASP B 1 270 ? -7.348 -27.406 2.119 1 90.88 270 ASP B CA 1
ATOM 5887 C C . ASP B 1 270 ? -8.781 -27.938 1.981 1 90.88 270 ASP B C 1
ATOM 5889 O O . ASP B 1 270 ? -9.727 -27.141 1.926 1 90.88 270 ASP B O 1
ATOM 5893 N N . TYR B 1 271 ? -8.867 -29.234 1.925 1 91.06 271 TYR B N 1
ATOM 5894 C CA . TYR B 1 271 ? -10.188 -29.828 1.761 1 91.06 271 TYR B CA 1
ATOM 5895 C C . TYR B 1 271 ? -10.688 -30.438 3.072 1 91.06 271 TYR B C 1
ATOM 5897 O O . TYR B 1 271 ? -11.75 -31.047 3.115 1 91.06 271 TYR B O 1
ATOM 5905 N N . CYS B 1 272 ? -9.922 -30.266 4.066 1 82.62 272 CYS B N 1
ATOM 5906 C CA . CYS B 1 272 ? -10.305 -30.781 5.379 1 82.62 272 CYS B CA 1
ATOM 5907 C C . CYS B 1 272 ? -10.898 -29.672 6.242 1 82.62 272 CYS B C 1
ATOM 5909 O O . CYS B 1 272 ? -10.43 -28.531 6.215 1 82.62 272 CYS B O 1
ATOM 5911 N N . SER B 1 273 ? -12.078 -29.844 6.684 1 72.94 273 SER B N 1
ATOM 5912 C CA . SER B 1 273 ? -12.672 -28.844 7.57 1 72.94 273 SER B CA 1
ATOM 5913 C C . SER B 1 273 ? -13.047 -29.469 8.914 1 72.94 273 SER B C 1
ATOM 5915 O O . SER B 1 273 ? -13.547 -30.594 8.969 1 72.94 273 SER B O 1
ATOM 5917 N N . ASP B 1 274 ? -12.617 -28.766 9.945 1 60.75 274 ASP B N 1
ATOM 5918 C CA . ASP B 1 274 ? -13.008 -29.219 11.273 1 60.75 274 ASP B CA 1
ATOM 5919 C C . ASP B 1 274 ? -14.508 -29.062 11.492 1 60.75 274 ASP B C 1
ATOM 5921 O O . ASP B 1 274 ? -15.078 -29.688 12.383 1 60.75 274 ASP B O 1
ATOM 5925 N N . ASN B 1 275 ? -15.055 -28.109 10.922 1 57.06 275 ASN B N 1
ATOM 5926 C CA . ASN B 1 275 ? -16.438 -27.75 11.195 1 57.06 275 ASN B CA 1
ATOM 5927 C C . ASN B 1 275 ? -17.422 -28.656 10.438 1 57.06 275 ASN B C 1
ATOM 5929 O O . ASN B 1 275 ? -18.625 -28.562 10.625 1 57.06 275 ASN B O 1
ATOM 5933 N N . ILE B 1 276 ? -16.922 -29.281 9.477 1 55.25 276 ILE B N 1
ATOM 5934 C CA . ILE B 1 276 ? -17.781 -30.203 8.75 1 55.25 276 ILE B CA 1
ATOM 5935 C C . ILE B 1 276 ? -17.625 -31.609 9.328 1 55.25 276 ILE B C 1
ATOM 5937 O O . ILE B 1 276 ? -16.5 -32.125 9.461 1 55.25 276 ILE B O 1
ATOM 5941 N N . VAL B 1 277 ? -18.516 -32.156 10.094 1 47.12 277 VAL B N 1
ATOM 5942 C CA . VAL B 1 277 ? -18.516 -33.469 10.742 1 47.12 277 VAL B CA 1
ATOM 5943 C C . VAL B 1 277 ? -17.656 -34.438 9.938 1 47.12 277 VAL B C 1
ATOM 5945 O O . VAL B 1 277 ? -17.516 -34.281 8.719 1 47.12 277 VAL B O 1
ATOM 5948 N N . GLU B 1 278 ? -17.203 -35.781 10.484 1 44.22 278 GLU B N 1
ATOM 5949 C CA . GLU B 1 278 ? -16.156 -36.781 10.367 1 44.22 278 GLU B CA 1
ATOM 5950 C C . GLU B 1 278 ? -15.727 -36.969 8.914 1 44.22 278 GLU B C 1
ATOM 5952 O O . GLU B 1 278 ? -14.805 -36.312 8.438 1 44.22 278 GLU B O 1
ATOM 5957 N N . GLU B 1 279 ? -15.586 -38.344 8.328 1 46.19 279 GLU B N 1
ATOM 5958 C CA . GLU B 1 279 ? -15.016 -39.062 7.184 1 46.19 279 GLU B CA 1
ATOM 5959 C C . GLU B 1 279 ? -15.375 -38.344 5.875 1 46.19 279 GLU B C 1
ATOM 5961 O O . GLU B 1 279 ? -14.578 -38.344 4.938 1 46.19 279 GLU B O 1
ATOM 5966 N N . VAL B 1 280 ? -16.484 -37.406 5.902 1 54.59 280 VAL B N 1
ATOM 5967 C CA . VAL B 1 280 ? -17.188 -36.969 4.703 1 54.59 280 VAL B CA 1
ATOM 5968 C C . VAL B 1 280 ? -16.781 -35.531 4.379 1 54.59 280 VAL B C 1
ATOM 5970 O O . VAL B 1 280 ? -17.188 -34.969 3.35 1 54.59 280 VAL B O 1
ATOM 5973 N N . CYS B 1 281 ? -15.898 -34.938 5.156 1 63.38 281 CYS B N 1
ATOM 5974 C CA . CYS B 1 281 ? -15.602 -33.5 4.992 1 63.38 281 CYS B CA 1
ATOM 5975 C C . CYS B 1 281 ? -14.703 -33.281 3.783 1 63.38 281 CYS B C 1
ATOM 5977 O O . CYS B 1 281 ? -14.984 -32.406 2.951 1 63.38 281 CYS B O 1
ATOM 5979 N N . CYS B 1 282 ? -13.688 -34.125 3.68 1 75.94 282 CYS B N 1
ATOM 5980 C CA . CYS B 1 282 ? -12.758 -33.938 2.566 1 75.94 282 CYS B CA 1
ATOM 5981 C C . CYS B 1 282 ? -13.461 -34.156 1.231 1 75.94 282 CYS B C 1
ATOM 5983 O O . CYS B 1 282 ? -13.297 -33.375 0.3 1 75.94 282 CYS B O 1
ATOM 5985 N N . GLU B 1 283 ? -14.344 -35.031 1.345 1 84.44 283 GLU B N 1
ATOM 5986 C CA . GLU B 1 283 ? -15.07 -35.344 0.118 1 84.44 283 GLU B CA 1
ATOM 5987 C C . GLU B 1 283 ? -16.031 -34.188 -0.252 1 84.44 283 GLU B C 1
ATOM 5989 O O . GLU B 1 283 ? -16.172 -33.875 -1.43 1 84.44 283 GLU B O 1
ATOM 5994 N N . ALA B 1 284 ? -16.609 -33.625 0.763 1 89.25 284 ALA B N 1
ATOM 5995 C CA . ALA B 1 284 ? -17.562 -32.562 0.52 1 89.25 284 ALA B CA 1
ATOM 5996 C C . ALA B 1 284 ? -16.891 -31.344 -0.132 1 89.25 284 ALA B C 1
ATOM 5998 O O . ALA B 1 284 ? -17.422 -30.781 -1.089 1 89.25 284 ALA B O 1
ATOM 5999 N N . LEU B 1 285 ? -15.773 -31.031 0.356 1 93.06 285 LEU B N 1
ATOM 6000 C CA . LEU B 1 285 ? -15.078 -29.859 -0.181 1 93.06 285 LEU B CA 1
ATOM 6001 C C . LEU B 1 285 ? -14.477 -30.172 -1.547 1 93.06 285 LEU B C 1
ATOM 6003 O O . LEU B 1 285 ? -14.414 -29.297 -2.412 1 93.06 285 LEU B O 1
ATOM 6007 N N . MET B 1 286 ? -14.086 -31.344 -1.758 1 94.12 286 MET B N 1
ATOM 6008 C CA . MET B 1 286 ? -13.617 -31.766 -3.078 1 94.12 286 MET B CA 1
ATOM 6009 C C . MET B 1 286 ? -14.758 -31.734 -4.094 1 94.12 286 MET B C 1
ATOM 6011 O O . MET B 1 286 ? -14.562 -31.344 -5.246 1 94.12 286 MET B O 1
ATOM 6015 N N . ASN B 1 287 ? -15.906 -32.125 -3.564 1 93.81 287 ASN B N 1
ATOM 6016 C CA . ASN B 1 287 ? -17.078 -32.062 -4.418 1 93.81 287 ASN B CA 1
ATOM 6017 C C . ASN B 1 287 ? -17.422 -30.625 -4.785 1 93.81 287 ASN B C 1
ATOM 6019 O O . ASN B 1 287 ? -17.922 -30.359 -5.883 1 93.81 287 ASN B O 1
ATOM 6023 N N . THR B 1 288 ? -17.172 -29.75 -3.836 1 96.19 288 THR B N 1
ATOM 6024 C CA . THR B 1 288 ? -17.375 -28.344 -4.113 1 96.19 288 THR B CA 1
ATOM 6025 C C . THR B 1 288 ? -16.484 -27.875 -5.266 1 96.19 288 THR B C 1
ATOM 6027 O O . THR B 1 288 ? -16.938 -27.156 -6.156 1 96.19 288 THR B O 1
ATOM 6030 N N . ARG B 1 289 ? -15.242 -28.266 -5.246 1 96.69 289 ARG B N 1
ATOM 6031 C CA . ARG B 1 289 ? -14.336 -27.938 -6.348 1 96.69 289 ARG B CA 1
ATOM 6032 C C . ARG B 1 289 ? -14.852 -28.531 -7.66 1 96.69 289 ARG B C 1
ATOM 6034 O O . ARG B 1 289 ? -14.883 -27.844 -8.68 1 96.69 289 ARG B O 1
ATOM 6041 N N . MET B 1 290 ? -15.258 -29.781 -7.652 1 95.31 290 MET B N 1
ATOM 6042 C CA . MET B 1 290 ? -15.766 -30.469 -8.844 1 95.31 290 MET B CA 1
ATOM 6043 C C . MET B 1 290 ? -17.016 -29.766 -9.375 1 95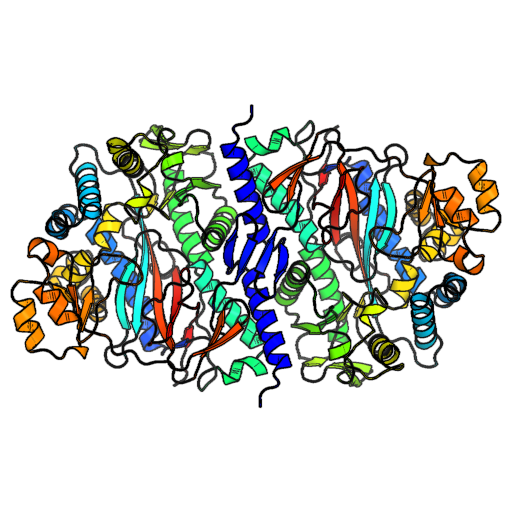.31 290 MET B C 1
ATOM 6045 O O . MET B 1 290 ? -17.188 -29.625 -10.586 1 95.31 290 MET B O 1
ATOM 6049 N N . PHE B 1 291 ? -17.828 -29.375 -8.398 1 95.94 291 PHE B N 1
ATOM 6050 C CA . PHE B 1 291 ? -19.047 -28.672 -8.766 1 95.94 291 PHE B CA 1
ATOM 6051 C C . PHE B 1 291 ? -18.734 -27.438 -9.586 1 95.94 291 PHE B C 1
ATOM 6053 O O . PHE B 1 291 ? -19.375 -27.188 -10.609 1 95.94 291 PHE B O 1
ATOM 6060 N N . MET B 1 292 ? -17.797 -26.688 -9.188 1 97.56 292 MET B N 1
ATOM 6061 C CA . MET B 1 292 ? -17.422 -25.484 -9.914 1 97.56 292 MET B CA 1
ATOM 6062 C C . MET B 1 292 ? -16.938 -25.812 -11.32 1 97.56 292 MET B C 1
ATOM 6064 O O . MET B 1 292 ? -17.297 -25.156 -12.289 1 97.56 292 MET B O 1
ATOM 6068 N N . GLU B 1 293 ? -16.125 -26.844 -11.422 1 96.44 293 GLU B N 1
ATOM 6069 C CA . GLU B 1 293 ? -15.539 -27.219 -12.711 1 96.44 293 GLU B CA 1
ATOM 6070 C C . GLU B 1 293 ? -16.594 -27.75 -13.672 1 96.44 293 GLU B C 1
ATOM 6072 O O . GLU B 1 293 ? -16.359 -27.844 -14.875 1 96.44 293 GLU B O 1
ATOM 6077 N N . GLN B 1 294 ? -17.781 -28.062 -13.211 1 95.62 294 GLN B N 1
ATOM 6078 C CA . GLN B 1 294 ? -18.875 -28.578 -14.031 1 95.62 294 GLN B CA 1
ATOM 6079 C C . GLN B 1 294 ? -19.781 -27.453 -14.516 1 95.62 294 GLN B C 1
ATOM 6081 O O . GLN B 1 294 ? -20.797 -27.703 -15.156 1 95.62 294 GLN B O 1
ATOM 6086 N N . HIS B 1 295 ? -19.469 -26.25 -14.312 1 97.69 295 HIS B N 1
ATOM 6087 C CA . HIS B 1 295 ? -20.25 -25.094 -14.719 1 97.69 295 HIS B CA 1
ATOM 6088 C C . HIS B 1 295 ? -19.5 -24.266 -15.766 1 97.69 295 HIS B C 1
ATOM 6090 O O . HIS B 1 295 ? -18.328 -24.516 -16.031 1 97.69 295 HIS B O 1
ATOM 6096 N N . ARG B 1 296 ? -20.266 -23.359 -16.469 1 98 296 ARG B N 1
ATOM 6097 C CA . ARG B 1 296 ? -19.703 -22.516 -17.516 1 98 296 ARG B CA 1
ATOM 6098 C C . ARG B 1 296 ? -18.984 -21.312 -16.906 1 98 296 ARG B C 1
ATOM 6100 O O . ARG B 1 296 ? -19.547 -20.203 -16.859 1 98 296 ARG B O 1
ATOM 6107 N N . ILE B 1 297 ? -17.797 -21.484 -16.531 1 98.69 297 ILE B N 1
ATOM 6108 C CA . ILE B 1 297 ? -16.922 -20.469 -15.961 1 98.69 297 ILE B CA 1
ATOM 6109 C C . ILE B 1 297 ? -15.523 -20.609 -16.547 1 98.69 297 ILE B C 1
ATOM 6111 O O . ILE B 1 297 ? -15.148 -21.672 -17.031 1 98.69 297 ILE B O 1
ATOM 6115 N N . ALA B 1 298 ? -14.758 -19.469 -16.609 1 98.75 298 ALA B N 1
ATOM 6116 C CA . ALA B 1 298 ? -13.312 -19.594 -16.766 1 98.75 298 ALA B CA 1
ATOM 6117 C C . ALA B 1 298 ? -12.656 -20.016 -15.453 1 98.75 298 ALA B C 1
ATOM 6119 O O . ALA B 1 298 ? -12.852 -19.375 -14.422 1 98.75 298 ALA B O 1
ATOM 6120 N N . MET B 1 299 ? -11.906 -21.094 -15.477 1 98.5 299 MET B N 1
ATOM 6121 C CA . MET B 1 299 ? -11.383 -21.594 -14.219 1 98.5 299 MET B CA 1
ATOM 6122 C C . MET B 1 299 ? -9.883 -21.859 -14.312 1 98.5 299 MET B C 1
ATOM 6124 O O . MET B 1 299 ? -9.43 -22.531 -15.242 1 98.5 299 MET B O 1
ATOM 6128 N N . ASN B 1 300 ? -9.172 -21.219 -13.43 1 98.12 300 ASN B N 1
ATOM 6129 C CA . ASN B 1 300 ? -7.766 -21.578 -13.258 1 98.12 300 ASN B CA 1
ATOM 6130 C C . ASN B 1 300 ? -7.586 -22.688 -12.234 1 98.12 300 ASN B C 1
ATOM 6132 O O . ASN B 1 300 ? -8.234 -22.688 -11.188 1 98.12 300 ASN B O 1
ATOM 6136 N N . ALA B 1 301 ? -6.645 -23.547 -12.578 1 96.5 301 ALA B N 1
ATOM 6137 C CA . ALA B 1 301 ? -6.258 -24.703 -11.773 1 96.5 301 ALA B CA 1
ATOM 6138 C C . ALA B 1 301 ? -7.363 -25.75 -11.758 1 96.5 301 ALA B C 1
ATOM 6140 O O . ALA B 1 301 ? -7.809 -26.188 -10.695 1 96.5 301 ALA B O 1
ATOM 6141 N N . THR B 1 302 ? -7.863 -26.031 -12.938 1 98.06 302 THR B N 1
ATOM 6142 C CA . THR B 1 302 ? -8.727 -27.203 -13.031 1 98.06 302 THR B CA 1
ATOM 6143 C C . THR B 1 302 ? -8.023 -28.438 -12.484 1 98.06 302 THR B C 1
ATOM 6145 O O . THR B 1 302 ? -6.797 -28.453 -12.336 1 98.06 302 THR B O 1
ATOM 6148 N N . VAL B 1 303 ? -8.797 -29.469 -12.219 1 97.56 303 VAL B N 1
ATOM 6149 C CA . VAL B 1 303 ? -8.18 -30.688 -11.734 1 97.56 303 VAL B CA 1
ATOM 6150 C C . VAL B 1 303 ? -7.18 -31.219 -12.766 1 97.56 303 VAL B C 1
ATOM 6152 O O . VAL B 1 303 ? -6.078 -31.641 -12.406 1 97.56 303 VAL B O 1
ATOM 6155 N N . GLY B 1 304 ? -7.52 -31.125 -14.023 1 97.88 304 GLY B N 1
ATOM 6156 C CA . GLY B 1 304 ? -6.613 -31.516 -15.094 1 97.88 304 GLY B CA 1
ATOM 6157 C C . GLY B 1 304 ? -5.328 -30.703 -15.109 1 97.88 304 GLY B C 1
ATOM 6158 O O . GLY B 1 304 ? -4.238 -31.266 -15.242 1 97.88 304 GLY B O 1
ATOM 6159 N N . GLN B 1 305 ? -5.453 -29.406 -14.992 1 98.19 305 GLN B N 1
ATOM 6160 C CA . GLN B 1 305 ? -4.285 -28.531 -14.992 1 98.19 305 GLN B CA 1
ATOM 6161 C C . GLN B 1 305 ? -3.367 -28.844 -13.812 1 98.19 305 GLN B C 1
ATOM 6163 O O . GLN B 1 305 ? -2.141 -28.828 -13.953 1 98.19 305 GLN B O 1
ATOM 6168 N N . GLN B 1 306 ? -3.945 -29.047 -12.633 1 97.12 306 GLN B N 1
ATOM 6169 C CA . GLN B 1 306 ? -3.154 -29.359 -11.445 1 97.12 306 GLN B CA 1
ATOM 6170 C C . GLN B 1 306 ? -2.393 -30.672 -11.633 1 97.12 306 GLN B C 1
ATOM 6172 O O . GLN B 1 306 ? -1.211 -30.766 -11.289 1 97.12 306 GLN B O 1
ATOM 6177 N N . LEU B 1 307 ? -3.021 -31.672 -12.172 1 97 307 LEU B N 1
ATOM 6178 C CA . LEU B 1 307 ? -2.373 -32.938 -12.422 1 97 307 LEU B CA 1
ATOM 6179 C C . LEU B 1 307 ? -1.32 -32.812 -13.516 1 97 307 LEU B C 1
ATOM 6181 O O . LEU B 1 307 ? -0.236 -33.406 -13.406 1 97 307 LEU B O 1
ATOM 6185 N N . ALA B 1 308 ? -1.607 -32.062 -14.523 1 97.69 308 ALA B N 1
ATOM 6186 C CA . ALA B 1 308 ? -0.716 -31.891 -15.672 1 97.69 308 ALA B CA 1
ATOM 6187 C C . ALA B 1 308 ? 0.574 -31.172 -15.266 1 97.69 308 ALA B C 1
ATOM 6189 O O . ALA B 1 308 ? 1.602 -31.312 -15.93 1 97.69 308 ALA B O 1
ATOM 6190 N N . SER B 1 309 ? 0.499 -30.406 -14.227 1 95.81 309 SER B N 1
ATOM 6191 C CA . SER B 1 309 ? 1.665 -29.641 -13.805 1 95.81 309 SER B CA 1
ATOM 6192 C C . SER B 1 309 ? 2.428 -30.344 -12.695 1 95.81 309 SER B C 1
ATOM 6194 O O . SER B 1 309 ? 3.314 -29.766 -12.07 1 95.81 309 SER B O 1
ATOM 6196 N N . SER B 1 310 ? 2.127 -31.578 -12.383 1 93.38 310 SER B N 1
ATOM 6197 C CA . SER B 1 310 ? 2.799 -32.344 -11.344 1 93.38 310 SER B CA 1
ATOM 6198 C C . SER B 1 310 ? 4.211 -32.75 -11.766 1 93.38 310 SER B C 1
ATOM 6200 O O . SER B 1 310 ? 4.527 -32.75 -12.961 1 93.38 310 SER B O 1
ATOM 6202 N N . LYS B 1 311 ? 4.996 -33.094 -10.805 1 91.25 311 LYS B N 1
ATOM 6203 C CA . LYS B 1 311 ? 6.367 -33.5 -11.062 1 91.25 311 LYS B CA 1
ATOM 6204 C C . LYS B 1 311 ? 6.387 -34.812 -11.883 1 91.25 311 LYS B C 1
ATOM 6206 O O . LYS B 1 311 ? 7.281 -35 -12.703 1 91.25 311 LYS B O 1
ATOM 6211 N N . ARG B 1 312 ? 5.434 -35.656 -11.633 1 92.25 312 ARG B N 1
ATOM 6212 C CA . ARG B 1 312 ? 5.332 -36.906 -12.383 1 92.25 312 ARG B CA 1
ATOM 6213 C C . ARG B 1 312 ? 5.133 -36.625 -13.867 1 92.25 312 ARG B C 1
ATOM 6215 O O . ARG B 1 312 ? 5.82 -37.219 -14.711 1 92.25 312 ARG B O 1
ATOM 6222 N N . VAL B 1 313 ? 4.199 -35.812 -14.156 1 95.19 313 VAL B N 1
ATOM 6223 C CA . VAL B 1 313 ? 3.936 -35.469 -15.555 1 95.19 313 VAL B CA 1
ATOM 6224 C C . VAL B 1 313 ? 5.145 -34.781 -16.156 1 95.19 313 VAL B C 1
ATOM 6226 O O . VAL B 1 313 ? 5.52 -35.031 -17.312 1 95.19 313 VAL B O 1
ATOM 6229 N N . GLN B 1 314 ? 5.723 -33.906 -15.398 1 95.44 314 GLN B N 1
ATOM 6230 C CA . GLN B 1 314 ? 6.938 -33.219 -15.867 1 95.44 314 GLN B CA 1
ATOM 6231 C C . GLN B 1 314 ? 8.016 -34.25 -16.234 1 95.44 314 GLN B C 1
ATOM 6233 O O . GLN B 1 314 ? 8.68 -34.125 -17.266 1 95.44 314 GLN B O 1
ATOM 6238 N N . MET B 1 315 ? 8.211 -35.219 -15.391 1 94.25 315 MET B N 1
ATOM 6239 C CA . MET B 1 315 ? 9.195 -36.281 -15.648 1 94.25 315 MET B CA 1
ATOM 6240 C C . MET B 1 315 ? 8.867 -37 -16.953 1 94.25 315 MET B C 1
ATOM 6242 O O . MET B 1 315 ? 9.758 -37.25 -17.766 1 94.25 315 MET B O 1
ATOM 6246 N N . LEU B 1 316 ? 7.609 -37.312 -17.109 1 95.25 316 LEU B N 1
ATOM 6247 C CA . LEU B 1 316 ? 7.199 -38.031 -18.312 1 95.25 316 LEU B CA 1
ATOM 6248 C C . LEU B 1 316 ? 7.441 -37.188 -19.562 1 95.25 316 LEU B C 1
ATOM 6250 O O . LEU B 1 316 ? 7.988 -37.656 -20.547 1 95.25 316 LEU B O 1
ATOM 6254 N N . LEU B 1 317 ? 7.078 -35.938 -19.516 1 96.56 317 LEU B N 1
ATOM 6255 C CA . LEU B 1 317 ? 7.262 -35.031 -20.641 1 96.56 317 LEU B CA 1
ATOM 6256 C C . LEU B 1 317 ? 8.742 -34.844 -20.969 1 96.56 317 LEU B C 1
ATOM 6258 O O . LEU B 1 317 ? 9.125 -34.781 -22.141 1 96.56 317 LEU B O 1
ATOM 6262 N N . SER B 1 318 ? 9.547 -34.75 -19.938 1 94.75 318 SER B N 1
ATOM 6263 C CA . SER B 1 318 ? 10.977 -34.531 -20.125 1 94.75 318 SER B CA 1
ATOM 6264 C C . SER B 1 318 ? 11.633 -35.719 -20.812 1 94.75 318 SER B C 1
ATOM 6266 O O . SER B 1 318 ? 12.641 -35.562 -21.5 1 94.75 318 SER B O 1
ATOM 6268 N N . SER B 1 319 ? 11.047 -36.875 -20.672 1 93.06 319 SER B N 1
ATOM 6269 C CA . SER B 1 319 ? 11.617 -38.094 -21.234 1 93.06 319 SER B CA 1
ATOM 6270 C C . SER B 1 319 ? 11.078 -38.344 -22.641 1 93.06 319 SER B C 1
ATOM 6272 O O . SER B 1 319 ? 11.602 -39.219 -23.359 1 93.06 319 SER B O 1
ATOM 6274 N N . MET B 1 320 ? 10.133 -37.688 -23.031 1 95.81 320 MET B N 1
ATOM 6275 C CA . MET B 1 320 ? 9.508 -37.875 -24.328 1 95.81 320 MET B CA 1
ATOM 6276 C C . MET B 1 320 ? 10.398 -37.344 -25.453 1 95.81 320 MET B C 1
ATOM 6278 O O . MET B 1 320 ? 11.023 -36.281 -25.297 1 95.81 320 MET B O 1
ATOM 6282 N N . PRO B 1 321 ? 10.438 -38.094 -26.562 1 96 321 PRO B N 1
ATOM 6283 C CA . PRO B 1 321 ? 11.094 -37.5 -27.734 1 96 321 PRO B CA 1
ATOM 6284 C C . PRO B 1 321 ? 10.305 -36.344 -28.328 1 96 321 PRO B C 1
ATOM 6286 O O . PRO B 1 321 ? 9.117 -36.156 -28.016 1 96 321 PRO B O 1
ATOM 6289 N N . VAL B 1 322 ? 10.945 -35.594 -29.125 1 97 322 VAL B N 1
ATOM 6290 C CA . VAL B 1 322 ? 10.383 -34.375 -29.734 1 97 322 VAL B CA 1
ATOM 6291 C C . VAL B 1 322 ? 9.086 -34.719 -30.469 1 97 322 VAL B C 1
ATOM 6293 O O . VAL B 1 322 ? 8.117 -33.969 -30.406 1 97 322 VAL B O 1
ATOM 6296 N N . SER B 1 323 ? 9.07 -35.875 -31.094 1 96.06 323 SER B N 1
ATOM 6297 C CA . SER B 1 323 ? 7.902 -36.281 -31.875 1 96.06 323 SER B CA 1
ATOM 6298 C C . SER B 1 323 ? 6.688 -36.5 -30.969 1 96.06 323 SER B C 1
ATOM 6300 O O . SER B 1 323 ? 5.566 -36.125 -31.344 1 96.06 323 SER B O 1
ATOM 6302 N N . GLU B 1 324 ? 6.895 -37 -29.828 1 96.06 324 GLU B N 1
ATOM 6303 C CA . GLU B 1 324 ? 5.801 -37.25 -28.891 1 96.06 324 GLU B CA 1
ATOM 6304 C C . GLU B 1 324 ? 5.348 -35.938 -28.234 1 96.06 324 GLU B C 1
ATOM 6306 O O . GLU B 1 324 ? 4.152 -35.719 -28.016 1 96.06 324 GLU B O 1
ATOM 6311 N N . LEU B 1 325 ? 6.285 -35.125 -27.953 1 96.56 325 LEU B N 1
ATOM 6312 C CA . LEU B 1 325 ? 5.945 -33.812 -27.375 1 96.56 325 LEU B CA 1
ATOM 6313 C C . LEU B 1 325 ? 5.066 -33.031 -28.328 1 96.56 325 LEU B C 1
ATOM 6315 O O . LEU B 1 325 ? 4.188 -32.281 -27.891 1 96.56 325 LEU B O 1
ATOM 6319 N N . SER B 1 326 ? 5.309 -33.156 -29.594 1 96.62 326 SER B N 1
ATOM 6320 C CA . SER B 1 326 ? 4.574 -32.406 -30.609 1 96.62 326 SER B CA 1
ATOM 6321 C C . SER B 1 326 ? 3.102 -32.812 -30.641 1 96.62 326 SER B C 1
ATOM 6323 O O . SER B 1 326 ? 2.256 -32.062 -31.125 1 96.62 326 SER B O 1
ATOM 6325 N N . SER B 1 327 ? 2.771 -33.969 -30.078 1 95.31 327 SER B N 1
ATOM 6326 C CA . SER B 1 327 ? 1.385 -34.406 -30.031 1 95.31 327 SER B CA 1
ATOM 6327 C C . SER B 1 327 ? 0.558 -33.562 -29.078 1 95.31 327 SER B C 1
ATOM 6329 O O . SER B 1 327 ? -0.674 -33.594 -29.109 1 95.31 327 SER B O 1
ATOM 6331 N N . PHE B 1 328 ? 1.257 -32.812 -28.281 1 96.94 328 PHE B N 1
ATOM 6332 C CA . PHE B 1 328 ? 0.566 -31.969 -27.328 1 96.94 328 PHE B CA 1
ATOM 6333 C C . PHE B 1 328 ? 0.466 -30.531 -27.859 1 96.94 328 PHE B C 1
ATOM 6335 O O . PHE B 1 328 ? 0.708 -29.578 -27.125 1 96.94 328 PHE B O 1
ATOM 6342 N N . GLY B 1 329 ? 0.223 -30.344 -29.078 1 93.69 329 GLY B N 1
ATOM 6343 C CA . GLY B 1 329 ? -0.128 -29.062 -29.688 1 93.69 329 GLY B CA 1
ATOM 6344 C C . GLY B 1 329 ? 1.081 -28.25 -30.109 1 93.69 329 GLY B C 1
ATOM 6345 O O . GLY B 1 329 ? 0.955 -27.078 -30.438 1 93.69 329 GLY B O 1
ATOM 6346 N N . LEU B 1 330 ? 2.264 -28.812 -30.094 1 96.88 330 LEU B N 1
ATOM 6347 C CA . LEU B 1 330 ? 3.48 -28.109 -30.484 1 96.88 330 LEU B CA 1
ATOM 6348 C C . LEU B 1 330 ? 3.91 -28.516 -31.891 1 96.88 330 LEU B C 1
ATOM 6350 O O . LEU B 1 330 ? 3.732 -29.656 -32.312 1 96.88 330 LEU B O 1
ATOM 6354 N N . THR B 1 331 ? 4.41 -27.516 -32.656 1 97.5 331 THR B N 1
ATOM 6355 C CA . THR B 1 331 ? 5.148 -27.891 -33.844 1 97.5 331 THR B CA 1
ATOM 6356 C C . THR B 1 331 ? 6.457 -28.578 -33.469 1 97.5 331 THR B C 1
ATOM 6358 O O . THR B 1 331 ? 6.887 -28.547 -32.312 1 97.5 331 THR B O 1
ATOM 6361 N N . ILE B 1 332 ? 7.035 -29.203 -34.406 1 97.69 332 ILE B N 1
ATOM 6362 C CA . ILE B 1 332 ? 8.305 -29.875 -34.188 1 97.69 332 ILE B CA 1
ATOM 6363 C C . ILE B 1 332 ? 9.336 -28.875 -33.688 1 97.69 332 ILE B C 1
ATOM 6365 O O . ILE B 1 332 ? 10.07 -29.156 -32.719 1 97.69 332 ILE B O 1
ATOM 6369 N N . THR B 1 333 ? 9.359 -27.734 -34.281 1 97.81 333 THR B N 1
ATOM 6370 C CA . THR B 1 333 ? 10.297 -26.688 -33.875 1 97.81 333 THR B CA 1
ATOM 6371 C C . THR B 1 333 ? 10.023 -26.219 -32.469 1 97.81 333 THR B C 1
ATOM 6373 O O . THR B 1 333 ? 10.945 -26.031 -31.672 1 97.81 333 THR B O 1
ATOM 6376 N N . GLU B 1 334 ? 8.789 -26.047 -32.156 1 97.69 334 GLU B N 1
ATOM 6377 C CA . GLU B 1 334 ? 8.398 -25.641 -30.812 1 97.69 334 GLU B CA 1
ATOM 6378 C C . GLU B 1 334 ? 8.766 -26.719 -29.797 1 97.69 334 GLU B C 1
ATOM 6380 O O . GLU B 1 334 ? 9.242 -26.422 -28.703 1 97.69 334 GLU B O 1
ATOM 6385 N N . ALA B 1 335 ? 8.539 -27.953 -30.141 1 98.06 335 ALA B N 1
ATOM 6386 C CA . ALA B 1 335 ? 8.859 -29.078 -29.266 1 98.06 335 ALA B CA 1
ATOM 6387 C C . ALA B 1 335 ? 10.352 -29.141 -28.984 1 98.06 335 ALA B C 1
ATOM 6389 O O . ALA B 1 335 ? 10.766 -29.5 -27.875 1 98.06 335 ALA B O 1
ATOM 6390 N N . GLU B 1 336 ? 11.094 -28.828 -29.984 1 97.62 336 GLU B N 1
ATOM 6391 C CA . GLU B 1 336 ? 12.539 -28.781 -29.797 1 97.62 336 GLU B CA 1
ATOM 6392 C C . GLU B 1 336 ? 12.93 -27.703 -28.797 1 97.62 336 GLU B C 1
ATOM 6394 O O . GLU B 1 336 ? 13.805 -27.922 -27.953 1 97.62 336 GLU B O 1
ATOM 6399 N N . GLN B 1 337 ? 12.328 -26.578 -28.953 1 96.94 337 GLN B N 1
ATOM 6400 C CA . GLN B 1 337 ? 12.586 -25.484 -28.016 1 96.94 337 GLN B CA 1
ATOM 6401 C C . GLN B 1 337 ? 12.203 -25.875 -26.594 1 96.94 337 GLN B C 1
ATOM 6403 O O . GLN B 1 337 ? 12.953 -25.625 -25.656 1 96.94 337 GLN B O 1
ATOM 6408 N N . VAL B 1 338 ? 11.047 -26.5 -26.422 1 97.75 338 VAL B N 1
ATOM 6409 C CA . VAL B 1 338 ? 10.562 -26.953 -25.125 1 97.75 338 VAL B CA 1
ATOM 6410 C C . VAL B 1 338 ? 11.531 -27.969 -24.547 1 97.75 338 VAL B C 1
ATOM 6412 O O . VAL B 1 338 ? 11.906 -27.891 -23.375 1 97.75 338 VAL B O 1
ATOM 6415 N N . LYS B 1 339 ? 11.953 -28.906 -25.359 1 96.38 339 LYS B N 1
ATOM 6416 C CA . LYS B 1 339 ? 12.859 -29.969 -24.922 1 96.38 339 LYS B CA 1
ATOM 6417 C C . LYS B 1 339 ? 14.172 -29.391 -24.406 1 96.38 339 LYS B C 1
ATOM 6419 O O . LYS B 1 339 ? 14.75 -29.922 -23.453 1 96.38 339 LYS B O 1
ATOM 6424 N N . SER B 1 340 ? 14.57 -28.344 -24.984 1 95.31 340 SER B N 1
ATOM 6425 C CA . SER B 1 340 ? 15.859 -27.75 -24.656 1 95.31 340 SER B CA 1
ATOM 6426 C C . SER B 1 340 ? 15.875 -27.219 -23.219 1 95.31 340 SER B C 1
ATOM 6428 O O . SER B 1 340 ? 16.938 -27.047 -22.625 1 95.31 340 SER B O 1
ATOM 6430 N N . VAL B 1 341 ? 14.711 -26.906 -22.641 1 97.12 341 VAL B N 1
ATOM 6431 C CA . VAL B 1 341 ? 14.695 -26.312 -21.312 1 97.12 341 VAL B CA 1
ATOM 6432 C C . VAL B 1 341 ? 14.227 -27.344 -20.281 1 97.12 341 VAL B C 1
ATOM 6434 O O . VAL B 1 341 ? 14.227 -27.078 -19.078 1 97.12 341 VAL B O 1
ATOM 6437 N N . LEU B 1 342 ? 13.797 -28.469 -20.766 1 96.25 342 LEU B N 1
ATOM 6438 C CA . LEU B 1 342 ? 13.398 -29.516 -19.844 1 96.25 342 LEU B CA 1
ATOM 6439 C C . LEU B 1 342 ? 14.625 -30.219 -19.25 1 96.25 342 LEU B C 1
ATOM 6441 O O . LEU B 1 342 ? 15.547 -30.578 -19.984 1 96.25 342 LEU B O 1
ATOM 6445 N N . GLY B 1 343 ? 14.727 -30.25 -18.031 1 90.69 343 GLY B N 1
ATOM 6446 C CA . GLY B 1 343 ? 15.812 -30.969 -17.375 1 90.69 343 GLY B CA 1
ATOM 6447 C C . GLY B 1 343 ? 15.719 -32.469 -17.547 1 90.69 343 GLY B C 1
ATOM 6448 O O . GLY B 1 343 ? 14.641 -33 -17.828 1 90.69 343 GLY B O 1
ATOM 6449 N N . GLU B 1 344 ? 16.812 -33.062 -17.328 1 91.06 344 GLU B N 1
ATOM 6450 C CA . GLU B 1 344 ? 16.844 -34.531 -17.359 1 91.06 344 GLU B CA 1
ATOM 6451 C C . GLU B 1 344 ? 16.25 -35.094 -16.078 1 91.06 344 GLU B C 1
ATOM 6453 O O . GLU B 1 344 ? 16.734 -34.812 -14.977 1 91.06 344 GLU B O 1
ATOM 6458 N N . MET B 1 345 ? 15.242 -35.875 -16.266 1 93.31 345 MET B N 1
ATOM 6459 C CA . MET B 1 345 ? 14.609 -36.562 -15.133 1 93.31 345 MET B CA 1
ATOM 6460 C C . MET B 1 345 ? 14.461 -38.062 -15.406 1 93.31 345 MET B C 1
ATOM 6462 O O . MET B 1 345 ? 14.219 -38.469 -16.547 1 93.31 345 MET B O 1
ATOM 6466 N N . LEU B 1 346 ? 14.648 -38.812 -14.328 1 92.75 346 LEU B N 1
ATOM 6467 C CA . LEU B 1 346 ? 14.531 -40.281 -14.43 1 92.75 346 LEU B CA 1
ATOM 6468 C C . LEU B 1 346 ? 13.555 -40.812 -13.383 1 92.75 346 LEU B C 1
ATOM 6470 O O . LEU B 1 346 ? 13.523 -40.312 -12.25 1 92.75 346 LEU B O 1
ATOM 6474 N N . PRO B 1 347 ? 12.773 -41.75 -13.805 1 92.81 347 PRO B N 1
ATOM 6475 C CA . PRO B 1 347 ? 11.93 -42.406 -12.797 1 92.81 347 PRO B CA 1
ATOM 6476 C C . PRO B 1 347 ? 12.734 -43.25 -11.812 1 92.81 347 PRO B C 1
ATOM 6478 O O . PRO B 1 347 ? 13.828 -43.719 -12.133 1 92.81 347 PRO B O 1
ATOM 6481 N N . VAL B 1 348 ? 12.211 -43.375 -10.695 1 93 348 VAL B N 1
ATOM 6482 C CA . VAL B 1 348 ? 12.789 -44.312 -9.734 1 93 348 VAL B CA 1
ATOM 6483 C C . VAL B 1 348 ? 12.242 -45.719 -9.984 1 93 348 VAL B C 1
ATOM 6485 O O . VAL B 1 348 ? 11.023 -45.906 -10.078 1 93 348 VAL B O 1
ATOM 6488 N N . THR B 1 349 ? 13.133 -46.625 -10.195 1 92.81 349 THR B N 1
ATOM 6489 C CA . THR B 1 349 ? 12.789 -48 -10.414 1 92.81 349 THR B CA 1
ATOM 6490 C C . THR B 1 349 ? 13.625 -48.906 -9.516 1 92.81 349 THR B C 1
ATOM 6492 O O . THR B 1 349 ? 14.422 -48.438 -8.711 1 92.81 349 THR B O 1
AT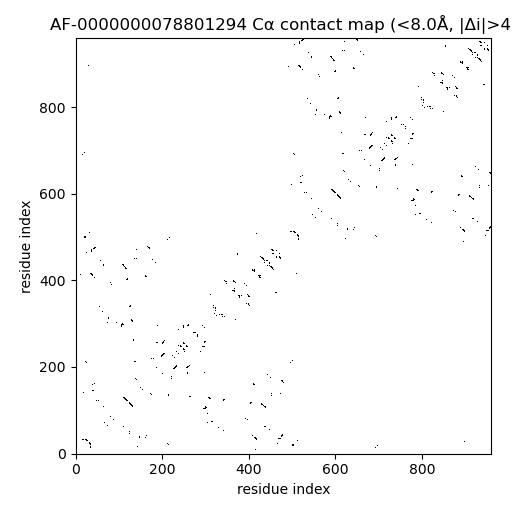OM 6495 N N . ASP B 1 350 ? 13.367 -50.188 -9.68 1 92.19 350 ASP B N 1
ATOM 6496 C CA . ASP B 1 350 ? 14.117 -51.156 -8.906 1 92.19 350 ASP B CA 1
ATOM 6497 C C . ASP B 1 350 ? 15.594 -51.156 -9.289 1 92.19 350 ASP B C 1
ATOM 6499 O O . ASP B 1 350 ? 16.453 -51.625 -8.523 1 92.19 350 ASP B O 1
ATOM 6503 N N . GLN B 1 351 ? 15.914 -50.594 -10.367 1 93.56 351 GLN B N 1
ATOM 6504 C CA . GLN B 1 351 ? 17.297 -50.562 -10.844 1 93.56 351 GLN B CA 1
ATOM 6505 C C . GLN B 1 351 ? 18 -49.281 -10.406 1 93.56 351 GLN B C 1
ATOM 6507 O O . GLN B 1 351 ? 19.203 -49.125 -10.602 1 93.56 351 GLN B O 1
ATOM 6512 N N . SER B 1 352 ? 17.234 -48.375 -9.852 1 94.5 352 SER B N 1
ATOM 6513 C CA . SER B 1 352 ? 17.766 -47.031 -9.578 1 94.5 352 SER B CA 1
ATOM 6514 C C . SER B 1 352 ? 18.891 -47.094 -8.555 1 94.5 352 SER B C 1
ATOM 6516 O O . SER B 1 352 ? 19.828 -46.281 -8.625 1 94.5 352 SER B O 1
ATOM 6518 N N . VAL B 1 353 ? 18.812 -48 -7.613 1 92.69 353 VAL B N 1
ATOM 6519 C CA . VAL B 1 353 ? 19.859 -48.094 -6.609 1 92.69 353 VAL B CA 1
ATOM 6520 C C . VAL B 1 353 ? 21.188 -48.469 -7.281 1 92.69 353 VAL B C 1
ATOM 6522 O O . VAL B 1 353 ? 22.203 -47.812 -7.062 1 92.69 353 VAL B O 1
ATOM 6525 N N . SER B 1 354 ? 21.141 -49.531 -8.055 1 94.19 354 SER B N 1
ATOM 6526 C CA . SER B 1 354 ? 22.328 -50 -8.75 1 94.19 354 SER B CA 1
ATOM 6527 C C . SER B 1 354 ? 22.812 -48.969 -9.758 1 94.19 354 SER B C 1
ATOM 6529 O O . SER B 1 354 ? 24.016 -48.75 -9.906 1 94.19 354 SER B O 1
ATOM 6531 N N . TRP B 1 355 ? 21.922 -48.406 -10.445 1 94.44 355 TRP B N 1
ATOM 6532 C CA . TRP B 1 355 ? 22.25 -47.375 -11.422 1 94.44 355 TRP B CA 1
ATOM 6533 C C . TRP B 1 355 ? 22.938 -46.188 -10.742 1 94.44 355 TRP B C 1
ATOM 6535 O O . TRP B 1 355 ? 23.969 -45.719 -11.203 1 94.44 355 TRP B O 1
ATOM 6545 N N . PHE B 1 356 ? 22.359 -45.719 -9.688 1 94.44 356 PHE B N 1
ATOM 6546 C CA . PHE B 1 356 ? 22.875 -44.531 -8.984 1 94.44 356 PHE B CA 1
ATOM 6547 C C . PHE B 1 356 ? 24.25 -44.781 -8.414 1 94.44 356 PHE B C 1
ATOM 6549 O O . PHE B 1 356 ? 25.094 -43.875 -8.352 1 94.44 356 PHE B O 1
ATOM 6556 N N . ALA B 1 357 ? 24.5 -46 -8.055 1 93 357 ALA B N 1
ATOM 6557 C CA . ALA B 1 357 ? 25.797 -46.406 -7.512 1 93 357 ALA B CA 1
ATOM 6558 C C . ALA B 1 357 ? 26.906 -46.156 -8.531 1 93 357 ALA B C 1
ATOM 6560 O O . ALA B 1 357 ? 28.078 -46 -8.164 1 93 357 ALA B O 1
ATOM 6561 N N . THR B 1 358 ? 26.547 -46.125 -9.758 1 94.38 358 THR B N 1
ATOM 6562 C CA . THR B 1 358 ? 27.531 -45.938 -10.812 1 94.38 358 THR B CA 1
ATOM 6563 C C . THR B 1 358 ? 27.641 -44.438 -11.164 1 94.38 358 THR B C 1
ATOM 6565 O O . THR B 1 358 ? 28.484 -44.062 -11.992 1 94.38 358 THR B O 1
ATOM 6568 N N . GLN B 1 359 ? 26.812 -43.625 -10.695 1 92.62 359 GLN B N 1
ATOM 6569 C CA . GLN B 1 359 ? 26.797 -42.188 -10.992 1 92.62 359 GLN B CA 1
ATOM 6570 C C . GLN B 1 359 ? 27.5 -41.406 -9.906 1 92.62 359 GLN B C 1
ATOM 6572 O O . GLN B 1 359 ? 27.703 -41.875 -8.797 1 92.62 359 GLN B O 1
ATOM 6577 N N . SER B 1 360 ? 27.906 -40.219 -10.266 1 90.69 360 SER B N 1
ATOM 6578 C CA . SER B 1 360 ? 28.375 -39.312 -9.234 1 90.69 360 SER B CA 1
ATOM 6579 C C . SER B 1 360 ? 27.219 -38.781 -8.398 1 90.69 360 SER B C 1
ATOM 6581 O O . SER B 1 360 ? 26.25 -38.25 -8.938 1 90.69 360 SER B O 1
ATOM 6583 N N . GLU B 1 361 ? 27.312 -38.844 -7.141 1 86.69 361 GLU B N 1
ATOM 6584 C CA . GLU B 1 361 ? 26.266 -38.469 -6.219 1 86.69 361 GLU B CA 1
ATOM 6585 C C . GLU B 1 361 ? 25.953 -36.969 -6.332 1 86.69 361 GLU B C 1
ATOM 6587 O O . GLU B 1 361 ? 24.828 -36.562 -6.051 1 86.69 361 GLU B O 1
ATOM 6592 N N . GLN B 1 362 ? 26.875 -36.219 -6.844 1 86.5 362 GLN B N 1
ATOM 6593 C CA . GLN B 1 362 ? 26.734 -34.781 -6.887 1 86.5 362 GLN B CA 1
ATOM 6594 C C . GLN B 1 362 ? 25.969 -34.344 -8.133 1 86.5 362 GLN B C 1
ATOM 6596 O O . GLN B 1 362 ? 25.531 -33.188 -8.234 1 86.5 362 GLN B O 1
ATOM 6601 N N . ASP B 1 363 ? 25.656 -35.281 -8.938 1 89.31 363 ASP B N 1
ATOM 6602 C CA . ASP B 1 363 ? 25.094 -34.938 -10.227 1 89.31 363 ASP B CA 1
ATOM 6603 C C . ASP B 1 363 ? 23.562 -35.062 -10.227 1 89.31 363 ASP B C 1
ATOM 6605 O O . ASP B 1 363 ? 22.906 -34.688 -11.195 1 89.31 363 ASP B O 1
ATOM 6609 N N . TRP B 1 364 ? 23.078 -35.531 -9.133 1 90.44 364 TRP B N 1
ATOM 6610 C CA . TRP B 1 364 ? 21.641 -35.812 -9.148 1 90.44 364 TRP B CA 1
ATOM 6611 C C . TRP B 1 364 ? 20.969 -35.312 -7.879 1 90.44 364 TRP B C 1
ATOM 6613 O O . TRP B 1 364 ? 21.625 -35.094 -6.859 1 90.44 364 TRP B O 1
ATOM 6623 N N . VAL B 1 365 ? 19.719 -35.094 -8.008 1 89.38 365 VAL B N 1
ATOM 6624 C CA . VAL B 1 365 ? 18.844 -34.781 -6.883 1 89.38 365 VAL B CA 1
ATOM 6625 C C . VAL B 1 365 ? 17.609 -35.688 -6.918 1 89.38 365 VAL B C 1
ATOM 6627 O O . VAL B 1 365 ? 17.062 -35.969 -7.988 1 89.38 365 VAL B O 1
ATOM 6630 N N . LEU B 1 366 ? 17.281 -36.25 -5.75 1 90.81 366 LEU B N 1
ATOM 6631 C CA . LEU B 1 366 ? 16.062 -37.031 -5.613 1 90.81 366 LEU B CA 1
ATOM 6632 C C . LEU B 1 366 ? 14.906 -36.188 -5.105 1 90.81 366 LEU B C 1
ATOM 6634 O O . LEU B 1 366 ? 15.016 -35.531 -4.066 1 90.81 366 LEU B O 1
ATOM 6638 N N . LYS B 1 367 ? 13.781 -36.125 -5.91 1 87.19 367 LYS B N 1
ATOM 6639 C CA . LYS B 1 367 ? 12.656 -35.25 -5.586 1 87.19 367 LYS B CA 1
ATOM 6640 C C . LYS B 1 367 ? 11.359 -36.031 -5.488 1 87.19 367 LYS B C 1
ATOM 6642 O O . LYS B 1 367 ? 11.148 -37 -6.25 1 87.19 367 LYS B O 1
ATOM 6647 N N . ASN B 1 368 ? 10.531 -35.719 -4.52 1 83.69 368 ASN B N 1
ATOM 6648 C CA . ASN B 1 368 ? 9.195 -36.281 -4.484 1 83.69 368 ASN B CA 1
ATOM 6649 C C . ASN B 1 368 ? 8.133 -35.281 -4.934 1 83.69 368 ASN B C 1
ATOM 6651 O O . ASN B 1 368 ? 8.469 -34.219 -5.48 1 83.69 368 ASN B O 1
ATOM 6655 N N . GLN B 1 369 ? 6.816 -35.594 -4.836 1 72.44 369 GLN B N 1
ATOM 6656 C CA . GLN B 1 369 ? 5.73 -34.812 -5.422 1 72.44 369 GLN B CA 1
ATOM 6657 C C . GLN B 1 369 ? 5.414 -33.594 -4.57 1 72.44 369 GLN B C 1
ATOM 6659 O O . GLN B 1 369 ? 4.723 -32.688 -5.023 1 72.44 369 GLN B O 1
ATOM 6664 N N . GLY B 1 370 ? 5.922 -33.562 -3.404 1 66.69 370 GLY B N 1
ATOM 6665 C CA . GLY B 1 370 ? 5.586 -32.5 -2.486 1 66.69 370 GLY B CA 1
ATOM 6666 C C . GLY B 1 370 ? 6.152 -31.156 -2.904 1 66.69 370 GLY B C 1
ATOM 6667 O O . GLY B 1 370 ? 7.113 -31.094 -3.678 1 66.69 370 GLY B O 1
ATOM 6668 N N . GLU B 1 371 ? 5.215 -30.109 -2.604 1 58.41 371 GLU B N 1
ATOM 6669 C CA . GLU B 1 371 ? 5.648 -28.734 -2.848 1 58.41 371 GLU B CA 1
ATOM 6670 C C . GLU B 1 371 ? 6.348 -28.156 -1.623 1 58.41 371 GLU B C 1
ATOM 6672 O O . GLU B 1 371 ? 6.066 -28.562 -0.492 1 58.41 371 GLU B O 1
ATOM 6677 N N . GLY B 1 372 ? 7.418 -27.359 -1.749 1 55.31 372 GLY B N 1
ATOM 6678 C CA . GLY B 1 372 ? 8.055 -26.672 -0.634 1 55.31 372 GLY B CA 1
ATOM 6679 C C . GLY B 1 372 ? 9.383 -27.281 -0.235 1 55.31 372 GLY B C 1
ATOM 6680 O O . GLY B 1 372 ? 9.922 -28.141 -0.952 1 55.31 372 GLY B O 1
ATOM 6681 N N . GLY B 1 373 ? 9.977 -26.781 0.931 1 55.06 373 GLY B N 1
ATOM 6682 C CA . GLY B 1 373 ? 11.242 -27.25 1.492 1 55.06 373 GLY B CA 1
ATOM 6683 C C . GLY B 1 373 ? 11.164 -28.656 2.064 1 55.06 373 GLY B C 1
ATOM 6684 O O . GLY B 1 373 ? 10.094 -29.094 2.496 1 55.06 373 GLY B O 1
ATOM 6685 N N . GLY B 1 374 ? 12.086 -29.547 1.809 1 58.47 374 GLY B N 1
ATOM 6686 C CA . GLY B 1 374 ? 12.211 -30.844 2.436 1 58.47 374 GLY B CA 1
ATOM 6687 C C . GLY B 1 374 ? 11.883 -32 1.499 1 58.47 374 GLY B C 1
ATOM 6688 O O . GLY B 1 374 ? 11.961 -33.156 1.886 1 58.47 374 GLY B O 1
ATOM 6689 N N . HIS B 1 375 ? 11.594 -31.578 0.31 1 70.62 375 HIS B N 1
ATOM 6690 C CA . HIS B 1 375 ? 11.172 -32.625 -0.614 1 70.62 375 HIS B CA 1
ATOM 6691 C C . HIS B 1 375 ? 12.281 -32.969 -1.595 1 70.62 375 HIS B C 1
ATOM 6693 O O . HIS B 1 375 ? 12.055 -33.688 -2.566 1 70.62 375 HIS B O 1
ATOM 6699 N N . CYS B 1 376 ? 13.422 -32.438 -1.321 1 79.5 376 CYS B N 1
ATOM 6700 C CA . CYS B 1 376 ? 14.586 -32.75 -2.152 1 79.5 376 CYS B CA 1
ATOM 6701 C C . CYS B 1 376 ? 15.695 -33.375 -1.326 1 79.5 376 CYS B C 1
ATOM 6703 O O . CYS B 1 376 ? 15.961 -32.969 -0.201 1 79.5 376 CYS B O 1
ATOM 6705 N N . ILE B 1 377 ? 16.234 -34.438 -1.804 1 85 377 ILE B N 1
ATOM 6706 C CA . ILE B 1 377 ? 17.359 -35.125 -1.188 1 85 377 ILE B CA 1
ATOM 6707 C C . ILE B 1 377 ? 18.594 -35.031 -2.088 1 85 377 ILE B C 1
ATOM 6709 O O . ILE B 1 377 ? 18.5 -35.219 -3.301 1 85 377 ILE B O 1
ATOM 6713 N N . PHE B 1 378 ? 19.719 -34.719 -1.457 1 85.56 378 PHE B N 1
ATOM 6714 C CA . PHE B 1 378 ? 20.906 -34.406 -2.246 1 85.56 378 PHE B CA 1
ATOM 6715 C C . PHE B 1 378 ? 22.062 -35.312 -1.829 1 85.56 378 PHE B C 1
ATOM 6717 O O . PHE B 1 378 ? 22.094 -35.844 -0.709 1 85.56 378 PHE B O 1
ATOM 6724 N N . GLY B 1 379 ? 23 -35.594 -2.795 1 85.62 379 GLY B N 1
ATOM 6725 C CA . GLY B 1 379 ? 24.297 -36.156 -2.521 1 85.62 379 GLY B CA 1
ATOM 6726 C C . GLY B 1 379 ? 24.234 -37.562 -1.939 1 85.62 379 GLY B C 1
ATOM 6727 O O . GLY B 1 379 ? 23.547 -38.438 -2.482 1 85.62 379 GLY B O 1
ATOM 6728 N N . GLN B 1 380 ? 24.891 -37.625 -0.754 1 87.44 380 GLN B N 1
ATOM 6729 C CA . GLN B 1 380 ? 25.094 -38.938 -0.14 1 87.44 380 GLN B CA 1
ATOM 6730 C C . GLN B 1 380 ? 23.797 -39.469 0.453 1 87.44 380 GLN B C 1
ATOM 6732 O O . GLN B 1 380 ? 23.688 -40.688 0.719 1 87.44 380 GLN B O 1
ATOM 6737 N N . ASP B 1 381 ? 22.906 -38.625 0.558 1 90.5 381 ASP B N 1
ATOM 6738 C CA . ASP B 1 381 ? 21.656 -39.062 1.2 1 90.5 381 ASP B CA 1
ATOM 6739 C C . ASP B 1 381 ? 20.719 -39.719 0.2 1 90.5 381 ASP B C 1
ATOM 6741 O O . ASP B 1 381 ? 19.719 -40.344 0.589 1 90.5 381 ASP B O 1
ATOM 6745 N N . ILE B 1 382 ? 21.062 -39.688 -1.063 1 93 382 ILE B N 1
ATOM 6746 C CA . ILE B 1 382 ? 20.188 -40.188 -2.1 1 93 382 ILE B CA 1
ATOM 6747 C C . ILE B 1 382 ? 20.188 -41.719 -2.059 1 93 382 ILE B C 1
ATOM 6749 O O . ILE B 1 382 ? 19.125 -42.344 -2.027 1 93 382 ILE B O 1
ATOM 6753 N N . ALA B 1 383 ? 21.328 -42.344 -1.993 1 92.5 383 ALA B N 1
ATOM 6754 C CA . ALA B 1 383 ? 21.453 -43.781 -2.066 1 92.5 383 ALA B CA 1
ATOM 6755 C C . ALA B 1 383 ? 20.719 -44.469 -0.907 1 92.5 383 ALA B C 1
ATOM 6757 O O . ALA B 1 383 ? 19.953 -45.406 -1.112 1 92.5 383 ALA B O 1
ATOM 6758 N N . PRO B 1 384 ? 20.953 -43.969 0.313 1 93.69 384 PRO B N 1
ATOM 6759 C CA . PRO B 1 384 ? 20.203 -44.562 1.425 1 93.69 384 PRO B CA 1
ATOM 6760 C C . PRO B 1 384 ? 18.688 -44.438 1.246 1 93.69 384 PRO B C 1
ATOM 6762 O O . PRO B 1 384 ? 17.953 -45.375 1.573 1 93.69 384 PRO B O 1
ATOM 6765 N N . LYS B 1 385 ? 18.25 -43.344 0.732 1 93.19 385 LYS B N 1
ATOM 6766 C CA . LYS B 1 385 ? 16.812 -43.188 0.529 1 93.19 385 LYS B CA 1
ATOM 6767 C C . LYS B 1 385 ? 16.281 -44.125 -0.533 1 93.19 385 LYS B C 1
ATOM 6769 O O . LYS B 1 385 ? 15.234 -44.75 -0.349 1 93.19 385 LYS B O 1
ATOM 6774 N N . LEU B 1 386 ? 17.016 -44.25 -1.608 1 94.12 386 LEU B N 1
ATOM 6775 C CA . LEU B 1 386 ? 16.594 -45.125 -2.688 1 94.12 386 LEU B CA 1
ATOM 6776 C C . LEU B 1 386 ? 16.5 -46.562 -2.197 1 94.12 386 LEU B C 1
ATOM 6778 O O . LEU B 1 386 ? 15.609 -47.312 -2.602 1 94.12 386 LEU B O 1
ATOM 6782 N N . SER B 1 387 ? 17.359 -46.906 -1.273 1 93.38 387 SER B N 1
ATOM 6783 C CA . SER B 1 387 ? 17.469 -48.281 -0.813 1 93.38 387 SER B CA 1
ATOM 6784 C C . SER B 1 387 ? 16.297 -48.625 0.099 1 93.38 387 SER B C 1
ATOM 6786 O O . SER B 1 387 ? 15.953 -49.812 0.241 1 93.38 387 SER B O 1
ATOM 6788 N N . VAL B 1 388 ? 15.711 -47.625 0.652 1 93.06 388 VAL B N 1
ATOM 6789 C CA . VAL B 1 388 ? 14.672 -47.906 1.632 1 93.06 388 VAL B CA 1
ATOM 6790 C C . VAL B 1 388 ? 13.297 -47.656 1.022 1 93.06 388 VAL B C 1
ATOM 6792 O O . VAL B 1 388 ? 12.273 -47.938 1.644 1 93.06 388 VAL B O 1
ATOM 6795 N N . LEU B 1 389 ? 13.289 -47.062 -0.164 1 90.88 389 LEU B N 1
ATOM 6796 C CA . LEU B 1 389 ? 12.008 -46.781 -0.791 1 90.88 389 LEU B CA 1
ATOM 6797 C C . LEU B 1 389 ? 11.266 -48.094 -1.124 1 90.88 389 LEU B C 1
ATOM 6799 O O . LEU B 1 389 ? 11.852 -49.031 -1.664 1 90.88 389 LEU B O 1
ATOM 6803 N N . ARG B 1 390 ? 9.945 -48.281 -0.508 1 83.56 390 ARG B N 1
ATOM 6804 C CA . ARG B 1 390 ? 9.102 -49.375 -0.896 1 83.56 390 ARG B CA 1
ATOM 6805 C C . ARG B 1 390 ? 8.688 -49.281 -2.359 1 83.56 390 ARG B C 1
ATOM 6807 O O . ARG B 1 390 ? 8.516 -48.188 -2.885 1 83.56 390 ARG B O 1
ATOM 6814 N N . THR B 1 391 ? 8.539 -50.281 -3.137 1 86.56 391 THR B N 1
ATOM 6815 C CA . THR B 1 391 ? 8.219 -50.312 -4.559 1 86.56 391 THR B CA 1
ATOM 6816 C C . THR B 1 391 ? 6.992 -49.469 -4.867 1 86.56 391 THR B C 1
ATOM 6818 O O . THR B 1 391 ? 6.934 -48.812 -5.906 1 86.56 391 THR B O 1
ATOM 6821 N N . GLU B 1 392 ? 6.086 -49.406 -4.094 1 84.56 392 GLU B N 1
ATOM 6822 C CA . GLU B 1 392 ? 4.852 -48.656 -4.301 1 84.56 392 GLU B CA 1
ATOM 6823 C C . GLU B 1 392 ? 5.105 -47.156 -4.258 1 84.56 392 GLU B C 1
ATOM 6825 O O . GLU B 1 392 ? 4.285 -46.344 -4.727 1 84.56 392 GLU B O 1
ATOM 6830 N N . ASP B 1 393 ? 6.262 -46.844 -3.711 1 87.38 393 ASP B N 1
ATOM 6831 C CA . ASP B 1 393 ? 6.57 -45.406 -3.543 1 87.38 393 ASP B CA 1
ATOM 6832 C C . ASP B 1 393 ? 7.477 -44.906 -4.668 1 87.38 393 ASP B C 1
ATOM 6834 O O . ASP B 1 393 ? 7.727 -43.719 -4.781 1 87.38 393 ASP B O 1
ATOM 6838 N N . PHE B 1 394 ? 7.902 -45.844 -5.508 1 88.31 394 PHE B N 1
ATOM 6839 C CA . PHE B 1 394 ? 8.867 -45.469 -6.535 1 88.31 394 PHE B CA 1
ATOM 6840 C C . PHE B 1 394 ? 8.328 -44.344 -7.418 1 88.31 394 PHE B C 1
ATOM 6842 O O . PHE B 1 394 ? 9.023 -43.375 -7.676 1 88.31 394 PHE B O 1
ATOM 6849 N N . HIS B 1 395 ? 7.082 -44.406 -7.691 1 86.31 395 HIS B N 1
ATOM 6850 C CA . HIS B 1 395 ? 6.504 -43.531 -8.695 1 86.31 395 HIS B CA 1
ATOM 6851 C C . HIS B 1 395 ? 6.32 -42.125 -8.133 1 86.31 395 HIS B C 1
ATOM 6853 O O . HIS B 1 395 ? 6.117 -41.156 -8.891 1 86.31 395 HIS B O 1
ATOM 6859 N N . ALA B 1 396 ? 6.449 -42.031 -6.852 1 85.81 396 ALA B N 1
ATOM 6860 C CA . ALA B 1 396 ? 6.312 -40.719 -6.215 1 85.81 396 ALA B CA 1
ATOM 6861 C C . ALA B 1 396 ? 7.641 -39.969 -6.227 1 85.81 396 ALA B C 1
ATOM 6863 O O . ALA B 1 396 ? 7.691 -38.781 -5.871 1 85.81 396 ALA B O 1
ATOM 6864 N N . TRP B 1 397 ? 8.656 -40.656 -6.664 1 88.5 397 TRP B N 1
ATOM 6865 C CA . TRP B 1 397 ? 9.992 -40.062 -6.645 1 88.5 397 TRP B CA 1
ATOM 6866 C C . TRP B 1 397 ? 10.578 -40 -8.047 1 88.5 397 TRP B C 1
ATOM 6868 O O . TRP B 1 397 ? 10.195 -40.75 -8.93 1 88.5 397 TRP B O 1
ATOM 6878 N N . SER B 1 398 ? 11.438 -39.031 -8.227 1 90.69 398 SER B N 1
ATOM 6879 C CA . SER B 1 398 ? 12.195 -38.906 -9.469 1 90.69 398 SER B CA 1
ATOM 6880 C C . SER B 1 398 ? 13.617 -38.406 -9.203 1 90.69 398 SER B C 1
ATOM 6882 O O . SER B 1 398 ? 13.859 -37.719 -8.219 1 90.69 398 SER B O 1
ATOM 6884 N N . LEU B 1 399 ? 14.469 -38.906 -10.016 1 91.38 399 LEU B N 1
ATOM 6885 C CA . LEU B 1 399 ? 15.82 -38.344 -10.047 1 91.38 399 LEU B CA 1
ATOM 6886 C C . LEU B 1 399 ? 15.93 -37.25 -11.102 1 91.38 399 LEU B C 1
ATOM 6888 O O . LEU B 1 399 ? 15.469 -37.406 -12.234 1 91.38 399 LEU B O 1
ATOM 6892 N N . MET B 1 400 ? 16.406 -36.188 -10.695 1 91 400 MET B N 1
ATOM 6893 C CA . MET B 1 400 ? 16.656 -35.094 -11.633 1 91 400 MET B CA 1
ATOM 6894 C C . MET B 1 400 ? 18.141 -34.719 -11.648 1 91 400 MET B C 1
ATOM 6896 O O . MET B 1 400 ? 18.797 -34.688 -10.609 1 91 400 MET B O 1
ATOM 6900 N N . ARG B 1 401 ? 18.609 -34.469 -12.852 1 90.38 401 ARG B N 1
ATOM 6901 C CA . ARG B 1 401 ? 20 -34 -12.969 1 90.38 401 ARG B CA 1
ATOM 6902 C C . ARG B 1 401 ? 20.203 -32.719 -12.203 1 90.38 401 ARG B C 1
ATOM 6904 O O . ARG B 1 401 ? 19.422 -31.766 -12.367 1 90.38 401 ARG B O 1
ATOM 6911 N N . ARG B 1 402 ? 21.234 -32.75 -11.445 1 88.88 402 ARG B N 1
ATOM 6912 C CA . ARG B 1 402 ? 21.516 -31.562 -10.656 1 88.88 402 ARG B CA 1
ATOM 6913 C C . ARG B 1 402 ? 22.031 -30.422 -11.547 1 88.88 402 ARG B C 1
ATOM 6915 O O . ARG B 1 402 ? 22.875 -30.656 -12.414 1 88.88 402 ARG B O 1
ATOM 6922 N N . LEU B 1 403 ? 21.516 -29.25 -11.359 1 88.62 403 LEU B N 1
ATOM 6923 C CA . LEU B 1 403 ? 21.922 -28.078 -12.133 1 88.62 403 LEU B CA 1
ATOM 6924 C C . LEU B 1 403 ? 23.156 -27.422 -11.523 1 88.62 403 LEU B C 1
ATOM 6926 O O . LEU B 1 403 ? 23.297 -27.406 -10.297 1 88.62 403 LEU B O 1
ATOM 6930 N N . GLN B 1 404 ? 24 -27.031 -12.414 1 88.38 404 GLN B N 1
ATOM 6931 C CA . GLN B 1 404 ? 25.141 -26.25 -11.961 1 88.38 404 GLN B CA 1
ATOM 6932 C C . GLN B 1 404 ? 24.812 -24.766 -11.891 1 88.38 404 GLN B C 1
ATOM 6934 O O . GLN B 1 404 ? 24.875 -24.062 -12.898 1 88.38 404 GLN B O 1
ATOM 6939 N N . LEU B 1 405 ? 24.562 -24.438 -10.734 1 86.69 405 LEU B N 1
ATOM 6940 C CA . LEU B 1 405 ? 24.125 -23.062 -10.539 1 86.69 405 LEU B CA 1
ATOM 6941 C C . LEU B 1 405 ? 25.328 -22.156 -10.281 1 86.69 405 LEU B C 1
ATOM 6943 O O . LEU B 1 405 ? 26.281 -22.547 -9.609 1 86.69 405 LEU B O 1
ATOM 6947 N N . GLN B 1 406 ? 25.359 -21.094 -10.977 1 82.19 406 GLN B N 1
ATOM 6948 C CA . GLN B 1 406 ? 26.391 -20.094 -10.734 1 82.19 406 GLN B CA 1
ATOM 6949 C C . GLN B 1 406 ? 25.875 -18.953 -9.875 1 82.19 406 GLN B C 1
ATOM 6951 O O . GLN B 1 406 ? 25.047 -18.156 -10.328 1 82.19 406 GLN B O 1
ATOM 6956 N N . PRO B 1 407 ? 26.438 -18.891 -8.75 1 88.38 407 PRO B N 1
ATOM 6957 C CA . PRO B 1 407 ? 26.047 -17.75 -7.91 1 88.38 407 PRO B CA 1
ATOM 6958 C C . PRO B 1 407 ? 26.406 -16.406 -8.539 1 88.38 407 PRO B C 1
ATOM 6960 O O . PRO B 1 407 ? 27.297 -16.344 -9.391 1 88.38 407 PRO B O 1
ATOM 6963 N N . ARG B 1 408 ? 25.656 -15.398 -8.102 1 87.5 408 ARG B N 1
ATOM 6964 C CA . ARG B 1 408 ? 26.016 -14.031 -8.461 1 87.5 408 ARG B CA 1
ATOM 6965 C C . ARG B 1 408 ? 27.484 -13.758 -8.18 1 87.5 408 ARG B C 1
ATOM 6967 O O . ARG B 1 408 ? 28.031 -14.211 -7.176 1 87.5 408 ARG B O 1
ATOM 6974 N N . THR B 1 409 ? 28.109 -12.992 -9.102 1 84 409 THR B N 1
ATOM 6975 C CA . THR B 1 409 ? 29.531 -12.703 -8.945 1 84 409 THR B CA 1
ATOM 6976 C C . THR B 1 409 ? 29.75 -11.68 -7.832 1 84 409 THR B C 1
ATOM 6978 O O . THR B 1 409 ? 30.781 -11.711 -7.152 1 84 409 THR B O 1
ATOM 6981 N N . THR B 1 410 ? 28.828 -10.797 -7.715 1 89.5 410 THR B N 1
ATOM 6982 C CA . THR B 1 410 ? 28.891 -9.773 -6.672 1 89.5 410 THR B CA 1
ATOM 6983 C C . THR B 1 410 ? 27.969 -10.125 -5.512 1 89.5 410 THR B C 1
ATOM 6985 O O . THR B 1 410 ? 26.828 -10.531 -5.727 1 89.5 410 THR B O 1
ATOM 6988 N N . PRO B 1 411 ? 28.578 -9.977 -4.305 1 93.19 411 PRO B N 1
ATOM 6989 C CA . PRO B 1 411 ? 27.688 -10.234 -3.164 1 93.19 411 PRO B CA 1
ATOM 6990 C C . PRO B 1 411 ? 26.422 -9.391 -3.199 1 93.19 411 PRO B C 1
ATOM 6992 O O . PRO B 1 411 ? 26.438 -8.266 -3.699 1 93.19 411 PRO B O 1
ATOM 6995 N N . ALA B 1 412 ? 25.391 -9.992 -2.662 1 94.19 412 ALA B N 1
ATOM 6996 C CA . ALA B 1 412 ? 24.094 -9.297 -2.615 1 94.19 412 ALA B CA 1
ATOM 6997 C C . ALA B 1 412 ? 23.797 -8.805 -1.204 1 94.19 412 ALA B C 1
ATOM 6999 O O . ALA B 1 412 ? 24.109 -9.484 -0.222 1 94.19 412 ALA B O 1
ATOM 7000 N N . LEU B 1 413 ? 23.234 -7.617 -1.102 1 96 413 LEU B N 1
ATOM 7001 C CA . LEU B 1 413 ? 22.719 -7.105 0.16 1 96 413 LEU B CA 1
ATOM 7002 C C . LEU B 1 413 ? 21.234 -7.445 0.316 1 96 413 LEU B C 1
ATOM 7004 O O . LEU B 1 413 ? 20.391 -6.867 -0.364 1 96 413 LEU B O 1
ATOM 7008 N N . ALA B 1 414 ? 20.969 -8.398 1.179 1 95.88 414 ALA B N 1
ATOM 7009 C CA . ALA B 1 414 ? 19.594 -8.797 1.46 1 95.88 414 ALA B CA 1
ATOM 7010 C C . ALA B 1 414 ? 19.031 -8.039 2.66 1 95.88 414 ALA B C 1
ATOM 7012 O O . ALA B 1 414 ? 19.781 -7.688 3.58 1 95.88 414 ALA B O 1
ATOM 7013 N N . VAL B 1 415 ? 17.75 -7.695 2.627 1 96.56 415 VAL B N 1
ATOM 7014 C CA . VAL B 1 415 ? 17.062 -7.027 3.727 1 96.56 415 VAL B CA 1
ATOM 7015 C C . VAL B 1 415 ? 15.93 -7.91 4.238 1 96.56 415 VAL B C 1
ATOM 7017 O O . VAL B 1 415 ? 15.031 -8.273 3.482 1 96.56 415 VAL B O 1
ATOM 7020 N N . ARG B 1 416 ? 15.969 -8.32 5.504 1 95.12 416 ARG B N 1
ATOM 7021 C CA . ARG B 1 416 ? 14.984 -9.125 6.211 1 95.12 416 ARG B CA 1
ATOM 7022 C C . ARG B 1 416 ? 14.641 -8.516 7.562 1 95.12 416 ARG B C 1
ATOM 7024 O O . ARG B 1 416 ? 15.523 -8.289 8.391 1 95.12 416 ARG B O 1
ATOM 7031 N N . LYS B 1 417 ? 13.352 -8.195 7.781 1 93.62 417 LYS B N 1
ATOM 7032 C CA . LYS B 1 417 ? 12.891 -7.594 9.031 1 93.62 417 LYS B CA 1
ATOM 7033 C C . LYS B 1 417 ? 13.711 -6.352 9.367 1 93.62 417 LYS B C 1
ATOM 7035 O O . LYS B 1 417 ? 14.18 -6.199 10.5 1 93.62 417 LYS B O 1
ATOM 7040 N N . GLY B 1 418 ? 13.992 -5.613 8.344 1 93.75 418 GLY B N 1
ATOM 7041 C CA . GLY B 1 418 ? 14.68 -4.344 8.523 1 93.75 418 GLY B CA 1
ATOM 7042 C C . GLY B 1 418 ? 16.172 -4.492 8.719 1 93.75 418 GLY B C 1
ATOM 7043 O O . GLY B 1 418 ? 16.891 -3.5 8.844 1 93.75 418 GLY B O 1
ATOM 7044 N N . GLN B 1 419 ? 16.656 -5.715 8.695 1 95 419 GLN B N 1
ATOM 7045 C CA . GLN B 1 419 ? 18.078 -5.969 8.906 1 95 419 GLN B CA 1
ATOM 7046 C C . GLN B 1 419 ? 18.766 -6.383 7.605 1 95 419 GLN B C 1
ATOM 7048 O O . GLN B 1 419 ? 18.141 -7.035 6.758 1 95 419 GLN B O 1
ATOM 7053 N N . THR B 1 420 ? 20.031 -6.008 7.504 1 95.62 420 THR B N 1
ATOM 7054 C CA . THR B 1 420 ? 20.781 -6.332 6.293 1 95.62 420 THR B CA 1
ATOM 7055 C C . THR B 1 420 ? 21.594 -7.605 6.492 1 95.62 420 THR B C 1
ATOM 7057 O O . THR B 1 420 ? 22.047 -7.895 7.602 1 95.62 420 THR B O 1
ATOM 7060 N N . GLU B 1 421 ? 21.703 -8.352 5.445 1 94.12 421 GLU B N 1
ATOM 7061 C CA . GLU B 1 421 ? 22.531 -9.547 5.367 1 94.12 421 GLU B CA 1
ATOM 7062 C C . GLU B 1 421 ? 23.266 -9.625 4.035 1 94.12 421 GLU B C 1
ATOM 7064 O O . GLU B 1 421 ? 22.672 -9.391 2.979 1 94.12 421 GLU B O 1
ATOM 7069 N N . ILE B 1 422 ? 24.531 -9.883 4.168 1 95.56 422 ILE B N 1
ATOM 7070 C CA . ILE B 1 422 ? 25.312 -10.055 2.945 1 95.56 422 ILE B CA 1
ATOM 7071 C C . ILE B 1 422 ? 25.281 -11.516 2.518 1 95.56 422 ILE B C 1
ATOM 7073 O O . ILE B 1 422 ? 25.609 -12.406 3.305 1 95.56 422 ILE B O 1
ATOM 7077 N N . ILE B 1 423 ? 24.844 -11.734 1.298 1 94.44 423 ILE B N 1
ATOM 7078 C CA . ILE B 1 423 ? 24.828 -13.078 0.726 1 94.44 423 ILE B CA 1
ATOM 7079 C C . ILE B 1 423 ? 25.844 -13.172 -0.413 1 94.44 423 ILE B C 1
ATOM 7081 O O . ILE B 1 423 ? 25.688 -12.516 -1.445 1 94.44 423 ILE B O 1
ATOM 7085 N N . ASP B 1 424 ? 26.844 -14.016 -0.312 1 93.88 424 ASP B N 1
ATOM 7086 C CA . ASP B 1 424 ? 27.938 -14.062 -1.271 1 93.88 424 ASP B CA 1
ATOM 7087 C C . ASP B 1 424 ? 27.734 -15.18 -2.289 1 93.88 424 ASP B C 1
ATOM 7089 O O . ASP B 1 424 ? 28.5 -15.297 -3.254 1 93.88 424 ASP B O 1
ATOM 7093 N N . ASP B 1 425 ? 26.75 -15.961 -2.096 1 93.69 425 ASP B N 1
ATOM 7094 C CA . ASP B 1 425 ? 26.5 -17.062 -3.008 1 93.69 425 ASP B CA 1
ATOM 7095 C C . ASP B 1 425 ? 25.031 -17.109 -3.434 1 93.69 425 ASP B C 1
ATOM 7097 O O . ASP B 1 425 ? 24.391 -18.172 -3.391 1 93.69 425 ASP B O 1
ATOM 7101 N N . LEU B 1 426 ? 24.516 -15.984 -3.814 1 93.62 426 LEU B N 1
ATOM 7102 C CA . LEU B 1 426 ? 23.094 -15.844 -4.16 1 93.62 426 LEU B CA 1
ATOM 7103 C C . LEU B 1 426 ? 22.797 -16.516 -5.496 1 93.62 426 LEU B C 1
ATOM 7105 O O . LEU B 1 426 ? 23.5 -16.281 -6.48 1 93.62 426 LEU B O 1
ATOM 7109 N N . ILE B 1 427 ? 21.812 -17.422 -5.48 1 93 427 ILE B N 1
ATOM 7110 C CA . ILE B 1 427 ? 21.266 -18.016 -6.699 1 93 427 ILE B CA 1
ATOM 7111 C C . ILE B 1 427 ? 19.797 -17.656 -6.844 1 93 427 ILE B C 1
ATOM 7113 O O . ILE B 1 427 ? 19.109 -17.422 -5.844 1 93 427 ILE B O 1
ATOM 7117 N N . SER B 1 428 ? 19.328 -17.609 -8.086 1 94.25 428 SER B N 1
ATOM 7118 C CA . SER B 1 428 ? 17.984 -17.109 -8.32 1 94.25 428 SER B CA 1
ATOM 7119 C C . SER B 1 428 ? 17.125 -18.156 -9.039 1 94.25 428 SER B C 1
ATOM 7121 O O . SER B 1 428 ? 17.594 -18.812 -9.961 1 94.25 428 SER B O 1
ATOM 7123 N N . GLU B 1 429 ? 15.953 -18.391 -8.516 1 94.25 429 GLU B N 1
ATOM 7124 C CA . GLU B 1 429 ? 14.883 -19.078 -9.234 1 94.25 429 GLU B CA 1
ATOM 7125 C C . GLU B 1 429 ? 14.039 -18.094 -10.031 1 94.25 429 GLU B C 1
ATOM 7127 O O . GLU B 1 429 ? 13.477 -17.156 -9.477 1 94.25 429 GLU B O 1
ATOM 7132 N N . ILE B 1 430 ? 13.961 -18.359 -11.336 1 96.81 430 ILE B N 1
ATOM 7133 C CA . ILE B 1 430 ? 13.297 -17.438 -12.25 1 96.81 430 ILE B CA 1
ATOM 7134 C C . ILE B 1 430 ? 11.93 -18 -12.648 1 96.81 430 ILE B C 1
ATOM 7136 O O . ILE B 1 430 ? 11.852 -18.938 -13.453 1 96.81 430 ILE B O 1
ATOM 7140 N N . GLY B 1 431 ? 10.875 -17.438 -12.039 1 97.38 431 GLY B N 1
ATOM 7141 C CA . GLY B 1 431 ? 9.523 -17.828 -12.398 1 97.38 431 GLY B CA 1
ATOM 7142 C C . GLY B 1 431 ? 8.914 -16.969 -13.484 1 97.38 431 GLY B C 1
ATOM 7143 O O . GLY B 1 431 ? 8.828 -15.742 -13.336 1 97.38 431 GLY B O 1
ATOM 7144 N N . ILE B 1 432 ? 8.523 -17.609 -14.625 1 98.31 432 ILE B N 1
ATOM 7145 C CA . ILE B 1 432 ? 7.887 -16.891 -15.727 1 98.31 432 ILE B CA 1
ATOM 7146 C C . ILE B 1 432 ? 6.395 -17.219 -15.75 1 98.31 432 ILE B C 1
ATOM 7148 O O . ILE B 1 432 ? 6.008 -18.375 -15.812 1 98.31 432 ILE B O 1
ATOM 7152 N N . PHE B 1 433 ? 5.57 -16.141 -15.711 1 98.31 433 PHE B N 1
ATOM 7153 C CA . PHE B 1 433 ? 4.121 -16.328 -15.719 1 98.31 433 PHE B CA 1
ATOM 7154 C C . PHE B 1 433 ? 3.576 -16.297 -17.141 1 98.31 433 PHE B C 1
ATOM 7156 O O . PHE B 1 433 ? 4.008 -15.477 -17.953 1 98.31 433 PHE B O 1
ATOM 7163 N N . THR B 1 434 ? 2.654 -17.203 -17.406 1 98 434 THR B N 1
ATOM 7164 C CA . THR B 1 434 ? 1.916 -17.219 -18.672 1 98 434 THR B CA 1
ATOM 7165 C C . THR B 1 434 ? 0.427 -17.438 -18.422 1 98 434 THR B C 1
ATOM 7167 O O . THR B 1 434 ? 0.045 -18.047 -17.422 1 98 434 THR B O 1
ATOM 7170 N N . VAL B 1 435 ? -0.363 -16.875 -19.25 1 97.94 435 VAL B N 1
ATOM 7171 C CA . VAL B 1 435 ? -1.809 -17.047 -19.141 1 97.94 435 VAL B CA 1
ATOM 7172 C C . VAL B 1 435 ? -2.373 -17.516 -20.484 1 97.94 435 VAL B C 1
ATOM 7174 O O . VAL B 1 435 ? -2.119 -16.906 -21.531 1 97.94 435 VAL B O 1
ATOM 7177 N N . HIS B 1 436 ? -3.08 -18.609 -20.484 1 97.81 436 HIS B N 1
ATOM 7178 C CA . HIS B 1 436 ? -3.762 -19.188 -21.641 1 97.81 436 HIS B CA 1
ATOM 7179 C C . HIS B 1 436 ? -5.234 -19.438 -21.344 1 97.81 436 HIS B C 1
ATOM 7181 O O . HIS B 1 436 ? -5.586 -19.828 -20.219 1 97.81 436 HIS B O 1
ATOM 7187 N N . LEU B 1 437 ? -6.074 -19.172 -22.25 1 98.19 437 LEU B N 1
ATOM 7188 C CA . LEU B 1 437 ? -7.492 -19.516 -22.188 1 98.19 437 LEU B CA 1
ATOM 7189 C C . LEU B 1 437 ? -7.863 -20.516 -23.281 1 98.19 437 LEU B C 1
ATOM 7191 O O . LEU B 1 437 ? -7.738 -20.203 -24.469 1 98.19 437 LEU B O 1
ATOM 7195 N N . ALA B 1 438 ? -8.281 -21.672 -22.859 1 96.88 438 ALA B N 1
ATOM 7196 C CA . ALA B 1 438 ? -8.617 -22.734 -23.797 1 96.88 438 ALA B CA 1
ATOM 7197 C C . ALA B 1 438 ? -7.473 -22.984 -24.781 1 96.88 438 ALA B C 1
ATOM 7199 O O . ALA B 1 438 ? -7.684 -23.031 -25.984 1 96.88 438 ALA B O 1
ATOM 7200 N N . GLY B 1 439 ? -6.305 -22.969 -24.219 1 95.38 439 GLY B N 1
ATOM 7201 C CA . GLY B 1 439 ? -5.121 -23.344 -24.969 1 95.38 439 GLY B CA 1
ATOM 7202 C C . GLY B 1 439 ? -4.543 -22.203 -25.781 1 95.38 439 GLY B C 1
ATOM 7203 O O . GLY B 1 439 ? -3.479 -22.344 -26.391 1 95.38 439 GLY B O 1
ATOM 7204 N N . LYS B 1 440 ? -5.125 -21.094 -25.797 1 96.88 440 LYS B N 1
ATOM 7205 C CA . LYS B 1 440 ? -4.652 -19.953 -26.562 1 96.88 440 LYS B CA 1
ATOM 7206 C C . LYS B 1 440 ? -4.117 -18.859 -25.641 1 96.88 440 LYS B C 1
ATOM 7208 O O . LYS B 1 440 ? -4.699 -18.594 -24.578 1 96.88 440 LYS B O 1
ATOM 7213 N N . PRO B 1 441 ? -3 -18.297 -26.047 1 96.88 441 PRO B N 1
ATOM 7214 C CA . PRO B 1 441 ? -2.512 -17.188 -25.25 1 96.88 441 PRO B CA 1
ATOM 7215 C C . PRO B 1 441 ? -3.506 -16.031 -25.172 1 96.88 441 PRO B C 1
ATOM 7217 O O . PRO B 1 441 ? -4.148 -15.695 -26.172 1 96.88 441 PRO B O 1
ATOM 7220 N N . ILE B 1 442 ? -3.645 -15.367 -24.016 1 96.12 442 ILE B N 1
ATOM 7221 C CA . ILE B 1 442 ? -4.68 -14.344 -23.906 1 96.12 442 ILE B CA 1
ATOM 7222 C C . ILE B 1 442 ? -4.051 -13.016 -23.484 1 96.12 442 ILE B C 1
ATOM 7224 O O . ILE B 1 442 ? -4.75 -12.008 -23.359 1 96.12 442 ILE B O 1
ATOM 7228 N N . THR B 1 443 ? -2.744 -12.883 -23.172 1 93.62 443 THR B N 1
ATOM 7229 C CA . THR B 1 443 ? -2.033 -11.625 -22.984 1 93.62 443 THR B CA 1
ATOM 7230 C C . THR B 1 443 ? -1.212 -11.273 -24.219 1 93.62 443 THR B C 1
ATOM 7232 O O . THR B 1 443 ? -1.005 -12.109 -25.094 1 93.62 443 THR B O 1
ATOM 7235 N N . GLN B 1 444 ? -0.712 -9.812 -24.188 1 84.12 444 GLN B N 1
ATOM 7236 C CA . GLN B 1 444 ? 0.112 -9.32 -25.281 1 84.12 444 GLN B CA 1
ATOM 7237 C C . GLN B 1 444 ? 1.491 -9.977 -25.266 1 84.12 444 GLN B C 1
ATOM 7239 O O . GLN B 1 444 ? 1.931 -10.492 -24.234 1 84.12 444 GLN B O 1
ATOM 7244 N N . ASN B 1 445 ? 2.02 -10.859 -25.797 1 88.06 445 ASN B N 1
ATOM 7245 C CA . ASN B 1 445 ? 3.332 -11.492 -25.875 1 88.06 445 ASN B CA 1
ATOM 7246 C C . ASN B 1 445 ? 3.23 -13.008 -25.781 1 88.06 445 ASN B C 1
ATOM 7248 O O . ASN B 1 445 ? 3.924 -13.633 -24.984 1 88.06 445 ASN B O 1
ATOM 7252 N N . LYS B 1 446 ? 2.334 -13.547 -26.438 1 93.69 446 LYS B N 1
ATOM 7253 C CA . LYS B 1 446 ? 2.145 -14.992 -26.594 1 93.69 446 LYS B CA 1
ATOM 7254 C C . LYS B 1 446 ? 1.827 -15.641 -25.25 1 93.69 446 LYS B C 1
ATOM 7256 O O . LYS B 1 446 ? 2.271 -16.766 -24.969 1 93.69 446 LYS B O 1
ATOM 7261 N N . GLY B 1 447 ? 1.235 -14.875 -24.359 1 95.5 447 GLY B N 1
ATOM 7262 C CA . GLY B 1 447 ? 0.811 -15.445 -23.094 1 95.5 447 GLY B CA 1
ATOM 7263 C C . GLY B 1 447 ? 1.7 -15.039 -21.938 1 95.5 447 GLY B C 1
ATOM 7264 O O . GLY B 1 447 ? 1.329 -15.211 -20.766 1 95.5 447 GLY B O 1
ATOM 7265 N N . TYR B 1 448 ? 2.904 -14.453 -22.266 1 96.94 448 TYR B N 1
ATOM 7266 C CA . TYR B 1 448 ? 3.793 -13.977 -21.219 1 96.94 448 TYR B CA 1
ATOM 7267 C C . TYR B 1 448 ? 3.109 -12.906 -20.375 1 96.94 448 TYR B C 1
ATOM 7269 O O . TYR B 1 448 ? 2.453 -12.008 -20.906 1 96.94 448 TYR B O 1
ATOM 7277 N N . ALA B 1 449 ? 3.256 -13.023 -19.016 1 97.38 449 ALA B N 1
ATOM 7278 C CA . ALA B 1 449 ? 2.541 -12.086 -18.156 1 97.38 449 ALA B CA 1
ATOM 7279 C C . ALA B 1 449 ? 3.457 -11.539 -17.062 1 97.38 449 ALA B C 1
ATOM 7281 O O . ALA B 1 449 ? 2.984 -10.984 -16.062 1 97.38 449 ALA B O 1
ATOM 7282 N N . GLY B 1 450 ? 4.746 -11.672 -17.172 1 97.5 450 GLY B N 1
ATOM 7283 C CA . GLY B 1 450 ? 5.668 -11.133 -16.188 1 97.5 450 GLY B CA 1
ATOM 7284 C C . GLY B 1 450 ? 6.488 -12.203 -15.492 1 97.5 450 GLY B C 1
ATOM 7285 O O . GLY B 1 450 ? 6.426 -13.383 -15.867 1 97.5 450 GLY B O 1
ATOM 7286 N N . TYR B 1 451 ? 7.316 -11.805 -14.477 1 98.19 451 TYR B N 1
ATOM 7287 C CA . TYR B 1 451 ? 8.195 -12.773 -13.828 1 98.19 451 TYR B CA 1
ATOM 7288 C C . TYR B 1 451 ? 8.258 -12.531 -12.328 1 98.19 451 TYR B C 1
ATOM 7290 O O . TYR B 1 451 ? 7.852 -11.477 -11.844 1 98.19 451 TYR B O 1
ATOM 7298 N N . LEU B 1 452 ? 8.625 -13.523 -11.633 1 97.94 452 LEU B N 1
ATOM 7299 C CA . LEU B 1 452 ? 8.93 -13.531 -10.203 1 97.94 452 LEU B CA 1
ATOM 7300 C C . LEU B 1 452 ? 10.289 -14.172 -9.938 1 97.94 452 LEU B C 1
ATOM 7302 O O . LEU B 1 452 ? 10.539 -15.305 -10.359 1 97.94 452 LEU B O 1
ATOM 7306 N N . ILE B 1 453 ? 11.148 -13.383 -9.328 1 97.25 453 ILE B N 1
ATOM 7307 C CA . ILE B 1 453 ? 12.453 -13.93 -8.992 1 97.25 453 ILE B CA 1
ATOM 7308 C C . ILE B 1 453 ? 12.547 -14.156 -7.484 1 97.25 453 ILE B C 1
ATOM 7310 O O . ILE B 1 453 ? 12.352 -13.234 -6.695 1 97.25 453 ILE B O 1
ATOM 7314 N N . ARG B 1 454 ? 12.766 -15.352 -7.121 1 95.94 454 ARG B N 1
ATOM 7315 C CA . ARG B 1 454 ? 13.039 -15.734 -5.742 1 95.94 454 ARG B CA 1
ATOM 7316 C C . ARG B 1 454 ? 14.477 -16.203 -5.578 1 95.94 454 ARG B C 1
ATOM 7318 O O . ARG B 1 454 ? 14.875 -17.219 -6.152 1 95.94 454 ARG B O 1
ATOM 7325 N N . SER B 1 455 ? 15.234 -15.477 -4.801 1 95.25 455 SER B N 1
ATOM 7326 C CA . SER B 1 455 ? 16.656 -15.781 -4.645 1 95.25 455 SER B CA 1
ATOM 7327 C C . SER B 1 455 ? 16.953 -16.281 -3.24 1 95.25 455 SER B C 1
ATOM 7329 O O . SER B 1 455 ? 16.188 -16.031 -2.305 1 95.25 455 SER B O 1
ATOM 7331 N N . LYS B 1 456 ? 17.969 -17.078 -3.191 1 91.94 456 LYS B N 1
ATOM 7332 C CA . LYS B 1 456 ? 18.422 -17.625 -1.915 1 91.94 456 LYS B CA 1
ATOM 7333 C C . LYS B 1 456 ? 19.922 -17.938 -1.956 1 91.94 456 LYS B C 1
ATOM 7335 O O . LYS B 1 456 ? 20.531 -17.953 -3.029 1 91.94 456 LYS B O 1
ATOM 7340 N N . SER B 1 457 ? 20.422 -18.109 -0.764 1 91.31 457 SER B N 1
ATOM 7341 C CA . SER B 1 457 ? 21.781 -18.641 -0.674 1 91.31 457 SER B CA 1
ATOM 7342 C C . SER B 1 457 ? 21.844 -20.094 -1.125 1 91.31 457 SER B C 1
ATOM 7344 O O . SER B 1 457 ? 20.906 -20.859 -0.89 1 91.31 457 SER B O 1
ATOM 7346 N N . THR B 1 458 ? 22.922 -20.469 -1.752 1 85 458 THR B N 1
ATOM 7347 C CA . THR B 1 458 ? 23.125 -21.875 -2.133 1 85 458 THR B CA 1
ATOM 7348 C C . THR B 1 458 ? 23.125 -22.766 -0.903 1 85 458 THR B C 1
ATOM 7350 O O . THR B 1 458 ? 22.922 -23.984 -1.016 1 85 458 THR B O 1
ATOM 7353 N N . ARG B 1 459 ? 23.375 -22.234 0.206 1 79.75 459 ARG B N 1
ATOM 7354 C CA . ARG B 1 459 ? 23.484 -22.984 1.454 1 79.75 459 ARG B CA 1
ATOM 7355 C C . ARG B 1 459 ? 22.109 -23.266 2.051 1 79.75 459 ARG B C 1
ATOM 7357 O O . ARG B 1 459 ? 21.984 -24.031 3 1 79.75 459 ARG B O 1
ATOM 7364 N N . THR B 1 460 ? 21.094 -22.531 1.422 1 74.12 460 THR B N 1
ATOM 7365 C CA . THR B 1 460 ? 19.734 -22.703 1.906 1 74.12 460 THR B CA 1
ATOM 7366 C C . THR B 1 460 ? 18.953 -23.641 0.999 1 74.12 460 THR B C 1
ATOM 7368 O O . THR B 1 460 ? 19.062 -23.578 -0.226 1 74.12 460 THR B O 1
ATOM 7371 N N . THR B 1 461 ? 18.266 -24.547 1.663 1 63.75 461 THR B N 1
ATOM 7372 C CA . THR B 1 461 ? 17.547 -25.531 0.868 1 63.75 461 THR B CA 1
ATOM 7373 C C . THR B 1 461 ? 16.141 -25.031 0.508 1 63.75 461 THR B C 1
ATOM 7375 O O . THR B 1 461 ? 15.547 -25.5 -0.465 1 63.75 461 THR B O 1
ATOM 7378 N N . GLU B 1 462 ? 15.648 -24.156 1.321 1 65.88 462 GLU B N 1
ATOM 7379 C CA . GLU B 1 462 ? 14.305 -23.641 1.068 1 65.88 462 GLU B CA 1
ATOM 7380 C C . GLU B 1 462 ? 14.359 -22.219 0.516 1 65.88 462 GLU B C 1
ATOM 7382 O O . GLU B 1 462 ? 15.195 -21.422 0.936 1 65.88 462 GLU B O 1
ATOM 7387 N N . GLY B 1 463 ? 13.617 -21.969 -0.593 1 67.94 463 GLY B N 1
ATOM 7388 C CA . GLY B 1 463 ? 13.664 -20.656 -1.23 1 67.94 463 GLY B CA 1
ATOM 7389 C C . GLY B 1 463 ? 12.352 -19.906 -1.128 1 67.94 463 GLY B C 1
ATOM 7390 O O . GLY B 1 463 ? 12.172 -18.875 -1.786 1 67.94 463 GLY B O 1
ATOM 7391 N N . GLY B 1 464 ? 11.398 -20.422 -0.345 1 75.94 464 GLY B N 1
ATOM 7392 C CA . GLY B 1 464 ? 10.102 -19.766 -0.25 1 75.94 464 GLY B CA 1
ATOM 7393 C C . GLY B 1 464 ? 10.164 -18.438 0.472 1 75.94 464 GLY B C 1
ATOM 7394 O O . GLY B 1 464 ? 10.789 -18.312 1.527 1 75.94 464 GLY B O 1
ATOM 7395 N N . ILE B 1 465 ? 9.594 -17.391 -0.086 1 76.38 465 ILE B N 1
ATOM 7396 C CA . ILE B 1 465 ? 9.516 -16.06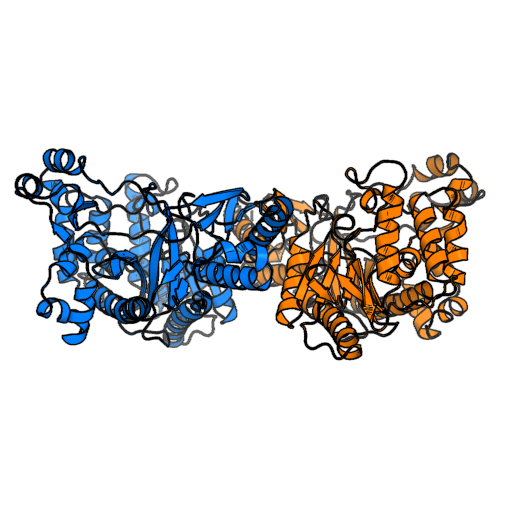2 0.515 1 76.38 465 ILE B CA 1
ATOM 7397 C C . ILE B 1 465 ? 8.68 -16.125 1.793 1 76.38 465 ILE B C 1
ATOM 7399 O O . ILE B 1 465 ? 9.047 -15.523 2.807 1 76.38 465 ILE B O 1
ATOM 7403 N N . HIS B 1 466 ? 7.691 -16.906 1.748 1 71.69 466 HIS B N 1
ATOM 7404 C CA . HIS B 1 466 ? 6.75 -17.047 2.855 1 71.69 466 HIS B CA 1
ATOM 7405 C C . HIS B 1 466 ? 7.414 -17.672 4.07 1 71.69 466 HIS B C 1
ATOM 7407 O O . HIS B 1 466 ? 7.094 -17.328 5.211 1 71.69 466 HIS B O 1
ATOM 7413 N N . SER B 1 467 ? 8.383 -18.547 3.752 1 67.38 467 SER B N 1
ATOM 7414 C CA . SER B 1 467 ? 9.086 -19.234 4.836 1 67.38 467 SER B CA 1
ATOM 7415 C C . SER B 1 467 ? 10.172 -18.344 5.434 1 67.38 467 SER B C 1
ATOM 7417 O O . SER B 1 467 ? 10.695 -18.641 6.508 1 67.38 467 SER B O 1
ATOM 7419 N N . GLY B 1 468 ? 10.438 -17.266 4.715 1 69 468 GLY B N 1
ATOM 7420 C CA . GLY B 1 468 ? 11.438 -16.328 5.191 1 69 468 GLY B CA 1
ATOM 7421 C C . GLY B 1 468 ? 12.836 -16.625 4.68 1 69 468 GLY B C 1
ATOM 7422 O O . GLY B 1 468 ? 13.766 -15.859 4.938 1 69 468 GLY B O 1
ATOM 7423 N N . GLN B 1 469 ? 12.953 -17.625 3.863 1 78.12 469 GLN B N 1
ATOM 7424 C CA . GLN B 1 469 ? 14.297 -18 3.422 1 78.12 469 GLN B CA 1
ATOM 7425 C C . GLN B 1 469 ? 14.625 -17.359 2.074 1 78.12 469 GLN B C 1
ATOM 7427 O O . GLN B 1 469 ? 15.758 -16.938 1.842 1 78.12 469 GLN B O 1
ATOM 7432 N N . GLY B 1 470 ? 13.68 -17.328 1.329 1 90.38 470 GLY B N 1
ATOM 7433 C CA . GLY B 1 470 ? 13.875 -16.672 0.044 1 90.38 470 GLY B CA 1
ATOM 7434 C C . GLY B 1 470 ? 13.727 -15.172 0.112 1 90.38 470 GLY B C 1
ATOM 7435 O O . GLY B 1 470 ? 13.133 -14.641 1.057 1 90.38 470 GLY B O 1
ATOM 7436 N N . VAL B 1 471 ? 14.383 -14.484 -0.829 1 95.81 471 VAL B N 1
ATOM 7437 C CA . VAL B 1 471 ? 14.266 -13.031 -0.931 1 95.81 471 VAL B CA 1
ATOM 7438 C C . VAL B 1 471 ? 13.773 -12.656 -2.326 1 95.81 471 VAL B C 1
ATOM 7440 O O . VAL B 1 471 ? 14.148 -13.289 -3.316 1 95.81 471 VAL B O 1
ATOM 7443 N N . LEU B 1 472 ? 12.906 -11.641 -2.311 1 97.88 472 LEU B N 1
ATOM 7444 C CA . LEU B 1 472 ? 12.438 -11.117 -3.588 1 97.88 472 LEU B CA 1
ATOM 7445 C C . LEU B 1 472 ? 13.57 -10.422 -4.336 1 97.88 472 LEU B C 1
ATOM 7447 O O . LEU B 1 472 ? 14.406 -9.75 -3.725 1 97.88 472 LEU B O 1
ATOM 7451 N N . ASP B 1 473 ? 13.555 -10.594 -5.598 1 97.19 473 ASP B N 1
ATOM 7452 C CA . ASP B 1 473 ? 14.586 -10.109 -6.504 1 97.19 473 ASP B CA 1
ATOM 7453 C C . ASP B 1 473 ? 13.992 -9.711 -7.852 1 97.19 473 ASP B C 1
ATOM 7455 O O . ASP B 1 473 ? 12.789 -9.844 -8.07 1 97.19 473 ASP B O 1
ATOM 7459 N N . SER B 1 474 ? 14.75 -9.02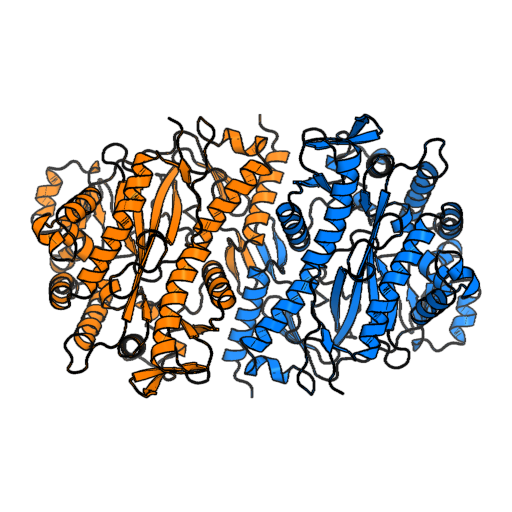3 -8.68 1 97.56 474 SER B N 1
ATOM 7460 C CA . SER B 1 474 ? 14.367 -8.727 -10.055 1 97.56 474 SER B CA 1
ATOM 7461 C C . SER B 1 474 ? 15.531 -8.938 -11.016 1 97.56 474 SER B C 1
ATOM 7463 O O . SER B 1 474 ? 16.578 -9.445 -10.617 1 97.56 474 SER B O 1
ATOM 7465 N N . LEU B 1 475 ? 15.281 -8.656 -12.312 1 96.25 475 LEU B N 1
ATOM 7466 C CA . LEU B 1 475 ? 16.297 -8.961 -13.32 1 96.25 475 LEU B CA 1
ATOM 7467 C C . LEU B 1 475 ? 16.797 -7.68 -13.977 1 96.25 475 LEU B C 1
ATOM 7469 O O . LEU B 1 475 ? 16.047 -6.727 -14.164 1 96.25 475 LEU B O 1
ATOM 7473 N N . ALA B 1 476 ? 18.031 -7.719 -14.273 1 95.31 476 ALA B N 1
ATOM 7474 C CA . ALA B 1 476 ? 18.672 -6.707 -15.117 1 95.31 476 ALA B CA 1
ATOM 7475 C C . ALA B 1 476 ? 19.516 -7.359 -16.219 1 95.31 476 ALA B C 1
ATOM 7477 O O . ALA B 1 476 ? 20.016 -8.477 -16.047 1 95.31 476 ALA B O 1
ATOM 7478 N N . LEU B 1 477 ? 19.641 -6.695 -17.375 1 93.38 477 LEU B N 1
ATOM 7479 C CA . LEU B 1 477 ? 20.453 -7.219 -18.469 1 93.38 477 LEU B CA 1
ATOM 7480 C C . LEU B 1 477 ? 21.938 -7.02 -18.188 1 93.38 477 LEU B C 1
ATOM 7482 O O . LEU B 1 477 ? 22.344 -5.961 -17.719 1 93.38 477 LEU B O 1
ATOM 7486 N N . SER B 1 478 ? 22.672 -8.109 -18.453 1 86.25 478 SER B N 1
ATOM 7487 C CA . SER B 1 478 ? 24.125 -8.008 -18.344 1 86.25 478 SER B CA 1
ATOM 7488 C C . SER B 1 478 ? 24.719 -7.344 -19.578 1 86.25 478 SER B C 1
ATOM 7490 O O . SER B 1 478 ? 24.219 -7.527 -20.688 1 86.25 478 SER B O 1
ATOM 7492 N N . GLU B 1 479 ? 25.594 -6.227 -19.5 1 70.69 479 GLU B N 1
ATOM 7493 C CA . GLU B 1 479 ? 26.266 -5.625 -20.641 1 70.69 479 GLU B CA 1
ATOM 7494 C C . GLU B 1 479 ? 27.391 -6.52 -21.172 1 70.69 479 GLU B C 1
ATOM 7496 O O . GLU B 1 479 ? 27.906 -6.305 -22.266 1 70.69 479 GLU B O 1
ATOM 7501 N N . LEU B 1 480 ? 27.766 -7.551 -20.5 1 56.03 480 LEU B N 1
ATOM 7502 C CA . LEU B 1 480 ? 28.891 -8.273 -21.062 1 56.03 480 LEU B CA 1
ATOM 7503 C C . LEU B 1 480 ? 28.422 -9.242 -22.156 1 56.03 480 LEU B C 1
ATOM 7505 O O . LEU B 1 480 ? 27.328 -9.805 -22.062 1 56.03 480 LEU B O 1
#

Radius of gyration: 32.35 Å; Cα contacts (8 Å, |Δi|>4): 2029; chains: 2; bounding box: 67×97×74 Å

Nearest PDB structures (foldseek):
  5oes-assembly3_E  TM=9.068E-01  e=1.961E-35  Solanum tuberosum
  5oes-assembly1_B  TM=9.063E-01  e=7.555E-35  Solanum tuberosum
  5oes-assembly1_A  TM=9.064E-01  e=2.324E-34  Solanum tuberosum
  5oes-assembly3_F  TM=9.055E-01  e=2.600E-34  Solanum tuberosum
  5oeu-assembly1_C  TM=8.517E-01  e=1.677E-24  Globodera pallida

Solvent-accessible surface area (backbone atoms only — not comparable to full-atom values): 48660 Å² total; per-residue (Å²): 133,84,62,63,67,58,50,50,52,53,49,47,50,51,42,52,50,33,36,49,66,26,36,32,33,49,73,49,83,35,30,33,28,41,55,36,28,43,64,42,58,49,70,41,43,64,67,62,51,48,50,50,66,60,32,47,29,51,48,49,36,31,39,44,40,44,24,68,34,60,67,57,48,52,63,70,47,52,63,34,38,84,61,29,72,54,58,34,52,49,50,49,52,40,46,57,48,72,70,44,92,56,73,73,43,40,40,52,28,47,44,32,30,42,29,24,36,57,20,69,82,81,36,54,28,49,74,46,56,29,31,47,49,59,66,51,38,43,44,14,19,48,33,36,51,48,38,55,47,40,57,70,76,35,41,85,72,44,49,80,41,38,53,89,64,78,64,51,68,52,86,44,60,13,48,60,36,43,30,48,30,53,47,52,44,21,48,56,41,34,62,73,66,77,59,91,64,71,40,24,37,36,35,32,36,57,93,81,62,39,66,50,36,38,53,46,55,46,45,51,48,32,40,76,70,60,32,45,76,44,78,41,33,54,74,67,43,48,89,34,61,47,78,43,79,93,39,29,34,28,35,73,99,77,38,66,44,14,22,40,39,31,58,40,71,85,46,64,68,60,27,52,44,89,87,39,70,79,90,56,17,38,55,49,34,49,47,43,55,52,52,56,51,55,15,48,25,28,29,25,44,42,64,38,36,43,56,38,31,30,60,63,44,47,37,53,58,45,63,45,53,49,74,60,48,22,73,28,81,34,50,64,70,53,20,47,53,45,53,65,28,42,45,58,42,40,76,43,53,94,56,41,52,66,54,50,70,74,46,64,47,78,46,37,31,40,34,45,71,62,85,72,67,85,34,66,35,54,38,82,54,34,59,62,49,54,67,65,56,54,78,62,44,26,60,47,32,30,39,30,58,46,74,52,70,59,45,43,91,44,48,37,48,31,38,49,79,72,37,79,42,80,36,66,39,35,36,59,37,43,26,39,30,26,32,26,50,71,60,34,56,57,31,95,60,61,6,43,22,36,42,30,30,37,24,26,45,73,90,48,83,40,49,47,58,90,78,63,52,7,22,38,25,30,46,15,36,43,80,118,131,81,63,64,66,58,51,50,51,53,50,46,50,52,41,50,49,32,35,48,66,26,36,35,34,49,74,50,83,35,30,33,28,41,55,36,28,43,64,43,58,47,70,41,43,65,67,61,51,48,50,50,65,59,33,47,28,53,48,50,36,33,39,44,39,44,24,70,34,60,66,58,49,54,63,71,47,53,63,34,37,82,62,29,72,55,58,33,51,48,51,52,51,41,46,58,48,72,71,41,93,56,73,73,43,39,40,52,26,46,44,31,30,41,28,24,36,57,19,69,82,80,36,54,27,49,75,47,56,29,30,47,48,60,65,52,39,43,45,15,20,48,32,35,52,48,36,55,46,40,56,71,76,36,42,86,72,43,49,82,40,39,53,90,64,80,62,52,68,53,87,44,58,14,48,62,33,44,32,48,29,52,46,54,45,21,48,55,41,33,63,73,65,77,57,89,65,71,40,23,38,36,36,30,35,59,93,81,62,37,66,50,36,38,52,48,56,46,45,50,48,32,39,75,71,61,33,44,73,44,78,40,32,52,75,68,43,49,91,33,59,48,77,46,77,92,39,28,34,29,36,71,98,76,39,66,44,15,22,39,39,34,58,40,69,84,45,64,69,60,27,53,47,88,86,42,68,83,93,57,20,41,54,49,32,48,46,43,54,51,52,56,52,55,16,49,24,28,30,29,39,41,64,39,36,43,55,38,33,31,61,61,44,46,37,54,59,44,62,45,52,47,74,60,48,21,73,28,82,34,51,64,69,52,19,48,53,44,52,64,28,43,43,58,41,40,75,42,53,92,56,41,53,67,52,50,71,74,45,65,47,77,47,37,30,37,34,44,72,61,83,71,68,83,35,65,38,56,37,81,54,34,60,63,48,54,69,65,55,54,78,62,44,26,59,46,30,31,38,31,58,47,74,53,71,60,46,42,90,43,47,36,47,31,38,50,79,70,37,79,44,81,37,67,39,34,37,57,37,43,25,39,30,26,31,27,49,72,62,34,57,58,30,82,64,62,5,41,23,34,41,31,31,36,24,24,45,74,89,48,85,41,48,46,57,90,78,63,52,7,22,36,25,29,48,14,38,44,79,118

pLDDT: mean 91.83, std 9.84, range [30.0, 98.81]

InterPro domains:
  IPR004887 Glutathione synthase, substrate-binding domain [PF03199] (200-308)
  IPR005615 Glutathione synthase [PF03917] (10-477)
  IPR005615 Glutathione synthase [PIRSF001558] (10-477)
  IPR005615 Glutathione synthase [PTHR11130] (7-477)
  IPR014042 Glutathione synthase, alpha-helical [G3DSA:1.10.1080.10] (55-344)
  IPR014049 Glutathione synthase, N-terminal, eukaryotic [G3DSA:3.30.1490.80] (10-421)
  IPR014709 Glutathione synthase, C-terminal, eukaryotic [G3DSA:3.30.1490.50] (345-409)
  IPR016185 Pre-ATP-grasp domain superfamily [SSF52440] (198-309)
  IPR037013 Glutathione synthase, substrate-binding domain superfamily [G3DSA:3.40.50.1760] (172-309)

Sequence (960 aa):
MHNDKFTVKAVNDAVEWAMTHAMMLKDSPFSASHAAFVATPTQISAQRYQTLIDTAPLLGKMVDAVSEDALFIQQAIKPLVSGDTFFSALLTMHQKIHFSESPVRRVPMLIMRSDFMDDAVLGPKLIEFNAIAAGMWPFGQRAHELHHYLQNQWPTTFTPWQGEGAATLIENKAIEQLGEGIAKATFQIKQEFNDSTPATFLMVVQANEDNVFDQHLLELELQRRGIRTIRRTFSELYGNLSTGDNHRLLLEGIGSIDTVYLRAGYQFSDYCSDNIVEEVCCEALMNTRMFMEQHRIAMNATVGQQLASSKRVQMLLSSMPVSELSSFGLTITEAEQVKSVLGEMLPVTDQSVSWFATQSEQDWVLKNQGEGGGHCIFGQDIAPKLSVLRTEDFHAWSLMRRLQLQPRTTPALAVRKGQTEIIDDLISEIGIFTVHLAGKPITQNKGYAGYLIRSKSTRTTEGGIHSGQGVLDSLALSELMHNDKFTVKAVNDAVEWAMTHAMMLKDSPFSASHAAFVATPTQISAQRYQTLIDTAPLLGKMVDAVSEDALFIQQAIKPLVSGDTFFSALLTMHQKIHFSESPVRRVPMLIMRSDFMDDAVLGPKLIEFNAIAAGMWPFGQRAHELHHYLQNQWPTTFTPWQGEGAATLIENKAIEQLGEGIAKATFQIKQEFNDSTPATFLMVVQANEDNVFDQHLLELELQRRGIRTIRRTFSELYGNLSTGDNHRLLLEGIGSIDTVYLRAGYQFSDYCSDNIVEEVCCEALMNTRMFMEQHRIAMNATVGQQLASSKRVQMLLSSMPVSELSSFGLTITEAEQVKSVLGEMLPVTDQSVSWFATQSEQDWVLKNQGEGGGHCIFGQDIAPKLSVLRTEDFHAWSLMRRLQLQPRTTPALAVRKGQTEIIDDLISEIGIFTVHLAGKPITQNKGYAGYLIRSKSTRTTEGGIHSGQGVLDSLALSEL

Foldseek 3Di:
DPPVVVLLVLLVVLQVLQVVLLCWWAPDPVDIGHFWAFQAFAADAPVLVVLCLQQVLLVVLLLLLQLLPLVNLLVLQVLLLLPDVLSVLLNVLSCCQPVDPADFAEWEKWKKKFKWFQFPPLGIATDFIDRALPFDLVVQQSQLVSNVVCCVPPVVNCVLLYPPDDFAFDHFPQLQQVLQLQLVQQVVQVVVVVDPDAREEEEAAAPDGGSCSRVVSNCVNNVVVRYHYHYHALVRLQPQWDADPPQFIAGHPPGTHAEYGYSDDLDQCSQDDPVPDPPCRSVRSSVSLSSVSRGYHHYGPDSSSSSSRWPSVLQVLLPDDLVVSVVSVHDSVSSVSNNSRYFHKAFQAPCCLVVVVVPQQQFKWKAFRDDFFPRIDGGPRVNVVSVPDDRSCRSRMMITTDGNHAFDCGWIWMAASSDTDTARGKTKIKIWIFIDINSFGRGPSSRTNGIWIWMAHPVDRTRDSVVVGTHTHGYTYDPD/DPPVVVLLVLLVVLQVLQVVLLCWWAPDPVDIGHFWAFQAFAADAPVLVVLCLQQVLLVVLLLLLQLLPLVNLLVLQVLLLLPDVLSVLLNVLSCCQPVDPADFAEWEKFKKKFKWFQFPPLGIATDFIDQALPFDLVVQQSQLVSNVVCCVPPVVNCVLLYPPDDFAFDHFPQLQQVLQLQLVQQVVQVVVVVDPDAREEEEAAAPDGGSCSRVVSNQVNNVVVRYHYHYHALVQQQPQWDADPPQFIAGHPPGTHAEYGYSDDLDQCSQDDPPPDDPCRSVRSSVSLSSVSRGYHHYTPRSSSSSSRWPSVLQVLLPDDLVVSVVSVHDSVSSVSNNSRYFHKAFQDPCCLVVVVVPQQQFKWKAFRDDFFPRIDGGPVPNVVSVPDDRSCRSRMMITTDGRHAFDCGWIWMAASSDTDTARGKTKIKIWIFIDTNSFGRGDSRRTNGIWIWMAHPVDRTRDSVVVGTHTHGYTYDPD

Organism: NCBI:txid675817

Secondary structure (DSSP, 8-state):
---HHHHHHHHHHHHHHHHHTT-EEEEETTEEEEPPEESSPEEE-HHHHHHHHHHHHHHHHHHHHHHT-HHHHHHHHGGGTTT-HHHHHHHHHHHHHHSSSSPP--EEEEEEEEEEEEETTTEEEEEEEE-SS---HHHHHHHHHHHHHHHHH-HHHHGGGS-SS--EEPP--HHHHHHHHHHHHHHHHHHHTT--SPPEE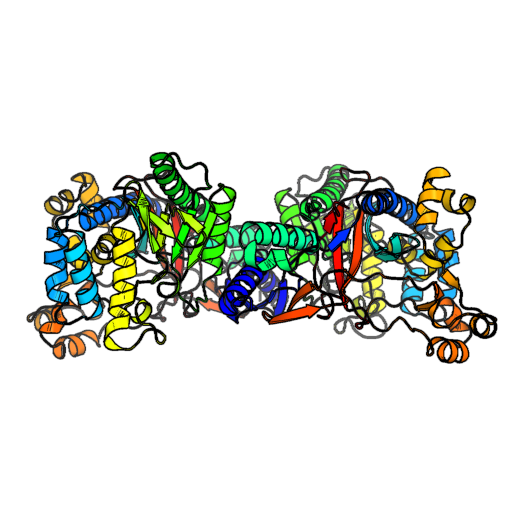EEE--TT-S-HHHHHHHHHHHHHTT-EEEEE-HHHHTTTEEE-GGG-EEETTTEEE-EEEESS-SSGGGG--SSS-SSSHHHHHHHHHHHHHTSSSEEES-HHHHHHTSHHHHHHHHHS-HHHHGGGS--HHHHHHHHHHBPPEEE--TTHHHHHHTS-GGGEEEEES--STT-EEEGGGHHHHHHH--GGGGGGEEEEEPP-B---SS-EEEEETTEEEEESSEEEEEEEEEEEETTEE-STBTTEEEEEEEEEETT-S---TTTTSSEEE-EEE---/---HHHHHHHHHHHHHHHHHTT-EEEEETTEEEEPPEESSPEEE-HHHHHHHHHHHHHHHHHHHHHHT-HHHHHHHHGGGTTT-HHHHHHHHHHHHHHSSSSPP--EEEEEEEEEEEEETTTEEEEEEEE-SS---HHHHHHHHHHHHHHHHH-HHHHGGGS-SS--EEPP--HHHHHHHHHHHHHHHHHHHTT--SPPEEEEE--TT-S-HHHHHHHHHHHHHTT-EEEEE-HHHHTTTEEE-GGG-EEETTTEEE-EEEESS-SSGGGG--SSS-STTHHHHHHHHHHHHHTSSSEEES-HHHHHHTSHHHHHHHHHS-HHHHGGGT--HHHHHHHHHHBPPEEE--TTHHHHHHTS-GGGEEEE-S--STT-EEEGGGHHHHHHH--GGGGGG-EEEEPP-B---SS-EEEEETTEEEEESSEEEEEEEEEEEETTEE-STTTTEEEEEEEEEETT-S---TTTTS-EEE-EEE---